Protein AF-0000000084344596 (afdb_homodimer)

Solvent-accessible surface area (backbone atoms only — not comparable to full-atom values): 40873 Å² total; per-residue (Å²): 112,59,73,43,74,40,93,34,70,82,60,33,38,21,48,36,32,37,38,30,37,49,42,24,38,24,34,32,33,82,80,70,73,87,58,81,43,78,51,22,16,25,41,52,50,47,77,39,87,41,11,35,58,41,41,46,48,64,74,57,41,60,88,37,85,69,61,22,33,26,32,24,23,29,44,28,49,50,57,67,45,34,63,81,50,85,37,54,67,48,53,36,41,42,65,71,45,71,67,51,18,51,52,56,32,53,47,44,68,33,91,50,34,35,64,24,38,24,53,35,31,44,39,48,58,28,86,46,57,90,65,43,39,35,45,48,55,64,53,89,39,47,66,53,36,37,51,53,49,51,53,36,38,50,54,40,21,72,41,62,74,43,69,54,51,29,34,40,45,42,91,22,37,61,44,91,40,38,62,58,24,48,43,73,65,70,39,52,26,36,30,62,32,40,34,45,35,57,82,70,59,53,88,51,80,32,25,56,88,61,53,36,58,72,67,35,30,27,76,46,66,44,62,93,69,53,24,30,31,45,43,32,48,38,60,33,42,75,40,26,62,52,79,61,40,57,67,90,38,71,63,17,40,30,29,59,62,29,32,70,58,56,50,54,58,56,48,48,59,55,49,50,32,43,76,65,48,23,48,41,20,32,40,34,20,44,28,33,56,39,38,76,70,51,75,43,76,51,16,55,74,82,13,38,68,20,42,49,50,51,54,57,60,48,67,80,47,59,59,37,57,30,33,67,63,59,48,40,39,36,51,51,47,58,76,30,44,47,76,44,73,74,52,83,47,32,32,34,38,46,55,71,65,91,67,94,69,87,63,54,54,46,21,38,36,44,73,54,90,40,62,78,30,37,36,34,38,75,85,66,51,76,36,68,24,52,86,20,30,35,70,42,70,68,52,69,42,46,35,36,56,94,110,58,74,43,75,40,92,35,69,80,62,32,36,22,50,34,31,37,38,30,36,52,42,24,37,24,36,32,36,82,79,71,73,89,57,80,43,77,49,24,16,25,42,51,50,48,78,38,87,41,10,35,59,40,43,45,48,63,74,58,40,60,88,38,84,67,61,22,34,26,31,25,24,28,44,28,49,49,55,65,45,35,63,82,50,87,38,54,68,49,54,35,40,41,66,71,45,70,66,51,19,48,51,58,32,53,47,45,68,32,90,50,34,36,64,25,38,22,53,34,30,42,40,49,58,28,87,46,56,90,65,43,39,36,45,47,53,65,52,87,39,48,66,52,36,38,50,53,50,50,55,34,40,51,54,42,21,70,42,63,74,43,69,54,51,28,33,40,45,41,90,22,38,60,44,92,41,38,62,58,25,46,41,74,66,69,40,52,27,36,30,62,31,40,33,47,35,58,82,71,59,54,88,49,80,32,26,57,89,61,55,35,58,73,65,35,30,26,76,45,67,44,63,94,70,53,24,30,30,46,42,32,48,38,59,33,43,74,39,25,63,52,80,60,38,55,66,88,36,72,62,18,40,30,27,60,61,28,32,69,58,55,50,53,59,57,47,48,58,56,47,50,31,42,77,67,48,21,48,40,20,31,40,33,20,44,27,33,55,42,38,76,72,51,74,42,76,50,17,54,72,83,13,37,68,20,40,47,50,52,55,58,61,49,68,80,46,60,60,36,57,31,35,68,63,57,48,38,38,36,49,50,47,58,75,30,43,48,78,44,73,73,51,81,47,31,32,34,37,45,55,70,64,91,66,92,68,89,64,54,53,44,20,38,36,43,74,56,90,40,62,77,30,38,36,34,40,74,86,66,52,76,38,67,24,52,86,20,29,35,72,39,70,68,51,69,40,48,33,34,58,93

Structure (mmCIF, N/CA/C/O backbone):
data_AF-0000000084344596-model_v1
#
loop_
_entity.id
_entity.type
_entity.pdbx_description
1 polymer 'Polysaccharide deacetylase'
#
loop_
_atom_site.group_PDB
_atom_site.id
_atom_site.type_symbol
_atom_site.label_atom_id
_atom_site.label_alt_id
_atom_site.label_comp_id
_atom_site.label_asym_id
_atom_site.label_entity_id
_atom_site.label_seq_id
_atom_site.pdbx_PDB_ins_code
_atom_site.Cartn_x
_atom_site.Cartn_y
_atom_site.Cartn_z
_atom_site.occupancy
_atom_site.B_iso_or_equiv
_atom_site.auth_seq_id
_atom_site.auth_comp_id
_atom_site.auth_asym_id
_atom_site.auth_atom_id
_atom_site.pdbx_PDB_model_num
ATOM 1 N N . MET A 1 1 ? -29.031 10.891 31.891 1 77.19 1 MET A N 1
ATOM 2 C CA . MET A 1 1 ? -28.688 11.203 30.516 1 77.19 1 MET A CA 1
ATOM 3 C C . MET A 1 1 ? -27.188 11.305 30.328 1 77.19 1 MET A C 1
ATOM 5 O O . MET A 1 1 ? -26.5 11.922 31.141 1 77.19 1 MET A O 1
ATOM 9 N N . ASN A 1 2 ? -26.625 10.523 29.375 1 89.06 2 ASN A N 1
ATOM 10 C CA . ASN A 1 2 ? -25.188 10.578 29.094 1 89.06 2 ASN A CA 1
ATOM 11 C C . ASN A 1 2 ? -24.875 11.555 27.969 1 89.06 2 ASN A C 1
ATOM 13 O O . ASN A 1 2 ? -25.5 11.508 26.906 1 89.06 2 ASN A O 1
ATOM 17 N N . ILE A 1 3 ? -24.156 12.633 28.344 1 94.69 3 ILE A N 1
ATOM 18 C CA . ILE A 1 3 ? -23.734 13.656 27.406 1 94.69 3 ILE A CA 1
ATOM 19 C C . ILE A 1 3 ? -22.219 13.578 27.219 1 94.69 3 ILE A C 1
ATOM 21 O O . ILE A 1 3 ? -21.469 13.5 28.188 1 94.69 3 ILE A O 1
ATOM 25 N N . GLU A 1 4 ? -21.812 13.547 25.984 1 96.31 4 GLU A N 1
ATOM 26 C CA . GLU A 1 4 ? -20.375 13.523 25.688 1 96.31 4 GLU A CA 1
ATOM 27 C C . GLU A 1 4 ? -19.984 14.727 24.828 1 96.31 4 GLU A C 1
ATOM 29 O O . GLU A 1 4 ? -20.766 15.203 24.016 1 96.31 4 GLU A O 1
ATOM 34 N N . ILE A 1 5 ? -18.844 15.266 25.094 1 97.56 5 ILE A N 1
ATOM 35 C CA . ILE A 1 5 ? -18.266 16.25 24.188 1 97.56 5 ILE A CA 1
ATOM 36 C C . ILE A 1 5 ? -17.625 15.547 22.984 1 97.56 5 ILE A C 1
ATOM 38 O O . ILE A 1 5 ? -16.766 14.68 23.156 1 97.56 5 ILE A O 1
ATOM 42 N N . CYS A 1 6 ? -18.062 15.922 21.828 1 98.31 6 CYS A N 1
ATOM 43 C CA . CYS A 1 6 ? -17.562 15.258 20.625 1 98.31 6 CYS A CA 1
ATOM 44 C C . CYS A 1 6 ? -16.094 15.562 20.391 1 98.31 6 CYS A C 1
ATOM 46 O O . CYS A 1 6 ? -15.633 16.672 20.688 1 98.31 6 CYS A O 1
ATOM 48 N N . LYS A 1 7 ? -15.383 14.664 19.844 1 98.25 7 LYS A N 1
ATOM 49 C CA . LYS A 1 7 ? -13.953 14.82 19.578 1 98.25 7 LYS A CA 1
ATOM 50 C C . LYS A 1 7 ? -13.703 16 18.641 1 98.25 7 LYS A C 1
ATOM 52 O O . LYS A 1 7 ? -12.75 16.766 18.844 1 98.25 7 LYS A O 1
ATOM 57 N N . TRP A 1 8 ? -14.625 16.031 17.625 1 98.81 8 TRP A N 1
ATOM 58 C CA . TRP A 1 8 ? -14.469 17.109 16.641 1 98.81 8 TRP A CA 1
ATOM 59 C C . TRP A 1 8 ? -15.766 17.906 16.516 1 98.81 8 TRP A C 1
ATOM 61 O O . TRP A 1 8 ? -16.844 17.406 16.844 1 98.81 8 TRP A O 1
ATOM 71 N N . TYR A 1 9 ? -15.594 19.078 16 1 98.19 9 TYR A N 1
ATOM 72 C CA . TYR A 1 9 ? -16.719 19.969 15.75 1 98.19 9 TYR A CA 1
ATOM 73 C C . TYR A 1 9 ? -17.75 19.297 14.852 1 98.19 9 TYR A C 1
ATOM 75 O O . TYR A 1 9 ? -17.406 18.641 13.867 1 98.19 9 TYR A O 1
ATOM 83 N N . ASN A 1 10 ? -19.078 19.328 15.242 1 97.38 10 ASN A N 1
ATOM 84 C CA . ASN A 1 10 ? -20.203 18.766 14.508 1 97.38 10 ASN A CA 1
ATOM 85 C C . ASN A 1 10 ? -20.188 17.234 14.531 1 97.38 10 ASN A C 1
ATOM 87 O O . ASN A 1 10 ? -20.859 16.594 13.719 1 97.38 10 ASN A O 1
ATOM 91 N N . ASN A 1 11 ? -19.359 16.672 15.359 1 97.88 11 ASN A N 1
ATOM 92 C CA . ASN A 1 11 ? -19.219 15.227 15.469 1 97.88 11 ASN A CA 1
ATOM 93 C C . ASN A 1 11 ? -18.797 14.602 14.148 1 97.88 11 ASN A C 1
ATOM 95 O O . ASN A 1 11 ? -19.297 13.539 13.766 1 97.88 11 ASN A O 1
ATOM 99 N N . VAL A 1 12 ? -17.969 15.297 13.492 1 98.44 12 VAL A N 1
ATOM 100 C CA . VAL A 1 12 ? -17.453 14.773 12.227 1 98.44 12 VAL A CA 1
ATOM 101 C C . VAL A 1 12 ? -16.438 13.672 12.484 1 98.44 12 VAL A C 1
ATOM 103 O O . VAL A 1 12 ? -16.031 13.453 13.633 1 98.44 12 VAL A O 1
ATOM 106 N N . ASP A 1 13 ? -16.078 13.031 11.398 1 98.56 13 ASP A N 1
ATOM 107 C CA . ASP A 1 13 ? -15.062 11.992 11.5 1 98.56 13 ASP A CA 1
ATOM 108 C C . ASP A 1 13 ? -13.672 12.602 11.609 1 98.56 13 ASP A C 1
ATOM 110 O O . ASP A 1 13 ? -12.852 12.156 12.422 1 98.56 13 ASP A O 1
ATOM 114 N N . SER A 1 14 ? -13.43 13.664 10.781 1 98.88 14 SER A N 1
ATOM 115 C CA . SER A 1 14 ? -12.094 14.258 10.789 1 98.88 14 SER A CA 1
ATOM 116 C C . SER A 1 14 ? -12.156 15.742 10.477 1 98.88 14 SER A C 1
ATOM 118 O O . SER A 1 14 ? -12.938 16.172 9.625 1 98.88 14 SER A O 1
ATOM 120 N N . PRO A 1 15 ? -11.383 16.5 11.172 1 98.88 15 PRO A N 1
ATOM 121 C CA . PRO A 1 15 ? -11.07 17.828 10.617 1 98.88 15 PRO A CA 1
ATOM 122 C C . PRO A 1 15 ? -10.125 17.766 9.422 1 98.88 15 PRO A C 1
ATOM 124 O O . PRO A 1 15 ? -9.25 16.891 9.375 1 98.88 15 PRO A O 1
ATOM 127 N N . VAL A 1 16 ? -10.336 18.625 8.484 1 98.94 16 VAL A N 1
ATOM 128 C CA . VAL A 1 16 ? -9.5 18.719 7.293 1 98.94 16 VAL A CA 1
ATOM 129 C C . VAL A 1 16 ? -8.844 20.094 7.219 1 98.94 16 VAL A C 1
ATOM 131 O O . VAL A 1 16 ? -9.531 21.109 7.199 1 98.94 16 VAL A O 1
ATOM 134 N N . LEU A 1 17 ? -7.562 20.047 7.227 1 98.88 17 LEU A N 1
ATOM 135 C CA . LEU A 1 17 ? -6.781 21.281 7.086 1 98.88 17 LEU A CA 1
ATOM 136 C C . LEU A 1 17 ? -6.004 21.281 5.773 1 98.88 17 LEU A C 1
ATOM 138 O O . LEU A 1 17 ? -5.445 20.25 5.375 1 98.88 17 LEU A O 1
ATOM 142 N N . PHE A 1 18 ? -6.039 22.406 5.086 1 98.88 18 PHE A N 1
ATOM 143 C CA . PHE A 1 18 ? -5.211 22.641 3.906 1 98.88 18 PHE A CA 1
ATOM 144 C C . PHE A 1 18 ? -4.078 23.609 4.219 1 98.88 18 PHE A C 1
ATOM 146 O O . PHE A 1 18 ? -4.281 24.812 4.246 1 98.88 18 PHE A O 1
ATOM 153 N N . PHE A 1 19 ? -2.924 23 4.445 1 98.81 19 PHE A N 1
ATOM 154 C CA . PHE A 1 19 ? -1.738 23.734 4.855 1 98.81 19 PHE A CA 1
ATOM 155 C C . PHE A 1 19 ? -0.842 24.031 3.656 1 98.81 19 PHE A C 1
ATOM 157 O O . PHE A 1 19 ? -0.402 23.109 2.965 1 98.81 19 PHE A O 1
ATOM 164 N N . ILE A 1 20 ? -0.57 25.281 3.436 1 98.75 20 ILE A N 1
ATOM 165 C CA . ILE A 1 20 ? 0.261 25.672 2.307 1 98.75 20 ILE A CA 1
ATOM 166 C C . ILE A 1 20 ? 1.472 26.453 2.809 1 98.75 20 ILE A C 1
ATOM 168 O O . ILE A 1 20 ? 1.323 27.531 3.391 1 98.75 20 ILE A O 1
ATOM 172 N N . ASP A 1 21 ? 2.607 25.922 2.498 1 97.94 21 ASP A N 1
ATOM 173 C CA . ASP A 1 21 ? 3.857 26.516 2.975 1 97.94 21 ASP A CA 1
ATOM 174 C C . ASP A 1 21 ? 4.348 27.609 2.029 1 97.94 21 ASP A C 1
ATOM 176 O O . ASP A 1 21 ? 4.152 27.516 0.815 1 97.94 21 ASP A O 1
ATOM 180 N N . ASP A 1 22 ? 4.953 28.672 2.617 1 96.81 22 ASP A N 1
ATOM 181 C CA . ASP A 1 22 ? 5.855 29.641 1.985 1 96.81 22 ASP A CA 1
ATOM 182 C C . ASP A 1 22 ? 5.09 30.594 1.067 1 96.81 22 ASP A C 1
ATOM 184 O O . ASP A 1 22 ? 5.555 30.906 -0.026 1 96.81 22 ASP A O 1
ATOM 188 N N . LEU A 1 23 ? 3.891 30.875 1.477 1 98 23 LEU A N 1
ATOM 189 C CA . LEU A 1 23 ? 3.404 32.125 0.925 1 98 23 LEU A CA 1
ATOM 190 C C . LEU A 1 23 ? 4.281 33.312 1.372 1 98 23 LEU A C 1
ATOM 192 O O . LEU A 1 23 ? 4.297 33.656 2.553 1 98 23 LEU A O 1
ATOM 196 N N . ALA A 1 24 ? 4.996 33.875 0.466 1 97.62 24 ALA A N 1
ATOM 197 C CA . ALA A 1 24 ? 6.023 34.875 0.785 1 97.62 24 ALA A CA 1
ATOM 198 C C . ALA A 1 24 ? 6.109 35.938 -0.3 1 97.62 24 ALA A C 1
ATOM 200 O O . ALA A 1 24 ? 5.676 35.719 -1.434 1 97.62 24 ALA A O 1
ATOM 201 N N . ASN A 1 25 ? 6.699 37.062 0.109 1 98 25 ASN A N 1
ATOM 202 C CA . ASN A 1 25 ? 6.977 38.094 -0.865 1 98 25 ASN A CA 1
ATOM 203 C C . ASN A 1 25 ? 8.211 37.781 -1.705 1 98 25 ASN A C 1
ATOM 205 O O . ASN A 1 25 ? 9.211 38.5 -1.646 1 98 25 ASN A O 1
ATOM 209 N N . VAL A 1 26 ? 8.008 36.719 -2.508 1 98.06 26 VAL A N 1
ATOM 210 C CA . VAL A 1 26 ? 9.141 36.188 -3.25 1 98.06 26 VAL A CA 1
ATOM 211 C C . VAL A 1 26 ? 8.711 35.875 -4.68 1 98.06 26 VAL A C 1
ATOM 213 O O . VAL A 1 26 ? 7.598 35.406 -4.914 1 98.06 26 VAL A O 1
ATOM 216 N N . TRP A 1 27 ? 9.539 36.188 -5.605 1 98.25 27 TRP A N 1
ATOM 217 C CA . TRP A 1 27 ? 9.43 35.812 -7.012 1 98.25 27 TRP A CA 1
ATOM 218 C C . TRP A 1 27 ? 10.75 35.25 -7.535 1 98.25 27 TRP A C 1
ATOM 220 O O . TRP A 1 27 ? 11.812 35.844 -7.312 1 98.25 27 TRP A O 1
ATOM 230 N N . VAL A 1 28 ? 10.703 34.094 -8.109 1 98 28 VAL A N 1
ATOM 231 C CA . VAL A 1 28 ? 11.859 33.469 -8.734 1 98 28 VAL A CA 1
ATOM 232 C C . VAL A 1 28 ? 11.664 33.406 -10.25 1 98 28 VAL A C 1
ATOM 234 O O . VAL A 1 28 ? 10.781 32.688 -10.734 1 98 28 VAL A O 1
ATOM 237 N N . ASP A 1 29 ? 12.508 34.031 -10.953 1 97.38 29 ASP A N 1
ATOM 238 C CA . ASP A 1 29 ? 12.367 34.156 -12.406 1 97.38 29 ASP A CA 1
ATOM 239 C C . ASP A 1 29 ? 13.047 33 -13.125 1 97.38 29 ASP A C 1
ATOM 241 O O . ASP A 1 29 ? 14.078 33.188 -13.773 1 97.38 29 ASP A O 1
ATOM 245 N N . ILE A 1 30 ? 12.391 31.891 -13.125 1 96.25 30 ILE A N 1
ATOM 246 C CA . ILE A 1 30 ? 12.953 30.641 -13.648 1 96.25 30 ILE A CA 1
ATOM 247 C C . ILE A 1 30 ? 13.227 30.797 -15.141 1 96.25 30 ILE A C 1
ATOM 249 O O . ILE A 1 30 ? 14.211 30.266 -15.656 1 96.25 30 ILE A O 1
ATOM 253 N N . ASN A 1 31 ? 12.422 31.531 -15.82 1 94.62 31 ASN A N 1
ATOM 254 C CA . ASN A 1 31 ? 12.539 31.656 -17.266 1 94.62 31 ASN A CA 1
ATOM 255 C C . ASN A 1 31 ? 13.391 32.844 -17.656 1 94.62 31 ASN A C 1
ATOM 257 O O . ASN A 1 31 ? 13.617 33.094 -18.844 1 94.62 31 ASN A O 1
ATOM 261 N N . ASN A 1 32 ? 13.805 33.625 -16.828 1 94.31 32 ASN A N 1
ATOM 262 C CA . ASN A 1 32 ? 14.688 34.781 -17.016 1 94.31 32 ASN A CA 1
ATOM 263 C C . ASN A 1 32 ? 14.117 35.781 -18 1 94.31 32 ASN A C 1
ATOM 265 O O . ASN A 1 32 ? 14.828 36.25 -18.891 1 94.31 32 ASN A O 1
ATOM 269 N N . ASN A 1 33 ? 12.906 36.062 -17.922 1 95.56 33 ASN A N 1
ATOM 270 C CA . ASN A 1 33 ? 12.289 36.969 -18.891 1 95.56 33 ASN A CA 1
ATOM 271 C C . ASN A 1 33 ? 11.812 38.25 -18.219 1 95.56 33 ASN A C 1
ATOM 273 O O . ASN A 1 33 ? 11.281 39.125 -18.875 1 95.56 33 ASN A O 1
ATOM 277 N N . GLY A 1 34 ? 11.922 38.312 -16.969 1 95.25 34 GLY A N 1
ATOM 278 C CA . GLY A 1 34 ? 11.609 39.562 -16.25 1 95.25 34 GLY A CA 1
ATOM 279 C C . GLY A 1 34 ? 10.133 39.688 -15.953 1 95.25 34 GLY A C 1
ATOM 280 O O . GLY A 1 34 ? 9.695 40.75 -15.461 1 95.25 34 GLY A O 1
ATOM 281 N N . LYS A 1 35 ? 9.445 38.688 -16.25 1 96 35 LYS A N 1
ATOM 282 C CA . LYS A 1 35 ? 8.016 38.688 -15.969 1 96 35 LYS A CA 1
ATOM 283 C C . LYS A 1 35 ? 7.621 37.5 -15.102 1 96 35 LYS A C 1
ATOM 285 O O . LYS A 1 35 ? 8.297 36.469 -15.109 1 96 35 LYS A O 1
ATOM 290 N N . ILE A 1 36 ? 6.52 37.688 -14.406 1 97.31 36 ILE A N 1
ATOM 291 C CA . ILE A 1 36 ? 6.043 36.594 -13.555 1 97.31 36 ILE A CA 1
ATOM 292 C C . ILE A 1 36 ? 5.273 35.594 -14.406 1 97.31 36 ILE A C 1
ATOM 294 O O . ILE A 1 36 ? 4.164 35.875 -14.867 1 97.31 36 ILE A O 1
ATOM 298 N N . ASP A 1 37 ? 5.801 34.438 -14.547 1 97.44 37 ASP A N 1
ATOM 299 C CA . ASP A 1 37 ? 5.141 33.312 -15.227 1 97.44 37 ASP A CA 1
ATOM 300 C C . ASP A 1 37 ? 4.457 32.375 -14.227 1 97.44 37 ASP A C 1
ATOM 302 O O . ASP A 1 37 ? 4.762 32.406 -13.031 1 97.44 37 ASP A O 1
ATOM 306 N N . LEU A 1 38 ? 3.592 31.594 -14.773 1 97.62 38 LEU A N 1
ATOM 307 C CA . LEU A 1 38 ? 2.896 30.641 -13.93 1 97.62 38 LEU A CA 1
ATOM 308 C C . LEU A 1 38 ? 3.887 29.719 -13.219 1 97.62 38 LEU A C 1
ATOM 310 O O . LEU A 1 38 ? 4.801 29.188 -13.844 1 97.62 38 LEU A O 1
ATOM 314 N N . GLY A 1 39 ? 3.693 29.625 -11.906 1 97.94 39 GLY A N 1
ATOM 315 C CA . GLY A 1 39 ? 4.523 28.734 -11.125 1 97.94 39 GLY A CA 1
ATOM 316 C C . GLY A 1 39 ? 5.734 29.406 -10.516 1 97.94 39 GLY A C 1
ATOM 317 O O . GLY A 1 39 ? 6.426 28.828 -9.68 1 97.94 39 GLY A O 1
ATOM 318 N N . GLU A 1 40 ? 5.996 30.656 -10.812 1 98.19 40 GLU A N 1
ATOM 319 C CA . GLU A 1 40 ? 7.223 31.312 -10.383 1 98.19 40 GLU A CA 1
ATOM 320 C C . GLU A 1 40 ? 6.984 32.156 -9.133 1 98.19 40 GLU A C 1
ATOM 322 O O . GLU A 1 40 ? 7.934 32.562 -8.461 1 98.19 40 GLU A O 1
ATOM 327 N N . ASP A 1 41 ? 5.777 32.438 -8.844 1 98.56 41 ASP A N 1
ATOM 328 C CA . ASP A 1 41 ? 5.398 33.375 -7.793 1 98.56 41 ASP A CA 1
ATOM 329 C C . ASP A 1 41 ? 5.152 32.656 -6.469 1 98.56 41 ASP A C 1
ATOM 331 O O . ASP A 1 41 ? 4.379 31.703 -6.41 1 98.56 41 ASP A O 1
ATOM 335 N N . TRP A 1 42 ? 5.773 33.125 -5.43 1 98.38 42 TRP A N 1
ATOM 336 C CA . TRP A 1 42 ? 5.488 32.625 -4.09 1 98.38 42 TRP A CA 1
ATOM 337 C C . TRP A 1 42 ? 4.535 33.562 -3.35 1 98.38 42 TRP A C 1
ATOM 339 O O . TRP A 1 42 ? 4.086 33.25 -2.244 1 98.38 42 TRP A O 1
ATOM 349 N N . GLY A 1 43 ? 4.234 34.75 -3.898 1 98.25 43 GLY A N 1
ATOM 350 C CA . GLY A 1 43 ? 3.365 35.75 -3.293 1 98.25 43 GLY A CA 1
ATOM 351 C C . GLY A 1 43 ? 3.705 37.156 -3.703 1 98.25 43 GLY A C 1
ATOM 352 O O . GLY A 1 43 ? 2.953 38.094 -3.41 1 98.25 43 GLY A O 1
ATOM 353 N N . TYR A 1 44 ? 4.785 37.344 -4.367 1 98.25 44 TYR A N 1
ATOM 354 C CA . TYR A 1 44 ? 5.258 38.656 -4.801 1 98.25 44 TYR A CA 1
ATOM 355 C C . TYR A 1 44 ? 4.277 39.281 -5.777 1 98.25 44 TYR A C 1
ATOM 357 O O . TYR A 1 44 ? 4.031 40.5 -5.723 1 98.25 44 TYR A O 1
ATOM 365 N N . GLY A 1 45 ? 3.775 38.469 -6.621 1 97.56 45 GLY A N 1
ATOM 366 C CA . GLY A 1 45 ? 2.879 38.969 -7.66 1 97.56 45 GLY A CA 1
ATOM 367 C C . GLY A 1 45 ? 1.493 39.312 -7.141 1 97.56 45 GLY A C 1
ATOM 368 O O . GLY A 1 45 ? 0.634 39.75 -7.898 1 97.56 45 GLY A O 1
ATOM 369 N N . LYS A 1 46 ? 1.21 39.062 -5.898 1 97.25 46 LYS A N 1
ATOM 370 C CA . LYS A 1 46 ? -0.048 39.406 -5.242 1 97.25 46 LYS A CA 1
ATOM 371 C C . LYS A 1 46 ? -1.238 38.812 -5.992 1 97.25 46 LYS A C 1
ATOM 373 O O . LYS A 1 46 ? -1.321 37.594 -6.184 1 97.25 46 LYS A O 1
ATOM 378 N N . ARG A 1 47 ? -2.055 39.562 -6.637 1 96 47 ARG A N 1
ATOM 379 C CA . ARG A 1 47 ? -3.248 39.031 -7.289 1 96 47 ARG A CA 1
ATOM 380 C C . ARG A 1 47 ? -3.184 39.219 -8.797 1 96 47 ARG A C 1
ATOM 382 O O . ARG A 1 47 ? -4.215 39.25 -9.469 1 96 47 ARG A O 1
ATOM 389 N N . GLU A 1 48 ? -2.062 39.312 -9.289 1 95.44 48 GLU A N 1
ATOM 390 C CA . GLU A 1 48 ? -1.91 39.438 -10.742 1 95.44 48 GLU A CA 1
ATOM 391 C C . GLU A 1 48 ? -2.324 38.125 -11.438 1 95.44 48 GLU A C 1
ATOM 393 O O . GLU A 1 48 ? -2.51 37.094 -10.781 1 95.44 48 GLU A O 1
ATOM 398 N N . GLU A 1 49 ? -2.436 38.188 -12.672 1 94.38 49 GLU A N 1
ATOM 399 C CA . GLU A 1 49 ? -3.002 37.094 -13.469 1 94.38 49 GLU A CA 1
ATOM 400 C C . GLU A 1 49 ? -2.217 35.812 -13.281 1 94.38 49 GLU A C 1
ATOM 402 O O . GLU A 1 49 ? -2.803 34.75 -13.094 1 94.38 49 GLU A O 1
ATOM 407 N N . ASN A 1 50 ? -0.921 35.875 -13.219 1 96.88 50 ASN A N 1
ATOM 408 C CA . ASN A 1 50 ? -0.094 34.688 -13.141 1 96.88 50 ASN A CA 1
ATOM 409 C C . ASN A 1 50 ? 0.417 34.438 -11.727 1 96.88 50 ASN A C 1
ATOM 411 O O . ASN A 1 50 ? 1.369 33.688 -11.523 1 96.88 50 ASN A O 1
ATOM 415 N N . SER A 1 51 ? -0.293 35.062 -10.82 1 98.25 51 SER A N 1
ATOM 416 C CA . SER A 1 51 ? 0.131 34.875 -9.438 1 98.25 51 SER A CA 1
ATOM 417 C C . SER A 1 51 ? -0.308 33.531 -8.906 1 98.25 51 SER A C 1
ATOM 419 O O . SER A 1 51 ? -1.288 32.938 -9.383 1 98.25 51 SER A O 1
ATOM 421 N N . SER A 1 52 ? 0.408 33.031 -7.934 1 98.56 52 SER A N 1
ATOM 422 C CA . SER A 1 52 ? 0.104 31.719 -7.348 1 98.56 52 SER A CA 1
ATOM 423 C C . SER A 1 52 ? -1.218 31.75 -6.59 1 98.56 52 SER A C 1
ATOM 425 O O . SER A 1 52 ? -1.965 30.766 -6.594 1 98.56 52 SER A O 1
ATOM 427 N N . LEU A 1 53 ? -1.493 32.844 -5.906 1 98.38 53 LEU A N 1
ATOM 428 C CA . LEU A 1 53 ? -2.756 32.938 -5.184 1 98.38 53 LEU A CA 1
ATOM 429 C C . LEU A 1 53 ? -3.938 32.875 -6.145 1 98.38 53 LEU A C 1
ATOM 431 O O . LEU A 1 53 ? -4.93 32.219 -5.871 1 98.38 53 LEU A O 1
ATOM 435 N N . ASN A 1 54 ? -3.824 33.594 -7.207 1 98 54 ASN A N 1
ATOM 436 C CA . ASN A 1 54 ? -4.863 33.531 -8.234 1 98 54 ASN A CA 1
ATOM 437 C C . ASN A 1 54 ? -5.047 32.125 -8.766 1 98 54 ASN A C 1
ATOM 439 O O . ASN A 1 54 ? -6.18 31.672 -8.961 1 98 54 ASN A O 1
ATOM 443 N N . TYR A 1 55 ? -4.004 31.5 -9.031 1 98.31 55 TYR A N 1
ATOM 444 C CA . TYR A 1 55 ? -4.055 30.125 -9.516 1 98.31 55 TYR A CA 1
ATOM 445 C C . TYR A 1 55 ? -4.75 29.219 -8.5 1 98.31 55 TYR A C 1
ATOM 447 O O . TYR A 1 55 ? -5.652 28.469 -8.859 1 98.31 55 TYR A O 1
ATOM 455 N N . LEU A 1 56 ? -4.352 29.312 -7.281 1 98.5 56 LEU A N 1
ATOM 456 C CA . LEU A 1 56 ? -4.938 28.5 -6.223 1 98.5 56 LEU A CA 1
ATOM 457 C C . LEU A 1 56 ? -6.445 28.703 -6.152 1 98.5 56 LEU A C 1
ATOM 459 O O . LEU A 1 56 ? -7.207 27.734 -6.141 1 98.5 56 LEU A O 1
ATOM 463 N N . GLU A 1 57 ? -6.879 29.906 -6.141 1 97.94 57 GLU A N 1
ATOM 464 C CA . GLU A 1 57 ? -8.289 30.234 -5.926 1 97.94 57 GLU A CA 1
ATOM 465 C C . GLU A 1 57 ? -9.133 29.875 -7.145 1 97.94 57 GLU A C 1
ATOM 467 O O . GLU A 1 57 ? -10.25 29.375 -7.008 1 97.94 57 GLU A O 1
ATOM 472 N N . ASN A 1 58 ? -8.555 30 -8.32 1 97.5 58 ASN A N 1
ATOM 473 C CA . ASN A 1 58 ? -9.367 29.859 -9.523 1 97.5 58 ASN A CA 1
ATOM 474 C C . ASN A 1 58 ? -9.258 28.438 -10.102 1 97.5 58 ASN A C 1
ATOM 476 O O . ASN A 1 58 ? -10.219 27.938 -10.672 1 97.5 58 ASN A O 1
ATOM 480 N N . GLU A 1 59 ? -8.125 27.891 -9.969 1 97.56 59 GLU A N 1
ATOM 481 C CA . GLU A 1 59 ? -7.91 26.594 -10.625 1 97.56 59 GLU A CA 1
ATOM 482 C C . GLU A 1 59 ? -8.164 25.438 -9.664 1 97.56 59 GLU A C 1
ATOM 484 O O . GLU A 1 59 ? -8.477 24.328 -10.094 1 97.56 59 GLU A O 1
ATO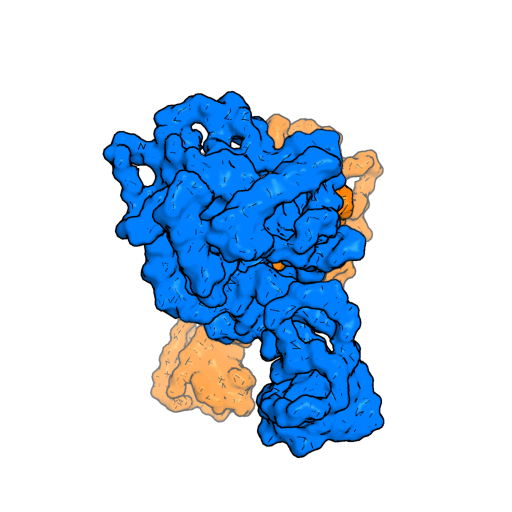M 489 N N . ILE A 1 60 ? -8.008 25.672 -8.414 1 97.81 60 ILE A N 1
ATOM 490 C CA . ILE A 1 60 ? -8.07 24.562 -7.48 1 97.81 60 ILE A CA 1
ATOM 491 C C . ILE A 1 60 ? -9.273 24.719 -6.551 1 97.81 60 ILE A C 1
ATOM 493 O O . ILE A 1 60 ? -10.141 23.859 -6.484 1 97.81 60 ILE A O 1
ATOM 497 N N . LEU A 1 61 ? -9.484 25.875 -5.949 1 97.94 61 LEU A N 1
ATOM 498 C CA . LEU A 1 61 ? -10.422 26.016 -4.844 1 97.94 61 LEU A CA 1
ATOM 499 C C . LEU A 1 61 ? -11.781 26.5 -5.344 1 97.94 61 LEU A C 1
ATOM 501 O O . LEU A 1 61 ? -12.758 26.5 -4.594 1 97.94 61 LEU A O 1
ATOM 505 N N . ASN A 1 62 ? -11.859 26.891 -6.562 1 95.56 62 ASN A N 1
ATOM 506 C CA . ASN A 1 62 ? -13.062 27.531 -7.078 1 95.56 62 ASN A CA 1
ATOM 507 C C . ASN A 1 62 ? -14.297 26.656 -6.883 1 95.56 62 ASN A C 1
ATOM 509 O O . ASN A 1 62 ? -15.383 27.156 -6.613 1 95.56 62 ASN A O 1
ATOM 513 N N . ASN A 1 63 ? -14.172 25.375 -6.918 1 93.69 63 ASN A N 1
ATOM 514 C CA . ASN A 1 63 ? -15.312 24.484 -6.785 1 93.69 63 ASN A CA 1
ATOM 515 C C . ASN A 1 63 ? -15.445 23.938 -5.363 1 93.69 63 ASN A C 1
ATOM 517 O O . ASN A 1 63 ? -16.25 23.031 -5.109 1 93.69 63 ASN A O 1
ATOM 521 N N . PHE A 1 64 ? -14.711 24.5 -4.5 1 97.31 64 PHE A N 1
ATOM 522 C CA . PHE A 1 64 ? -14.688 23.984 -3.139 1 97.31 64 PHE A CA 1
ATOM 523 C C . PHE A 1 64 ? -14.898 25.109 -2.125 1 97.31 64 PHE A C 1
ATOM 525 O O . PHE A 1 64 ? -13.977 25.469 -1.395 1 97.31 64 PHE A O 1
ATOM 532 N N . SER A 1 65 ? -16.094 25.469 -1.974 1 95 65 SER A N 1
ATOM 533 C CA . SER A 1 65 ? -16.438 26.656 -1.205 1 95 65 SER A CA 1
ATOM 534 C C . SER A 1 65 ? -16.219 26.422 0.288 1 95 65 SER A C 1
ATOM 536 O O . SER A 1 65 ? -16.031 27.391 1.043 1 95 65 SER A O 1
ATOM 538 N N . LYS A 1 66 ? -16.172 25.172 0.694 1 96.56 66 LYS A N 1
ATOM 539 C CA . LYS A 1 66 ? -16.062 24.891 2.123 1 96.56 66 LYS A CA 1
ATOM 540 C C . LYS A 1 66 ? -14.594 24.797 2.551 1 96.56 66 LYS A C 1
ATOM 542 O O . LYS A 1 66 ? -14.289 24.812 3.744 1 96.56 66 LYS A O 1
ATOM 547 N N . VAL A 1 67 ? -13.719 24.672 1.614 1 98.38 67 VAL A N 1
ATOM 548 C CA . VAL A 1 67 ? -12.312 24.422 1.922 1 98.38 67 VAL A CA 1
ATOM 549 C C . VAL A 1 67 ? -11.672 25.703 2.467 1 98.38 67 VAL A C 1
ATOM 551 O O . VAL A 1 67 ? -11.828 26.781 1.889 1 98.38 67 VAL A O 1
ATOM 554 N N . LYS A 1 68 ? -11.039 25.562 3.539 1 98.56 68 LYS A N 1
ATOM 555 C CA . LYS A 1 68 ? -10.25 26.625 4.145 1 98.56 68 LYS A CA 1
ATOM 556 C C . LYS A 1 68 ? -8.758 26.312 4.047 1 98.56 68 LYS A C 1
ATOM 558 O O . LYS A 1 68 ? -8.359 25.156 3.93 1 98.56 68 LYS A O 1
ATOM 563 N N . ALA A 1 69 ? -7.953 27.391 4.035 1 98.69 69 ALA A N 1
ATOM 564 C CA . ALA A 1 69 ? -6.512 27.188 3.92 1 98.69 69 ALA A CA 1
ATOM 565 C C . ALA A 1 69 ? -5.762 27.953 4.996 1 98.69 69 ALA A C 1
ATOM 567 O O . ALA A 1 69 ? -6.172 29.062 5.383 1 98.69 69 ALA A O 1
ATOM 568 N N . THR A 1 70 ? -4.766 27.359 5.52 1 98.88 70 THR A N 1
ATOM 569 C CA . THR A 1 70 ? -3.773 28.031 6.352 1 98.88 70 THR A CA 1
ATOM 570 C C . THR A 1 70 ? -2.457 28.188 5.598 1 98.88 70 THR A C 1
ATOM 572 O O . THR A 1 70 ? -1.83 27.203 5.207 1 98.88 70 THR A O 1
ATOM 575 N N . PHE A 1 71 ? -2.068 29.469 5.441 1 98.88 71 PHE A N 1
ATOM 576 C CA . PHE A 1 71 ? -0.812 29.781 4.777 1 98.88 71 PHE A CA 1
ATOM 577 C C . PHE A 1 71 ? 0.29 30.047 5.793 1 98.88 71 PHE A C 1
ATOM 579 O O . PHE A 1 71 ? 0.114 30.859 6.715 1 98.88 71 PHE A O 1
ATOM 586 N N . PHE A 1 72 ? 1.37 29.375 5.602 1 98.75 72 PHE A N 1
ATOM 587 C CA . PHE A 1 72 ? 2.537 29.641 6.438 1 98.75 72 PHE A CA 1
ATOM 588 C C . PHE A 1 72 ? 3.457 30.656 5.777 1 98.75 72 PHE A C 1
ATOM 590 O O . PHE A 1 72 ? 3.928 30.453 4.66 1 98.75 72 PHE A O 1
ATOM 597 N N . ILE A 1 73 ? 3.779 31.703 6.488 1 98.06 73 ILE A N 1
ATOM 598 C CA . ILE A 1 73 ? 4.445 32.812 5.828 1 98.06 73 ILE A CA 1
ATOM 599 C C . ILE A 1 73 ? 5.738 33.156 6.566 1 98.06 73 ILE A C 1
ATOM 601 O O . ILE A 1 73 ? 5.719 33.438 7.77 1 98.06 73 ILE A O 1
ATOM 605 N N . PRO A 1 74 ? 6.855 33.125 5.906 1 97.75 74 PRO A N 1
ATOM 606 C CA . PRO A 1 74 ? 8 33.875 6.43 1 97.75 74 PRO A CA 1
ATOM 607 C C . PRO A 1 74 ? 7.816 35.375 6.336 1 97.75 74 PRO A C 1
ATOM 609 O O . PRO A 1 74 ? 7.512 35.906 5.258 1 97.75 74 PRO A O 1
ATOM 612 N N . VAL A 1 75 ? 8.047 36.062 7.406 1 97.81 75 VAL A N 1
ATOM 613 C CA . VAL A 1 75 ? 7.645 37.469 7.453 1 97.81 75 VAL A CA 1
ATOM 614 C C . VAL A 1 75 ? 8.773 38.375 6.918 1 97.81 75 VAL A C 1
ATOM 616 O O . VAL A 1 75 ? 8.539 39.5 6.547 1 97.81 75 VAL A O 1
ATOM 619 N N . GLY A 1 76 ? 10 37.906 6.906 1 96.19 76 GLY A N 1
ATOM 620 C CA . GLY A 1 76 ? 11.156 38.656 6.441 1 96.19 76 GLY A CA 1
ATOM 621 C C . GLY A 1 76 ? 11.57 38.312 5.027 1 96.19 76 GLY A C 1
ATOM 622 O O . GLY A 1 76 ? 10.727 37.969 4.191 1 96.19 76 GLY A O 1
ATOM 623 N N . ILE A 1 77 ? 12.828 38.594 4.758 1 94.62 77 ILE A N 1
ATOM 624 C CA . ILE A 1 77 ? 13.414 38.25 3.469 1 94.62 77 ILE A CA 1
ATOM 625 C C . ILE A 1 77 ? 13.734 36.75 3.428 1 94.62 77 ILE A C 1
ATOM 627 O O . ILE A 1 77 ? 14.719 36.312 4.02 1 94.62 77 ILE A O 1
ATOM 631 N N . ARG A 1 78 ? 12.867 36.094 2.754 1 92.38 78 ARG A N 1
ATOM 632 C CA . ARG A 1 78 ? 13.07 34.656 2.604 1 92.38 78 ARG A CA 1
ATOM 633 C C . ARG A 1 78 ? 14.273 34.375 1.708 1 92.38 78 ARG A C 1
ATOM 635 O O . ARG A 1 78 ? 14.297 34.75 0.542 1 92.38 78 ARG A O 1
ATOM 642 N N . VAL A 1 79 ? 15.109 33.625 2.182 1 90.44 79 VAL A N 1
ATOM 643 C CA . VAL A 1 79 ? 16.328 33.375 1.424 1 90.44 79 VAL A CA 1
ATOM 644 C C . VAL A 1 79 ? 16.062 32.25 0.413 1 90.44 79 VAL A C 1
ATOM 646 O O . VAL A 1 79 ? 15.156 31.438 0.597 1 90.44 79 VAL A O 1
ATOM 649 N N . GLY A 1 80 ? 16.891 32.281 -0.63 1 91.75 80 GLY A N 1
ATOM 650 C CA . GLY A 1 80 ? 16.859 31.172 -1.567 1 91.75 80 GLY A CA 1
ATOM 651 C C . GLY A 1 80 ? 17.469 29.891 -1.011 1 91.75 80 GLY A C 1
ATOM 652 O O . GLY A 1 80 ? 17.516 29.703 0.206 1 91.75 80 GLY A O 1
ATOM 653 N N . VAL A 1 81 ? 17.797 29.016 -1.889 1 91.75 81 VAL A N 1
ATOM 654 C CA . VAL A 1 81 ? 18.281 27.719 -1.42 1 91.75 81 VAL A CA 1
ATOM 655 C C . VAL A 1 81 ? 19.781 27.625 -1.615 1 91.75 81 VAL A C 1
ATOM 657 O O . VAL A 1 81 ? 20.453 26.797 -0.989 1 91.75 81 VAL A O 1
ATOM 660 N N . ILE A 1 82 ? 20.297 28.562 -2.43 1 91.94 82 ILE A N 1
ATOM 661 C CA . ILE A 1 82 ? 21.734 28.516 -2.684 1 91.94 82 ILE A CA 1
ATOM 662 C C . ILE A 1 82 ? 22.312 29.938 -2.654 1 91.94 82 ILE A C 1
ATOM 664 O O . ILE A 1 82 ? 21.625 30.906 -2.98 1 91.94 82 ILE A O 1
ATOM 668 N N . LYS A 1 83 ? 23.594 30.172 -2.275 1 90.75 83 LYS A N 1
ATOM 669 C CA . LYS A 1 83 ? 24.25 31.453 -2.027 1 90.75 83 LYS A CA 1
ATOM 670 C C . LYS A 1 83 ? 24.422 32.25 -3.322 1 90.75 83 LYS A C 1
ATOM 672 O O . LYS A 1 83 ? 24.188 33.438 -3.355 1 90.75 83 LYS A O 1
ATOM 677 N N . ASN A 1 84 ? 24.891 31.672 -4.398 1 89.06 84 ASN A N 1
ATOM 678 C CA . ASN A 1 84 ? 25.094 32.344 -5.676 1 89.06 84 ASN A CA 1
ATOM 679 C C . ASN A 1 84 ? 24.234 31.734 -6.781 1 89.06 84 ASN A C 1
ATOM 681 O O . ASN A 1 84 ? 24.766 31.125 -7.719 1 89.06 84 ASN A O 1
ATOM 685 N N . PRO A 1 85 ? 22.969 32.094 -6.621 1 91.31 85 PRO A N 1
ATOM 686 C CA . PRO A 1 85 ? 22.094 31.469 -7.621 1 91.31 85 PRO A CA 1
ATOM 687 C C . PRO A 1 85 ? 22.234 32.125 -9 1 91.31 85 PRO A C 1
ATOM 689 O O . PRO A 1 85 ? 22.422 33.344 -9.102 1 91.31 85 PRO A O 1
ATOM 692 N N . LYS A 1 86 ? 22.094 31.266 -10.031 1 89.69 86 LYS A N 1
ATOM 693 C CA . LYS A 1 86 ? 22.094 31.766 -11.398 1 89.69 86 LYS A CA 1
ATOM 694 C C . LYS A 1 86 ? 20.734 32.344 -11.773 1 89.69 86 LYS A C 1
ATOM 696 O O . LYS A 1 86 ? 20.625 33.219 -12.633 1 89.69 86 LYS A O 1
ATOM 701 N N . ILE A 1 87 ? 19.734 31.859 -11.086 1 95.06 87 ILE A N 1
ATOM 702 C CA . ILE A 1 87 ? 18.375 32.281 -11.359 1 95.06 87 ILE A CA 1
ATOM 703 C C . ILE A 1 87 ? 18.031 33.5 -10.484 1 95.06 87 ILE A C 1
ATOM 705 O O . ILE A 1 87 ? 18.219 33.469 -9.266 1 95.06 87 ILE A O 1
ATOM 709 N N . LYS A 1 88 ? 17.562 34.469 -11.156 1 95.12 88 LYS A N 1
ATOM 710 C CA . LYS A 1 88 ? 17.234 35.719 -10.445 1 95.12 88 LYS A CA 1
ATOM 711 C C . LYS A 1 88 ? 16 35.531 -9.57 1 95.12 88 LYS A C 1
ATOM 713 O O . LYS A 1 88 ? 15.031 34.875 -9.977 1 95.12 88 LYS A O 1
ATOM 718 N N . SER A 1 89 ? 16.125 36.062 -8.336 1 95.81 89 SER A N 1
ATOM 719 C CA . SER A 1 89 ? 14.992 36.031 -7.402 1 95.81 89 SER A CA 1
ATOM 720 C C . SER A 1 89 ? 14.844 37.375 -6.66 1 95.81 89 SER A C 1
ATOM 722 O O . SER A 1 89 ? 15.836 38.062 -6.426 1 95.81 89 SER A O 1
ATOM 724 N N . ILE A 1 90 ? 13.656 37.75 -6.375 1 96.56 90 ILE A N 1
ATOM 725 C CA . ILE A 1 90 ? 13.328 38.906 -5.551 1 96.56 90 ILE A CA 1
ATOM 726 C C . ILE A 1 90 ? 12.656 38.438 -4.262 1 96.56 90 ILE A C 1
ATOM 728 O O . ILE A 1 90 ? 11.742 37.625 -4.293 1 96.56 90 ILE A O 1
ATOM 732 N N . SER A 1 91 ? 13.141 38.906 -3.164 1 97 91 SER A N 1
ATOM 733 C CA . SER A 1 91 ? 12.57 38.625 -1.854 1 97 91 SER A CA 1
ATOM 734 C C . SER A 1 91 ? 12.547 39.844 -0.97 1 97 91 SER A C 1
ATOM 736 O O . SER A 1 91 ? 13.562 40.531 -0.818 1 97 91 SER A O 1
ATOM 738 N N . LYS A 1 92 ? 11.391 40.156 -0.417 1 97.81 92 LYS A N 1
ATOM 739 C CA . LYS A 1 92 ? 11.227 41.344 0.431 1 97.81 92 LYS A CA 1
ATOM 740 C C . LYS A 1 92 ? 10.391 41 1.663 1 97.81 92 LYS A C 1
ATOM 742 O O . LYS A 1 92 ? 9.75 39.969 1.729 1 97.81 92 LYS A O 1
ATOM 747 N N . PHE A 1 93 ? 10.406 41.906 2.584 1 98 93 PHE A N 1
ATOM 748 C CA . PHE A 1 93 ? 9.555 41.812 3.77 1 98 93 PHE A CA 1
ATOM 749 C C . PHE A 1 93 ? 8.086 41.906 3.391 1 98 93 PHE A C 1
ATOM 751 O O . PHE A 1 93 ? 7.727 42.594 2.43 1 98 93 PHE A O 1
ATOM 758 N N . ILE A 1 94 ? 7.27 41.312 4.238 1 98.12 94 ILE A N 1
ATOM 759 C CA . ILE A 1 94 ? 5.844 41.344 3.938 1 98.12 94 ILE A CA 1
ATOM 760 C C . ILE A 1 94 ? 5.281 42.719 4.273 1 98.12 94 ILE A C 1
ATOM 762 O O . ILE A 1 94 ? 4.152 43.031 3.893 1 98.12 94 ILE A O 1
ATOM 766 N N . ASN A 1 95 ? 6.035 43.5 5.043 1 98 95 ASN A N 1
ATOM 767 C CA . ASN A 1 95 ? 5.605 44.844 5.375 1 98 95 ASN A CA 1
ATOM 768 C C . ASN A 1 95 ? 6.461 45.906 4.68 1 98 95 ASN A C 1
ATOM 770 O O . ASN A 1 95 ? 6.656 47 5.207 1 98 95 ASN A O 1
ATOM 774 N N . CYS A 1 96 ? 7.027 45.594 3.559 1 97.75 96 CYS A N 1
ATOM 775 C CA . CYS A 1 96 ? 7.992 46.469 2.891 1 97.75 96 CYS A CA 1
ATOM 776 C C . CYS A 1 96 ? 7.32 47.719 2.371 1 97.75 96 CYS A C 1
ATOM 778 O O . CYS A 1 96 ? 7.965 48.781 2.229 1 97.75 96 CYS A O 1
ATOM 780 N N . ASP A 1 97 ? 6.09 47.656 1.995 1 97.5 97 ASP A N 1
ATOM 781 C CA . ASP A 1 97 ? 5.344 48.844 1.529 1 97.5 97 ASP A CA 1
ATOM 782 C C . ASP A 1 97 ? 3.846 48.656 1.772 1 97.5 97 ASP A C 1
ATOM 784 O O . ASP A 1 97 ? 3.404 47.594 2.229 1 97.5 97 ASP A O 1
ATOM 788 N N . LYS A 1 98 ? 3.092 49.656 1.509 1 97.62 98 LYS A N 1
ATOM 789 C CA . LYS A 1 98 ? 1.666 49.688 1.826 1 97.62 98 LYS A CA 1
ATOM 790 C C . LYS A 1 98 ? 0.897 48.688 0.994 1 97.62 98 LYS A C 1
ATOM 792 O O . LYS A 1 98 ? -0.012 48 1.499 1 97.62 98 LYS A O 1
ATOM 797 N N . GLU A 1 99 ? 1.217 48.562 -0.199 1 97.31 99 GLU A N 1
ATOM 798 C CA . GLU A 1 99 ? 0.519 47.625 -1.099 1 97.31 99 GLU A CA 1
ATOM 799 C C . GLU A 1 99 ? 0.726 46.188 -0.679 1 97.31 99 GLU A C 1
ATOM 801 O O . GLU A 1 99 ? -0.221 45.406 -0.671 1 97.31 99 GLU A O 1
ATOM 806 N N . THR A 1 100 ? 1.91 45.875 -0.411 1 98 100 THR A N 1
ATOM 807 C CA . THR A 1 100 ? 2.234 44.531 0.035 1 98 100 THR A CA 1
ATOM 808 C C . THR A 1 100 ? 1.528 44.188 1.35 1 98 100 THR A C 1
ATOM 810 O O . THR A 1 100 ? 0.938 43.125 1.498 1 98 100 THR A O 1
ATOM 813 N N . LYS A 1 101 ? 1.564 45.094 2.25 1 98 101 LYS A N 1
ATOM 814 C CA . LYS A 1 101 ? 0.868 44.906 3.521 1 98 101 LYS A CA 1
ATOM 815 C C . LYS A 1 101 ? -0.617 44.625 3.301 1 98 101 LYS A C 1
ATOM 817 O O . LYS A 1 101 ? -1.185 43.719 3.914 1 98 101 LYS A O 1
ATOM 822 N N . LYS A 1 102 ? -1.156 45.469 2.457 1 98.06 102 LYS A N 1
ATOM 823 C CA . LYS A 1 102 ? -2.58 45.344 2.164 1 98.06 102 LYS A CA 1
ATOM 824 C C . LYS A 1 102 ? -2.898 43.969 1.571 1 98.06 102 LYS A C 1
ATOM 826 O O . LYS A 1 102 ? -3.943 43.375 1.869 1 98.06 102 LYS A O 1
ATOM 831 N N . PHE A 1 103 ? -2.096 43.531 0.718 1 98.12 103 PHE A N 1
ATOM 832 C CA . PHE A 1 103 ? -2.281 42.25 0.078 1 98.12 103 PHE A CA 1
ATOM 833 C C . PHE A 1 103 ? -2.322 41.125 1.115 1 98.12 103 PHE A C 1
ATOM 835 O O . PHE A 1 103 ? -3.297 40.375 1.188 1 98.12 103 PHE A O 1
ATOM 842 N N . PHE A 1 104 ? -1.351 41 1.938 1 98.5 104 PHE A N 1
ATOM 843 C CA . PHE A 1 104 ? -1.283 39.938 2.93 1 98.5 104 PHE A CA 1
ATOM 844 C C . PHE A 1 104 ? -2.41 40.062 3.945 1 98.5 104 PHE A C 1
ATOM 846 O O . PHE A 1 104 ? -3.01 39.062 4.348 1 98.5 104 PHE A O 1
ATOM 853 N N . LYS A 1 105 ? -2.658 41.25 4.324 1 98.31 105 LYS A N 1
ATOM 854 C CA . LYS A 1 105 ? -3.758 41.469 5.262 1 98.31 105 LYS A CA 1
ATOM 855 C C . LYS A 1 105 ? -5.086 41 4.668 1 98.31 105 LYS A C 1
ATOM 857 O O . LYS A 1 105 ? -5.914 40.438 5.375 1 98.31 105 LYS A O 1
ATOM 862 N N . SER A 1 106 ? -5.27 41.281 3.408 1 98 106 SER A N 1
ATOM 863 C CA . SER A 1 106 ? -6.52 40.875 2.754 1 98 106 SER A CA 1
ATOM 864 C C . SER A 1 106 ? -6.715 39.375 2.777 1 98 106 SER A C 1
ATOM 866 O O . SER A 1 106 ? -7.844 38.906 2.852 1 98 106 SER A O 1
ATOM 868 N N . ILE A 1 107 ? -5.641 38.656 2.701 1 97.88 107 ILE A N 1
ATOM 869 C CA . ILE A 1 107 ? -5.723 37.219 2.77 1 97.88 107 ILE A CA 1
ATOM 870 C C . ILE A 1 107 ? -6.145 36.781 4.172 1 97.88 107 ILE A C 1
ATOM 872 O O . ILE A 1 107 ? -7.062 35.969 4.332 1 97.88 107 ILE A O 1
ATOM 876 N N . ASN A 1 108 ? -5.559 37.312 5.113 1 97.31 108 ASN A N 1
ATOM 877 C CA . ASN A 1 108 ? -5.836 36.969 6.504 1 97.31 108 ASN A CA 1
ATOM 878 C C . ASN A 1 108 ? -7.242 37.375 6.918 1 97.31 108 ASN A C 1
ATOM 880 O O . ASN A 1 108 ? -7.836 36.781 7.812 1 97.31 108 ASN A O 1
ATOM 884 N N . ASP A 1 109 ? -7.73 38.438 6.316 1 96.81 109 ASP A N 1
ATOM 885 C CA . ASP A 1 109 ? -9.055 38.969 6.656 1 96.81 109 ASP A CA 1
ATOM 886 C C . ASP A 1 109 ? -10.148 38.125 6.008 1 96.81 109 ASP A C 1
ATOM 888 O O . ASP A 1 109 ? -11.32 38.219 6.379 1 96.81 109 ASP A O 1
ATOM 892 N N . ASN A 1 110 ? -9.773 37.375 5.023 1 96.06 110 ASN A N 1
ATOM 893 C CA . ASN A 1 110 ? -10.711 36.438 4.426 1 96.06 110 ASN A CA 1
ATOM 894 C C . ASN A 1 110 ? -11.047 35.281 5.383 1 96.06 110 ASN A C 1
ATOM 896 O O . ASN A 1 110 ? -10.148 34.562 5.824 1 96.06 110 ASN A O 1
ATOM 900 N N . PRO A 1 111 ? -12.273 35.094 5.684 1 94.69 111 PRO A N 1
ATOM 901 C CA . PRO A 1 111 ? -12.641 34.062 6.668 1 94.69 111 PRO A CA 1
ATOM 902 C C . PRO A 1 111 ? -12.258 32.656 6.227 1 94.69 111 PRO A C 1
ATOM 904 O O . PRO A 1 111 ? -12.25 31.734 7.043 1 94.69 111 PRO A O 1
ATOM 907 N N . LYS A 1 112 ? -11.898 32.469 5.004 1 97.06 112 LYS A N 1
ATOM 908 C CA . LYS A 1 112 ? -11.516 31.156 4.492 1 97.06 112 LYS A CA 1
ATOM 909 C C . LYS A 1 112 ? -10.031 30.891 4.723 1 97.06 112 LYS A C 1
ATOM 911 O O . LYS A 1 112 ? -9.57 29.75 4.578 1 97.06 112 LYS A O 1
ATOM 916 N N . TYR A 1 113 ? -9.398 31.953 5.059 1 98.31 113 TYR A N 1
ATOM 917 C CA . TYR A 1 113 ? -7.949 31.781 5.105 1 98.31 113 TYR A CA 1
ATOM 918 C C . TYR A 1 113 ? -7.395 32.219 6.457 1 98.31 113 TYR A C 1
ATOM 920 O O . TYR A 1 113 ? -8.07 32.906 7.223 1 98.31 113 TYR A O 1
ATOM 928 N N . GLU A 1 114 ? -6.281 31.656 6.734 1 98.56 114 GLU A N 1
ATOM 929 C CA . GLU A 1 114 ? -5.469 32.031 7.879 1 98.56 114 GLU A CA 1
ATOM 930 C C . GLU A 1 114 ? -4 32.188 7.492 1 98.56 114 GLU A C 1
ATOM 932 O O . GLU A 1 114 ? -3.469 31.375 6.734 1 98.56 114 GLU A O 1
ATOM 937 N N . ILE A 1 115 ? -3.418 33.25 7.984 1 98.75 115 ILE A N 1
ATOM 938 C CA . ILE A 1 115 ? -1.974 33.406 7.836 1 98.75 115 ILE A CA 1
ATOM 939 C C . ILE A 1 115 ? -1.281 32.969 9.133 1 98.75 115 ILE A C 1
ATOM 941 O O . ILE A 1 115 ? -1.542 33.531 10.195 1 98.75 115 ILE A O 1
ATOM 945 N N . ALA A 1 116 ? -0.431 32 9.055 1 98.75 116 ALA A N 1
ATOM 946 C CA . ALA A 1 116 ? 0.321 31.5 10.195 1 98.75 116 ALA A CA 1
ATOM 947 C C . ALA A 1 116 ? 1.81 31.797 10.047 1 98.75 116 ALA A C 1
ATOM 949 O O . ALA A 1 116 ? 2.285 32.094 8.953 1 98.75 116 ALA A O 1
ATOM 950 N N . TYR A 1 117 ? 2.494 31.734 11.156 1 98.62 117 TYR A N 1
ATOM 951 C CA . TYR A 1 117 ? 3.887 32.156 11.266 1 98.62 117 TYR A CA 1
ATOM 952 C C . TYR A 1 117 ? 4.828 31.062 10.781 1 98.62 117 TYR A C 1
ATOM 954 O O . TYR A 1 117 ? 4.668 29.891 11.141 1 98.62 117 TYR A O 1
ATOM 962 N N . HIS A 1 118 ? 5.797 31.422 9.945 1 98.19 118 HIS A N 1
ATOM 963 C CA . HIS A 1 118 ? 6.73 30.453 9.375 1 98.19 118 HIS A CA 1
ATOM 964 C C . HIS A 1 118 ? 8.164 30.953 9.453 1 98.19 118 HIS A C 1
ATOM 966 O O . HIS A 1 118 ? 8.977 30.688 8.562 1 98.19 118 HIS A O 1
ATOM 972 N N . GLY A 1 119 ? 8.438 31.828 10.438 1 96.69 119 GLY A N 1
ATOM 973 C CA . GLY A 1 119 ? 9.789 32.344 10.641 1 96.69 119 GLY A CA 1
ATOM 974 C C . GLY A 1 119 ? 10.023 33.688 9.992 1 96.69 119 GLY A C 1
ATOM 975 O O . GLY A 1 119 ? 9.078 34.375 9.594 1 96.69 119 GLY A O 1
ATOM 976 N N . THR A 1 120 ? 11.305 34.062 10.055 1 95.12 120 THR A N 1
ATOM 977 C CA . THR A 1 120 ? 11.695 35.344 9.523 1 95.12 120 THR A CA 1
ATOM 978 C C . THR A 1 120 ? 12.328 35.188 8.148 1 95.12 120 THR A C 1
ATOM 980 O O . THR A 1 120 ? 11.711 35.531 7.133 1 95.12 120 THR A O 1
ATOM 983 N N . THR A 1 121 ? 13.43 34.5 8.062 1 90.38 121 THR A N 1
ATOM 984 C CA . THR A 1 121 ? 14.156 34.375 6.801 1 90.38 121 THR A CA 1
ATOM 985 C C . THR A 1 121 ? 14.039 32.969 6.23 1 90.38 121 THR A C 1
ATOM 987 O O . THR A 1 121 ? 14.461 32.719 5.102 1 90.38 121 THR A O 1
ATOM 990 N N . HIS A 1 122 ? 13.539 32.094 6.906 1 87.88 122 HIS A N 1
ATOM 991 C CA . HIS A 1 122 ? 13.367 30.688 6.531 1 87.88 122 HIS A CA 1
ATOM 992 C C . HIS A 1 122 ? 14.648 29.906 6.762 1 87.88 122 HIS A C 1
ATOM 994 O O . HIS A 1 122 ? 14.602 28.703 7.016 1 87.88 122 HIS A O 1
ATOM 1000 N N . GLY A 1 123 ? 15.836 30.578 6.664 1 92.5 123 GLY A N 1
ATOM 1001 C CA . GLY A 1 123 ? 17.047 29.828 6.941 1 92.5 123 GLY A CA 1
ATOM 1002 C C . GLY A 1 123 ? 18.312 30.547 6.48 1 92.5 123 GLY A C 1
ATOM 1003 O O . GLY A 1 123 ? 18.328 31.781 6.422 1 92.5 123 GLY A O 1
ATOM 1004 N N . LYS A 1 124 ? 19.297 29.781 6.371 1 92.88 124 LYS A N 1
ATOM 1005 C CA . LYS A 1 124 ? 20.594 30.281 5.926 1 92.88 124 LYS A CA 1
ATOM 1006 C C . LYS A 1 124 ? 21.109 29.469 4.734 1 92.88 124 LYS A C 1
ATOM 1008 O O . LYS A 1 124 ? 20.984 28.25 4.703 1 92.88 124 LYS A O 1
ATOM 1013 N N . VAL A 1 125 ? 21.609 30.219 3.775 1 93.81 125 VAL A N 1
ATOM 1014 C CA . VAL A 1 125 ? 22.078 29.609 2.531 1 93.81 125 VAL A CA 1
ATOM 1015 C C . VAL A 1 125 ? 23.578 29.344 2.609 1 93.81 125 VAL A C 1
ATOM 1017 O O . VAL A 1 125 ? 24.297 30.078 3.289 1 93.81 125 VAL A O 1
ATOM 1020 N N . TYR A 1 126 ? 23.969 28.312 1.904 1 93.69 126 TYR A N 1
ATOM 1021 C CA . TYR A 1 126 ? 25.391 27.969 1.733 1 93.69 126 TYR A CA 1
ATOM 1022 C C . TYR A 1 126 ? 25.703 27.719 0.265 1 93.69 126 TYR A C 1
ATOM 1024 O O . TYR A 1 126 ? 24.906 28.031 -0.616 1 93.69 126 TYR A O 1
ATOM 1032 N N . ASP A 1 127 ? 26.938 27.25 0.034 1 90.56 127 ASP A N 1
ATOM 1033 C CA . ASP A 1 127 ? 27.375 27.078 -1.348 1 90.56 127 ASP A CA 1
ATOM 1034 C C . ASP A 1 127 ? 26.594 25.984 -2.055 1 90.56 127 ASP A C 1
ATOM 1036 O O . ASP A 1 127 ? 26.281 26.094 -3.244 1 90.56 127 ASP A O 1
ATOM 1040 N N . LYS A 1 128 ? 26.391 24.984 -1.316 1 87.62 128 LYS A N 1
ATOM 1041 C CA . LYS A 1 128 ? 25.609 23.891 -1.857 1 87.62 128 LYS A CA 1
ATOM 1042 C C . LYS A 1 128 ? 24.219 23.828 -1.22 1 87.62 128 LYS A C 1
ATOM 1044 O O . LYS A 1 128 ? 24.078 24.031 -0.012 1 87.62 128 LYS A O 1
ATOM 1049 N N . ALA A 1 129 ? 23.109 23.438 -2.016 1 88.06 129 ALA A N 1
ATOM 1050 C CA . ALA A 1 129 ? 21.719 23.375 -1.558 1 88.06 129 ALA A CA 1
ATOM 1051 C C . ALA A 1 129 ? 21.562 22.391 -0.414 1 88.06 129 ALA A C 1
ATOM 1053 O O . ALA A 1 129 ? 20.766 22.609 0.502 1 88.06 129 ALA A O 1
ATOM 1054 N N . LYS A 1 130 ? 22.219 21.281 -0.469 1 88.94 130 LYS A N 1
ATOM 1055 C CA . LYS A 1 130 ? 22.094 20.219 0.537 1 88.94 130 LYS A CA 1
ATOM 1056 C C . LYS A 1 130 ? 22.562 20.719 1.906 1 88.94 130 LYS A C 1
ATOM 1058 O O . LYS A 1 130 ? 22.219 20.125 2.932 1 88.94 130 LYS A O 1
ATOM 1063 N N . ASP A 1 131 ? 23.375 21.797 1.922 1 90.62 131 ASP A N 1
ATOM 1064 C CA . ASP A 1 131 ? 23.938 22.328 3.166 1 90.62 131 ASP A CA 1
ATOM 1065 C C . ASP A 1 131 ? 23.016 23.375 3.781 1 90.62 131 ASP A C 1
ATOM 1067 O O . ASP A 1 131 ? 23.312 23.922 4.844 1 90.62 131 ASP A O 1
ATOM 1071 N N . PHE A 1 132 ? 21.891 23.641 3.107 1 91.94 132 PHE A N 1
ATOM 1072 C CA . PHE A 1 132 ? 20.938 24.625 3.59 1 91.94 132 PHE A CA 1
ATOM 1073 C C . PHE A 1 132 ? 20.484 24.297 5.012 1 91.94 132 PHE A C 1
ATOM 1075 O O . PHE A 1 132 ? 20.234 23.141 5.34 1 91.94 132 PHE A O 1
ATOM 1082 N N . LYS A 1 133 ? 20.453 25.297 5.855 1 93.44 133 LYS A N 1
ATOM 1083 C CA . LYS A 1 133 ? 19.969 25.125 7.223 1 93.44 133 LYS A CA 1
ATOM 1084 C C . LYS A 1 133 ? 18.719 25.938 7.465 1 93.44 133 LYS A C 1
ATOM 1086 O O . LYS A 1 133 ? 18.656 27.125 7.121 1 93.44 133 LYS A O 1
ATOM 1091 N N . GLN A 1 134 ? 17.781 25.312 8.055 1 94.19 134 GLN A N 1
ATOM 1092 C CA . GLN A 1 134 ? 16.531 25.969 8.367 1 94.19 134 GLN A CA 1
ATOM 1093 C C . GLN A 1 134 ? 16.672 26.891 9.578 1 94.19 134 GLN A C 1
ATOM 1095 O O . GLN A 1 134 ? 17.547 26.672 10.422 1 94.19 134 GLN A O 1
ATOM 1100 N N . GLU A 1 135 ? 15.852 27.828 9.68 1 94.31 135 GLU A N 1
ATOM 1101 C CA . GLU A 1 135 ? 15.961 28.922 10.641 1 94.31 135 GLU A CA 1
ATOM 1102 C C . GLU A 1 135 ? 16.062 28.391 12.07 1 94.31 135 GLU A C 1
ATOM 1104 O O . GLU A 1 135 ? 16.953 28.781 12.828 1 94.31 135 GLU A O 1
ATOM 1109 N N . TRP A 1 136 ? 15.227 27.453 12.414 1 95.12 136 TRP A N 1
ATOM 1110 C CA . TRP A 1 136 ? 15.141 27 13.805 1 95.12 136 TRP A CA 1
ATOM 1111 C C . TRP A 1 136 ? 16.328 26.109 14.156 1 95.12 136 TRP A C 1
ATOM 1113 O O . TRP A 1 136 ? 16.609 25.875 15.336 1 95.12 136 TRP A O 1
ATOM 1123 N N . GLU A 1 137 ? 17 25.625 13.188 1 94.62 137 GLU A N 1
ATOM 1124 C CA . GLU A 1 137 ? 18.219 24.844 13.422 1 94.62 137 GLU A CA 1
ATOM 1125 C C . GLU A 1 137 ? 19.375 25.75 13.844 1 94.62 137 GLU A C 1
ATOM 1127 O O . GLU A 1 137 ? 20.375 25.281 14.383 1 94.62 137 GLU A O 1
ATOM 1132 N N . LEU A 1 138 ? 19.25 27.016 13.641 1 95.06 138 LEU A N 1
ATOM 1133 C CA . LEU A 1 138 ? 20.391 27.938 13.742 1 95.06 138 LEU A CA 1
ATOM 1134 C C . LEU A 1 138 ? 20.438 28.578 15.125 1 95.06 138 LEU A C 1
ATOM 1136 O O . LEU A 1 138 ? 21.422 29.234 15.461 1 95.06 138 LEU A O 1
ATOM 1140 N N . PHE A 1 139 ? 19.406 28.391 15.945 1 96.19 139 PHE A N 1
ATOM 1141 C CA . PHE A 1 139 ? 19.406 29.062 17.25 1 96.19 139 PHE A CA 1
ATOM 1142 C C . PHE A 1 139 ? 20.516 28.5 18.141 1 96.19 139 PHE A C 1
ATOM 1144 O O . PHE A 1 139 ? 20.625 27.297 18.312 1 96.19 139 PHE A O 1
ATOM 1151 N N . ASN A 1 140 ? 21.25 29.422 18.734 1 96.75 140 ASN A N 1
ATOM 1152 C CA . ASN A 1 140 ? 22.344 29 19.609 1 96.75 140 ASN A CA 1
ATOM 1153 C C . ASN A 1 140 ? 21.922 29.031 21.078 1 96.75 140 ASN A C 1
ATOM 1155 O O . ASN A 1 140 ? 22.641 28.531 21.953 1 96.75 140 ASN A O 1
ATOM 1159 N N . SER A 1 141 ? 20.781 29.578 21.312 1 97.75 141 SER A N 1
ATOM 1160 C CA . SER A 1 141 ? 20.25 29.656 22.672 1 97.75 141 SER A CA 1
ATOM 1161 C C . SER A 1 141 ? 18.75 29.891 22.656 1 97.75 141 SER A C 1
ATOM 1163 O O . SER A 1 141 ? 18.188 30.297 21.641 1 97.75 141 SER A O 1
ATOM 1165 N N . LEU A 1 142 ? 18.188 29.609 23.797 1 97.94 142 LEU A N 1
ATOM 1166 C CA . LEU A 1 142 ? 16.75 29.859 23.953 1 97.94 142 LEU A CA 1
ATOM 1167 C C . LEU A 1 142 ? 16.438 31.328 23.797 1 97.94 142 LEU A C 1
ATOM 1169 O O . LEU A 1 142 ? 15.461 31.688 23.125 1 97.94 142 LEU A O 1
ATOM 1173 N N . ASP A 1 143 ? 17.281 32.125 24.375 1 98.12 143 ASP A N 1
ATOM 1174 C CA . ASP A 1 143 ? 17.062 33.562 24.297 1 98.12 143 ASP A CA 1
ATOM 1175 C C . ASP A 1 143 ? 17.109 34.062 22.859 1 98.12 143 ASP A C 1
ATOM 1177 O O . ASP A 1 143 ? 16.312 34.906 22.453 1 98.12 143 ASP A O 1
ATOM 1181 N N . GLU A 1 144 ? 17.984 33.531 22.141 1 97.56 144 GLU A N 1
ATOM 1182 C CA . GLU A 1 144 ? 18.078 33.906 20.734 1 97.56 144 GLU A CA 1
ATOM 1183 C C . GLU A 1 144 ? 16.812 33.5 19.984 1 97.56 144 GLU A C 1
ATOM 1185 O O . GLU A 1 144 ? 16.297 34.281 19.172 1 97.56 144 GLU A O 1
ATOM 1190 N N . GLY A 1 145 ? 16.391 32.344 20.266 1 97.62 145 GLY A N 1
ATOM 1191 C CA . GLY A 1 145 ? 15.148 31.891 19.641 1 97.62 145 GLY A CA 1
ATOM 1192 C C . GLY A 1 145 ? 13.961 32.781 19.969 1 97.62 145 GLY A C 1
ATOM 1193 O O . GLY A 1 145 ? 13.242 33.219 19.078 1 97.62 145 GLY A O 1
ATOM 1194 N N . ILE A 1 146 ? 13.812 33.062 21.219 1 98.38 146 ILE A N 1
ATOM 1195 C CA . ILE A 1 146 ? 12.703 33.875 21.688 1 98.38 146 ILE A CA 1
ATOM 1196 C C . ILE A 1 146 ? 12.773 35.281 21.062 1 98.38 146 ILE A C 1
ATOM 1198 O O . ILE A 1 146 ? 11.773 35.781 20.562 1 98.38 146 ILE A O 1
ATOM 1202 N N . ASN A 1 147 ? 13.938 35.812 21.047 1 98.06 147 ASN A N 1
ATOM 1203 C CA . ASN A 1 147 ? 14.117 37.156 20.5 1 98.06 147 ASN A CA 1
ATOM 1204 C C . ASN A 1 147 ? 13.812 37.188 19 1 98.06 147 ASN A C 1
ATOM 1206 O O . ASN A 1 147 ? 13.188 38.125 18.516 1 98.06 147 ASN A O 1
ATOM 1210 N N . THR A 1 148 ? 14.312 36.25 18.328 1 97.38 148 THR A N 1
ATOM 1211 C CA . THR A 1 148 ? 14.07 36.156 16.891 1 97.38 148 THR A CA 1
ATOM 1212 C C . THR A 1 148 ? 12.578 36.031 16.594 1 97.38 148 THR A C 1
ATOM 1214 O O . THR A 1 148 ? 12.047 36.75 15.742 1 97.38 148 THR A O 1
ATOM 1217 N N . ILE A 1 149 ? 11.953 35.188 17.328 1 98.12 149 ILE A N 1
ATOM 1218 C CA . ILE A 1 149 ? 10.523 34.969 17.141 1 98.12 149 ILE A CA 1
ATOM 1219 C C . ILE A 1 149 ? 9.758 36.25 17.453 1 98.12 149 ILE A C 1
ATOM 1221 O O . ILE A 1 149 ? 8.859 36.656 16.703 1 98.12 149 ILE A O 1
ATOM 1225 N N . ASN A 1 150 ? 10.148 36.875 18.531 1 98.31 150 ASN A N 1
ATOM 1226 C CA . ASN A 1 150 ? 9.461 38.125 18.922 1 98.31 150 ASN A CA 1
ATOM 1227 C C . ASN A 1 150 ? 9.625 39.219 17.875 1 98.31 150 ASN A C 1
ATOM 1229 O O . ASN A 1 150 ? 8.688 39.969 17.609 1 98.31 150 ASN A O 1
ATOM 1233 N N . LYS A 1 151 ? 10.781 39.312 17.328 1 97.69 151 LYS A N 1
ATOM 1234 C CA . LYS A 1 151 ? 10.992 40.25 16.234 1 97.69 151 LYS A CA 1
ATOM 1235 C C . LYS A 1 151 ? 10.086 39.938 15.047 1 97.69 151 LYS A C 1
ATOM 1237 O O . LYS A 1 151 ? 9.492 40.844 14.453 1 97.69 151 LYS A O 1
ATOM 1242 N N . GLY A 1 152 ? 10.07 38.688 14.719 1 98 152 GLY A N 1
ATOM 1243 C CA . GLY A 1 152 ? 9.18 38.281 13.641 1 98 152 GLY A CA 1
ATOM 1244 C C . GLY A 1 152 ? 7.715 38.562 13.945 1 98 152 GLY A C 1
ATOM 1245 O O . GLY A 1 152 ? 6.961 38.969 13.062 1 98 152 GLY A O 1
ATOM 1246 N N . LYS A 1 153 ? 7.293 38.312 15.109 1 98.31 153 LYS A N 1
ATOM 1247 C CA . LYS A 1 153 ? 5.91 38.531 15.523 1 98.31 153 LYS A CA 1
ATOM 1248 C C . LYS A 1 153 ? 5.539 40 15.414 1 98.31 153 LYS A C 1
ATOM 1250 O O . LYS A 1 153 ? 4.395 40.344 15.109 1 98.31 153 LYS A O 1
ATOM 1255 N N . GLU A 1 154 ? 6.477 40.844 15.68 1 98.38 154 GLU A N 1
ATOM 1256 C CA . GLU A 1 154 ? 6.215 42.281 15.547 1 98.38 154 GLU A CA 1
ATOM 1257 C C . GLU A 1 154 ? 5.984 42.656 14.086 1 98.38 154 GLU A C 1
ATOM 1259 O O . GLU A 1 154 ? 5.137 43.5 13.797 1 98.38 154 GLU A O 1
ATOM 1264 N N . ILE A 1 155 ? 6.758 42.094 13.25 1 98.12 155 ILE A N 1
ATOM 1265 C CA . ILE A 1 155 ? 6.539 42.344 11.828 1 98.12 155 ILE A CA 1
ATOM 1266 C C . ILE A 1 155 ? 5.16 41.812 11.422 1 98.12 155 ILE A C 1
ATOM 1268 O O . ILE A 1 155 ? 4.43 42.5 10.703 1 98.12 155 ILE A O 1
ATOM 1272 N N . TYR A 1 156 ? 4.875 40.688 11.883 1 98.5 156 TYR A N 1
ATOM 1273 C CA . TYR A 1 156 ? 3.551 40.094 11.664 1 98.5 156 TYR A CA 1
ATOM 1274 C C . TYR A 1 156 ? 2.461 41.062 12.125 1 98.5 156 TYR A C 1
ATOM 1276 O O . TYR A 1 156 ? 1.531 41.375 11.367 1 98.5 156 TYR A O 1
ATOM 1284 N N . LYS A 1 157 ? 2.592 41.531 13.266 1 98.38 157 LYS A N 1
ATOM 1285 C CA . LYS A 1 157 ? 1.6 42.438 13.852 1 98.38 157 LYS A CA 1
ATOM 1286 C C . LYS A 1 157 ? 1.477 43.719 13.047 1 98.38 157 LYS A C 1
ATOM 1288 O O . LYS A 1 157 ? 0.381 44.25 12.906 1 98.38 157 LYS A O 1
ATOM 1293 N N . ASP A 1 158 ? 2.561 44.125 12.562 1 98.31 158 ASP A N 1
ATOM 1294 C CA . ASP A 1 158 ? 2.568 45.344 11.758 1 98.31 158 ASP A CA 1
ATOM 1295 C C . ASP A 1 158 ? 1.681 45.188 10.523 1 98.31 158 ASP A C 1
ATOM 1297 O O . ASP A 1 158 ? 1.088 46.188 10.055 1 98.31 158 ASP A O 1
ATOM 1301 N N . VAL A 1 159 ? 1.618 44.031 10.047 1 98.5 159 VAL A N 1
ATOM 1302 C CA . VAL A 1 159 ? 0.861 43.781 8.828 1 98.5 159 VAL A CA 1
ATOM 1303 C C . VAL A 1 159 ? -0.573 43.406 9.18 1 98.5 159 VAL A C 1
ATOM 1305 O O . VAL A 1 159 ? -1.523 43.875 8.562 1 98.5 159 VAL A O 1
ATOM 1308 N N . PHE A 1 160 ? -0.778 42.594 10.172 1 97.88 160 PHE A N 1
ATOM 1309 C CA . PHE A 1 160 ? -2.064 41.938 10.383 1 97.88 160 PHE A CA 1
ATOM 1310 C C . PHE A 1 160 ? -2.779 42.531 11.594 1 97.88 160 PHE A C 1
ATOM 1312 O O . PHE A 1 160 ? -3.934 42.188 11.859 1 97.88 160 PHE A O 1
ATOM 1319 N N . GLU A 1 161 ? -2.09 43.344 12.414 1 96.38 161 GLU A N 1
ATOM 1320 C CA . GLU A 1 161 ? -2.627 44.094 13.547 1 96.38 161 GLU A CA 1
ATOM 1321 C C . GLU A 1 161 ? -2.791 43.219 14.773 1 96.38 161 GLU A C 1
ATOM 1323 O O . GLU A 1 161 ? -3.182 43.688 15.844 1 96.38 161 GLU A O 1
ATOM 1328 N N . ASN A 1 162 ? -2.557 41.969 14.625 1 96 162 ASN A N 1
ATOM 1329 C CA . ASN A 1 162 ? -2.541 41 15.727 1 96 162 ASN A CA 1
ATOM 1330 C C . ASN A 1 162 ? -1.331 40.062 15.648 1 96 162 ASN A C 1
ATOM 1332 O O . ASN A 1 162 ? -0.671 40 14.609 1 96 162 ASN A O 1
ATOM 1336 N N . TYR A 1 163 ? -1.065 39.438 16.703 1 97.62 163 TYR A N 1
ATOM 1337 C CA . TYR A 1 163 ? 0.004 38.469 16.688 1 97.62 163 TYR A CA 1
ATOM 1338 C C . TYR A 1 163 ? -0.471 37.156 16.078 1 97.62 163 TYR A C 1
ATOM 1340 O O . TYR A 1 163 ? -1.669 36.844 16.078 1 97.62 163 TYR A O 1
ATOM 1348 N N . PRO A 1 164 ? 0.417 36.375 15.469 1 97.88 164 PRO A N 1
ATOM 1349 C CA . PRO A 1 164 ? 0.019 35.062 14.93 1 97.88 164 PRO A CA 1
ATOM 1350 C C . PRO A 1 164 ? -0.399 34.094 16.016 1 97.88 164 PRO A C 1
ATOM 1352 O O . PRO A 1 164 ? 0.189 34.062 17.094 1 97.88 164 PRO A O 1
ATOM 1355 N N . LYS A 1 165 ? -1.343 33.25 15.68 1 97.94 165 LYS A N 1
ATOM 1356 C CA . LYS A 1 165 ? -1.839 32.281 16.656 1 97.94 165 LYS A CA 1
ATOM 1357 C C . LYS A 1 165 ? -1.104 30.938 16.531 1 97.94 165 LYS A C 1
ATOM 1359 O O . LYS A 1 165 ? -1.063 30.156 17.484 1 97.94 165 LYS A O 1
ATOM 1364 N N . GLY A 1 166 ? -0.61 30.703 15.414 1 98.56 166 GLY A N 1
ATOM 1365 C CA . GLY A 1 166 ? 0.083 29.438 15.188 1 98.56 166 GLY A CA 1
ATOM 1366 C C . GLY A 1 166 ? 1.129 29.516 14.094 1 98.56 166 GLY A C 1
ATOM 1367 O O . GLY A 1 166 ? 1.366 30.594 13.531 1 98.56 166 GLY A O 1
ATOM 1368 N N . GLY A 1 167 ? 1.764 28.344 13.891 1 98.62 167 GLY A N 1
ATOM 1369 C CA . GLY A 1 167 ? 2.83 28.312 12.898 1 98.62 167 GLY A CA 1
ATOM 1370 C C . GLY A 1 167 ? 3.408 26.922 12.695 1 98.62 167 GLY A C 1
ATOM 1371 O O . GLY A 1 167 ? 2.785 25.922 13.055 1 98.62 167 GLY A O 1
ATOM 1372 N N . LYS A 1 168 ? 4.562 26.891 12.008 1 98.12 168 LYS A N 1
ATOM 1373 C CA . LYS A 1 168 ? 5.227 25.641 11.625 1 98.12 168 LYS A CA 1
ATOM 1374 C C . LYS A 1 168 ? 6.734 25.844 11.5 1 98.12 168 LYS A C 1
ATOM 1376 O O . LYS A 1 168 ? 7.195 26.906 11.078 1 98.12 168 LYS A O 1
ATOM 1381 N N . TYR A 1 169 ? 7.406 24.812 11.922 1 97.44 169 TYR A N 1
ATOM 1382 C CA . TYR A 1 169 ? 8.844 24.859 11.664 1 97.44 169 TYR A CA 1
ATOM 1383 C C . TYR A 1 169 ? 9.125 24.766 10.172 1 97.44 169 TYR A C 1
ATOM 1385 O O . TYR A 1 169 ? 8.562 23.938 9.469 1 97.44 169 TYR A O 1
ATOM 1393 N N . CYS A 1 170 ? 10.07 25.609 9.75 1 94.75 170 CYS A N 1
ATOM 1394 C CA . CYS A 1 170 ? 10.508 25.484 8.359 1 94.75 170 CYS A CA 1
ATOM 1395 C C . CYS A 1 170 ? 11.164 24.141 8.109 1 94.75 170 CYS A C 1
ATOM 1397 O O . CYS A 1 170 ? 12.039 23.719 8.867 1 94.75 170 CYS A O 1
ATOM 1399 N N . GLY A 1 171 ? 10.664 23.469 7.062 1 92.69 171 GLY A N 1
ATOM 1400 C CA . GLY A 1 171 ? 11.242 22.172 6.711 1 92.69 171 GLY A CA 1
ATOM 1401 C C . GLY A 1 171 ? 11.086 21.125 7.801 1 92.69 171 GLY A C 1
ATOM 1402 O O . GLY A 1 171 ? 11.758 20.109 7.785 1 92.69 171 GLY A O 1
ATOM 1403 N N . TYR A 1 172 ? 10.367 21.438 8.805 1 94.56 172 TYR A N 1
ATOM 1404 C CA . TYR A 1 172 ? 10.133 20.578 9.961 1 94.56 172 TYR A CA 1
ATOM 1405 C C . TYR A 1 172 ? 11.43 20.312 10.719 1 94.56 172 TYR A C 1
ATOM 1407 O O . TYR A 1 172 ? 11.586 19.281 11.367 1 94.56 172 TYR A O 1
ATOM 1415 N N . LYS A 1 173 ? 12.352 21.188 10.539 1 94.31 173 LYS A N 1
ATOM 1416 C CA . LYS A 1 173 ? 13.625 21.078 11.234 1 94.31 173 LYS A CA 1
ATOM 1417 C C . LYS A 1 173 ? 13.672 21.984 12.453 1 94.31 173 LYS A C 1
ATOM 1419 O O . LYS A 1 173 ? 13.18 23.125 12.414 1 94.31 173 LYS A O 1
ATOM 1424 N N . SER A 1 174 ? 14.211 21.406 13.516 1 94.38 174 SER A N 1
ATOM 1425 C CA . SER A 1 174 ? 14.297 22.141 14.773 1 94.38 174 SER A CA 1
ATOM 1426 C C . SER A 1 174 ? 15.5 21.688 15.594 1 94.38 174 SER A C 1
ATOM 1428 O O . SER A 1 174 ? 16.281 20.844 15.156 1 94.38 174 SER A O 1
ATOM 1430 N N . ASN A 1 175 ? 15.773 22.359 16.641 1 94.94 175 ASN A N 1
ATOM 1431 C CA . ASN A 1 175 ? 16.797 21.953 17.594 1 94.94 175 ASN A CA 1
ATOM 1432 C C . ASN A 1 175 ? 16.281 21.953 19.016 1 94.94 175 ASN A C 1
ATOM 1434 O O . ASN A 1 175 ? 15.062 21.969 19.234 1 94.94 175 ASN A O 1
ATOM 1438 N N . GLU A 1 176 ? 17.125 21.875 19.969 1 95.31 176 GLU A N 1
ATOM 1439 C CA . GLU A 1 176 ? 16.734 21.656 21.359 1 95.31 176 GLU A CA 1
ATOM 1440 C C . GLU A 1 176 ? 16.047 22.891 21.938 1 95.31 176 GLU A C 1
ATOM 1442 O O . GLU A 1 176 ? 15.359 22.812 22.953 1 95.31 176 GLU A O 1
ATOM 1447 N N . TYR A 1 177 ? 16.203 24.047 21.297 1 97.31 177 TYR A N 1
ATOM 1448 C CA . TYR A 1 177 ? 15.641 25.297 21.828 1 97.31 177 TYR A CA 1
ATOM 1449 C C . TYR A 1 177 ? 14.305 25.609 21.172 1 97.31 177 TYR A C 1
ATOM 1451 O O . TYR A 1 177 ? 13.57 26.484 21.656 1 97.31 177 TYR A O 1
ATOM 1459 N N . SER A 1 178 ? 13.992 24.938 20.125 1 97.31 178 SER A N 1
ATOM 1460 C CA . SER A 1 178 ? 12.891 25.312 19.25 1 97.31 178 SER A CA 1
ATOM 1461 C C . SER A 1 178 ? 11.547 25.203 19.953 1 97.31 178 SER A C 1
ATOM 1463 O O . SER A 1 178 ? 10.805 26.172 20.062 1 97.31 178 SER A O 1
ATOM 1465 N N . ASP A 1 179 ? 11.289 24.047 20.547 1 97.81 179 ASP A N 1
ATOM 1466 C CA . ASP A 1 179 ? 9.992 23.828 21.172 1 97.81 179 ASP A CA 1
ATOM 1467 C C . ASP A 1 179 ? 9.773 24.781 22.344 1 97.81 179 ASP A C 1
ATOM 1469 O O . ASP A 1 179 ? 8.688 25.344 22.5 1 97.81 179 ASP A O 1
ATOM 1473 N N . LYS A 1 180 ? 10.742 24.953 23.078 1 98.25 180 LYS A N 1
ATOM 1474 C CA . LYS A 1 180 ? 10.617 25.844 24.234 1 98.25 180 LYS A CA 1
ATOM 1475 C C . LYS A 1 180 ? 10.438 27.297 23.797 1 98.25 180 LYS A C 1
ATOM 1477 O O . LYS A 1 180 ? 9.727 28.062 24.453 1 98.25 180 LYS A O 1
ATOM 1482 N N . SER A 1 181 ? 11.109 27.656 22.766 1 98.44 181 SER A N 1
ATOM 1483 C CA . SER A 1 181 ? 10.938 29.016 22.266 1 98.44 181 SER A CA 1
ATOM 1484 C C . SER A 1 181 ? 9.5 29.266 21.812 1 98.44 181 SER A C 1
ATOM 1486 O O . SER A 1 181 ? 8.953 30.344 22.047 1 98.44 181 SER A O 1
ATOM 1488 N N . ILE A 1 182 ? 8.898 28.297 21.172 1 98.56 182 ILE A N 1
ATOM 1489 C CA . ILE A 1 182 ? 7.504 28.406 20.734 1 98.56 182 ILE A CA 1
ATOM 1490 C C . ILE A 1 182 ? 6.59 28.453 21.969 1 98.56 182 ILE A C 1
ATOM 1492 O O . ILE A 1 182 ? 5.676 29.281 22.031 1 98.56 182 ILE A O 1
ATOM 1496 N N . ASP A 1 183 ? 6.883 27.625 22.875 1 98.19 183 ASP A N 1
ATOM 1497 C CA . ASP A 1 183 ? 6.09 27.531 24.109 1 98.19 183 ASP A CA 1
ATOM 1498 C C . ASP A 1 183 ? 6.07 28.859 24.844 1 98.19 183 ASP A C 1
ATOM 1500 O O . ASP A 1 183 ? 5.055 29.234 25.438 1 98.19 183 ASP A O 1
ATOM 1504 N N . LEU A 1 184 ? 7.109 29.609 24.812 1 98 184 LEU A N 1
ATOM 1505 C CA . LEU A 1 184 ? 7.277 30.812 25.641 1 98 184 LEU A CA 1
ATOM 1506 C C . LEU A 1 184 ? 6.898 32.062 24.859 1 98 184 LEU A C 1
ATOM 1508 O O . LEU A 1 184 ? 6.953 33.188 25.391 1 98 184 LEU A O 1
ATOM 1512 N N . THR A 1 185 ? 6.523 31.922 23.656 1 97.94 185 THR A N 1
ATOM 1513 C CA . THR A 1 185 ? 6.289 33.125 22.859 1 97.94 185 THR A CA 1
ATOM 1514 C C . THR A 1 185 ? 4.816 33.219 22.469 1 97.94 185 THR A C 1
ATOM 1516 O O . THR A 1 185 ? 4.465 33.969 21.547 1 97.94 185 THR A O 1
ATOM 1519 N N . GLY A 1 186 ? 3.969 32.5 23.094 1 95.81 186 GLY A N 1
ATOM 1520 C CA . GLY A 1 186 ? 2.547 32.812 23.141 1 95.81 186 GLY A CA 1
ATOM 1521 C C . GLY A 1 186 ? 1.775 32.188 21.984 1 95.81 186 GLY A C 1
ATOM 1522 O O . GLY A 1 186 ? 0.66 32.625 21.672 1 95.81 186 GLY A O 1
ATOM 1523 N N . PHE A 1 187 ? 2.291 31.219 21.281 1 98.06 187 PHE A N 1
ATOM 1524 C CA . PHE A 1 187 ? 1.555 30.547 20.203 1 98.06 187 PHE A CA 1
ATOM 1525 C C . PHE A 1 187 ? 0.522 29.578 20.781 1 98.06 187 PHE A C 1
ATOM 1527 O O . PHE A 1 187 ? 0.781 28.906 21.781 1 98.06 187 PHE A O 1
ATOM 1534 N N . LEU A 1 188 ? -0.639 29.516 20.109 1 98.06 188 LEU A N 1
ATOM 1535 C CA . LEU A 1 188 ? -1.711 28.609 20.484 1 98.06 188 LEU A CA 1
ATOM 1536 C C . LEU A 1 188 ? -1.469 27.219 19.922 1 98.06 188 LEU A C 1
ATOM 1538 O O . LEU A 1 188 ? -1.822 26.219 20.547 1 98.06 188 LEU A O 1
ATOM 1542 N N . TRP A 1 189 ? -0.986 27.203 18.75 1 98.75 189 TRP A N 1
ATOM 1543 C CA . TRP A 1 189 ? -0.755 25.906 18.094 1 98.75 189 TRP A CA 1
ATOM 1544 C C . TRP A 1 189 ? 0.493 25.953 17.219 1 98.75 189 TRP A C 1
ATOM 1546 O O . TRP A 1 189 ? 0.969 27.031 16.859 1 98.75 189 TRP A O 1
ATOM 1556 N N . TRP A 1 190 ? 1.043 24.766 16.938 1 98.88 190 TRP A N 1
ATOM 1557 C CA . TRP A 1 190 ? 2.258 24.641 16.141 1 98.88 190 TRP A CA 1
ATOM 1558 C C . TRP A 1 190 ? 2.311 23.281 15.453 1 98.88 190 TRP A C 1
ATOM 1560 O O . TRP A 1 190 ? 1.891 22.266 16.016 1 98.88 190 TRP A O 1
ATOM 1570 N N . SER A 1 191 ? 2.744 23.25 14.219 1 98.56 191 SER A N 1
ATOM 1571 C CA . SER A 1 191 ? 3.043 22 13.539 1 98.56 191 SER A CA 1
ATOM 1572 C C . SER A 1 191 ? 4.535 21.688 13.578 1 98.56 191 SER A C 1
ATOM 1574 O O . SER A 1 191 ? 5.34 22.391 12.953 1 98.56 191 SER A O 1
ATOM 1576 N N . ARG A 1 192 ? 4.902 20.531 14.156 1 97.25 192 ARG A N 1
ATOM 1577 C CA . ARG A 1 192 ? 6.301 20.297 14.508 1 97.25 192 ARG A CA 1
ATOM 1578 C C . ARG A 1 192 ? 6.945 19.297 13.562 1 97.25 192 ARG A C 1
ATOM 1580 O O . ARG A 1 192 ? 8.164 19.328 13.344 1 97.25 192 ARG A O 1
ATOM 1587 N N . TYR A 1 193 ? 6.055 18.438 13.062 1 96.75 193 TYR A N 1
ATOM 1588 C CA . TYR A 1 193 ? 6.664 17.297 12.406 1 96.75 193 TYR A CA 1
ATOM 1589 C C . TYR A 1 193 ? 5.965 16.984 11.094 1 96.75 193 TYR A C 1
ATOM 1591 O O . TYR A 1 193 ? 4.789 17.312 10.914 1 96.75 193 TYR A O 1
ATOM 1599 N N . TRP A 1 194 ? 6.773 16.422 10.18 1 96.5 194 TRP A N 1
ATOM 1600 C CA . TRP A 1 194 ? 6.184 15.688 9.062 1 96.5 194 TRP A CA 1
ATOM 1601 C C . TRP A 1 194 ? 5.75 14.289 9.492 1 96.5 194 TRP A C 1
ATOM 1603 O O . TRP A 1 194 ? 6.418 13.305 9.188 1 96.5 194 TRP A O 1
ATOM 1613 N N . ASN A 1 195 ? 4.602 14.188 10.07 1 96 195 ASN A N 1
ATOM 1614 C CA . ASN A 1 195 ? 4.129 12.969 10.719 1 96 195 ASN A CA 1
ATOM 1615 C C . ASN A 1 195 ? 3.969 11.828 9.719 1 96 195 ASN A C 1
ATOM 1617 O O . ASN A 1 195 ? 4.27 10.672 10.039 1 96 195 ASN A O 1
ATOM 1621 N N . ARG A 1 196 ? 3.623 12.133 8.586 1 94.06 196 ARG A N 1
ATOM 1622 C CA . ARG A 1 196 ? 3.416 11.133 7.539 1 94.06 196 ARG A CA 1
ATOM 1623 C C . ARG A 1 196 ? 4.719 10.422 7.195 1 94.06 196 ARG A C 1
ATOM 1625 O O . ARG A 1 196 ? 4.699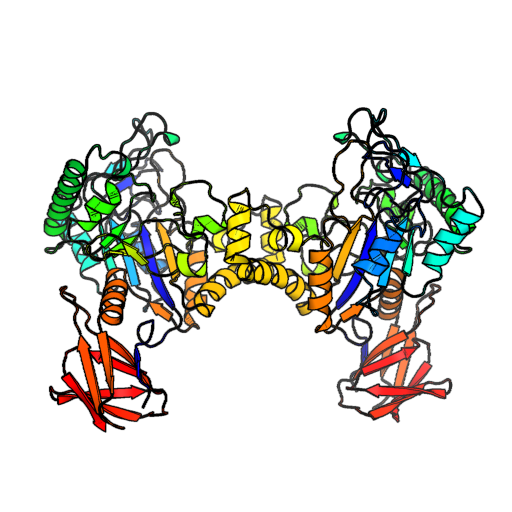 9.297 6.691 1 94.06 196 ARG A O 1
ATOM 1632 N N . GLY A 1 197 ? 5.785 11 7.461 1 91.94 197 GLY A N 1
ATOM 1633 C CA . GLY A 1 197 ? 7.09 10.461 7.113 1 91.94 197 GLY A CA 1
ATOM 1634 C C . GLY A 1 197 ? 7.398 9.148 7.805 1 91.94 197 GLY A C 1
ATOM 1635 O O . GLY A 1 197 ? 8.25 8.383 7.348 1 91.94 197 GLY A O 1
ATOM 1636 N N . ILE A 1 198 ? 6.734 8.875 8.867 1 87.25 198 ILE A N 1
ATOM 1637 C CA . ILE A 1 198 ? 6.953 7.648 9.625 1 87.25 198 ILE A CA 1
ATOM 1638 C C . ILE A 1 198 ? 6.598 6.441 8.766 1 87.25 198 ILE A C 1
ATOM 1640 O O . ILE A 1 198 ? 7.277 5.414 8.812 1 87.25 198 ILE A O 1
ATOM 1644 N N . GLU A 1 199 ? 5.586 6.562 7.988 1 83.25 199 GLU A N 1
ATOM 1645 C CA . GLU A 1 199 ? 5.16 5.484 7.105 1 83.25 199 GLU A CA 1
ATOM 1646 C C . GLU A 1 199 ? 6.184 5.242 5.996 1 83.25 199 GLU A C 1
ATOM 1648 O O . GLU A 1 199 ? 6.285 4.129 5.473 1 83.25 199 GLU A O 1
ATOM 1653 N N . GLU A 1 200 ? 6.863 6.242 5.652 1 76.62 200 GLU A N 1
ATOM 1654 C CA . GLU A 1 200 ? 7.812 6.191 4.547 1 76.62 200 GLU A CA 1
ATOM 1655 C C . GLU A 1 200 ? 9.219 5.863 5.039 1 76.62 200 GLU A C 1
ATOM 1657 O O . GLU A 1 200 ? 10.164 5.809 4.25 1 76.62 200 GLU A O 1
ATOM 1662 N N . ASN A 1 201 ? 9.406 5.547 6.238 1 68.19 201 ASN A N 1
ATOM 1663 C CA . ASN A 1 201 ? 10.664 5.172 6.879 1 68.19 201 ASN A CA 1
ATOM 1664 C C . ASN A 1 201 ? 11.727 6.254 6.707 1 68.19 201 ASN A C 1
ATOM 1666 O O . ASN A 1 201 ? 12.883 5.949 6.414 1 68.19 201 ASN A O 1
ATOM 1670 N N . HIS A 1 202 ? 11.203 7.363 6.82 1 68.19 202 HIS A N 1
ATOM 1671 C CA . HIS A 1 202 ? 12.172 8.453 6.805 1 68.19 202 HIS A CA 1
ATOM 1672 C C . HIS A 1 202 ? 13.008 8.461 8.086 1 68.19 202 HIS A C 1
ATOM 1674 O O . HIS A 1 202 ? 12.469 8.312 9.18 1 68.19 202 HIS A O 1
ATOM 1680 N N . GLU A 1 203 ? 14.234 8.133 8.016 1 61.06 203 GLU A N 1
ATOM 1681 C CA . GLU A 1 203 ? 15.141 8.023 9.156 1 61.06 203 GLU A CA 1
ATOM 1682 C C . GLU A 1 203 ? 15.461 9.398 9.742 1 61.06 203 GLU A C 1
ATOM 1684 O O . GLU A 1 203 ? 16.188 9.508 10.734 1 61.06 203 GLU A O 1
ATOM 1689 N N . ASP A 1 204 ? 14.734 10.336 9.328 1 69.12 204 ASP A N 1
ATOM 1690 C CA . ASP A 1 204 ? 15.172 11.664 9.75 1 69.12 204 ASP A CA 1
ATOM 1691 C C . ASP A 1 204 ? 14.32 12.172 10.914 1 69.12 204 ASP A C 1
ATOM 1693 O O . ASP A 1 204 ? 13.203 11.703 11.125 1 69.12 204 ASP A O 1
ATOM 1697 N N . ASP A 1 205 ? 14.875 12.992 11.695 1 81.62 205 ASP A N 1
ATOM 1698 C CA . ASP A 1 205 ? 14.305 13.586 12.906 1 81.62 205 ASP A CA 1
ATOM 1699 C C . ASP A 1 205 ? 13.078 14.43 12.57 1 81.62 205 ASP A C 1
ATOM 1701 O O . ASP A 1 205 ? 12.312 14.797 13.461 1 81.62 205 ASP A O 1
ATOM 1705 N N . ILE A 1 206 ? 12.758 14.586 11.297 1 90.5 206 ILE A N 1
ATOM 1706 C CA . ILE A 1 206 ? 11.695 15.508 10.914 1 90.5 206 ILE A CA 1
ATOM 1707 C C . ILE A 1 206 ? 10.336 14.844 11.125 1 90.5 206 ILE A C 1
ATOM 1709 O O . ILE A 1 206 ? 9.305 15.531 11.18 1 90.5 206 ILE A O 1
ATOM 1713 N N . CYS A 1 207 ? 10.352 13.57 11.328 1 91.81 207 CYS A N 1
ATOM 1714 C CA . CYS A 1 207 ? 9.086 12.844 11.367 1 91.81 207 CYS A CA 1
ATOM 1715 C C . CYS A 1 207 ? 8.594 12.68 12.797 1 91.81 207 CYS A C 1
ATOM 1717 O O . CYS A 1 207 ? 7.48 12.203 13.031 1 91.81 207 CYS A O 1
ATOM 1719 N N . GLY A 1 208 ? 9.312 13.102 13.734 1 90.56 208 GLY A N 1
ATOM 1720 C CA . GLY A 1 208 ? 8.953 12.883 15.125 1 90.56 208 GLY A CA 1
ATOM 1721 C C . GLY A 1 208 ? 9.289 11.484 15.609 1 90.56 208 GLY A C 1
ATOM 1722 O O . GLY A 1 208 ? 9.922 10.703 14.891 1 90.56 208 GLY A O 1
ATOM 1723 N N . LYS A 1 209 ? 8.93 11.195 16.859 1 88.81 209 LYS A N 1
ATOM 1724 C CA . LYS A 1 209 ? 9.344 9.93 17.484 1 88.81 209 LYS A CA 1
ATOM 1725 C C . LYS A 1 209 ? 8.133 9.102 17.891 1 88.81 209 LYS A C 1
ATOM 1727 O O . LYS A 1 209 ? 8.273 8.133 18.641 1 88.81 209 LYS A O 1
ATOM 1732 N N . ASP A 1 210 ? 6.957 9.539 17.469 1 92.75 210 ASP A N 1
ATOM 1733 C CA . ASP A 1 210 ? 5.75 8.758 17.719 1 92.75 210 ASP A CA 1
ATOM 1734 C C . ASP A 1 210 ? 5.508 7.742 16.609 1 92.75 210 ASP A C 1
ATOM 1736 O O . ASP A 1 210 ? 5.031 8.102 15.523 1 92.75 210 ASP A O 1
ATOM 1740 N N . TYR A 1 211 ? 5.672 6.535 16.922 1 88.62 211 TYR A N 1
ATOM 1741 C CA . TYR A 1 211 ? 5.641 5.512 15.891 1 88.62 211 TYR A CA 1
ATOM 1742 C C . TYR A 1 211 ? 4.273 4.84 15.828 1 88.62 211 TYR A C 1
ATOM 1744 O O . TYR A 1 211 ? 4.02 4.004 14.953 1 88.62 211 TYR A O 1
ATOM 1752 N N . ASP A 1 212 ? 3.334 5.172 16.75 1 91.62 212 ASP A N 1
ATOM 1753 C CA . ASP A 1 212 ? 1.941 4.746 16.672 1 91.62 212 ASP A CA 1
ATOM 1754 C C . ASP A 1 212 ? 1.146 5.652 15.727 1 91.62 212 ASP A C 1
ATOM 1756 O O . ASP A 1 212 ? 0.895 6.816 16.047 1 91.62 212 ASP A O 1
ATOM 1760 N N . LEU A 1 213 ? 0.729 5.074 14.672 1 92.06 213 LEU A N 1
ATOM 1761 C CA . LEU A 1 213 ? 0.093 5.887 13.641 1 92.06 213 LEU A CA 1
ATOM 1762 C C . LEU A 1 213 ? -1.168 6.555 14.18 1 92.06 213 LEU A C 1
ATOM 1764 O O . LEU A 1 213 ? -1.521 7.66 13.75 1 92.06 213 LEU A O 1
ATOM 1768 N N . ILE A 1 214 ? -1.862 5.969 15.125 1 95.06 214 ILE A N 1
ATOM 1769 C CA . ILE A 1 214 ? -3.098 6.523 15.672 1 95.06 214 ILE A CA 1
ATOM 1770 C C . ILE A 1 214 ? -2.785 7.766 16.5 1 95.06 214 ILE A C 1
ATOM 1772 O O . ILE A 1 214 ? -3.406 8.82 16.312 1 95.06 214 ILE A O 1
ATOM 1776 N N . THR A 1 215 ? -1.776 7.68 17.328 1 96.62 215 THR A N 1
ATOM 1777 C CA . THR A 1 215 ? -1.425 8.836 18.141 1 96.62 215 THR A CA 1
ATOM 1778 C C . THR A 1 215 ? -0.612 9.844 17.328 1 96.62 215 THR A C 1
ATOM 1780 O O . THR A 1 215 ? -0.71 11.055 17.547 1 96.62 215 THR A O 1
ATOM 1783 N N . ASN A 1 216 ? 0.118 9.383 16.344 1 96.38 216 ASN A N 1
ATOM 1784 C CA . ASN A 1 216 ? 0.973 10.234 15.516 1 96.38 216 ASN A CA 1
ATOM 1785 C C . ASN A 1 216 ? 0.152 11.18 14.648 1 96.38 216 ASN A C 1
ATOM 1787 O O . ASN A 1 216 ? 0.595 12.289 14.352 1 96.38 216 ASN A O 1
ATOM 1791 N N . TYR A 1 217 ? -1.038 10.703 14.273 1 97.75 217 TYR A N 1
ATOM 1792 C CA . TYR A 1 217 ? -1.864 11.492 13.359 1 97.75 217 TYR A CA 1
ATOM 1793 C C . TYR A 1 217 ? -2.973 12.211 14.117 1 97.75 217 TYR A C 1
ATOM 1795 O O . TYR A 1 217 ? -3.898 12.758 13.508 1 97.75 217 TYR A O 1
ATOM 1803 N N . ASP A 1 218 ? -2.838 12.203 15.438 1 98.38 218 ASP A N 1
ATOM 1804 C CA . ASP A 1 218 ? -3.787 12.938 16.266 1 98.38 218 ASP A CA 1
ATOM 1805 C C . ASP A 1 218 ? -3.139 14.18 16.875 1 98.38 218 ASP A C 1
ATOM 1807 O O . ASP A 1 218 ? -1.917 14.336 16.828 1 98.38 218 ASP A O 1
ATOM 1811 N N . VAL A 1 219 ? -3.982 15.062 17.312 1 98.62 219 VAL A N 1
ATOM 1812 C CA . VAL A 1 219 ? -3.482 16.266 17.984 1 98.62 219 VAL A CA 1
ATOM 1813 C C . VAL A 1 219 ? -2.811 15.891 19.297 1 98.62 219 VAL A C 1
ATOM 1815 O O . VAL A 1 219 ? -3.25 14.969 19.984 1 98.62 219 VAL A O 1
ATOM 1818 N N . LYS A 1 220 ? -1.754 16.578 19.594 1 98.12 220 LYS A N 1
ATOM 1819 C CA . LYS A 1 220 ? -1.049 16.469 20.875 1 98.12 220 LYS A CA 1
ATOM 1820 C C . LYS A 1 220 ? -0.757 17.859 21.453 1 98.12 220 LYS A C 1
ATOM 1822 O O . LYS A 1 220 ? -1.258 18.859 20.953 1 98.12 220 LYS A O 1
ATOM 1827 N N . PHE A 1 221 ? -0.182 17.812 22.594 1 98.25 221 PHE A N 1
ATOM 1828 C CA . PHE A 1 221 ? 0.22 19.062 23.234 1 98.25 221 PHE A CA 1
ATOM 1829 C C . PHE A 1 221 ? 1.7 19.031 23.594 1 98.25 221 PHE A C 1
ATOM 1831 O O . PHE A 1 221 ? 2.268 17.953 23.812 1 98.25 221 PHE A O 1
ATOM 1838 N N . PHE A 1 222 ? 2.314 20.172 23.625 1 97.62 222 PHE A N 1
ATOM 1839 C CA . PHE A 1 222 ? 3.689 20.25 24.109 1 97.62 222 PHE A CA 1
ATOM 1840 C C . PHE A 1 222 ? 3.936 21.547 24.859 1 97.62 222 PHE A C 1
ATOM 1842 O O . PHE A 1 222 ? 3.143 22.484 24.766 1 97.62 222 PHE A O 1
ATOM 1849 N N . GLY A 1 223 ? 4.957 21.562 25.734 1 97.06 223 GLY A N 1
ATOM 1850 C CA . GLY A 1 223 ? 5.34 22.734 26.484 1 97.06 223 GLY A CA 1
ATOM 1851 C C . GLY A 1 223 ? 4.52 22.922 27.75 1 97.06 223 GLY A C 1
ATOM 1852 O O . GLY A 1 223 ? 3.52 22.234 27.953 1 97.06 223 GLY A O 1
ATOM 1853 N N . GLU A 1 224 ? 4.898 23.812 28.547 1 95.88 224 GLU A N 1
ATOM 1854 C CA . GLU A 1 224 ? 4.215 24.125 29.797 1 95.88 224 GLU A CA 1
ATOM 1855 C C . GLU A 1 224 ? 2.883 24.828 29.547 1 95.88 224 GLU A C 1
ATOM 1857 O O . GLU A 1 224 ? 1.944 24.703 30.328 1 95.88 224 GLU A O 1
ATOM 1862 N N . ASN A 1 225 ? 2.811 25.438 28.422 1 95.62 225 ASN A N 1
ATOM 1863 C CA . ASN A 1 225 ? 1.614 26.203 28.094 1 95.62 225 ASN A CA 1
ATOM 1864 C C . ASN A 1 225 ? 0.652 25.391 27.219 1 95.62 225 ASN A C 1
ATOM 1866 O O . ASN A 1 225 ? -0.312 25.953 26.688 1 95.62 225 ASN A O 1
ATOM 1870 N N . HIS A 1 226 ? 0.909 24.203 26.984 1 96 226 HIS A N 1
ATOM 1871 C CA . HIS A 1 226 ? 0.034 23.266 26.281 1 96 226 HIS A CA 1
ATOM 1872 C C . HIS A 1 226 ? -0.273 23.75 24.875 1 96 226 HIS A C 1
ATOM 1874 O O . HIS A 1 226 ? -1.439 23.844 24.484 1 96 226 HIS A O 1
ATOM 1880 N N . VAL A 1 227 ? 0.778 24.062 24.125 1 98.38 227 VAL A N 1
ATOM 1881 C CA . VAL A 1 227 ? 0.623 24.406 22.719 1 98.38 227 VAL A CA 1
ATOM 1882 C C . VAL A 1 227 ? 0.057 23.219 21.953 1 98.38 227 VAL A C 1
ATOM 1884 O O . VAL A 1 227 ? 0.543 22.094 22.094 1 98.38 227 VAL A O 1
ATOM 1887 N N . VAL A 1 228 ? -0.997 23.469 21.234 1 98.69 228 VAL A N 1
ATOM 1888 C CA . VAL A 1 228 ? -1.605 22.391 20.469 1 98.69 228 VAL A CA 1
ATOM 1889 C C . VAL A 1 228 ? -0.688 22 19.297 1 98.69 228 VAL A C 1
ATOM 1891 O O . VAL A 1 228 ? -0.318 22.844 18.484 1 98.69 228 VAL A O 1
ATOM 1894 N N . ASP A 1 229 ? -0.274 20.766 19.25 1 98.81 229 ASP A N 1
ATOM 1895 C CA . ASP A 1 229 ? 0.543 20.219 18.172 1 98.81 229 ASP A CA 1
ATOM 1896 C C . ASP A 1 229 ? -0.328 19.594 17.094 1 98.81 229 ASP A C 1
ATOM 1898 O O . ASP A 1 229 ? -0.896 18.516 17.281 1 98.81 229 ASP A O 1
ATOM 1902 N N . ILE A 1 230 ? -0.408 20.234 15.953 1 98.88 230 ILE A N 1
ATOM 1903 C CA . ILE A 1 230 ? -1.23 19.75 14.852 1 98.88 230 ILE A CA 1
ATOM 1904 C C . ILE A 1 230 ? -0.373 18.922 13.898 1 98.88 230 ILE A C 1
ATOM 1906 O O . ILE A 1 230 ? 0.61 19.422 13.344 1 98.88 230 ILE A O 1
ATOM 1910 N N . PRO A 1 231 ? -0.747 17.688 13.641 1 98.62 231 PRO A N 1
ATOM 1911 C CA . PRO A 1 231 ? 0.092 16.797 12.828 1 98.62 231 PRO A CA 1
ATOM 1912 C C . PRO A 1 231 ? -0.038 17.078 11.336 1 98.62 231 PRO A C 1
ATOM 1914 O O . PRO A 1 231 ? -1.067 17.594 10.883 1 98.62 231 PRO A O 1
ATOM 1917 N N . SER A 1 232 ? 0.986 16.766 10.562 1 98.06 232 SER A N 1
ATOM 1918 C CA . SER A 1 232 ? 0.978 16.719 9.102 1 98.06 232 SER A CA 1
ATOM 1919 C C . SER A 1 232 ? 0.772 15.297 8.602 1 98.06 232 SER A C 1
ATOM 1921 O O . SER A 1 232 ? 1.677 14.469 8.688 1 98.06 232 SER A O 1
ATOM 1923 N N . THR A 1 233 ? -0.349 15.039 7.961 1 98.06 233 THR A N 1
ATOM 1924 C CA . THR A 1 233 ? -0.731 13.641 7.852 1 98.06 233 THR A CA 1
ATOM 1925 C C . THR A 1 233 ? -0.932 13.242 6.391 1 98.06 233 THR A C 1
ATOM 1927 O O . THR A 1 233 ? -1.021 12.055 6.07 1 98.06 233 THR A O 1
ATOM 1930 N N . LEU A 1 234 ? -0.969 14.227 5.465 1 97.88 234 LEU A N 1
ATOM 1931 C CA . LEU A 1 234 ? -1.275 13.906 4.074 1 97.88 234 LEU A CA 1
ATOM 1932 C C . LEU A 1 234 ? -0.509 14.82 3.127 1 97.88 234 LEU A C 1
ATOM 1934 O O . LEU A 1 234 ? -0.444 16.031 3.344 1 97.88 234 LEU A O 1
ATOM 1938 N N . SER A 1 235 ? 0.05 14.219 2.115 1 97.31 235 SER A N 1
ATOM 1939 C CA . SER A 1 235 ? 0.657 15.008 1.049 1 97.31 235 SER A CA 1
ATOM 1940 C C . SER A 1 235 ? -0.376 15.406 0.001 1 97.31 235 SER A C 1
ATOM 1942 O O . SER A 1 235 ? -1.176 14.578 -0.439 1 97.31 235 SER A O 1
ATOM 1944 N N . GLY A 1 236 ? -0.313 16.625 -0.372 1 98.12 236 GLY A N 1
ATOM 1945 C CA . GLY A 1 236 ? -1.184 17.031 -1.465 1 98.12 236 GLY A CA 1
ATOM 1946 C C . GLY A 1 236 ? -0.887 16.297 -2.764 1 98.12 236 GLY A C 1
ATOM 1947 O O . GLY A 1 236 ? -1.742 16.234 -3.648 1 98.12 236 GLY A O 1
ATOM 1948 N N . GLY A 1 237 ? 0.263 15.82 -2.904 1 97.88 237 GLY A N 1
ATOM 1949 C CA . GLY A 1 237 ? 0.682 15.109 -4.105 1 97.88 237 GLY A CA 1
ATOM 1950 C C . GLY A 1 237 ? 0.435 13.617 -4.031 1 97.88 237 GLY A C 1
ATOM 1951 O O . GLY A 1 237 ? 1.028 12.844 -4.789 1 97.88 237 GLY A O 1
ATOM 1952 N N . LEU A 1 238 ? -0.407 13.156 -3.16 1 96.94 238 LEU A N 1
ATOM 1953 C CA . LEU A 1 238 ? -0.652 11.742 -2.893 1 96.94 238 LEU A CA 1
ATOM 1954 C C . LEU A 1 238 ? -0.978 10.992 -4.18 1 96.94 238 LEU A C 1
ATOM 1956 O O . LEU A 1 238 ? -0.563 9.844 -4.355 1 96.94 238 LEU A O 1
ATOM 1960 N N . PHE A 1 239 ? -1.671 11.625 -5.148 1 97.44 239 PHE A N 1
ATOM 1961 C CA . PHE A 1 239 ? -2.176 10.945 -6.336 1 97.44 239 PHE A CA 1
ATOM 1962 C C . PHE A 1 239 ? -1.472 11.445 -7.59 1 97.44 239 PHE A C 1
ATOM 1964 O O . PHE A 1 239 ? -1.797 11.023 -8.703 1 97.44 239 PHE A O 1
ATOM 1971 N N . THR A 1 240 ? -0.564 12.336 -7.445 1 96.94 240 THR A N 1
ATOM 1972 C CA . THR A 1 240 ? 0.057 12.992 -8.586 1 96.94 240 THR A CA 1
ATOM 1973 C C . THR A 1 240 ? 0.673 11.969 -9.539 1 96.94 240 THR A C 1
ATOM 1975 O O . THR A 1 240 ? 0.432 12.008 -10.742 1 96.94 240 THR A O 1
ATOM 1978 N N . GLY A 1 241 ? 1.398 11 -9.031 1 93.81 241 GLY A N 1
ATOM 1979 C CA . GLY A 1 241 ? 2.053 10 -9.859 1 93.81 241 GLY A CA 1
ATOM 1980 C C . GLY A 1 241 ? 1.077 9.07 -10.547 1 93.81 241 GLY A C 1
ATOM 1981 O O . GLY A 1 241 ? 1.406 8.469 -11.57 1 93.81 241 GLY A O 1
ATOM 1982 N N . ILE A 1 242 ? -0.084 8.922 -10.008 1 94.12 242 ILE A N 1
ATOM 1983 C CA . ILE A 1 242 ? -1.1 8.031 -10.555 1 94.12 242 ILE A CA 1
ATOM 1984 C C . ILE A 1 242 ? -1.93 8.773 -11.602 1 94.12 242 ILE A C 1
ATOM 1986 O O . ILE A 1 242 ? -2.238 8.234 -12.664 1 94.12 242 ILE A O 1
ATOM 1990 N N . LEU A 1 243 ? -2.299 10.016 -11.305 1 94.81 243 LEU A N 1
ATOM 1991 C CA . LEU A 1 243 ? -3.166 10.805 -12.172 1 94.81 243 LEU A CA 1
ATOM 1992 C C . LEU A 1 243 ? -2.381 11.383 -13.344 1 94.81 243 LEU A C 1
ATOM 1994 O O . LEU A 1 243 ? -2.939 11.609 -14.422 1 94.81 243 LEU A O 1
ATOM 1998 N N . ASN A 1 244 ? -1.114 11.664 -13.078 1 91.69 244 ASN A N 1
ATOM 1999 C CA . ASN A 1 244 ? -0.223 12.195 -14.102 1 91.69 244 ASN A CA 1
ATOM 2000 C C . ASN A 1 244 ? 1.053 11.367 -14.219 1 91.69 244 ASN A C 1
ATOM 2002 O O . ASN A 1 244 ? 2.152 11.875 -13.992 1 91.69 244 ASN A O 1
ATOM 2006 N N . PRO A 1 245 ? 0.814 10.102 -14.648 1 86.75 245 PRO A N 1
ATOM 2007 C CA . PRO A 1 245 ? 1.992 9.227 -14.703 1 86.75 245 PRO A CA 1
ATOM 2008 C C . PRO A 1 245 ? 2.957 9.617 -15.828 1 86.75 245 PRO A C 1
ATOM 2010 O O . PRO A 1 245 ? 2.529 10.133 -16.859 1 86.75 245 PRO A O 1
ATOM 2013 N N . LYS A 1 246 ? 4.234 9.398 -15.539 1 83.94 246 LYS A N 1
ATOM 2014 C CA . LYS A 1 246 ? 5.227 9.523 -16.609 1 83.94 246 LYS A CA 1
ATOM 2015 C C . LYS A 1 246 ? 5.188 8.32 -17.531 1 83.94 246 LYS A C 1
ATOM 2017 O O . LYS A 1 246 ? 5.812 7.293 -17.266 1 83.94 246 LYS A O 1
ATOM 2022 N N . ILE A 1 247 ? 4.668 8.414 -18.672 1 81.19 247 ILE A N 1
ATOM 2023 C CA . ILE A 1 247 ? 4.352 7.285 -19.547 1 81.19 247 ILE A CA 1
ATOM 2024 C C . ILE A 1 247 ? 5.633 6.727 -20.156 1 81.19 247 ILE A C 1
ATOM 2026 O O . ILE A 1 247 ? 5.664 5.582 -20.609 1 81.19 247 ILE A O 1
ATOM 2030 N N . LYS A 1 248 ? 6.707 7.332 -20.031 1 83.19 248 LYS A N 1
ATOM 2031 C CA . LYS A 1 248 ? 7.957 6.84 -20.609 1 83.19 248 LYS A CA 1
ATOM 2032 C C . LYS A 1 248 ? 8.617 5.812 -19.703 1 83.19 248 LYS A C 1
ATOM 2034 O O . LYS A 1 248 ? 9.516 5.082 -20.125 1 83.19 248 LYS A O 1
ATOM 2039 N N . SER A 1 249 ? 8.141 5.734 -18.5 1 80.12 249 SER A N 1
ATOM 2040 C CA . SER A 1 249 ? 8.68 4.766 -17.547 1 80.12 249 SER A CA 1
ATOM 2041 C C . SER A 1 249 ? 7.746 3.574 -17.375 1 80.12 249 SER A C 1
ATOM 2043 O O . SER A 1 249 ? 6.531 3.701 -17.562 1 80.12 249 SER A O 1
ATOM 2045 N N . LEU A 1 250 ? 8.297 2.457 -17.141 1 78.31 250 LEU A N 1
ATOM 2046 C CA . LEU A 1 250 ? 7.504 1.259 -16.906 1 78.31 250 LEU A CA 1
ATOM 2047 C C . LEU A 1 250 ? 6.527 1.481 -15.75 1 78.31 250 LEU A C 1
ATOM 2049 O O . LEU A 1 250 ? 5.363 1.084 -15.836 1 78.31 250 LEU A O 1
ATOM 2053 N N . LYS A 1 251 ? 6.949 2.096 -14.828 1 82.81 251 LYS A N 1
ATOM 2054 C CA . LYS A 1 251 ? 6.094 2.414 -13.688 1 82.81 251 LYS A CA 1
ATOM 2055 C C . LYS A 1 251 ? 4.914 3.285 -14.117 1 82.81 251 LYS A C 1
ATOM 2057 O O . LYS A 1 251 ? 3.785 3.072 -13.664 1 82.81 251 LYS A O 1
ATOM 2062 N N . GLY A 1 252 ? 5.219 4.215 -14.875 1 84.38 252 GLY A N 1
ATOM 2063 C CA . GLY A 1 252 ? 4.168 5.09 -15.375 1 84.38 252 GLY A CA 1
ATOM 2064 C C . GLY A 1 252 ? 3.129 4.363 -16.203 1 84.38 252 GLY A C 1
ATOM 2065 O O . GLY A 1 252 ? 1.932 4.625 -16.078 1 84.38 252 GLY A O 1
ATOM 2066 N N . ILE A 1 253 ? 3.572 3.473 -16.953 1 82.31 253 ILE A N 1
ATOM 2067 C CA . ILE A 1 253 ? 2.678 2.686 -17.797 1 82.31 253 ILE A CA 1
ATOM 2068 C C . ILE A 1 253 ? 1.766 1.829 -16.922 1 82.31 253 ILE A C 1
ATOM 2070 O O . ILE A 1 253 ? 0.55 1.795 -17.125 1 82.31 253 ILE A O 1
ATOM 2074 N N . ILE A 1 254 ? 2.33 1.225 -16.016 1 84.75 254 ILE A N 1
ATOM 2075 C CA . ILE A 1 254 ? 1.573 0.359 -15.109 1 84.75 254 ILE A CA 1
ATOM 2076 C C . ILE A 1 254 ? 0.505 1.175 -14.383 1 84.75 254 ILE A C 1
ATOM 2078 O O . ILE A 1 254 ? -0.65 0.753 -14.297 1 84.75 254 ILE A O 1
ATOM 2082 N N . LYS A 1 255 ? 0.872 2.314 -13.977 1 86.69 255 LYS A N 1
ATOM 2083 C CA . LYS A 1 255 ? -0.061 3.174 -13.25 1 86.69 255 LYS A CA 1
ATOM 2084 C C . LYS A 1 255 ? -1.195 3.641 -14.164 1 86.69 255 LYS A C 1
ATOM 2086 O O . LYS A 1 255 ? -2.33 3.812 -13.711 1 86.69 255 LYS A O 1
ATOM 2091 N N . THR A 1 256 ? -0.844 3.807 -15.391 1 86.31 256 THR A N 1
ATOM 2092 C CA . THR A 1 256 ? -1.859 4.234 -16.344 1 86.31 256 THR A CA 1
ATOM 2093 C C . THR A 1 256 ? -2.871 3.123 -16.594 1 86.31 256 THR A C 1
ATOM 2095 O O . THR A 1 256 ? -4.082 3.357 -16.562 1 86.31 256 THR A O 1
ATOM 2098 N N . ILE A 1 257 ? -2.365 2.002 -16.719 1 85.69 257 ILE A N 1
ATOM 2099 C CA . ILE A 1 257 ? -3.209 0.873 -17.094 1 85.69 257 ILE A CA 1
ATOM 2100 C C . ILE A 1 257 ? -4 0.396 -15.875 1 85.69 257 ILE A C 1
ATOM 2102 O O . ILE A 1 257 ? -5.188 0.087 -15.984 1 85.69 257 ILE A O 1
ATOM 2106 N N . SER A 1 258 ? -3.381 0.389 -14.773 1 88.38 258 SER A N 1
ATOM 2107 C CA . SER A 1 258 ? -3.998 -0.109 -13.547 1 88.38 258 SER A CA 1
ATOM 2108 C C . SER A 1 258 ? -4.348 1.034 -12.602 1 88.38 258 SER A C 1
ATOM 2110 O O . SER A 1 258 ? -4.23 0.895 -11.383 1 88.38 258 SER A O 1
ATOM 2112 N N . LYS A 1 259 ? -4.766 2.115 -13.141 1 90.69 259 LYS A N 1
ATOM 2113 C CA . LYS A 1 259 ? -5.039 3.354 -12.414 1 90.69 259 LYS A CA 1
ATOM 2114 C C . LYS A 1 259 ? -6.078 3.135 -11.32 1 90.69 259 LYS A C 1
ATOM 2116 O O . LYS A 1 259 ? -5.879 3.547 -10.18 1 90.69 259 LYS A O 1
ATOM 2121 N N . PRO A 1 260 ? -7.141 2.389 -11.578 1 87.44 260 PRO A N 1
ATOM 2122 C CA . PRO A 1 260 ? -8.156 2.217 -10.539 1 87.44 260 PRO A CA 1
ATOM 2123 C C . PRO A 1 260 ? -7.617 1.509 -9.297 1 87.44 260 PRO A C 1
ATOM 2125 O O . PRO A 1 260 ? -7.984 1.857 -8.18 1 87.44 260 PRO A O 1
ATOM 2128 N N . TYR A 1 261 ? -6.734 0.646 -9.555 1 87.06 261 TYR A N 1
ATOM 2129 C CA . TYR A 1 261 ? -6.137 -0.089 -8.445 1 87.06 261 TYR A CA 1
ATOM 2130 C C . TYR A 1 261 ? -5.281 0.829 -7.582 1 87.06 261 TYR A C 1
ATOM 2132 O O . TYR A 1 261 ? -5.418 0.844 -6.355 1 87.06 261 TYR A O 1
ATOM 2140 N N . PHE A 1 262 ? -4.496 1.553 -8.195 1 90.12 262 PHE A N 1
ATOM 2141 C CA . PHE A 1 262 ? -3.572 2.414 -7.469 1 90.12 262 PHE A CA 1
ATOM 2142 C C . PHE A 1 262 ? -4.324 3.537 -6.762 1 90.12 262 PHE A C 1
ATOM 2144 O O . PHE A 1 262 ? -3.953 3.941 -5.66 1 90.12 262 PHE A O 1
ATOM 2151 N N . LEU A 1 263 ? -5.367 3.994 -7.379 1 92.81 263 LEU A N 1
ATOM 2152 C CA . LEU A 1 263 ? -6.188 5.023 -6.75 1 92.81 263 LEU A CA 1
ATOM 2153 C C . LEU A 1 263 ? -6.859 4.488 -5.492 1 92.81 263 LEU A C 1
ATOM 2155 O O . LEU A 1 263 ? -6.828 5.137 -4.441 1 92.81 263 LEU A O 1
ATOM 2159 N N . LYS A 1 264 ? -7.395 3.314 -5.602 1 89.38 264 LYS A N 1
ATOM 2160 C CA . LYS A 1 264 ? -8.062 2.705 -4.457 1 89.38 264 LYS A CA 1
ATOM 2161 C C . LYS A 1 264 ? -7.09 2.48 -3.303 1 89.38 264 LYS A C 1
ATOM 2163 O O . LYS A 1 264 ? -7.43 2.711 -2.141 1 89.38 264 LYS A O 1
ATOM 2168 N N . ASN A 1 265 ? -5.941 2.059 -3.656 1 88.31 265 ASN A N 1
ATOM 2169 C CA . ASN A 1 265 ? -4.914 1.814 -2.646 1 88.31 265 ASN A CA 1
ATOM 2170 C C . ASN A 1 265 ? -4.539 3.096 -1.907 1 88.31 265 ASN A C 1
ATOM 2172 O O . ASN A 1 265 ? -4.449 3.105 -0.679 1 88.31 265 ASN A O 1
ATOM 2176 N N . LYS A 1 266 ? -4.391 4.152 -2.586 1 92.88 266 LYS A N 1
ATOM 2177 C CA . LYS A 1 266 ? -4.027 5.422 -1.958 1 92.88 266 LYS A CA 1
ATOM 2178 C C . LYS A 1 266 ? -5.203 6.008 -1.183 1 92.88 266 LYS A C 1
ATOM 2180 O O . LYS A 1 266 ? -5.012 6.652 -0.148 1 92.88 266 LYS A O 1
ATOM 2185 N N . LEU A 1 267 ? -6.383 5.762 -1.648 1 94.31 267 LEU A N 1
ATOM 2186 C CA . LEU A 1 267 ? -7.566 6.254 -0.957 1 94.31 267 LEU A CA 1
ATOM 2187 C C . LEU A 1 267 ? -7.703 5.609 0.417 1 94.31 267 LEU A C 1
ATOM 2189 O O . LEU A 1 267 ? -8.242 6.215 1.344 1 94.31 267 LEU A O 1
ATOM 2193 N N . SER A 1 268 ? -7.18 4.41 0.532 1 91.88 268 SER A N 1
ATOM 2194 C CA . SER A 1 268 ? -7.254 3.713 1.811 1 91.88 268 SER A CA 1
ATOM 2195 C C . SER A 1 268 ? -6.496 4.469 2.898 1 91.88 268 SER A C 1
ATOM 2197 O O . SER A 1 268 ? -6.824 4.355 4.082 1 91.88 268 SER A O 1
ATOM 2199 N N . GLU A 1 269 ? -5.516 5.238 2.514 1 93.25 269 GLU A N 1
ATOM 2200 C CA . GLU A 1 269 ? -4.789 6.059 3.479 1 93.25 269 GLU A CA 1
ATOM 2201 C C . GLU A 1 269 ? -5.688 7.141 4.07 1 93.25 269 GLU A C 1
ATOM 2203 O O . GLU A 1 269 ? -5.625 7.422 5.27 1 93.25 269 GLU A O 1
ATOM 2208 N N . ILE A 1 270 ? -6.477 7.691 3.221 1 96.81 270 ILE A N 1
ATOM 2209 C CA . ILE A 1 270 ? -7.422 8.703 3.68 1 96.81 270 ILE A CA 1
ATOM 2210 C C . ILE A 1 270 ? -8.516 8.047 4.516 1 96.81 270 ILE A C 1
ATOM 2212 O O . ILE A 1 270 ? -8.898 8.57 5.566 1 96.81 270 ILE A O 1
ATOM 2216 N N . GLU A 1 271 ? -8.969 6.859 4.098 1 96.31 271 GLU A N 1
ATOM 2217 C CA . GLU A 1 271 ? -9.992 6.129 4.836 1 96.31 271 GLU A CA 1
ATOM 2218 C C . GLU A 1 271 ? -9.508 5.77 6.238 1 96.31 271 GLU A C 1
ATOM 2220 O O . GLU A 1 271 ? -10.289 5.762 7.191 1 96.31 271 GLU A O 1
ATOM 2225 N N . PHE A 1 272 ? -8.25 5.48 6.297 1 94.56 272 PHE A N 1
ATOM 2226 C CA . PHE A 1 272 ? -7.66 5.172 7.594 1 94.56 272 PHE A CA 1
ATOM 2227 C C . PHE A 1 272 ? -7.812 6.348 8.547 1 94.56 272 PHE A C 1
ATOM 2229 O O . PHE A 1 272 ? -8.172 6.168 9.719 1 94.56 272 PHE A O 1
ATOM 2236 N N . LEU A 1 273 ? -7.551 7.52 8.102 1 98 273 LEU A N 1
ATOM 2237 C CA . LEU A 1 273 ? -7.676 8.711 8.938 1 98 273 LEU A CA 1
ATOM 2238 C C . LEU A 1 273 ? -9.133 8.945 9.336 1 98 273 LEU A C 1
ATOM 2240 O O . LEU A 1 273 ? -9.422 9.219 10.5 1 98 273 LEU A O 1
ATOM 2244 N N . LEU A 1 274 ? -9.992 8.742 8.406 1 98.38 274 LEU A N 1
ATOM 2245 C CA . LEU A 1 274 ? -11.414 8.945 8.656 1 98.38 274 LEU A CA 1
ATOM 2246 C C . LEU A 1 274 ? -11.945 7.922 9.656 1 98.38 274 LEU A C 1
ATOM 2248 O O . LEU A 1 274 ? -12.609 8.289 10.633 1 98.38 274 LEU A O 1
ATOM 2252 N N . GLU A 1 275 ? -11.578 6.715 9.438 1 96.56 275 GLU A N 1
ATOM 2253 C CA . GLU A 1 275 ? -12.094 5.621 10.258 1 96.56 275 GLU A CA 1
ATOM 2254 C C . GLU A 1 275 ? -11.633 5.75 11.711 1 96.56 275 GLU A C 1
ATOM 2256 O O . GLU A 1 275 ? -12.344 5.348 12.633 1 96.56 275 GLU A O 1
ATOM 2261 N N . ASN A 1 276 ? -10.5 6.348 11.875 1 96.94 276 ASN A N 1
ATOM 2262 C CA . ASN A 1 276 ? -9.945 6.465 13.219 1 96.94 276 ASN A CA 1
ATOM 2263 C C . ASN A 1 276 ? -10.125 7.875 13.773 1 96.94 276 ASN A C 1
ATOM 2265 O O . ASN A 1 276 ? -9.555 8.211 14.82 1 96.94 276 ASN A O 1
ATOM 2269 N N . LYS A 1 277 ? -10.836 8.711 13.047 1 98.5 277 LYS A N 1
ATOM 2270 C CA . LYS A 1 277 ? -11.172 10.078 13.461 1 98.5 277 LYS A CA 1
ATOM 2271 C C . LYS A 1 277 ? -9.906 10.891 13.719 1 98.5 277 LYS A C 1
ATOM 2273 O O . LYS A 1 277 ? -9.789 11.555 14.758 1 98.5 277 LYS A O 1
ATOM 2278 N N . LEU A 1 278 ? -8.992 10.781 12.789 1 98.75 278 LEU A N 1
ATOM 2279 C CA . LEU A 1 278 ? -7.707 11.461 12.914 1 98.75 278 LEU A CA 1
ATOM 2280 C C . LEU A 1 278 ? -7.684 12.734 12.07 1 98.75 278 LEU A C 1
ATOM 2282 O O . LEU A 1 278 ? -8.609 12.992 11.297 1 98.75 278 LEU A O 1
ATOM 2286 N N . VAL A 1 279 ? -6.691 13.516 12.266 1 98.88 279 VAL A N 1
ATOM 2287 C CA . VAL A 1 279 ? -6.57 14.797 11.578 1 98.88 279 VAL A CA 1
ATOM 2288 C C . VAL A 1 279 ? -6.121 14.57 10.133 1 98.88 279 VAL A C 1
ATOM 2290 O O . VAL A 1 279 ? -5.207 13.781 9.883 1 98.88 279 VAL A O 1
ATOM 2293 N N . ILE A 1 280 ? -6.789 15.172 9.211 1 98.81 280 ILE A N 1
ATOM 2294 C CA . ILE A 1 280 ? -6.332 15.219 7.828 1 98.81 280 ILE A CA 1
ATOM 2295 C C . ILE A 1 280 ? -5.742 16.594 7.531 1 98.81 280 ILE A C 1
ATOM 2297 O O . ILE A 1 280 ? -6.477 17.562 7.34 1 98.81 280 ILE A O 1
ATOM 2301 N N . SER A 1 281 ? -4.484 16.688 7.523 1 98.81 281 SER A N 1
ATOM 2302 C CA . SER A 1 281 ? -3.785 17.922 7.203 1 98.81 281 SER A CA 1
ATOM 2303 C C . SER A 1 281 ? -2.996 17.797 5.906 1 98.81 281 SER A C 1
ATOM 2305 O O . SER A 1 281 ? -1.922 17.188 5.883 1 98.81 281 SER A O 1
ATOM 2307 N N . ILE A 1 282 ? -3.506 18.391 4.855 1 98.69 282 ILE A N 1
ATOM 2308 C CA . ILE A 1 282 ? -2.918 18.328 3.523 1 98.69 282 ILE A CA 1
ATOM 2309 C C . ILE A 1 282 ? -1.774 19.344 3.418 1 98.69 282 ILE A C 1
ATOM 2311 O O . ILE A 1 282 ? -1.958 20.531 3.693 1 98.69 282 ILE A O 1
ATOM 2315 N N . GLN A 1 283 ? -0.635 18.859 2.998 1 98.56 283 GLN A N 1
ATOM 2316 C CA . GLN A 1 283 ? 0.553 19.703 2.963 1 98.56 283 GLN A CA 1
ATOM 2317 C C . GLN A 1 283 ? 0.929 20.062 1.529 1 98.56 283 GLN A C 1
ATOM 2319 O O . GLN A 1 283 ? 1.041 19.188 0.672 1 98.56 283 GLN A O 1
ATOM 2324 N N . GLU A 1 284 ? 1.165 21.328 1.249 1 98.62 284 GLU A N 1
ATOM 2325 C CA . GLU A 1 284 ? 1.572 21.844 -0.054 1 98.62 284 GLU A CA 1
ATOM 2326 C C . GLU A 1 284 ? 2.52 23.031 0.094 1 98.62 284 GLU A C 1
ATOM 2328 O O . GLU A 1 284 ? 2.67 23.578 1.188 1 98.62 284 GLU A O 1
ATOM 2333 N N . HIS A 1 285 ? 3.176 23.328 -0.991 1 98.62 285 HIS A N 1
ATOM 2334 C CA . HIS A 1 285 ? 3.873 24.609 -1.149 1 98.62 285 HIS A CA 1
ATOM 2335 C C . HIS A 1 285 ? 3.191 25.469 -2.199 1 98.62 285 HIS A C 1
ATOM 2337 O O . HIS A 1 285 ? 2.504 24.969 -3.086 1 98.62 285 HIS A O 1
ATOM 2343 N N . MET A 1 286 ? 3.445 26.75 -2.086 1 98.06 286 MET A N 1
ATOM 2344 C CA . MET A 1 286 ? 2.779 27.719 -2.949 1 98.06 286 MET A CA 1
ATOM 2345 C C . MET A 1 286 ? 3.322 27.641 -4.371 1 98.06 286 MET A C 1
ATOM 2347 O O . MET A 1 286 ? 2.582 27.859 -5.336 1 98.06 286 MET A O 1
ATOM 2351 N N . SER A 1 287 ? 4.578 27.344 -4.461 1 98.25 287 SER A N 1
ATOM 2352 C CA . SER A 1 287 ? 5.234 27.422 -5.766 1 98.25 287 SER A CA 1
ATOM 2353 C C . SER A 1 287 ? 6.27 26.328 -5.934 1 98.25 287 SER A C 1
ATOM 2355 O O . SER A 1 287 ? 6.887 25.891 -4.961 1 98.25 287 SER A O 1
ATOM 2357 N N . PRO A 1 288 ? 6.414 25.906 -7.18 1 98 288 PRO A N 1
ATOM 2358 C CA . PRO A 1 288 ? 7.484 24.953 -7.461 1 98 288 PRO A CA 1
ATOM 2359 C C . PRO A 1 288 ? 8.844 25.625 -7.668 1 98 288 PRO A C 1
ATOM 2361 O O . PRO A 1 288 ? 9.867 24.938 -7.738 1 98 288 PRO A O 1
ATOM 2364 N N . ALA A 1 289 ? 8.961 26.875 -7.746 1 97.56 289 ALA A N 1
ATOM 2365 C CA . ALA A 1 289 ? 10.141 27.578 -8.234 1 97.56 289 ALA A CA 1
ATOM 2366 C C . ALA A 1 289 ? 11.211 27.672 -7.148 1 97.56 289 ALA A C 1
ATOM 2368 O O . ALA A 1 289 ? 10.945 28.188 -6.062 1 97.56 289 ALA A O 1
ATOM 2369 N N . ARG A 1 290 ? 12.367 27.219 -7.539 1 96.06 290 ARG A N 1
ATOM 2370 C CA . ARG A 1 290 ? 13.555 27.375 -6.699 1 96.06 290 ARG A CA 1
ATOM 2371 C C . ARG A 1 290 ? 14.664 28.094 -7.453 1 96.06 290 ARG A C 1
ATOM 2373 O O . ARG A 1 290 ? 14.773 27.969 -8.672 1 96.06 290 ARG A O 1
ATOM 2380 N N . ASP A 1 291 ? 15.469 28.75 -6.723 1 94.75 291 ASP A N 1
ATOM 2381 C CA . ASP A 1 291 ? 16.516 29.531 -7.367 1 94.75 291 ASP A CA 1
ATOM 2382 C C . ASP A 1 291 ? 17.703 28.641 -7.777 1 94.75 291 ASP A C 1
ATOM 2384 O O . ASP A 1 291 ? 18.641 29.109 -8.414 1 94.75 291 ASP A O 1
ATOM 2388 N N . ASP A 1 292 ? 17.672 27.391 -7.449 1 92.94 292 ASP A N 1
ATOM 2389 C CA . ASP A 1 292 ? 18.703 26.453 -7.914 1 92.94 292 ASP A CA 1
ATOM 2390 C C . ASP A 1 292 ? 18.219 25.672 -9.141 1 92.94 292 ASP A C 1
ATOM 2392 O O . ASP A 1 292 ? 18.891 24.766 -9.609 1 92.94 292 ASP A O 1
ATOM 2396 N N . GLY A 1 293 ? 17.016 25.922 -9.508 1 92.19 293 GLY A N 1
ATOM 2397 C CA . GLY A 1 293 ? 16.5 25.312 -10.727 1 92.19 293 GLY A CA 1
ATOM 2398 C C . GLY A 1 293 ? 15.734 24.031 -10.477 1 92.19 293 GLY A C 1
ATOM 2399 O O . GLY A 1 293 ? 15.094 23.5 -11.391 1 92.19 293 GLY A O 1
ATOM 2400 N N . LYS A 1 294 ? 15.789 23.516 -9.305 1 94.62 294 LYS A N 1
ATOM 2401 C CA . LYS A 1 294 ? 15.023 22.328 -8.969 1 94.62 294 LYS A CA 1
ATOM 2402 C C . LYS A 1 294 ? 13.57 22.672 -8.664 1 94.62 294 LYS A C 1
ATOM 2404 O O . LYS A 1 294 ? 13.219 23.844 -8.555 1 94.62 294 LYS A O 1
ATOM 2409 N N . ILE A 1 295 ? 12.758 21.656 -8.602 1 96.06 295 ILE A N 1
ATOM 2410 C CA . ILE A 1 295 ? 11.336 21.844 -8.344 1 96.06 295 ILE A CA 1
ATOM 2411 C C . ILE A 1 295 ? 11.039 21.594 -6.867 1 96.06 295 ILE A C 1
ATOM 2413 O O . ILE A 1 295 ? 11.484 20.594 -6.301 1 96.06 295 ILE A O 1
ATOM 2417 N N . GLN A 1 296 ? 10.383 22.531 -6.27 1 95.62 296 GLN A N 1
ATOM 2418 C CA . GLN A 1 296 ? 9.898 22.344 -4.902 1 95.62 296 GLN A CA 1
ATOM 2419 C C . GLN A 1 296 ? 8.664 21.438 -4.875 1 95.62 296 GLN A C 1
ATOM 2421 O O . GLN A 1 296 ? 7.641 21.766 -5.473 1 95.62 296 GLN A O 1
ATOM 2426 N N . ASN A 1 297 ? 8.797 20.359 -4.207 1 95.12 297 ASN A N 1
ATOM 2427 C CA . ASN A 1 297 ? 7.668 19.469 -4 1 95.12 297 ASN A CA 1
ATOM 2428 C C . ASN A 1 297 ? 7.383 19.25 -2.516 1 95.12 297 ASN A C 1
ATOM 2430 O O . ASN A 1 297 ? 8.305 19.281 -1.695 1 95.12 297 ASN A O 1
ATOM 2434 N N . PRO A 1 298 ? 6.137 19.016 -2.215 1 97.12 298 PRO A N 1
ATOM 2435 C CA . PRO A 1 298 ? 4.941 19.188 -3.043 1 97.12 298 PRO A CA 1
ATOM 2436 C C . PRO A 1 298 ? 4.609 20.641 -3.316 1 97.12 298 PRO A C 1
ATOM 2438 O O . PRO A 1 298 ? 5.113 21.531 -2.627 1 97.12 298 PRO A O 1
ATOM 2441 N N . ASN A 1 299 ? 3.811 20.906 -4.426 1 98.56 299 ASN A N 1
ATOM 2442 C CA . ASN A 1 299 ? 3.354 22.25 -4.727 1 98.56 299 ASN A CA 1
ATOM 2443 C C . ASN A 1 299 ? 2 22.25 -5.434 1 98.56 299 ASN A C 1
ATOM 2445 O O . ASN A 1 299 ? 1.622 21.25 -6.047 1 98.56 299 ASN A O 1
ATOM 2449 N N . ILE A 1 300 ? 1.318 23.359 -5.434 1 98.56 300 ILE A N 1
ATOM 2450 C CA . ILE A 1 300 ? -0.082 23.422 -5.84 1 98.56 300 ILE A CA 1
ATOM 2451 C C . ILE A 1 300 ? -0.184 23.312 -7.359 1 98.56 300 ILE A C 1
ATOM 2453 O O . ILE A 1 300 ? -1.258 23.031 -7.895 1 98.56 300 ILE A O 1
ATOM 2457 N N . PHE A 1 301 ? 0.89 23.531 -8.078 1 98.31 301 PHE A N 1
ATOM 2458 C CA . PHE A 1 301 ? 0.847 23.453 -9.539 1 98.31 301 PHE A CA 1
ATOM 2459 C C . PHE A 1 301 ? 0.981 22.016 -10.016 1 98.31 301 PHE A C 1
ATOM 2461 O O . PHE A 1 301 ? 0.128 21.516 -10.75 1 98.31 301 PHE A O 1
ATOM 2468 N N . THR A 1 302 ? 2.029 21.406 -9.5 1 97.69 302 THR A N 1
ATOM 2469 C CA . THR A 1 302 ? 2.287 20.031 -9.883 1 97.69 302 THR A CA 1
ATOM 2470 C C . THR A 1 302 ? 1.172 19.109 -9.391 1 97.69 302 THR A C 1
ATOM 2472 O O . THR A 1 302 ? 0.828 18.125 -10.055 1 97.69 302 THR A O 1
ATOM 2475 N N . ASP A 1 303 ? 0.571 19.5 -8.312 1 98.25 303 ASP A N 1
ATOM 2476 C CA . ASP A 1 303 ? -0.334 18.594 -7.613 1 98.25 303 ASP A CA 1
ATOM 2477 C C . ASP A 1 303 ? -1.791 19 -7.836 1 98.25 303 ASP A C 1
ATOM 2479 O O . ASP A 1 303 ? -2.686 18.516 -7.141 1 98.25 303 ASP A O 1
ATOM 2483 N N . LYS A 1 304 ? -2.057 19.828 -8.742 1 98.38 304 LYS A N 1
ATOM 2484 C CA . LYS A 1 304 ? -3.404 20.359 -8.938 1 98.38 304 LYS A CA 1
ATOM 2485 C C . LYS A 1 304 ? -4.426 19.234 -9.023 1 98.38 304 LYS A C 1
ATOM 2487 O O . LYS A 1 304 ? -5.406 19.219 -8.273 1 98.38 304 LYS A O 1
ATOM 2492 N N . ASP A 1 305 ? -4.223 18.281 -9.898 1 98 305 ASP A N 1
ATOM 2493 C CA . ASP A 1 305 ? -5.188 17.203 -10.109 1 98 305 ASP A CA 1
ATOM 2494 C C . ASP A 1 305 ? -5.328 16.344 -8.852 1 98 305 ASP A C 1
ATOM 2496 O O . ASP A 1 305 ? -6.426 15.891 -8.523 1 98 305 ASP A O 1
ATOM 2500 N N . SER A 1 306 ? -4.246 16.109 -8.203 1 98.44 306 SER A N 1
ATOM 2501 C CA . SER A 1 306 ? -4.273 15.352 -6.957 1 98.44 306 SER A CA 1
ATOM 2502 C C . SER A 1 306 ? -5.105 16.062 -5.898 1 98.44 306 SER A C 1
ATOM 2504 O O . SER A 1 306 ? -5.93 15.445 -5.219 1 98.44 306 SER A O 1
ATOM 2506 N N . LEU A 1 307 ? -4.883 17.328 -5.801 1 98.69 307 LEU A N 1
ATOM 2507 C CA . LEU A 1 307 ? -5.625 18.125 -4.836 1 98.69 307 LEU A CA 1
ATOM 2508 C C . LEU A 1 307 ? -7.121 18.078 -5.129 1 98.69 307 LEU A C 1
ATOM 2510 O O . LEU A 1 307 ? -7.926 17.859 -4.223 1 98.69 307 LEU A O 1
ATOM 2514 N N . ILE A 1 308 ? -7.426 18.266 -6.367 1 98.56 308 ILE A N 1
ATOM 2515 C CA . ILE A 1 308 ? -8.828 18.234 -6.77 1 98.56 308 ILE A CA 1
ATOM 2516 C C . ILE A 1 308 ? -9.422 16.859 -6.477 1 98.56 308 ILE A C 1
ATOM 2518 O O . ILE A 1 308 ? -10.547 16.75 -5.98 1 98.56 308 ILE A O 1
ATOM 2522 N N . TYR A 1 309 ? -8.68 15.836 -6.73 1 98.12 309 TYR A N 1
ATOM 2523 C CA . TYR A 1 309 ? -9.133 14.477 -6.473 1 98.12 309 TYR A CA 1
ATOM 2524 C C . TYR A 1 309 ? -9.391 14.258 -4.988 1 98.12 309 TYR A C 1
ATOM 2526 O O . TYR A 1 309 ? -10.422 13.695 -4.605 1 98.12 309 TYR A O 1
ATOM 2534 N N . ILE A 1 310 ? -8.477 14.68 -4.156 1 98.5 310 ILE A N 1
ATOM 2535 C CA . ILE A 1 310 ? -8.602 14.547 -2.709 1 98.5 310 ILE A CA 1
ATOM 2536 C C . ILE A 1 310 ? -9.844 15.297 -2.229 1 98.5 310 ILE A C 1
ATOM 2538 O O . ILE A 1 310 ? -10.672 14.734 -1.501 1 98.5 310 ILE A O 1
ATOM 2542 N N . LEU A 1 311 ? -9.977 16.531 -2.67 1 98.56 311 LEU A N 1
ATOM 2543 C CA . LEU A 1 311 ? -11.07 17.375 -2.211 1 98.56 311 LEU A CA 1
ATOM 2544 C C . LEU A 1 311 ? -12.414 16.844 -2.701 1 98.56 311 LEU A C 1
ATOM 2546 O O . LEU A 1 311 ? -13.406 16.906 -1.98 1 98.56 311 LEU A O 1
ATOM 2550 N N . ASN A 1 312 ? -12.445 16.297 -3.893 1 98.19 312 ASN A N 1
ATOM 2551 C CA . ASN A 1 312 ? -13.664 15.664 -4.391 1 98.19 312 ASN A CA 1
ATOM 2552 C C . ASN A 1 312 ? -14.039 14.43 -3.57 1 98.19 312 ASN A C 1
ATOM 2554 O O . ASN A 1 312 ? -15.211 14.211 -3.277 1 98.19 312 ASN A O 1
ATOM 2558 N N . TYR A 1 313 ? -13.062 13.672 -3.268 1 97.94 313 TYR A N 1
ATOM 2559 C CA . TYR A 1 313 ? -13.305 12.477 -2.459 1 97.94 313 TYR A CA 1
ATOM 2560 C C . TYR A 1 313 ? -13.875 12.852 -1.097 1 97.94 313 TYR A C 1
ATOM 2562 O O . TYR A 1 313 ? -14.805 12.203 -0.606 1 97.94 313 TYR A O 1
ATOM 2570 N N . LEU A 1 314 ? -13.391 13.891 -0.522 1 98.25 314 LEU A N 1
ATOM 2571 C CA . LEU A 1 314 ? -13.766 14.297 0.829 1 98.25 314 LEU A CA 1
ATOM 2572 C C . LEU A 1 314 ? -15.133 14.977 0.836 1 98.25 314 LEU A C 1
ATOM 2574 O O . LEU A 1 314 ? -15.75 15.117 1.893 1 98.25 314 LEU A O 1
ATOM 2578 N N . LYS A 1 315 ? -15.602 15.375 -0.303 1 96.38 315 LYS A N 1
ATOM 2579 C CA . LYS A 1 315 ? -16.891 16.047 -0.399 1 96.38 315 LYS A CA 1
ATOM 2580 C C . LYS A 1 315 ? -18.016 15.156 0.144 1 96.38 315 LYS A C 1
ATOM 2582 O O . LYS A 1 315 ? -19 15.648 0.691 1 96.38 315 LYS A O 1
ATOM 2587 N N . SER A 1 316 ? -17.828 13.891 -0.036 1 95.5 316 SER A N 1
ATOM 2588 C CA . SER A 1 316 ? -18.891 12.969 0.358 1 95.5 316 SER A CA 1
ATOM 2589 C C . SER A 1 316 ? -18.656 12.414 1.76 1 95.5 316 SER A C 1
ATOM 2591 O O . SER A 1 316 ? -19.422 11.586 2.244 1 95.5 316 SER A O 1
ATOM 2593 N N . LYS A 1 317 ? -17.641 12.898 2.354 1 97.94 317 LYS A N 1
ATOM 2594 C CA . LYS A 1 317 ? -17.297 12.391 3.678 1 97.94 317 LYS A CA 1
ATOM 2595 C C . LYS A 1 317 ? -17.766 13.344 4.773 1 97.94 317 LYS A C 1
ATOM 2597 O O . LYS A 1 317 ? -18.141 14.484 4.488 1 97.94 317 LYS A O 1
ATOM 2602 N N . ASN A 1 318 ? -17.859 12.852 5.992 1 98.19 318 ASN A N 1
ATOM 2603 C CA . ASN A 1 318 ? -18.234 13.641 7.152 1 98.19 318 ASN A CA 1
ATOM 2604 C C . ASN A 1 318 ? -17.031 14.359 7.766 1 98.19 318 ASN A C 1
ATOM 2606 O O . ASN A 1 318 ? -16.5 13.914 8.781 1 98.19 318 ASN A O 1
ATOM 2610 N N . VAL A 1 319 ? -16.719 15.547 7.148 1 98.75 319 VAL A N 1
ATOM 2611 C CA . VAL A 1 319 ? -15.5 16.219 7.566 1 98.75 319 VAL A CA 1
ATOM 2612 C C . VAL A 1 319 ? -15.797 17.672 7.898 1 98.75 319 VAL A C 1
ATOM 2614 O O . VAL A 1 319 ? -16.859 18.188 7.555 1 98.75 319 VAL A O 1
ATOM 2617 N N . TRP A 1 320 ? -14.898 18.328 8.633 1 98.56 320 TRP A N 1
ATOM 2618 C CA . TRP A 1 320 ? -14.906 19.734 9.016 1 98.56 320 TRP A CA 1
ATOM 2619 C C . TRP A 1 320 ? -13.672 20.453 8.484 1 98.56 320 TRP A C 1
ATOM 2621 O O . TRP A 1 320 ? -12.562 20.234 8.984 1 98.56 320 TRP A O 1
ATOM 2631 N N . TYR A 1 321 ? -13.906 21.234 7.402 1 98.81 321 TYR A N 1
ATOM 2632 C CA . TYR A 1 321 ? -12.797 22.062 6.922 1 98.81 321 TYR A CA 1
ATOM 2633 C C . TYR A 1 321 ? -12.539 23.234 7.863 1 98.81 321 TYR A C 1
ATOM 2635 O O . TYR A 1 321 ? -13.453 24 8.172 1 98.81 321 TYR A O 1
ATOM 2643 N N . CYS A 1 322 ? -11.305 23.359 8.297 1 98.62 322 CYS A N 1
ATOM 2644 C CA . CYS A 1 322 ? -11 24.391 9.273 1 98.62 322 CYS A CA 1
ATOM 2645 C C . CYS A 1 322 ? -9.555 24.859 9.141 1 98.62 322 CYS A C 1
ATOM 2647 O O . CYS A 1 322 ? -8.758 24.219 8.453 1 98.62 322 CYS A O 1
ATOM 2649 N N . THR A 1 323 ? -9.234 26 9.68 1 98.69 323 THR A N 1
ATOM 2650 C CA . THR A 1 323 ? -7.867 26.516 9.781 1 98.69 323 THR A CA 1
ATOM 2651 C C . THR A 1 323 ? -7.168 25.938 11.008 1 98.69 323 THR A C 1
ATOM 2653 O O . THR A 1 323 ? -7.793 25.266 11.828 1 98.69 323 THR A O 1
ATOM 2656 N N . GLY A 1 324 ? -5.875 26.234 11.078 1 98.75 324 GLY A N 1
ATOM 2657 C CA . GLY A 1 324 ? -5.141 25.797 12.258 1 98.75 324 GLY A CA 1
ATOM 2658 C C . GLY A 1 324 ? -5.703 26.344 13.547 1 98.75 324 GLY A C 1
ATOM 2659 O O . GLY A 1 324 ? -5.879 25.609 14.523 1 98.75 324 GLY A O 1
ATOM 2660 N N . THR A 1 325 ? -6.059 27.531 13.547 1 98.56 325 THR A N 1
ATOM 2661 C CA . THR A 1 325 ? -6.57 28.203 14.734 1 98.56 325 THR A CA 1
ATOM 2662 C C . THR A 1 325 ? -7.941 27.656 15.117 1 98.56 325 THR A C 1
ATOM 2664 O O . THR A 1 325 ? -8.203 27.406 16.297 1 98.56 325 THR A O 1
ATOM 2667 N N . GLU A 1 326 ? -8.75 27.5 14.125 1 98.44 326 GLU A N 1
ATOM 2668 C CA . GLU A 1 326 ? -10.078 26.953 14.406 1 98.44 326 GLU A CA 1
ATOM 2669 C C . GLU A 1 326 ? -9.984 25.578 15.062 1 98.44 326 GLU A C 1
ATOM 2671 O O . GLU A 1 326 ? -10.695 25.297 16.031 1 98.44 326 GLU A O 1
ATOM 2676 N N . LEU A 1 327 ? -9.133 24.812 14.547 1 98.81 327 LEU A N 1
ATOM 2677 C CA . LEU A 1 327 ? -8.953 23.484 15.133 1 98.81 327 LEU A CA 1
ATOM 2678 C C . LEU A 1 327 ? -8.406 23.594 16.547 1 98.81 327 LEU A C 1
ATOM 2680 O O . LEU A 1 327 ? -8.914 22.938 17.469 1 98.81 327 LEU A O 1
ATOM 2684 N N . ALA A 1 328 ? -7.406 24.328 16.719 1 98.75 328 ALA A N 1
ATOM 2685 C CA . ALA A 1 328 ? -6.75 24.469 18.016 1 98.75 328 ALA A CA 1
ATOM 2686 C C . ALA A 1 328 ? -7.723 24.969 19.078 1 98.75 328 ALA A C 1
ATOM 2688 O O . ALA A 1 328 ? -7.742 24.469 20.203 1 98.75 328 ALA A O 1
ATOM 2689 N N . GLU A 1 329 ? -8.477 25.938 18.719 1 98.38 329 GLU A N 1
ATOM 2690 C CA . GLU A 1 329 ? -9.438 26.5 19.672 1 98.38 329 GLU A CA 1
ATOM 2691 C C . GLU A 1 329 ? -10.469 25.453 20.094 1 98.38 329 GLU A C 1
ATOM 2693 O O . GLU A 1 329 ? -10.805 25.344 21.281 1 98.38 329 GLU A O 1
ATOM 2698 N N . TYR A 1 330 ? -10.93 24.75 19.125 1 98.5 330 TYR A N 1
ATOM 2699 C CA . TYR A 1 330 ? -11.883 23.688 19.469 1 98.5 330 TYR A CA 1
ATOM 2700 C C . TYR A 1 330 ? -11.258 22.688 20.422 1 98.5 330 TYR A C 1
ATOM 2702 O O . TYR A 1 330 ? -11.883 22.281 21.406 1 98.5 330 TYR A O 1
ATOM 2710 N N . VAL A 1 331 ? -10.086 22.266 20.125 1 98.44 331 VAL A N 1
ATOM 2711 C CA . VAL A 1 331 ? -9.391 21.266 20.922 1 98.44 331 VAL A CA 1
ATOM 2712 C C . VAL A 1 331 ? -9.18 21.781 22.344 1 98.44 331 VAL A C 1
ATOM 2714 O O . VAL A 1 331 ? -9.414 21.047 23.312 1 98.44 331 VAL A O 1
ATOM 2717 N N . LEU A 1 332 ? -8.75 22.953 22.453 1 97.81 332 LEU A N 1
ATOM 2718 C CA . LEU A 1 332 ? -8.516 23.547 23.766 1 97.81 332 LEU A CA 1
ATOM 2719 C C . LEU A 1 332 ? -9.812 23.625 24.562 1 97.81 332 LEU A C 1
ATOM 2721 O O . LEU A 1 332 ? -9.828 23.328 25.75 1 97.81 332 LEU A O 1
ATOM 2725 N N . LEU A 1 333 ? -10.812 24 23.922 1 97.19 333 LEU A N 1
ATOM 2726 C CA . LEU A 1 333 ? -12.109 24.062 24.594 1 97.19 333 LEU A CA 1
ATOM 2727 C C . LEU A 1 333 ? -12.547 22.688 25.062 1 97.19 333 LEU A C 1
ATOM 2729 O O . LEU A 1 333 ? -12.977 22.516 26.203 1 97.19 333 LEU A O 1
ATOM 2733 N N . ARG A 1 334 ? -12.508 21.797 24.156 1 97.12 334 ARG A N 1
ATOM 2734 C CA . ARG A 1 334 ? -12.93 20.422 24.438 1 97.12 334 ARG A CA 1
ATOM 2735 C C . ARG A 1 334 ? -12.195 19.859 25.656 1 97.12 334 ARG A C 1
ATOM 2737 O O . ARG A 1 334 ? -12.812 19.25 26.531 1 97.12 334 ARG A O 1
ATOM 2744 N N . GLU A 1 335 ? -10.867 20.156 25.688 1 96.31 335 GLU A N 1
ATOM 2745 C CA . GLU A 1 335 ? -10.016 19.578 26.719 1 96.31 335 GLU A CA 1
ATOM 2746 C C . GLU A 1 335 ? -10.219 20.281 28.062 1 96.31 335 GLU A C 1
ATOM 2748 O O . GLU A 1 335 ? -9.867 19.75 29.109 1 96.31 335 GLU A O 1
ATOM 2753 N N . ASN A 1 336 ? -10.844 21.406 28.047 1 96.38 336 ASN A N 1
ATOM 2754 C CA . ASN A 1 336 ? -10.969 22.188 29.281 1 96.38 336 ASN A CA 1
ATOM 2755 C C . ASN A 1 336 ? -12.43 22.359 29.688 1 96.38 336 ASN A C 1
ATOM 2757 O O . ASN A 1 336 ? -12.742 23.172 30.562 1 96.38 336 ASN A O 1
ATOM 2761 N N . THR A 1 337 ? -13.266 21.641 29.047 1 96.44 337 THR A N 1
ATOM 2762 C CA . THR A 1 337 ? -14.688 21.688 29.359 1 96.44 337 THR A CA 1
ATOM 2763 C C . THR A 1 337 ? -15.156 20.375 29.969 1 96.44 337 THR A C 1
ATOM 2765 O O . THR A 1 337 ? -14.766 19.297 29.516 1 96.44 337 THR A O 1
ATOM 2768 N N . SER A 1 338 ? -15.914 20.422 31.031 1 96.38 338 SER A N 1
ATOM 2769 C CA . SER A 1 338 ? -16.531 19.25 31.641 1 96.38 338 SER A CA 1
ATOM 2770 C C . SER A 1 338 ? -18.047 19.406 31.75 1 96.38 338 SER A C 1
ATOM 2772 O O . SER A 1 338 ? -18.547 20.531 31.797 1 96.38 338 SER A O 1
ATOM 2774 N N . ILE A 1 339 ? -18.672 18.312 31.734 1 95.75 339 ILE A N 1
ATOM 2775 C CA . ILE A 1 339 ? -20.125 18.281 31.844 1 95.75 339 ILE A CA 1
ATOM 2776 C C . ILE A 1 339 ? -20.547 17.531 33.094 1 95.75 339 ILE A C 1
ATOM 2778 O O . ILE A 1 339 ? -20.031 16.453 33.375 1 95.75 339 ILE A O 1
ATOM 2782 N N . LYS A 1 340 ? -21.375 18.109 33.844 1 95.25 340 LYS A N 1
ATOM 2783 C CA . LYS A 1 340 ? -21.969 17.469 35 1 95.25 340 LYS A CA 1
ATOM 2784 C C . LYS A 1 340 ? -23.484 17.391 34.875 1 95.25 340 LYS A C 1
ATOM 2786 O O . LYS A 1 340 ? -24.172 18.422 34.812 1 95.25 340 LYS A O 1
ATOM 2791 N N . THR A 1 341 ? -23.906 16.266 34.875 1 92.94 341 THR A N 1
ATOM 2792 C CA . THR A 1 341 ? -25.359 16.078 34.812 1 92.94 341 THR A CA 1
ATOM 2793 C C . THR A 1 341 ? -26.016 16.375 36.156 1 92.94 341 THR A C 1
ATOM 2795 O O . THR A 1 341 ? -25.562 15.898 37.188 1 92.94 341 THR A O 1
ATOM 2798 N N . ILE A 1 342 ? -27.047 17.156 36.125 1 93.12 342 ILE A N 1
ATOM 2799 C CA . ILE A 1 342 ? -27.797 17.5 37.344 1 93.12 342 ILE A CA 1
ATOM 2800 C C . ILE A 1 342 ? -29.031 16.594 37.469 1 93.12 342 ILE A C 1
ATOM 2802 O O . ILE A 1 342 ? -29.281 16.031 38.531 1 93.12 342 ILE A O 1
ATOM 2806 N N . ASN A 1 343 ? -29.844 16.484 36.469 1 90.56 343 ASN A N 1
ATOM 2807 C CA . ASN A 1 343 ? -30.984 15.57 36.344 1 90.56 343 ASN A CA 1
ATOM 2808 C C . ASN A 1 343 ? -31.219 15.148 34.906 1 90.56 343 ASN A C 1
ATOM 2810 O O . ASN A 1 343 ? -30.328 15.289 34.062 1 90.56 343 ASN A O 1
ATOM 2814 N N . GLU A 1 344 ? -32.406 14.664 34.594 1 88.38 344 GLU A N 1
ATOM 2815 C CA . GLU A 1 344 ? -32.688 14.062 33.312 1 88.38 344 GLU A CA 1
ATOM 2816 C C . GLU A 1 344 ? -32.719 15.109 32.188 1 88.38 344 GLU A C 1
ATOM 2818 O O . GLU A 1 344 ? -32.438 14.805 31.031 1 88.38 344 GLU A O 1
ATOM 2823 N N . ASN A 1 345 ? -32.969 16.328 32.531 1 91.94 345 ASN A N 1
ATOM 2824 C CA . ASN A 1 345 ? -33.156 17.344 31.484 1 91.94 345 ASN A CA 1
ATOM 2825 C C . ASN A 1 345 ? -32.219 18.531 31.703 1 91.94 345 ASN A C 1
ATOM 2827 O O . ASN A 1 345 ? -32.312 19.531 30.984 1 91.94 345 ASN A O 1
ATOM 2831 N N . THR A 1 346 ? -31.453 18.406 32.75 1 95.06 346 THR A N 1
ATOM 2832 C CA . THR A 1 346 ? -30.609 19.562 33.094 1 95.06 346 THR A CA 1
ATOM 2833 C C . THR A 1 346 ? -29.172 19.125 33.344 1 95.06 346 THR A C 1
ATOM 2835 O O . THR A 1 346 ? -28.922 18.094 33.969 1 95.06 346 THR A O 1
ATOM 2838 N N . PHE A 1 347 ? -28.203 19.891 32.844 1 95.88 347 PHE A N 1
ATOM 2839 C CA . PHE A 1 347 ? -26.781 19.641 33.094 1 95.88 347 PHE A CA 1
ATOM 2840 C C . PHE A 1 347 ? -26.016 20.953 33.156 1 95.88 347 PHE A C 1
ATOM 2842 O O . PHE A 1 347 ? -26.547 22.016 32.812 1 95.88 347 PHE A O 1
ATOM 2849 N N . GLU A 1 348 ? -24.828 20.859 33.688 1 96.38 348 GLU A N 1
ATOM 2850 C CA . GLU A 1 348 ? -23.969 22.016 33.875 1 96.38 348 GLU A CA 1
ATOM 2851 C C . GLU A 1 348 ? -22.688 21.875 33.062 1 96.38 348 GLU A C 1
ATOM 2853 O O . GLU A 1 348 ? -22.109 20.797 32.969 1 96.38 348 GLU A O 1
ATOM 2858 N N . ILE A 1 349 ? -22.297 23.016 32.375 1 95.81 349 ILE A N 1
ATOM 2859 C CA . ILE A 1 349 ? -21.016 23.094 31.672 1 95.81 349 ILE A CA 1
ATOM 2860 C C . ILE A 1 349 ? -20.031 23.906 32.5 1 95.81 349 ILE A C 1
ATOM 2862 O O . ILE A 1 349 ? -20.359 25 33 1 95.81 349 ILE A O 1
ATOM 2866 N N . ASN A 1 350 ? -18.891 23.281 32.688 1 95.88 350 ASN A N 1
ATOM 2867 C CA . ASN A 1 350 ? -17.781 23.969 33.344 1 95.88 350 ASN A CA 1
ATOM 2868 C C . ASN A 1 350 ? -16.578 24.109 32.406 1 95.88 350 ASN A C 1
ATOM 2870 O O . ASN A 1 350 ? -16.016 23.094 31.969 1 95.88 350 ASN A O 1
ATOM 2874 N N . ASN A 1 351 ? -16.219 25.328 32.062 1 94.69 351 ASN A N 1
ATOM 2875 C CA . ASN A 1 351 ? -15.07 25.625 31.219 1 94.69 351 ASN A CA 1
ATOM 2876 C C . ASN A 1 351 ? -13.953 26.297 32 1 94.69 351 ASN A C 1
ATOM 2878 O O . ASN A 1 351 ? -14.133 27.406 32.5 1 94.69 351 ASN A O 1
ATOM 2882 N N . ASN A 1 352 ? -12.773 25.703 32.031 1 93.62 352 ASN A N 1
ATOM 2883 C CA . ASN A 1 352 ? -11.641 26.203 32.812 1 93.62 352 ASN A CA 1
ATOM 2884 C C . ASN A 1 352 ? -10.539 26.734 31.906 1 93.62 352 ASN A C 1
ATOM 2886 O O . ASN A 1 352 ? -9.391 26.891 32.344 1 93.62 352 ASN A O 1
ATOM 2890 N N . LEU A 1 353 ? -10.875 27 30.656 1 92.88 353 LEU A N 1
ATOM 2891 C CA . LEU A 1 353 ? -9.859 27.484 29.734 1 92.88 353 LEU A CA 1
ATOM 2892 C C . LEU A 1 353 ? -9.469 28.922 30.047 1 92.88 353 LEU A C 1
ATOM 2894 O O . LEU A 1 353 ? -10.328 29.812 30.094 1 92.88 353 LEU A O 1
ATOM 2898 N N . ASN A 1 354 ? -8.148 29.125 30.359 1 88.69 354 ASN A N 1
ATOM 2899 C CA . ASN A 1 354 ? -7.621 30.438 30.656 1 88.69 354 ASN A CA 1
ATOM 2900 C C . ASN A 1 354 ? -6.883 31.047 29.469 1 88.69 354 ASN A C 1
ATOM 2902 O O . ASN A 1 354 ? -5.719 31.438 29.578 1 88.69 354 ASN A O 1
ATOM 2906 N N . LYS A 1 355 ? -7.367 30.922 28.281 1 90.62 355 LYS A N 1
ATOM 2907 C CA . LYS A 1 355 ? -6.809 31.484 27.047 1 90.62 355 LYS A CA 1
ATOM 2908 C C . LYS A 1 355 ? -7.875 32.219 26.25 1 90.62 355 LYS A C 1
ATOM 2910 O O . LYS A 1 355 ? -9.047 31.844 26.266 1 90.62 355 LYS A O 1
ATOM 2915 N N . GLU A 1 356 ? -7.414 33.219 25.688 1 87.81 356 GLU A N 1
ATOM 2916 C CA . GLU A 1 356 ? -8.336 33.938 24.828 1 87.81 356 GLU A CA 1
ATOM 2917 C C . GLU A 1 356 ? -8.523 33.25 23.484 1 87.81 356 GLU A C 1
ATOM 2919 O O . GLU A 1 356 ? -7.559 33 22.766 1 87.81 356 GLU A O 1
ATOM 2924 N N . ILE A 1 357 ? -9.797 32.875 23.266 1 91.94 357 ILE A N 1
ATOM 2925 C CA . ILE A 1 357 ? -10.109 32.219 22 1 91.94 357 ILE A CA 1
ATOM 2926 C C . ILE A 1 357 ? -11.266 32.969 21.312 1 91.94 357 ILE A C 1
ATOM 2928 O O . ILE A 1 357 ? -12.055 33.656 21.969 1 91.94 357 ILE A O 1
ATOM 2932 N N . ASN A 1 358 ? -11.305 32.812 20.016 1 90.38 358 ASN A N 1
ATOM 2933 C CA . ASN A 1 358 ? -12.336 33.5 19.234 1 90.38 358 ASN A CA 1
ATOM 2934 C C . ASN A 1 358 ? -13.586 32.625 19.094 1 90.38 358 ASN A C 1
ATOM 2936 O O . ASN A 1 358 ? -14.703 33.094 19.312 1 90.38 358 ASN A O 1
ATOM 2940 N N . ASN A 1 359 ? -13.406 31.438 18.719 1 91 359 ASN A N 1
ATOM 2941 C CA . ASN A 1 359 ? -14.516 30.5 18.578 1 91 359 ASN A CA 1
ATOM 2942 C C . ASN A 1 359 ? -14.734 29.688 19.859 1 91 359 ASN A C 1
ATOM 2944 O O . ASN A 1 359 ? -13.898 28.875 20.234 1 91 359 ASN A O 1
ATOM 2948 N N . LYS A 1 360 ? -15.945 29.766 20.469 1 93.81 360 LYS A N 1
ATOM 2949 C CA . LYS A 1 360 ? -16.172 29.203 21.797 1 93.81 360 LYS A CA 1
ATOM 2950 C C . LYS A 1 360 ? -17.172 28.047 21.719 1 93.81 360 LYS A C 1
ATOM 2952 O O . LYS A 1 360 ? -17.75 27.641 22.734 1 93.81 360 LYS A O 1
ATOM 2957 N N . PHE A 1 361 ? -17.312 27.578 20.562 1 96 361 PHE A N 1
ATOM 2958 C CA . PHE A 1 361 ? -18.328 26.562 20.406 1 96 361 PHE A CA 1
ATOM 2959 C C . PHE A 1 361 ? -17.734 25.172 20.594 1 96 361 PHE A C 1
ATOM 2961 O O . PHE A 1 361 ? -16.625 24.891 20.141 1 96 361 PHE A O 1
ATOM 2968 N N . ILE A 1 362 ? -18.469 24.297 21.266 1 97.19 362 ILE A N 1
ATOM 2969 C CA . ILE A 1 362 ? -18.188 22.859 21.344 1 97.19 362 ILE A CA 1
ATOM 2970 C C . ILE A 1 362 ? -19.406 22.078 20.875 1 97.19 362 ILE A C 1
ATOM 2972 O O . ILE A 1 362 ? -20.531 22.594 20.844 1 97.19 362 ILE A O 1
ATOM 2976 N N . THR A 1 363 ? -19.172 20.844 20.5 1 98 363 THR A N 1
ATOM 2977 C CA . THR A 1 363 ? -20.25 19.969 20.047 1 98 363 THR A CA 1
ATOM 2978 C C . THR A 1 363 ? -20.578 18.922 21.109 1 98 363 THR A C 1
ATOM 2980 O O . THR A 1 363 ? -19.688 18.203 21.594 1 98 363 THR A O 1
ATOM 2983 N N . LEU A 1 364 ? -21.828 18.812 21.516 1 97.31 364 LEU A N 1
ATOM 2984 C CA . LEU A 1 364 ? -22.297 17.812 22.469 1 97.31 364 LEU A CA 1
ATOM 2985 C C . LEU A 1 364 ? -23.125 16.75 21.766 1 97.31 364 LEU A C 1
ATOM 2987 O O . LEU A 1 364 ? -23.906 17.047 20.844 1 97.31 364 LEU A O 1
ATOM 2991 N N . LYS A 1 365 ? -22.922 15.5 22.141 1 96.75 365 LYS A N 1
ATOM 2992 C CA . LYS A 1 365 ? -23.734 14.367 21.672 1 96.75 365 LYS A CA 1
ATOM 2993 C C . LYS A 1 365 ? -24.5 13.727 22.828 1 96.75 365 LYS A C 1
ATOM 2995 O O . LYS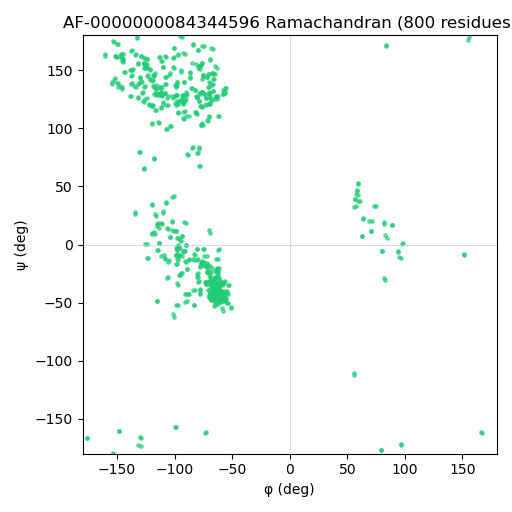 A 1 365 ? -23.922 13.43 23.875 1 96.75 365 LYS A O 1
ATOM 3000 N N . PHE A 1 366 ? -25.766 13.562 22.625 1 94.69 366 PHE A N 1
ATOM 3001 C CA . PHE A 1 366 ? -26.625 12.953 23.641 1 94.69 366 PHE A CA 1
ATOM 3002 C C . PHE A 1 366 ? -26.844 11.477 23.344 1 94.69 366 PHE A C 1
ATOM 3004 O O . PHE A 1 366 ? -27.031 11.086 22.188 1 94.69 366 PHE A O 1
ATOM 3011 N N . SER A 1 367 ? -26.828 10.656 24.375 1 91.44 367 SER A N 1
ATOM 3012 C CA . SER A 1 367 ? -27.062 9.219 24.219 1 91.44 367 SER A CA 1
ATOM 3013 C C . SER A 1 367 ? -28.516 8.938 23.844 1 91.44 367 SER A C 1
ATOM 3015 O O . SER A 1 367 ? -28.797 7.977 23.125 1 91.44 367 SER A O 1
ATOM 3017 N N . LYS A 1 368 ? -29.328 9.805 24.344 1 87.5 368 LYS A N 1
ATOM 3018 C CA . LYS A 1 368 ? -30.75 9.672 24.031 1 87.5 368 LYS A CA 1
ATOM 3019 C C . LYS A 1 368 ? -31.078 10.383 22.719 1 87.5 368 LYS A C 1
ATOM 3021 O O . LYS A 1 368 ? -30.438 11.375 22.359 1 87.5 368 LYS A O 1
ATOM 3026 N N . LYS A 1 369 ? -32.094 9.766 22 1 85.44 369 LYS A N 1
ATOM 3027 C CA . LYS A 1 369 ? -32.562 10.414 20.781 1 85.44 369 LYS A CA 1
ATOM 3028 C C . LYS A 1 369 ? -33.375 11.664 21.109 1 85.44 369 LYS A C 1
ATOM 3030 O O . LYS A 1 369 ? -34.469 11.586 21.641 1 85.44 369 LYS A O 1
ATOM 3035 N N . LEU A 1 370 ? -32.844 12.789 20.875 1 85.69 370 LEU A N 1
ATOM 3036 C CA . LEU A 1 370 ? -33.438 14.078 21.2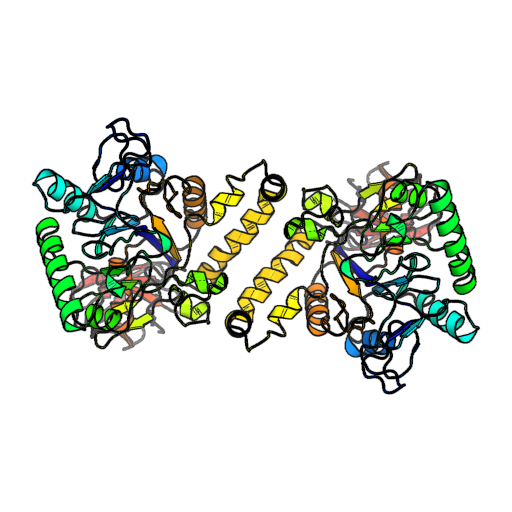19 1 85.69 370 LEU A CA 1
ATOM 3037 C C . LEU A 1 370 ? -33.656 14.914 19.953 1 85.69 370 LEU A C 1
ATOM 3039 O O . LEU A 1 370 ? -33.688 16.141 20.031 1 85.69 370 LEU A O 1
ATOM 3043 N N . ASP A 1 371 ? -33.969 14.289 18.938 1 85.44 371 ASP A N 1
ATOM 3044 C CA . ASP A 1 371 ? -34.062 15.008 17.672 1 85.44 371 ASP A CA 1
ATOM 3045 C C . ASP A 1 371 ? -35.219 16.016 17.719 1 85.44 371 ASP A C 1
ATOM 3047 O O . ASP A 1 371 ? -36.312 15.688 18.125 1 85.44 371 ASP A O 1
ATOM 3051 N N . ASN A 1 372 ? -34.938 17.25 17.438 1 88.38 372 ASN A N 1
ATOM 3052 C CA . ASN A 1 372 ? -35.844 18.375 17.297 1 88.38 372 ASN A CA 1
ATOM 3053 C C . ASN A 1 372 ? -36.219 18.969 18.656 1 88.38 372 ASN A C 1
ATOM 3055 O O . ASN A 1 372 ? -37.156 19.766 18.766 1 88.38 372 ASN A O 1
ATOM 3059 N N . LYS A 1 373 ? -35.438 18.688 19.641 1 92.5 373 LYS A N 1
ATOM 3060 C CA . LYS A 1 373 ? -35.562 19.359 20.922 1 92.5 373 LYS A CA 1
ATOM 3061 C C . LYS A 1 373 ? -34.656 20.578 21 1 92.5 373 LYS A C 1
ATOM 3063 O O . LYS A 1 373 ? -33.781 20.766 20.141 1 92.5 373 LYS A O 1
ATOM 3068 N N . LYS A 1 374 ? -34.969 21.391 22.016 1 95.56 374 LYS A N 1
ATOM 3069 C CA . LYS A 1 374 ? -34.188 22.609 22.188 1 95.56 374 LYS A CA 1
ATOM 3070 C C . LYS A 1 374 ? -33.469 22.609 23.516 1 95.56 374 LYS A C 1
ATOM 3072 O O . LYS A 1 374 ? -33.906 21.984 24.484 1 95.56 374 LYS A O 1
ATOM 3077 N N . LEU A 1 375 ? -32.312 23.203 23.453 1 94.94 375 LEU A N 1
ATOM 3078 C CA . LEU A 1 375 ? -31.484 23.406 24.641 1 94.94 375 LEU A CA 1
ATOM 3079 C C . LEU A 1 375 ? -31.391 24.891 24.984 1 94.94 375 LEU A C 1
ATOM 3081 O O . LEU A 1 375 ? -31.141 25.719 24.109 1 94.94 375 LEU A O 1
ATOM 3085 N N . LYS A 1 376 ? -31.688 25.203 26.25 1 95.56 376 LYS A N 1
ATOM 3086 C CA . LYS A 1 376 ? -31.609 26.578 26.719 1 95.56 376 LYS A CA 1
ATOM 3087 C C . LYS A 1 376 ? -30.484 26.75 27.75 1 95.56 376 LYS A C 1
ATOM 3089 O O . LYS A 1 376 ? -30.391 25.969 28.688 1 95.56 376 LYS A O 1
ATOM 3094 N N . ASP A 1 377 ? -29.703 27.781 27.453 1 92.75 377 ASP A N 1
ATOM 3095 C CA . ASP A 1 377 ? -28.641 28.016 28.438 1 92.75 377 ASP A CA 1
ATOM 3096 C C . ASP A 1 377 ? -29.062 29.062 29.453 1 92.75 377 ASP A C 1
ATOM 3098 O O . ASP A 1 377 ? -30.172 29.594 29.391 1 92.75 377 ASP A O 1
ATOM 3102 N N . SER A 1 378 ? -28.188 29.359 30.422 1 89.31 378 SER A N 1
ATOM 3103 C CA . SER A 1 378 ? -28.5 30.25 31.531 1 89.31 378 SER A CA 1
ATOM 3104 C C . SER A 1 378 ? -28.656 31.703 31.062 1 89.31 378 SER A C 1
ATOM 3106 O O . SER A 1 378 ? -29.281 32.5 31.75 1 89.31 378 SER A O 1
ATOM 3108 N N . LYS A 1 379 ? -28.156 32.031 29.891 1 92 379 LYS A N 1
ATOM 3109 C CA . LYS A 1 379 ? -28.281 33.375 29.344 1 92 379 LYS A CA 1
ATOM 3110 C C . LYS A 1 379 ? -29.531 33.5 28.484 1 92 379 LYS A C 1
ATOM 3112 O O . LYS A 1 379 ? -29.828 34.562 27.969 1 92 379 LYS A O 1
ATOM 3117 N N . GLY A 1 380 ? -30.156 32.469 28.297 1 91.06 380 GLY A N 1
ATOM 3118 C CA . GLY A 1 380 ? -31.391 32.5 27.547 1 91.06 380 GLY A CA 1
ATOM 3119 C C . GLY A 1 380 ? -31.219 32.094 26.094 1 91.06 380 GLY A C 1
ATOM 3120 O O . GLY A 1 380 ? -32.188 32.062 25.328 1 91.06 380 GLY A O 1
ATOM 3121 N N . ASN A 1 381 ? -30.016 31.75 25.688 1 93.38 381 ASN A N 1
ATOM 3122 C CA . ASN A 1 381 ? -29.797 31.281 24.312 1 93.38 381 ASN A CA 1
ATOM 3123 C C . ASN A 1 381 ? -30.406 29.906 24.078 1 93.38 381 ASN A C 1
ATOM 3125 O O . ASN A 1 381 ? -30.375 29.047 24.969 1 93.38 381 ASN A O 1
ATOM 3129 N N . ILE A 1 382 ? -30.984 29.812 22.906 1 95 382 ILE A N 1
ATOM 3130 C CA . ILE A 1 382 ? -31.641 28.562 22.547 1 95 382 ILE A CA 1
ATOM 3131 C C . ILE A 1 382 ? -30.859 27.891 21.406 1 95 382 ILE A C 1
ATOM 3133 O O . ILE A 1 382 ? -30.5 28.531 20.422 1 95 382 ILE A O 1
ATOM 3137 N N . TYR A 1 383 ? -30.578 26.609 21.594 1 95.12 383 TYR A N 1
ATOM 3138 C CA . TYR A 1 383 ? -29.875 25.797 20.609 1 95.12 383 TYR A CA 1
ATOM 3139 C C . TYR A 1 383 ? -30.75 24.641 20.141 1 95.12 383 TYR A C 1
ATOM 3141 O O . TYR A 1 383 ? -31.406 23.984 20.969 1 95.12 383 TYR A O 1
ATOM 3149 N N . LEU A 1 384 ? -30.766 24.391 18.922 1 94.56 384 LEU A N 1
ATOM 3150 C CA . LEU A 1 384 ? -31.547 23.281 18.359 1 94.56 384 LEU A CA 1
ATOM 3151 C C . LEU A 1 384 ? -30.703 22 18.328 1 94.56 384 LEU A C 1
ATOM 3153 O O . LEU A 1 384 ? -29.562 22.016 17.844 1 94.56 384 LEU A O 1
ATOM 3157 N N . ILE A 1 385 ? -31.25 20.953 18.844 1 94.06 385 ILE A N 1
ATOM 3158 C CA . ILE A 1 385 ? -30.594 19.656 18.797 1 94.06 385 ILE A CA 1
ATOM 3159 C C . ILE A 1 385 ? -31.016 18.922 17.516 1 94.06 385 ILE A C 1
ATOM 3161 O O . ILE A 1 385 ? -32.188 18.781 17.219 1 94.06 385 ILE A O 1
ATOM 3165 N N . ARG A 1 386 ? -29.969 18.5 16.719 1 92.44 386 ARG A N 1
ATOM 3166 C CA . ARG A 1 386 ? -30.203 17.734 15.508 1 92.44 386 ARG A CA 1
ATOM 3167 C C . ARG A 1 386 ? -29.406 16.422 15.523 1 92.44 386 ARG A C 1
ATOM 3169 O O . ARG A 1 386 ? -28.188 16.438 15.719 1 92.44 386 ARG A O 1
ATOM 3176 N N . ASN A 1 387 ? -30.094 15.359 15.344 1 92.88 387 ASN A N 1
ATOM 3177 C CA . ASN A 1 387 ? -29.453 14.047 15.359 1 92.88 387 ASN A CA 1
ATOM 3178 C C . ASN A 1 387 ? -28.719 13.797 16.672 1 92.88 387 ASN A C 1
ATOM 3180 O O . ASN A 1 387 ? -27.609 13.273 16.672 1 92.88 387 ASN A O 1
ATOM 3184 N N . SER A 1 388 ? -29.312 14.367 17.688 1 94.19 388 SER A N 1
ATOM 3185 C CA . SER A 1 388 ? -28.828 14.195 19.047 1 94.19 388 SER A CA 1
ATOM 3186 C C . SER A 1 388 ? -27.5 14.891 19.266 1 94.19 388 SER A C 1
ATOM 3188 O O . SER A 1 388 ? -26.719 14.516 20.156 1 94.19 388 SER A O 1
ATOM 3190 N N . ILE A 1 389 ? -27.188 15.867 18.375 1 96.44 389 ILE A N 1
ATOM 3191 C CA . ILE A 1 389 ? -25.969 16.656 18.469 1 96.44 389 ILE A CA 1
ATOM 3192 C C . ILE A 1 389 ? -26.312 18.141 18.516 1 96.44 389 ILE A C 1
ATOM 3194 O O . ILE A 1 389 ? -27.312 18.578 17.922 1 96.44 389 ILE A O 1
ATOM 3198 N N . VAL A 1 390 ? -25.547 18.922 19.266 1 96.62 390 VAL A N 1
ATOM 3199 C CA . VAL A 1 390 ? -25.781 20.359 19.328 1 96.62 390 VAL A CA 1
ATOM 3200 C C . VAL A 1 390 ? -24.453 21.094 19.531 1 96.62 390 VAL A C 1
ATOM 3202 O O . VAL A 1 390 ? -23.578 20.609 20.234 1 96.62 390 VAL A O 1
ATOM 3205 N N . ASN A 1 391 ? -24.281 22.141 18.812 1 96.75 391 ASN A N 1
ATOM 3206 C CA . ASN A 1 391 ? -23.172 23.062 19.047 1 96.75 391 ASN A CA 1
ATOM 3207 C C . ASN A 1 391 ? -23.562 24.203 19.984 1 96.75 391 ASN A C 1
ATOM 3209 O O . ASN A 1 391 ? -24.516 24.922 19.719 1 96.75 391 ASN A O 1
ATOM 3213 N N . ILE A 1 392 ? -22.844 24.359 21.031 1 96.19 392 ILE A N 1
ATOM 3214 C CA . ILE A 1 392 ? -23.156 25.391 22.016 1 96.19 392 ILE A CA 1
ATOM 3215 C C . ILE A 1 392 ? -21.891 26.172 22.359 1 96.19 392 ILE A C 1
ATOM 3217 O O . ILE A 1 392 ? -20.781 25.672 22.188 1 96.19 392 ILE A O 1
ATOM 3221 N N . GLU A 1 393 ? -22.125 27.328 22.781 1 94.19 393 GLU A N 1
ATOM 3222 C CA . GLU A 1 393 ? -21 28.078 23.359 1 94.19 393 GLU A CA 1
ATOM 3223 C C . GLU A 1 393 ? -20.578 27.484 24.703 1 94.19 393 GLU A C 1
ATOM 3225 O O . GLU A 1 393 ? -21.422 27.219 25.562 1 94.19 393 GLU A O 1
ATOM 3230 N N . SER A 1 394 ? -19.281 27.25 24.812 1 92.19 394 SER A N 1
ATOM 3231 C CA . SER A 1 394 ? -18.766 26.672 26.047 1 92.19 394 SER A CA 1
ATOM 3232 C C . SER A 1 394 ? -18.609 27.734 27.125 1 92.19 394 SER A C 1
ATOM 3234 O O . SER A 1 394 ? -17.484 28.172 27.406 1 92.19 394 SER A O 1
ATOM 3236 N N . VAL A 1 395 ? -19.625 28.094 27.719 1 89.62 395 VAL A N 1
ATOM 3237 C CA . VAL A 1 395 ? -19.656 29.047 28.828 1 89.62 395 VAL A CA 1
ATOM 3238 C C . VAL A 1 395 ? -20.219 28.375 30.078 1 89.62 395 VAL A C 1
ATOM 3240 O O . VAL A 1 395 ? -21.109 27.516 29.984 1 89.62 395 VAL A O 1
ATOM 3243 N N . ASN A 1 396 ? -19.562 28.781 31.188 1 93.25 396 ASN A N 1
ATOM 3244 C CA . ASN A 1 396 ? -20.016 28.219 32.438 1 93.25 396 ASN A CA 1
ATOM 3245 C C . ASN A 1 396 ? -21.5 28.5 32.688 1 93.25 396 ASN A C 1
ATOM 3247 O O . ASN A 1 396 ? -21.953 29.625 32.5 1 93.25 396 ASN A O 1
ATOM 3251 N N . GLY A 1 397 ? -22.203 27.438 33.062 1 93.75 397 GLY A N 1
ATOM 3252 C CA . GLY A 1 397 ? -23.609 27.641 33.375 1 93.75 397 GLY A CA 1
ATOM 3253 C C . GLY A 1 397 ? -24.438 26.375 33.219 1 93.75 397 GLY A C 1
ATOM 3254 O O . GLY A 1 397 ? -23.906 25.312 32.844 1 93.75 397 GLY A O 1
ATOM 3255 N N . VAL A 1 398 ? -25.703 26.516 33.531 1 95.38 398 VAL A N 1
ATOM 3256 C CA . VAL A 1 398 ? -26.641 25.406 33.5 1 95.38 398 VAL A CA 1
ATOM 3257 C C . VAL A 1 398 ? -27.438 25.453 32.188 1 95.38 398 VAL A C 1
ATOM 3259 O O . VAL A 1 398 ? -27.812 26.531 31.719 1 95.38 398 VAL A O 1
ATOM 3262 N N . LEU A 1 399 ? -27.562 24.312 31.625 1 95.56 399 LEU A N 1
ATOM 3263 C CA . LEU A 1 399 ? -28.375 24.156 30.422 1 95.56 399 LEU A CA 1
ATOM 3264 C C . LEU A 1 399 ? -29.547 23.203 30.656 1 95.56 399 LEU A C 1
ATOM 3266 O O . LEU A 1 399 ? -29.406 22.25 31.438 1 95.56 399 LEU A O 1
ATOM 3270 N N . GLN A 1 400 ? -30.688 23.484 30.016 1 95.25 400 GLN A N 1
ATOM 3271 C CA . GLN A 1 400 ? -31.891 22.688 30.188 1 95.25 400 GLN A CA 1
ATOM 3272 C C . GLN A 1 400 ? -32.469 22.25 28.844 1 95.25 400 GLN A C 1
ATOM 3274 O O . GLN A 1 400 ? -32.594 23.062 27.922 1 95.25 400 GLN A O 1
ATOM 3279 N N . ILE A 1 401 ? -32.75 21 28.75 1 94.06 401 ILE A N 1
ATOM 3280 C CA . ILE A 1 401 ? -33.438 20.484 27.562 1 94.06 401 ILE A CA 1
ATOM 3281 C C . ILE A 1 401 ? -34.906 20.812 27.656 1 94.06 401 ILE A C 1
ATOM 3283 O O . ILE A 1 401 ? -35.562 20.562 28.672 1 94.06 401 ILE A O 1
ATOM 3287 N N . LEU A 1 402 ? -35.375 21.359 26.641 1 91.5 402 LEU A N 1
ATOM 3288 C CA . LEU A 1 402 ? -36.781 21.734 26.578 1 91.5 402 LEU A CA 1
ATOM 3289 C C . LEU A 1 402 ? -37.594 20.672 25.828 1 91.5 402 LEU A C 1
ATOM 3291 O O . LEU A 1 402 ? -37.125 20.125 24.828 1 91.5 402 LEU A O 1
ATOM 3295 N N . MET B 1 1 ? -34.75 -18.609 -20.719 1 77.38 1 MET B N 1
ATOM 3296 C CA . MET B 1 1 ? -33.906 -18.781 -19.547 1 77.38 1 MET B CA 1
ATOM 3297 C C . MET B 1 1 ? -32.438 -18.516 -19.891 1 77.38 1 MET B C 1
ATOM 3299 O O . MET B 1 1 ? -31.953 -18.984 -20.922 1 77.38 1 MET B O 1
ATOM 3303 N N . ASN B 1 2 ? -31.797 -17.562 -19.188 1 89.06 2 ASN B N 1
ATOM 3304 C CA . ASN B 1 2 ? -30.391 -17.281 -19.422 1 89.06 2 ASN B CA 1
ATOM 3305 C C . ASN B 1 2 ? -29.484 -18.109 -18.516 1 89.06 2 ASN B C 1
ATOM 3307 O O . ASN B 1 2 ? -29.703 -18.172 -17.297 1 89.06 2 ASN B O 1
ATOM 3311 N N . ILE B 1 3 ? -28.703 -18.984 -19.156 1 94.69 3 ILE B N 1
ATOM 3312 C CA . ILE B 1 3 ? -27.734 -19.828 -18.469 1 94.69 3 ILE B CA 1
ATOM 3313 C C . ILE B 1 3 ? -26.312 -19.391 -18.812 1 94.69 3 ILE B C 1
ATOM 3315 O O . ILE B 1 3 ? -26 -19.172 -19.984 1 94.69 3 ILE B O 1
ATOM 3319 N N . GLU B 1 4 ? -25.531 -19.203 -17.781 1 96.31 4 GLU B N 1
ATOM 3320 C CA . GLU B 1 4 ? -24.141 -18.828 -18 1 96.31 4 GLU B CA 1
ATOM 3321 C C . GLU B 1 4 ? -23.188 -19.859 -17.375 1 96.31 4 GLU B C 1
ATOM 3323 O O . GLU B 1 4 ? -23.516 -20.469 -16.344 1 96.31 4 GLU B O 1
ATOM 3328 N N . ILE B 1 5 ? -22.109 -20.125 -18.031 1 97.56 5 ILE B N 1
ATOM 3329 C CA . ILE B 1 5 ? -21.047 -20.906 -17.422 1 97.56 5 ILE B CA 1
ATOM 3330 C C . ILE B 1 5 ? -20.219 -20.016 -16.484 1 97.56 5 ILE B C 1
ATOM 3332 O O . ILE B 1 5 ? -19.719 -18.969 -16.906 1 97.56 5 ILE B O 1
ATOM 3336 N N . CYS B 1 6 ? -20.125 -20.422 -15.25 1 98.31 6 CYS B N 1
ATOM 3337 C CA . CYS B 1 6 ? -19.422 -19.609 -14.266 1 98.31 6 CYS B CA 1
ATOM 3338 C C . CYS B 1 6 ? -17.938 -19.547 -14.578 1 98.31 6 CYS B C 1
ATOM 3340 O O . CYS B 1 6 ? -17.344 -20.516 -15.047 1 98.31 6 CYS B O 1
ATOM 3342 N N . LYS B 1 7 ? -17.328 -18.469 -14.273 1 98.25 7 LYS B N 1
ATOM 3343 C CA . LYS B 1 7 ? -15.906 -18.266 -14.516 1 98.25 7 LYS B CA 1
ATOM 3344 C C . LYS B 1 7 ? -15.07 -19.297 -13.773 1 98.25 7 LYS B C 1
ATOM 3346 O O . LYS B 1 7 ? -14.094 -19.828 -14.312 1 98.25 7 LYS B O 1
ATOM 3351 N N . TRP B 1 8 ? -15.539 -19.531 -12.5 1 98.81 8 TRP B N 1
ATOM 3352 C CA . TRP B 1 8 ? -14.805 -20.484 -11.68 1 98.81 8 TRP B CA 1
ATOM 3353 C C . TRP B 1 8 ? -15.742 -21.562 -11.141 1 98.81 8 TRP B C 1
ATOM 3355 O O . TRP B 1 8 ? -16.953 -21.359 -11.039 1 98.81 8 TRP B O 1
ATOM 3365 N N . TYR B 1 9 ? -15.125 -22.625 -10.766 1 98.25 9 TYR B N 1
ATOM 3366 C CA . TYR B 1 9 ? -15.844 -23.75 -10.18 1 98.25 9 TYR B CA 1
ATOM 3367 C C . TYR B 1 9 ? -16.641 -23.312 -8.953 1 98.25 9 TYR B C 1
ATOM 3369 O O . TYR B 1 9 ? -16.141 -22.547 -8.125 1 98.25 9 TYR B O 1
ATOM 3377 N N . ASN B 1 10 ? -17.984 -23.672 -8.867 1 97.38 10 ASN B N 1
ATOM 3378 C CA . ASN B 1 10 ? -18.891 -23.359 -7.766 1 97.38 10 ASN B CA 1
ATOM 3379 C C . ASN B 1 10 ? -19.25 -21.875 -7.723 1 97.38 10 ASN B C 1
ATOM 3381 O O . ASN B 1 10 ? -19.719 -21.391 -6.703 1 97.38 10 ASN B O 1
ATOM 3385 N N . ASN B 1 11 ? -18.906 -21.172 -8.758 1 97.88 11 ASN B N 1
ATOM 3386 C CA . ASN B 1 11 ? -19.188 -19.734 -8.844 1 97.88 11 ASN B CA 1
ATOM 3387 C C . ASN B 1 11 ? -18.484 -18.969 -7.727 1 97.88 11 ASN B C 1
ATOM 3389 O O . ASN B 1 11 ? -19.062 -18.062 -7.137 1 97.88 11 ASN B O 1
ATOM 3393 N N . VAL B 1 12 ? -17.328 -19.406 -7.434 1 98.44 12 VAL B N 1
ATOM 3394 C CA . VAL B 1 12 ? -16.562 -18.734 -6.395 1 98.44 12 VAL B CA 1
ATOM 3395 C C . VAL B 1 12 ? -15.992 -17.422 -6.945 1 98.44 12 VAL B C 1
ATOM 3397 O O . VAL B 1 12 ? -16.062 -17.156 -8.148 1 98.44 12 VAL B O 1
ATOM 3400 N N . ASP B 1 13 ? -15.445 -16.672 -6.016 1 98.56 13 ASP B N 1
ATOM 3401 C CA . ASP B 1 13 ? -14.805 -15.422 -6.414 1 98.56 13 ASP B CA 1
ATOM 3402 C C . ASP B 1 13 ? -13.43 -15.68 -7.02 1 98.56 13 ASP B C 1
ATOM 3404 O O . ASP B 1 13 ? -13.07 -15.078 -8.039 1 98.56 13 ASP B O 1
ATOM 3408 N N . SER B 1 14 ? -12.68 -16.609 -6.387 1 98.88 14 SER B N 1
ATOM 3409 C CA . SER B 1 14 ? -11.328 -16.875 -6.879 1 98.88 14 SER B CA 1
ATOM 3410 C C . SER B 1 14 ? -10.906 -18.312 -6.629 1 98.88 14 SER B C 1
ATOM 3412 O O . SER B 1 14 ? -11.227 -18.891 -5.582 1 98.88 14 SER B O 1
ATOM 3414 N N . PRO B 1 15 ? -10.266 -18.891 -7.582 1 98.88 15 PRO B N 1
ATOM 3415 C CA . PRO B 1 15 ? -9.477 -20.078 -7.23 1 98.88 15 PRO B CA 1
ATOM 3416 C C . PRO B 1 15 ? -8.219 -19.734 -6.434 1 98.88 15 PRO B C 1
ATOM 3418 O O . PRO B 1 15 ? -7.617 -18.672 -6.648 1 98.88 15 PRO B O 1
ATOM 3421 N N . VAL B 1 16 ? -7.875 -20.594 -5.508 1 98.94 16 VAL B N 1
ATOM 3422 C CA . VAL B 1 16 ? -6.684 -20.422 -4.68 1 98.94 16 VAL B CA 1
ATOM 3423 C C . VAL B 1 16 ? -5.73 -21.594 -4.891 1 98.94 16 VAL B C 1
ATOM 3425 O O . VAL B 1 16 ? -6.105 -22.75 -4.688 1 98.94 16 VAL B O 1
ATOM 3428 N N . LEU B 1 17 ? -4.586 -21.25 -5.34 1 98.88 17 LEU B N 1
ATOM 3429 C CA . LEU B 1 17 ? -3.529 -22.234 -5.527 1 98.88 17 LEU B CA 1
ATOM 3430 C C . LEU B 1 17 ? -2.377 -21.984 -4.559 1 98.88 17 LEU B C 1
ATOM 3432 O O . LEU B 1 17 ? -1.99 -20.844 -4.328 1 98.88 17 LEU B O 1
ATOM 3436 N N . PHE B 1 18 ? -1.877 -23.062 -3.951 1 98.88 18 PHE B N 1
ATOM 3437 C CA . PHE B 1 18 ? -0.666 -23.031 -3.141 1 98.88 18 PHE B CA 1
ATOM 3438 C C . PHE B 1 18 ? 0.49 -23.719 -3.863 1 98.88 18 PHE B C 1
ATOM 3440 O O . PHE B 1 18 ? 0.578 -24.938 -3.883 1 98.88 18 PHE B O 1
ATOM 3447 N N . PHE B 1 19 ? 1.312 -22.844 -4.457 1 98.81 19 PHE B N 1
ATOM 3448 C CA . PHE B 1 19 ? 2.424 -23.312 -5.285 1 98.81 19 PHE B CA 1
ATOM 3449 C C . PHE B 1 19 ? 3.721 -23.312 -4.484 1 98.81 19 PHE B C 1
ATOM 3451 O O . PHE B 1 19 ? 4.137 -22.281 -3.955 1 98.81 19 PHE B O 1
ATOM 3458 N N . ILE B 1 20 ? 4.348 -24.453 -4.422 1 98.75 20 ILE B N 1
ATOM 3459 C CA . ILE B 1 20 ? 5.59 -24.594 -3.668 1 98.75 20 ILE B CA 1
ATOM 3460 C C . ILE B 1 20 ? 6.703 -25.078 -4.59 1 98.75 20 ILE B C 1
ATOM 3462 O O . ILE B 1 20 ? 6.633 -26.188 -5.129 1 98.75 20 ILE B O 1
ATOM 3466 N N . ASP B 1 21 ? 7.711 -24.281 -4.676 1 97.94 21 ASP B N 1
ATOM 3467 C CA . ASP B 1 21 ? 8.82 -24.562 -5.574 1 97.94 21 ASP B CA 1
ATOM 3468 C C . ASP B 1 21 ? 9.859 -25.453 -4.898 1 97.94 21 ASP B C 1
ATOM 3470 O O . ASP B 1 21 ? 10.078 -25.359 -3.689 1 97.94 21 ASP B O 1
ATOM 3474 N N . ASP B 1 22 ? 10.461 -26.391 -5.695 1 96.81 22 ASP B N 1
ATOM 3475 C CA . ASP B 1 22 ? 11.734 -27.062 -5.449 1 96.81 22 ASP B CA 1
ATOM 3476 C C . ASP B 1 22 ? 11.586 -28.125 -4.367 1 96.81 22 ASP B C 1
ATOM 3478 O O . ASP B 1 22 ? 12.461 -28.281 -3.518 1 96.81 22 ASP B O 1
ATOM 3482 N N . LEU B 1 23 ? 10.43 -28.719 -4.348 1 98 23 LEU B N 1
ATOM 3483 C CA . LEU B 1 23 ? 10.484 -30.047 -3.717 1 98 23 LEU B CA 1
ATOM 3484 C C . LEU B 1 23 ? 11.414 -30.969 -4.484 1 98 23 LEU B C 1
ATOM 3486 O O . LEU B 1 23 ? 11.109 -31.375 -5.609 1 98 23 LEU B O 1
ATOM 3490 N N . ALA B 1 24 ? 12.516 -31.297 -3.904 1 97.62 24 ALA B N 1
ATOM 3491 C CA . ALA B 1 24 ? 13.586 -32.031 -4.602 1 97.62 24 ALA B CA 1
ATOM 3492 C C . ALA B 1 24 ? 14.297 -32.969 -3.658 1 97.62 24 ALA B C 1
ATOM 3494 O O . ALA B 1 24 ? 14.25 -32.812 -2.438 1 97.62 24 ALA B O 1
ATOM 3495 N N . ASN B 1 25 ? 14.969 -33.938 -4.289 1 98 25 ASN B N 1
ATOM 3496 C CA . ASN B 1 25 ? 15.805 -34.844 -3.516 1 98 25 ASN B CA 1
ATOM 3497 C C . ASN B 1 25 ? 17.141 -34.219 -3.141 1 98 25 ASN B C 1
ATOM 3499 O O . ASN B 1 25 ? 18.203 -34.656 -3.578 1 98 25 ASN B O 1
ATOM 3503 N N . VAL B 1 26 ? 16.969 -33.219 -2.279 1 98.12 26 VAL B N 1
ATOM 3504 C CA . VAL B 1 26 ? 18.125 -32.375 -1.95 1 98.12 26 VAL B CA 1
ATOM 3505 C C . VAL B 1 26 ? 18.156 -32.094 -0.448 1 98.12 26 VAL B 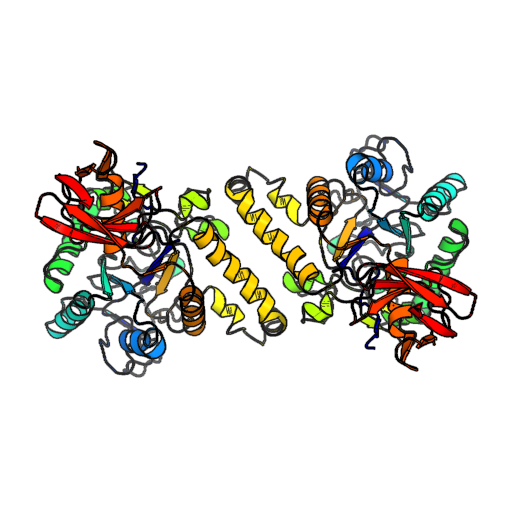C 1
ATOM 3507 O O . VAL B 1 26 ? 17.109 -31.906 0.174 1 98.12 26 VAL B O 1
ATOM 3510 N N . TRP B 1 27 ? 19.297 -32.156 0.125 1 98.25 27 TRP B N 1
ATOM 3511 C CA . TRP B 1 27 ? 19.578 -31.766 1.498 1 98.25 27 TRP B CA 1
ATOM 3512 C C . TRP B 1 27 ? 20.828 -30.875 1.557 1 98.25 27 TRP B C 1
ATOM 3514 O O . TRP B 1 27 ? 21.844 -31.188 0.955 1 98.25 27 TRP B O 1
ATOM 3524 N N . VAL B 1 28 ? 20.703 -29.734 2.154 1 98 28 VAL B N 1
ATOM 3525 C CA . VAL B 1 28 ? 21.812 -28.812 2.367 1 98 28 VAL B CA 1
ATOM 3526 C C . VAL B 1 28 ? 22.141 -28.719 3.857 1 98 28 VAL B C 1
ATOM 3528 O O . VAL B 1 28 ? 21.328 -28.219 4.645 1 98 28 VAL B O 1
ATOM 3531 N N . ASP B 1 29 ? 23.281 -29.094 4.215 1 97.38 29 ASP B N 1
ATOM 3532 C CA . ASP B 1 29 ? 23.688 -29.188 5.613 1 97.38 29 ASP B CA 1
ATOM 3533 C C . ASP B 1 29 ? 24.266 -27.859 6.109 1 97.38 29 ASP B C 1
ATOM 3535 O O . ASP B 1 29 ? 25.469 -27.766 6.355 1 97.38 29 ASP B O 1
ATOM 3539 N N . ILE B 1 30 ? 23.406 -26.953 6.371 1 96.31 30 ILE B N 1
ATOM 3540 C CA . ILE B 1 30 ? 23.797 -25.578 6.719 1 96.31 30 ILE B CA 1
ATOM 3541 C C . ILE B 1 30 ? 24.594 -25.594 8.023 1 96.31 30 ILE B C 1
ATOM 3543 O O . ILE B 1 30 ? 25.531 -24.812 8.188 1 96.31 30 ILE B O 1
ATOM 3547 N N . ASN B 1 31 ? 24.281 -26.453 8.922 1 94.62 31 ASN B N 1
ATOM 3548 C CA . ASN B 1 31 ? 24.906 -26.484 10.242 1 94.62 31 ASN B CA 1
ATOM 3549 C C . ASN B 1 31 ? 26.109 -27.422 10.266 1 94.62 31 ASN B C 1
ATOM 3551 O O . ASN B 1 31 ? 26.781 -27.531 11.297 1 94.62 31 ASN B O 1
ATOM 3555 N N . ASN B 1 32 ? 26.375 -28.125 9.312 1 94.31 32 ASN B N 1
ATOM 3556 C CA . ASN B 1 32 ? 27.531 -29 9.141 1 94.31 32 ASN B CA 1
ATOM 3557 C C . ASN B 1 32 ? 27.594 -30.062 10.227 1 94.31 32 ASN B C 1
ATOM 3559 O O . ASN B 1 32 ? 28.656 -30.312 10.797 1 94.31 32 ASN B O 1
ATOM 3563 N N . ASN B 1 33 ? 26.547 -30.641 10.562 1 95.56 33 ASN B N 1
ATOM 3564 C CA . ASN B 1 33 ? 26.531 -31.625 11.633 1 95.56 33 ASN B CA 1
ATOM 3565 C C . ASN B 1 33 ? 26.188 -33.031 11.109 1 95.56 33 ASN B C 1
ATOM 3567 O O . ASN B 1 33 ? 26.141 -33.969 11.875 1 95.56 33 ASN B O 1
ATOM 3571 N N . GLY B 1 34 ? 25.891 -33.125 9.914 1 95.06 34 GLY B N 1
ATOM 3572 C CA . GLY B 1 34 ? 25.656 -34.406 9.289 1 95.06 34 GLY B CA 1
ATOM 3573 C C . GLY B 1 34 ? 24.25 -34.938 9.5 1 95.06 34 GLY B C 1
ATOM 3574 O O . GLY B 1 34 ? 23.938 -36.094 9.141 1 95.06 34 GLY B O 1
ATOM 3575 N N . LYS B 1 35 ? 23.469 -34.094 10.047 1 95.94 35 LYS B N 1
ATOM 3576 C CA . LYS B 1 35 ? 22.078 -34.469 10.281 1 95.94 35 LYS B CA 1
ATOM 3577 C C . LYS B 1 35 ? 21.141 -33.438 9.648 1 95.94 35 LYS B C 1
ATOM 3579 O O . LYS B 1 35 ? 21.5 -32.281 9.461 1 95.94 35 LYS B O 1
ATOM 3584 N N . ILE B 1 36 ? 19.938 -33.938 9.359 1 97.31 36 ILE B N 1
ATOM 3585 C CA . ILE B 1 36 ? 18.953 -33.031 8.773 1 97.31 36 ILE B CA 1
ATOM 3586 C C . ILE B 1 36 ? 18.297 -32.188 9.867 1 97.31 36 ILE B C 1
ATOM 3588 O O . ILE B 1 36 ? 17.516 -32.719 10.672 1 97.31 36 ILE B O 1
ATOM 3592 N N . ASP B 1 37 ? 18.547 -30.938 9.875 1 97.5 37 ASP B N 1
ATOM 3593 C CA . ASP B 1 37 ? 17.906 -30 10.789 1 97.5 37 ASP B CA 1
ATOM 3594 C C . ASP B 1 37 ? 16.719 -29.312 10.117 1 97.5 37 ASP B C 1
ATOM 3596 O O . ASP B 1 37 ? 16.594 -29.328 8.891 1 97.5 37 ASP B O 1
ATOM 3600 N N . LEU B 1 38 ? 15.922 -28.734 10.961 1 97.69 38 LEU B N 1
ATOM 3601 C CA . LEU B 1 38 ? 14.766 -28.016 10.445 1 97.69 38 LEU B CA 1
ATOM 3602 C C . LEU B 1 38 ? 15.195 -26.922 9.469 1 97.69 38 LEU B C 1
ATOM 3604 O O . LEU B 1 38 ? 16.109 -26.156 9.766 1 97.69 38 LEU B O 1
ATOM 3608 N N . GLY B 1 39 ? 14.547 -26.938 8.312 1 97.94 39 GLY B N 1
ATOM 3609 C CA . GLY B 1 39 ? 14.82 -25.906 7.332 1 97.94 39 GLY B CA 1
ATOM 3610 C C . GLY B 1 39 ? 15.875 -26.297 6.32 1 97.94 39 GLY B C 1
ATOM 3611 O O . GLY B 1 39 ? 16.078 -25.594 5.328 1 97.94 39 GLY B O 1
ATOM 3612 N N . GLU B 1 40 ? 16.516 -27.406 6.457 1 98.19 40 GLU B N 1
ATOM 3613 C CA . GLU B 1 40 ? 17.641 -27.766 5.602 1 98.19 40 GLU B CA 1
ATOM 3614 C C . GLU B 1 40 ? 17.203 -28.703 4.48 1 98.19 40 GLU B C 1
ATOM 3616 O O . GLU B 1 40 ? 17.938 -28.906 3.512 1 98.19 40 GLU B O 1
ATOM 3621 N N . ASP B 1 41 ? 16.078 -29.297 4.602 1 98.56 41 ASP B N 1
ATOM 3622 C CA . ASP B 1 41 ? 15.602 -30.344 3.715 1 98.56 41 ASP B CA 1
ATOM 3623 C C . ASP B 1 41 ? 14.75 -29.766 2.586 1 98.56 41 ASP B C 1
ATOM 3625 O O . ASP B 1 41 ? 13.797 -29.031 2.836 1 98.56 41 ASP B O 1
ATOM 3629 N N . TRP B 1 42 ? 15.07 -30.125 1.372 1 98.44 42 TRP B N 1
ATOM 3630 C CA . TRP B 1 42 ? 14.227 -29.766 0.237 1 98.44 42 TRP B CA 1
ATOM 3631 C C . TRP B 1 42 ? 13.328 -30.938 -0.166 1 98.44 42 TRP B C 1
ATOM 3633 O O . TRP B 1 42 ? 12.461 -30.797 -1.028 1 98.44 42 TRP B O 1
ATOM 3643 N N . GLY B 1 43 ? 13.539 -32.125 0.403 1 98.25 43 GLY B N 1
ATOM 3644 C CA . GLY B 1 43 ? 12.781 -33.344 0.096 1 98.25 43 GLY B CA 1
ATOM 3645 C C . GLY B 1 43 ? 13.578 -34.594 0.308 1 98.25 43 GLY B C 1
ATOM 3646 O O . GLY B 1 43 ? 13.023 -35.719 0.259 1 98.25 43 GLY B O 1
ATOM 3647 N N . TYR B 1 44 ? 14.828 -34.5 0.557 1 98.25 44 TYR B N 1
ATOM 3648 C CA . TYR B 1 44 ? 15.727 -35.625 0.748 1 98.25 44 TYR B CA 1
ATOM 3649 C C . TYR B 1 44 ? 15.328 -36.438 1.976 1 98.25 44 TYR B C 1
ATOM 3651 O O . TYR B 1 44 ? 15.383 -37.656 1.961 1 98.25 44 TYR B O 1
ATOM 3659 N N . GLY B 1 45 ? 14.969 -35.75 2.969 1 97.56 45 GLY B N 1
ATOM 3660 C CA . GLY B 1 45 ? 14.633 -36.375 4.234 1 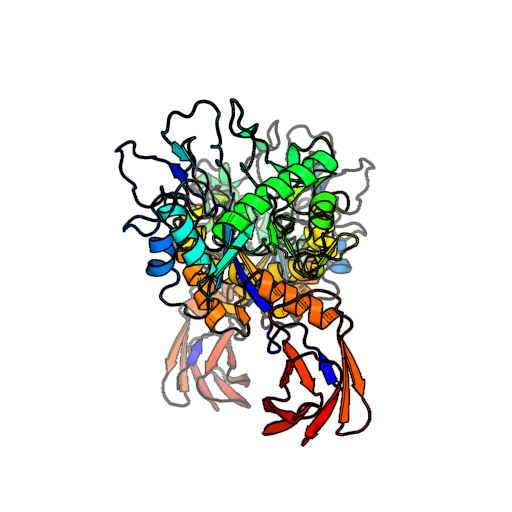97.56 45 GLY B CA 1
ATOM 3661 C C . GLY B 1 45 ? 13.281 -37.062 4.215 1 97.56 45 GLY B C 1
ATOM 3662 O O . GLY B 1 45 ? 12.867 -37.656 5.207 1 97.56 45 GLY B O 1
ATOM 3663 N N . LYS B 1 46 ? 12.531 -36.969 3.156 1 97.19 46 LYS B N 1
ATOM 3664 C CA . LYS B 1 46 ? 11.25 -37.656 2.965 1 97.19 46 LYS B CA 1
ATOM 3665 C C . LYS B 1 46 ? 10.289 -37.312 4.102 1 97.19 46 LYS B C 1
ATOM 3667 O O . LYS B 1 46 ? 9.992 -36.156 4.355 1 97.19 46 LYS B O 1
ATOM 3672 N N . ARG B 1 47 ? 9.93 -38.188 4.941 1 96.12 47 ARG B N 1
ATOM 3673 C CA . ARG B 1 47 ? 8.945 -37.906 5.984 1 96.12 47 ARG B CA 1
ATOM 3674 C C . ARG B 1 47 ? 9.562 -38.031 7.371 1 96.12 47 ARG B C 1
ATOM 3676 O O . ARG B 1 47 ? 8.867 -38.281 8.352 1 96.12 47 ARG B O 1
ATOM 3683 N N . GLU B 1 48 ? 10.789 -37.844 7.453 1 95.38 48 GLU B N 1
ATOM 3684 C CA . GLU B 1 48 ? 11.445 -37.844 8.758 1 95.38 48 GLU B CA 1
ATOM 3685 C C . GLU B 1 48 ? 10.992 -36.656 9.609 1 95.38 48 GLU B C 1
ATOM 3687 O O . GLU B 1 48 ? 10.352 -35.719 9.102 1 95.38 48 GLU B O 1
ATOM 3692 N N . GLU B 1 49 ? 11.32 -36.688 10.812 1 94.19 49 GLU B N 1
ATOM 3693 C CA . GLU B 1 49 ? 10.828 -35.719 11.805 1 94.19 49 GLU B CA 1
ATOM 3694 C C . GLU B 1 49 ? 11.172 -34.281 11.406 1 94.19 49 GLU B C 1
ATOM 3696 O O . GLU B 1 49 ? 10.328 -33.406 11.484 1 94.19 49 GLU B O 1
ATOM 3701 N N . ASN B 1 50 ? 12.344 -34.031 10.898 1 96.88 50 ASN B N 1
ATOM 3702 C CA . ASN B 1 50 ? 12.789 -32.688 10.586 1 96.88 50 ASN B CA 1
ATOM 3703 C C . ASN B 1 50 ? 12.703 -32.406 9.094 1 96.88 50 ASN B C 1
ATOM 3705 O O . ASN B 1 50 ? 13.32 -31.453 8.602 1 96.88 50 ASN B O 1
ATOM 3709 N N . SER B 1 51 ? 11.891 -33.219 8.453 1 98.31 51 SER B N 1
ATOM 3710 C CA . SER B 1 51 ? 11.75 -33 7.02 1 98.31 51 SER B CA 1
ATOM 3711 C C . SER B 1 51 ? 10.844 -31.828 6.73 1 98.31 51 SER B C 1
ATOM 3713 O O . SER B 1 51 ? 9.977 -31.484 7.543 1 98.31 51 SER B O 1
ATOM 3715 N N . SER B 1 52 ? 11.039 -31.188 5.594 1 98.56 52 SER B N 1
ATOM 3716 C CA . SER B 1 52 ? 10.242 -30.031 5.203 1 98.56 52 SER B CA 1
ATOM 3717 C C . SER B 1 52 ? 8.789 -30.422 4.945 1 98.56 52 SER B C 1
ATOM 3719 O O . SER B 1 52 ? 7.871 -29.656 5.254 1 98.56 52 SER B O 1
ATOM 3721 N N . LEU B 1 53 ? 8.57 -31.594 4.355 1 98.38 53 LEU B N 1
ATOM 3722 C CA . LEU B 1 53 ? 7.199 -32.031 4.109 1 98.38 53 LEU B CA 1
ATOM 3723 C C . LEU B 1 53 ? 6.445 -32.219 5.422 1 98.38 53 LEU B C 1
ATOM 3725 O O . LEU B 1 53 ? 5.285 -31.812 5.535 1 98.38 53 LEU B O 1
ATOM 3729 N N . ASN B 1 54 ? 7.094 -32.844 6.344 1 98 54 ASN B N 1
ATOM 3730 C CA . ASN B 1 54 ? 6.488 -32.969 7.664 1 98 54 ASN B CA 1
ATOM 3731 C C . ASN B 1 54 ? 6.156 -31.625 8.289 1 98 54 ASN B C 1
ATOM 3733 O O . ASN B 1 54 ? 5.082 -31.453 8.867 1 98 54 ASN B O 1
ATOM 3737 N N . TYR B 1 55 ? 7.043 -30.766 8.203 1 98.31 55 TYR B N 1
ATOM 3738 C CA . TYR B 1 55 ? 6.828 -29.422 8.734 1 98.31 55 TYR B CA 1
ATOM 3739 C C . TYR B 1 55 ? 5.629 -28.75 8.062 1 98.31 55 TYR B C 1
ATOM 3741 O O . TYR B 1 55 ? 4.75 -28.219 8.742 1 98.31 55 TYR B O 1
ATOM 3749 N N . LEU B 1 56 ? 5.582 -28.797 6.77 1 98.5 56 LEU B N 1
ATOM 3750 C CA . LEU B 1 56 ? 4.488 -28.203 6.012 1 98.5 56 LEU B CA 1
ATOM 3751 C C . LEU B 1 56 ? 3.145 -28.766 6.457 1 98.5 56 LEU B C 1
ATOM 3753 O O . LEU B 1 56 ? 2.215 -28.016 6.75 1 98.5 56 LEU B O 1
ATOM 3757 N N . GLU B 1 57 ? 3.029 -30.047 6.555 1 97.94 57 GLU B N 1
ATOM 3758 C CA . GLU B 1 57 ? 1.761 -30.703 6.824 1 97.94 57 GLU B CA 1
ATOM 3759 C C . GLU B 1 57 ? 1.325 -30.516 8.273 1 97.94 57 GLU B C 1
ATOM 3761 O O . GLU B 1 57 ? 0.14 -30.312 8.547 1 97.94 57 GLU B O 1
ATOM 3766 N N . ASN B 1 58 ? 2.281 -30.438 9.164 1 97.5 58 ASN B N 1
ATOM 3767 C CA . ASN B 1 58 ? 1.923 -30.422 10.578 1 97.5 58 ASN B CA 1
ATOM 3768 C C . ASN B 1 58 ? 1.883 -29.016 11.148 1 97.5 58 ASN B C 1
ATOM 3770 O O . ASN B 1 58 ? 1.099 -28.719 12.047 1 97.5 58 ASN B O 1
ATOM 3774 N N . GLU B 1 59 ? 2.725 -28.203 10.648 1 97.56 59 GLU B N 1
ATOM 3775 C CA . GLU B 1 59 ? 2.836 -26.875 11.25 1 97.56 59 GLU B CA 1
ATOM 3776 C C . GLU B 1 59 ? 1.998 -25.859 10.484 1 97.56 59 GLU B C 1
ATOM 3778 O O . GLU B 1 59 ? 1.599 -24.828 11.039 1 97.56 59 GLU B O 1
ATOM 3783 N N . ILE B 1 60 ? 1.768 -26.109 9.242 1 97.88 60 ILE B N 1
ATOM 3784 C CA . ILE B 1 60 ? 1.121 -25.078 8.43 1 97.88 60 ILE B CA 1
ATOM 3785 C C . ILE B 1 60 ? -0.248 -25.578 7.973 1 97.88 60 ILE B C 1
ATOM 3787 O O . ILE B 1 60 ? -1.268 -24.938 8.234 1 97.88 60 ILE B O 1
ATOM 3791 N N . LEU B 1 61 ? -0.375 -26.766 7.434 1 97.94 61 LEU B N 1
ATOM 3792 C CA . LEU B 1 61 ? -1.577 -27.172 6.719 1 97.94 61 LEU B CA 1
ATOM 3793 C C . LEU B 1 61 ? -2.52 -27.953 7.637 1 97.94 61 LEU B C 1
ATOM 3795 O O . LEU B 1 61 ? -3.668 -28.219 7.273 1 97.94 61 LEU B O 1
ATOM 3799 N N . ASN B 1 62 ? -2.084 -28.297 8.797 1 95.56 62 ASN B N 1
ATOM 3800 C CA . ASN B 1 62 ? -2.844 -29.188 9.664 1 95.56 62 ASN B CA 1
ATOM 3801 C C . ASN B 1 62 ? -4.238 -28.641 9.945 1 95.56 62 ASN B C 1
ATOM 3803 O O . ASN B 1 62 ? -5.199 -29.406 10.055 1 95.56 62 ASN B O 1
ATOM 3807 N N . ASN B 1 63 ? -4.43 -27.375 10 1 93.69 63 ASN B N 1
ATOM 3808 C CA . ASN B 1 63 ? -5.73 -26.781 10.312 1 93.69 63 ASN B CA 1
ATOM 3809 C C . ASN B 1 63 ? -6.465 -26.344 9.047 1 93.69 63 ASN B C 1
ATOM 3811 O O . ASN B 1 63 ? -7.5 -25.688 9.117 1 93.69 63 ASN B O 1
ATOM 3815 N N . PHE B 1 64 ? -5.961 -26.766 7.941 1 97.31 64 PHE B N 1
ATOM 3816 C CA . PHE B 1 64 ? -6.543 -26.312 6.684 1 97.31 64 PHE B CA 1
ATOM 3817 C C . PHE B 1 64 ? -6.812 -27.484 5.758 1 97.31 64 PHE B C 1
ATOM 3819 O O . PHE B 1 64 ? -6.129 -27.656 4.746 1 97.31 64 PHE B O 1
ATOM 3826 N N . SER B 1 65 ? -7.859 -28.125 6.008 1 94.88 65 SER B N 1
ATOM 3827 C CA . SER B 1 65 ? -8.148 -29.391 5.359 1 94.88 65 SER B CA 1
ATOM 3828 C C . SER B 1 65 ? -8.523 -29.203 3.893 1 94.88 65 SER B C 1
ATOM 3830 O O . SER B 1 65 ? -8.375 -30.109 3.08 1 94.88 65 SER B O 1
ATOM 3832 N N . LYS B 1 66 ? -8.914 -27.984 3.543 1 96.62 66 LYS B N 1
ATOM 3833 C CA . LYS B 1 66 ? -9.367 -27.75 2.176 1 96.62 66 LYS B CA 1
ATOM 3834 C C . LYS B 1 66 ? -8.219 -27.328 1.277 1 96.62 66 LYS B C 1
ATOM 3836 O O . LYS B 1 66 ? -8.344 -27.312 0.051 1 96.62 66 LYS B O 1
ATOM 3841 N N . VAL B 1 67 ? -7.109 -26.969 1.862 1 98.38 67 VAL B N 1
ATOM 3842 C CA . VAL B 1 67 ? -6 -26.406 1.104 1 98.38 67 VAL B CA 1
ATOM 3843 C C . VAL B 1 67 ? -5.301 -27.516 0.314 1 98.38 67 VAL B C 1
ATOM 3845 O O . VAL B 1 67 ? -4.984 -28.562 0.861 1 98.38 67 VAL B O 1
ATOM 3848 N N . LYS B 1 68 ? -5.121 -27.266 -0.914 1 98.56 68 LYS B N 1
ATOM 3849 C CA . LYS B 1 68 ? -4.355 -28.141 -1.802 1 98.56 68 LYS B CA 1
ATOM 3850 C C . LYS B 1 68 ? -3.041 -27.484 -2.213 1 98.56 68 LYS B C 1
ATOM 3852 O O . LYS B 1 68 ? -2.924 -26.25 -2.203 1 98.56 68 LYS B O 1
ATOM 3857 N N . ALA B 1 69 ? -2.041 -28.328 -2.51 1 98.69 69 ALA B N 1
ATOM 3858 C CA . ALA B 1 69 ? -0.744 -27.781 -2.891 1 98.69 69 ALA B CA 1
ATOM 3859 C C . ALA B 1 69 ? -0.245 -28.391 -4.191 1 98.69 69 ALA B C 1
ATOM 3861 O O . ALA B 1 69 ? -0.484 -29.578 -4.457 1 98.69 69 ALA B O 1
ATOM 3862 N N . THR B 1 70 ? 0.324 -27.578 -5.012 1 98.88 70 THR B N 1
ATOM 3863 C CA . THR B 1 70 ? 1.098 -28.031 -6.164 1 98.88 70 THR B CA 1
ATOM 3864 C C . THR B 1 70 ? 2.592 -27.844 -5.918 1 98.88 70 THR B C 1
ATOM 3866 O O . THR B 1 70 ? 3.055 -26.719 -5.711 1 98.88 70 THR B O 1
ATOM 3869 N N . PHE B 1 71 ? 3.309 -28.969 -5.973 1 98.88 71 PHE B N 1
ATOM 3870 C CA . PHE B 1 71 ? 4.758 -28.938 -5.793 1 98.88 71 PHE B CA 1
ATOM 3871 C C . PHE B 1 71 ? 5.473 -28.984 -7.137 1 98.88 71 PHE B C 1
ATOM 3873 O O . PHE B 1 71 ? 5.195 -29.844 -7.969 1 98.88 71 PHE B O 1
ATOM 3880 N N . PHE B 1 72 ? 6.352 -28.047 -7.301 1 98.75 72 PHE B N 1
ATOM 3881 C CA . PHE B 1 72 ? 7.188 -28.062 -8.5 1 98.75 72 PHE B CA 1
ATOM 3882 C C . PHE B 1 72 ? 8.492 -28.797 -8.234 1 98.75 72 PHE B C 1
ATOM 3884 O O . PHE B 1 72 ? 9.25 -28.438 -7.328 1 98.75 72 PHE B O 1
ATOM 3891 N N . ILE B 1 73 ? 8.812 -29.766 -9.07 1 98.06 73 ILE B N 1
ATOM 3892 C CA . ILE B 1 73 ? 9.922 -30.641 -8.727 1 98.06 73 ILE B CA 1
ATOM 3893 C C . ILE B 1 73 ? 10.922 -30.688 -9.883 1 98.06 73 ILE B C 1
ATOM 3895 O O . ILE B 1 73 ? 10.555 -31 -11.016 1 98.06 73 ILE B O 1
ATOM 3899 N N . PRO B 1 74 ? 12.148 -30.359 -9.633 1 97.75 74 PRO B N 1
ATOM 3900 C CA . PRO B 1 74 ? 13.188 -30.828 -10.547 1 97.75 74 PRO B CA 1
ATOM 3901 C C . PRO B 1 74 ? 13.422 -32.344 -10.461 1 97.75 74 PRO B C 1
ATOM 3903 O O . PRO B 1 74 ? 13.633 -32.875 -9.375 1 97.75 74 PRO B O 1
ATOM 3906 N N . VAL B 1 75 ? 13.445 -33 -11.57 1 97.81 75 VAL B N 1
ATOM 3907 C CA . VAL B 1 75 ? 13.398 -34.469 -11.539 1 97.81 75 VAL B CA 1
ATOM 3908 C C . VAL B 1 75 ? 14.812 -35.031 -11.461 1 97.81 75 VAL B C 1
ATOM 3910 O O . VAL B 1 75 ? 15.008 -36.188 -11.086 1 97.81 75 VAL B O 1
ATOM 3913 N N . GLY B 1 76 ? 15.836 -34.281 -11.852 1 96.31 76 GLY B N 1
ATOM 3914 C CA . GLY B 1 76 ? 17.219 -34.719 -11.844 1 96.31 76 GLY B CA 1
ATOM 3915 C C . GLY B 1 76 ? 18 -34.219 -10.641 1 96.31 76 GLY B C 1
ATOM 3916 O O . GLY B 1 76 ? 17.438 -34.062 -9.555 1 96.31 76 GLY B O 1
ATOM 3917 N N . ILE B 1 77 ? 19.297 -34.188 -10.836 1 94.81 77 ILE B N 1
ATOM 3918 C CA . ILE B 1 77 ? 20.188 -33.656 -9.812 1 94.81 77 ILE B CA 1
ATOM 3919 C C . ILE B 1 77 ? 20.125 -32.125 -9.82 1 94.81 77 ILE B C 1
ATOM 3921 O O . ILE B 1 77 ? 20.719 -31.469 -10.688 1 94.81 77 ILE B O 1
ATOM 3925 N N . ARG B 1 78 ? 19.406 -31.641 -8.859 1 92.62 78 ARG B N 1
ATOM 3926 C CA . ARG B 1 78 ? 19.297 -30.188 -8.727 1 92.62 78 ARG B CA 1
ATOM 3927 C C . ARG B 1 78 ? 20.625 -29.578 -8.289 1 92.62 78 ARG B C 1
ATOM 3929 O O . ARG B 1 78 ? 21.141 -29.891 -7.219 1 92.62 78 ARG B O 1
ATOM 3936 N N . VAL B 1 79 ? 21.047 -28.703 -8.992 1 90.69 79 VAL B N 1
ATOM 3937 C CA . VAL B 1 79 ? 22.344 -28.094 -8.695 1 90.69 79 VAL B CA 1
ATOM 3938 C C . VAL B 1 79 ? 22.188 -27.047 -7.605 1 90.69 79 VAL B C 1
ATOM 3940 O O . VAL B 1 79 ? 21.094 -26.484 -7.418 1 90.69 79 VAL B O 1
ATOM 3943 N N . GLY B 1 80 ? 23.297 -26.812 -6.922 1 91.69 80 GLY B N 1
ATOM 3944 C CA . GLY B 1 80 ? 23.312 -25.703 -5.98 1 91.69 80 GLY B CA 1
ATOM 3945 C C . GLY B 1 80 ? 23.375 -24.359 -6.66 1 91.69 80 GLY B C 1
ATOM 3946 O O . GLY B 1 80 ? 22.953 -24.203 -7.809 1 91.69 80 GLY B O 1
ATOM 3947 N N . VAL B 1 81 ? 23.75 -23.375 -5.902 1 91.62 81 VAL B N 1
ATOM 3948 C CA . VAL B 1 81 ? 23.719 -22.031 -6.453 1 91.62 81 VAL B CA 1
ATOM 3949 C C . VAL B 1 81 ? 25.125 -21.562 -6.777 1 91.62 81 VAL B C 1
ATOM 3951 O O . VAL B 1 81 ? 25.312 -20.609 -7.535 1 91.62 81 VAL B O 1
ATOM 3954 N N . ILE B 1 82 ? 26.109 -22.312 -6.246 1 91.75 82 ILE B N 1
ATOM 3955 C CA . ILE B 1 82 ? 27.484 -21.906 -6.492 1 91.75 82 ILE B CA 1
ATOM 3956 C C . ILE B 1 82 ? 28.344 -23.141 -6.785 1 91.75 82 ILE B C 1
ATOM 3958 O O . ILE B 1 82 ? 28.062 -24.219 -6.285 1 91.75 82 ILE B O 1
ATOM 3962 N N . LYS B 1 83 ? 29.422 -23.062 -7.59 1 90.5 83 LYS B N 1
ATOM 3963 C CA . LYS B 1 83 ? 30.234 -24.156 -8.109 1 90.5 83 LYS B CA 1
ATOM 3964 C C . LYS B 1 83 ? 31.031 -24.828 -6.996 1 90.5 83 LYS B C 1
ATOM 3966 O O . LYS B 1 83 ? 31.125 -26.062 -6.938 1 90.5 83 LYS B O 1
ATOM 3971 N N . ASN B 1 84 ? 31.703 -24.109 -6.125 1 89 84 ASN B N 1
ATOM 3972 C CA . ASN B 1 84 ? 32.5 -24.656 -5.031 1 89 84 ASN B CA 1
ATOM 3973 C C . ASN B 1 84 ? 31.953 -24.219 -3.674 1 89 84 ASN B C 1
ATOM 3975 O O . ASN B 1 84 ? 32.594 -23.453 -2.957 1 89 84 ASN B O 1
ATOM 3979 N N . PRO B 1 85 ? 30.844 -24.891 -3.389 1 91.19 85 PRO B N 1
ATOM 3980 C CA . PRO B 1 85 ? 30.234 -24.453 -2.127 1 91.19 85 PRO B CA 1
ATOM 3981 C C . PRO B 1 85 ? 30.984 -24.969 -0.902 1 91.19 85 PRO B C 1
ATOM 3983 O O . PRO B 1 85 ? 31.5 -26.078 -0.92 1 91.19 85 PRO B O 1
ATOM 3986 N N . LYS B 1 86 ? 30.984 -24.109 0.134 1 90.19 86 LYS B N 1
ATOM 3987 C CA . LYS B 1 86 ? 31.578 -24.516 1.404 1 90.19 86 LYS B CA 1
ATOM 3988 C C . LYS B 1 86 ? 30.609 -25.391 2.199 1 90.19 86 LYS B C 1
ATOM 3990 O O . LYS B 1 86 ? 31.031 -26.203 3.02 1 90.19 86 LYS B O 1
ATOM 3995 N N . ILE B 1 87 ? 29.359 -25.219 1.936 1 95.06 87 ILE B N 1
ATOM 3996 C CA . ILE B 1 87 ? 28.328 -25.969 2.646 1 95.06 87 ILE B CA 1
ATOM 3997 C C . ILE B 1 87 ? 28.016 -27.25 1.894 1 95.06 87 ILE B C 1
ATOM 3999 O O . ILE B 1 87 ? 27.75 -27.234 0.688 1 95.06 87 ILE B O 1
ATOM 4003 N N . LYS B 1 88 ? 28.062 -28.281 2.631 1 95.12 88 LYS B N 1
ATOM 4004 C CA . LYS B 1 88 ? 27.812 -29.594 2.033 1 95.12 88 LYS B CA 1
ATOM 4005 C C . LYS B 1 88 ? 26.344 -29.75 1.64 1 95.12 88 LYS B C 1
ATOM 4007 O O . LYS B 1 88 ? 25.453 -29.344 2.379 1 95.12 88 LYS B O 1
ATOM 4012 N N . SER B 1 89 ? 26.172 -30.297 0.416 1 95.81 89 SER B N 1
ATOM 4013 C CA . SER B 1 89 ? 24.828 -30.594 -0.065 1 95.81 89 SER B CA 1
ATOM 4014 C C . SER B 1 89 ? 24.766 -31.938 -0.762 1 95.81 89 SER B C 1
ATOM 4016 O O . SER B 1 89 ? 25.75 -32.406 -1.348 1 95.81 89 SER B O 1
ATOM 4018 N N . ILE B 1 90 ? 23.672 -32.625 -0.621 1 96.69 90 ILE B N 1
ATOM 4019 C CA . ILE B 1 90 ? 23.375 -33.875 -1.328 1 96.69 90 ILE B CA 1
ATOM 4020 C C . ILE B 1 90 ? 22.203 -33.656 -2.283 1 96.69 90 ILE B C 1
ATOM 4022 O O . ILE B 1 90 ? 21.188 -33.094 -1.904 1 96.69 90 ILE B O 1
ATOM 4026 N N . SER B 1 91 ? 22.391 -34.031 -3.5 1 96.94 91 SER B N 1
ATOM 4027 C CA . SER B 1 91 ? 21.359 -33.938 -4.523 1 96.94 91 SER B CA 1
ATOM 4028 C C . SER B 1 91 ? 21.328 -35.188 -5.391 1 96.94 91 SER B C 1
ATOM 4030 O O . SER B 1 91 ? 22.359 -35.625 -5.91 1 96.94 91 SER B O 1
ATOM 4032 N N . LYS B 1 92 ? 20.156 -35.781 -5.531 1 97.81 92 LYS B N 1
ATOM 4033 C CA . LYS B 1 92 ? 20 -37 -6.316 1 97.81 92 LYS B CA 1
ATOM 4034 C C . LYS B 1 92 ? 18.734 -36.969 -7.172 1 97.81 92 LYS B C 1
ATOM 4036 O O . LYS B 1 92 ? 17.891 -36.094 -6.973 1 97.81 92 LYS B O 1
ATOM 4041 N N . PHE B 1 93 ? 18.656 -37.875 -8.086 1 98 93 PHE B N 1
ATOM 4042 C CA . PHE B 1 93 ? 17.453 -38.062 -8.898 1 98 93 PHE B CA 1
ATOM 4043 C C . PHE B 1 93 ? 16.281 -38.469 -8.047 1 98 93 PHE B C 1
ATOM 4045 O O . PHE B 1 93 ? 16.438 -39.188 -7.055 1 98 93 PHE B O 1
ATOM 4052 N N . ILE B 1 94 ? 15.094 -38.094 -8.539 1 98.06 94 ILE B N 1
ATOM 4053 C CA . ILE B 1 94 ? 13.914 -38.469 -7.77 1 98.06 94 ILE B CA 1
ATOM 4054 C C . ILE B 1 94 ? 13.625 -39.969 -7.953 1 98.06 94 ILE B C 1
ATOM 4056 O O . ILE B 1 94 ? 12.812 -40.531 -7.219 1 98.06 94 ILE B O 1
ATOM 4060 N N . ASN B 1 95 ? 14.234 -40.562 -8.961 1 98 95 ASN B N 1
ATOM 4061 C CA . ASN B 1 95 ? 14.055 -42 -9.188 1 98 95 ASN B CA 1
ATOM 4062 C C . ASN B 1 95 ? 15.328 -42.781 -8.883 1 98 95 ASN B C 1
ATOM 4064 O O . ASN B 1 95 ? 15.586 -43.812 -9.5 1 98 95 ASN B O 1
ATOM 4068 N N . CYS B 1 96 ? 16.141 -42.312 -8 1 97.75 96 CYS B N 1
ATOM 4069 C CA . CYS B 1 96 ? 17.453 -42.875 -7.746 1 97.75 96 CYS B CA 1
ATOM 4070 C C . CYS B 1 96 ? 17.328 -44.25 -7.074 1 97.75 96 CYS B C 1
ATOM 4072 O O . CYS B 1 96 ? 18.219 -45.094 -7.199 1 97.75 96 CYS B O 1
ATOM 4074 N N . ASP B 1 97 ? 16.328 -44.469 -6.293 1 97.44 97 ASP B N 1
ATOM 4075 C CA . ASP B 1 97 ? 16.094 -45.75 -5.645 1 97.44 97 ASP B CA 1
ATOM 4076 C C . ASP B 1 97 ? 14.609 -45.969 -5.348 1 97.44 97 ASP B C 1
ATOM 4078 O O . ASP B 1 97 ? 13.805 -45.062 -5.582 1 97.44 97 ASP B O 1
ATOM 4082 N N . LYS B 1 98 ? 14.258 -47.125 -4.883 1 97.62 98 LYS B N 1
ATOM 4083 C CA . LYS B 1 98 ? 12.859 -47.5 -4.691 1 97.62 98 LYS B CA 1
ATOM 4084 C C . LYS B 1 98 ? 12.203 -46.656 -3.602 1 97.62 98 LYS B C 1
ATOM 4086 O O . LYS B 1 98 ? 11.047 -46.25 -3.736 1 97.62 98 LYS B O 1
ATOM 4091 N N . GLU B 1 99 ? 12.883 -46.406 -2.594 1 97.25 99 GLU B N 1
ATOM 4092 C CA . GLU B 1 99 ? 12.344 -45.656 -1.472 1 97.25 99 GLU B CA 1
ATOM 4093 C C . GLU B 1 99 ? 12.031 -44.219 -1.876 1 97.25 99 GLU B C 1
ATOM 4095 O O . GLU B 1 99 ? 10.977 -43.688 -1.525 1 97.25 99 GLU B O 1
ATOM 4100 N N . THR B 1 100 ? 12.93 -43.625 -2.527 1 98 100 THR B N 1
ATOM 4101 C CA . THR B 1 100 ? 12.75 -42.25 -3 1 98 100 THR B CA 1
ATOM 4102 C C . THR B 1 100 ? 11.578 -42.188 -3.979 1 98 100 THR B C 1
ATOM 4104 O O . THR B 1 100 ? 10.727 -41.281 -3.865 1 98 100 THR B O 1
ATOM 4107 N N . LYS B 1 101 ? 11.516 -43.062 -4.879 1 97.94 101 LYS B N 1
ATOM 4108 C CA . LYS B 1 101 ? 10.406 -43.125 -5.824 1 97.94 101 LYS B CA 1
ATOM 4109 C C . LYS B 1 101 ? 9.07 -43.219 -5.094 1 97.94 101 LYS B C 1
ATOM 4111 O O . LYS B 1 101 ? 8.125 -42.5 -5.43 1 97.94 101 LYS B O 1
ATOM 4116 N N . LYS B 1 102 ? 9.07 -44.094 -4.156 1 98 102 LYS B N 1
ATOM 4117 C CA . LYS B 1 102 ? 7.848 -44.312 -3.385 1 98 102 LYS B CA 1
ATOM 4118 C C . LYS B 1 102 ? 7.434 -43.031 -2.66 1 98 102 LYS B C 1
ATOM 4120 O O . LYS B 1 102 ? 6.246 -42.719 -2.559 1 98 102 LYS B O 1
ATOM 4125 N N . PHE B 1 103 ? 8.352 -42.375 -2.123 1 98.06 103 PHE B N 1
ATOM 4126 C CA . PHE B 1 103 ? 8.094 -41.125 -1.402 1 98.06 103 PHE B CA 1
ATOM 4127 C C . PHE B 1 103 ? 7.426 -40.125 -2.311 1 98.06 103 PHE B C 1
ATOM 4129 O O . PHE B 1 103 ? 6.336 -39.625 -2.008 1 98.06 103 PHE B O 1
ATOM 4136 N N . PHE B 1 104 ? 7.988 -39.781 -3.412 1 98.5 104 PHE B N 1
ATOM 4137 C CA . PHE B 1 104 ? 7.449 -38.781 -4.32 1 98.5 104 PHE B CA 1
ATOM 4138 C C . PHE B 1 104 ? 6.105 -39.219 -4.887 1 98.5 104 PHE B C 1
ATOM 4140 O O . PHE B 1 104 ? 5.18 -38.438 -5.016 1 98.5 104 PHE B O 1
ATOM 4147 N N . LYS B 1 105 ? 6.035 -40.469 -5.195 1 98.31 105 LYS B N 1
ATOM 4148 C CA . LYS B 1 105 ? 4.77 -41 -5.703 1 98.31 105 LYS B CA 1
ATOM 4149 C C . LYS B 1 105 ? 3.658 -40.844 -4.672 1 98.31 105 LYS B C 1
ATOM 4151 O O . LYS B 1 105 ? 2.521 -40.531 -5.023 1 98.31 105 LYS B O 1
ATOM 4156 N N . SER B 1 106 ? 3.98 -41.062 -3.438 1 97.94 106 SER B N 1
ATOM 4157 C CA . SER B 1 106 ? 2.982 -40.969 -2.377 1 97.94 106 SER B CA 1
ATOM 4158 C C . SER B 1 106 ? 2.428 -39.562 -2.268 1 97.94 106 SER B C 1
ATOM 4160 O O . SER B 1 106 ? 1.261 -39.375 -1.919 1 97.94 106 SER B O 1
ATOM 4162 N N . ILE B 1 107 ? 3.244 -38.625 -2.545 1 97.81 107 ILE B N 1
ATOM 4163 C CA . ILE B 1 107 ? 2.791 -37.219 -2.521 1 97.81 107 ILE B CA 1
ATOM 4164 C C . ILE B 1 107 ? 1.823 -36.969 -3.676 1 97.81 107 ILE B C 1
ATOM 4166 O O . ILE B 1 107 ? 0.739 -36.438 -3.477 1 97.81 107 ILE B O 1
ATOM 4170 N N . ASN B 1 108 ? 2.164 -37.406 -4.789 1 97.25 108 ASN B N 1
ATOM 4171 C CA . ASN B 1 108 ? 1.35 -37.219 -5.98 1 97.25 108 ASN B CA 1
ATOM 4172 C C . ASN B 1 108 ? 0.029 -37.969 -5.895 1 97.25 108 ASN B C 1
ATOM 4174 O O . ASN B 1 108 ? -0.966 -37.562 -6.496 1 97.25 108 ASN B O 1
ATOM 4178 N N . ASP B 1 109 ? 0.058 -39.062 -5.207 1 96.75 109 ASP B N 1
ATOM 4179 C CA . ASP B 1 109 ? -1.136 -39.906 -5.086 1 96.75 109 ASP B CA 1
ATOM 4180 C C . ASP B 1 109 ? -2.109 -39.312 -4.062 1 96.75 109 ASP B C 1
ATOM 4182 O O . ASP B 1 109 ? -3.271 -39.719 -4.004 1 96.75 109 ASP B O 1
ATOM 4186 N N . ASN B 1 110 ? -1.606 -38.469 -3.24 1 96.06 110 ASN B N 1
ATOM 4187 C CA . ASN B 1 110 ? -2.479 -37.75 -2.312 1 96.06 110 ASN B CA 1
ATOM 4188 C C . ASN B 1 110 ? -3.393 -36.781 -3.045 1 96.06 110 ASN B C 1
ATOM 4190 O O . ASN B 1 110 ? -2.916 -35.875 -3.748 1 96.06 110 ASN B O 1
ATOM 4194 N N . PRO B 1 111 ? -4.664 -36.875 -2.875 1 94.75 111 PRO B N 1
ATOM 4195 C CA . PRO B 1 111 ? -5.59 -36.031 -3.623 1 94.75 111 PRO B CA 1
ATOM 4196 C C . PRO B 1 111 ? -5.434 -34.562 -3.287 1 94.75 111 PRO B C 1
ATOM 4198 O O . PRO B 1 111 ? -5.926 -33.688 -4.02 1 94.75 111 PRO B O 1
ATOM 4201 N N . LYS B 1 112 ? -4.73 -34.219 -2.264 1 97.06 112 LYS B N 1
ATOM 4202 C CA . LYS B 1 112 ? -4.527 -32.844 -1.865 1 97.06 112 LYS B CA 1
ATOM 4203 C C . LYS B 1 112 ? -3.322 -32.25 -2.582 1 97.06 112 LYS B C 1
ATOM 4205 O O . LYS B 1 112 ? -3.127 -31.016 -2.557 1 97.06 112 LYS B O 1
ATOM 4210 N N . TYR B 1 113 ? -2.598 -33.125 -3.178 1 98.25 113 TYR B N 1
ATOM 4211 C CA . TYR B 1 113 ? -1.339 -32.625 -3.715 1 98.25 113 TYR B CA 1
ATOM 4212 C C . TYR B 1 113 ? -1.204 -32.938 -5.195 1 98.25 113 TYR B C 1
ATOM 4214 O O . TYR B 1 113 ? -1.912 -33.812 -5.707 1 98.25 113 TYR B O 1
ATOM 4222 N N . GLU B 1 114 ? -0.435 -32.156 -5.82 1 98.56 114 GLU B N 1
ATOM 4223 C CA . GLU B 1 114 ? 0 -32.406 -7.191 1 98.56 114 GLU B CA 1
ATOM 4224 C C . GLU B 1 114 ? 1.501 -32.156 -7.344 1 98.56 114 GLU B C 1
ATOM 4226 O O . GLU B 1 114 ? 2.045 -31.219 -6.789 1 98.56 114 GLU B O 1
ATOM 4231 N N . ILE B 1 115 ? 2.129 -33.062 -8.047 1 98.75 115 ILE B N 1
ATOM 4232 C CA . ILE B 1 115 ? 3.521 -32.844 -8.414 1 98.75 115 ILE B CA 1
ATOM 4233 C C . ILE B 1 115 ? 3.598 -32.344 -9.852 1 98.75 115 ILE B C 1
ATOM 4235 O O . ILE B 1 115 ? 3.109 -33 -10.781 1 98.75 115 ILE B O 1
ATOM 4239 N N . ALA B 1 116 ? 4.176 -31.203 -10.031 1 98.75 116 ALA B N 1
ATOM 4240 C CA . ALA B 1 116 ? 4.336 -30.578 -11.336 1 98.75 116 ALA B CA 1
ATOM 4241 C C . ALA B 1 116 ? 5.809 -30.5 -11.734 1 98.75 116 ALA B C 1
ATOM 4243 O O . ALA B 1 116 ? 6.695 -30.625 -10.883 1 98.75 116 ALA B O 1
ATOM 4244 N N . TYR B 1 117 ? 6.039 -30.312 -13 1 98.62 117 TYR B N 1
ATOM 4245 C CA . TYR B 1 117 ? 7.367 -30.391 -13.602 1 98.62 117 TYR B CA 1
ATOM 4246 C C . TYR B 1 117 ? 8.125 -29.078 -13.422 1 98.62 117 TYR B C 1
ATOM 4248 O O . TYR B 1 117 ? 7.566 -28 -13.633 1 98.62 117 TYR B O 1
ATOM 4256 N N . HIS B 1 118 ? 9.391 -29.141 -12.984 1 98.19 118 HIS B N 1
ATOM 4257 C CA . HIS B 1 118 ? 10.195 -27.953 -12.734 1 98.19 118 HIS B CA 1
ATOM 4258 C C . HIS B 1 118 ? 11.594 -28.109 -13.32 1 98.19 118 HIS B C 1
ATOM 4260 O O . HIS B 1 118 ? 12.562 -27.594 -12.758 1 98.19 118 HIS B O 1
ATOM 4266 N N . GLY B 1 119 ? 11.703 -28.922 -14.383 1 96.75 119 GLY B N 1
ATOM 4267 C CA . GLY B 1 119 ? 12.984 -29.094 -15.062 1 96.75 119 GLY B CA 1
ATOM 4268 C C . GLY B 1 119 ? 13.75 -30.328 -14.594 1 96.75 119 GLY B C 1
ATOM 4269 O O . GLY B 1 119 ? 13.195 -31.188 -13.898 1 96.75 119 GLY B O 1
ATOM 4270 N N . THR B 1 120 ? 14.977 -30.375 -15.094 1 95.25 120 THR B N 1
ATOM 4271 C CA . THR B 1 120 ? 15.828 -31.516 -14.789 1 95.25 120 THR B CA 1
ATOM 4272 C C . THR B 1 120 ? 16.844 -31.156 -13.703 1 95.25 120 THR B C 1
ATOM 4274 O O . THR B 1 120 ? 16.734 -31.625 -12.562 1 95.25 120 THR B O 1
ATOM 4277 N N . THR B 1 121 ? 17.672 -30.188 -13.961 1 90.62 121 THR B N 1
ATOM 4278 C CA . THR B 1 121 ? 18.75 -29.844 -13.031 1 90.62 121 THR B CA 1
ATOM 4279 C C . THR B 1 121 ? 18.5 -28.484 -12.391 1 90.62 121 THR B C 1
ATOM 4281 O O . THR B 1 121 ? 19.203 -28.078 -11.469 1 90.62 121 THR B O 1
ATOM 4284 N N . HIS B 1 122 ? 17.594 -27.781 -12.82 1 88.19 122 HIS B N 1
ATOM 4285 C CA . HIS B 1 122 ? 17.234 -26.453 -12.344 1 88.19 122 HIS B CA 1
ATOM 4286 C C . HIS B 1 122 ? 18.125 -25.391 -12.977 1 88.19 122 HIS B C 1
ATOM 4288 O O . HIS B 1 122 ? 17.703 -24.234 -13.156 1 88.19 122 HIS B O 1
ATOM 4294 N N . GLY B 1 123 ? 19.375 -25.719 -13.312 1 92.62 123 GLY B N 1
ATOM 4295 C CA . GLY B 1 123 ? 20.219 -24.719 -13.961 1 92.62 123 GLY B CA 1
ATOM 4296 C C . GLY B 1 123 ? 21.688 -25.109 -13.992 1 92.62 123 GLY B C 1
ATOM 4297 O O . GLY B 1 123 ? 22.031 -26.281 -13.977 1 92.62 123 GLY B O 1
ATOM 4298 N N . LYS B 1 124 ? 22.438 -24.109 -14.211 1 92.88 124 LYS B N 1
ATOM 4299 C CA . LYS B 1 124 ? 23.891 -24.266 -14.266 1 92.88 124 LYS B CA 1
ATOM 4300 C C . LYS B 1 124 ? 24.578 -23.312 -13.289 1 92.88 124 LYS B C 1
ATOM 4302 O O . LYS B 1 124 ? 24.188 -22.141 -13.172 1 92.88 124 LYS B O 1
ATOM 4307 N N . VAL B 1 125 ? 25.547 -23.875 -12.602 1 93.75 125 VAL B N 1
ATOM 4308 C CA . VAL B 1 125 ? 26.25 -23.125 -11.562 1 93.75 125 VAL B CA 1
ATOM 4309 C C . VAL B 1 125 ? 27.516 -22.5 -12.148 1 93.75 125 VAL B C 1
ATOM 4311 O O . VAL B 1 125 ? 28.125 -23.062 -13.062 1 93.75 125 VAL B O 1
ATOM 4314 N N . TYR B 1 126 ? 27.859 -21.359 -11.594 1 93.5 126 TYR B N 1
ATOM 4315 C CA . TYR B 1 126 ? 29.109 -20.672 -11.898 1 93.5 126 TYR B CA 1
ATOM 4316 C C . TYR B 1 126 ? 29.859 -20.297 -10.625 1 93.5 126 TYR B C 1
ATOM 4318 O O . TYR B 1 126 ? 29.5 -20.75 -9.531 1 93.5 126 TYR B O 1
ATOM 4326 N N . ASP B 1 127 ? 30.938 -19.547 -10.789 1 90.31 127 ASP B N 1
ATOM 4327 C CA . ASP B 1 127 ? 31.766 -19.219 -9.641 1 90.31 127 ASP B CA 1
ATOM 4328 C C . ASP B 1 127 ? 31.031 -18.328 -8.656 1 90.31 127 ASP B C 1
ATOM 4330 O O . ASP B 1 127 ? 31.188 -18.453 -7.441 1 90.31 127 ASP B O 1
ATOM 4334 N N . LYS B 1 128 ? 30.328 -17.438 -9.242 1 87.62 128 LYS B N 1
ATOM 4335 C CA . LYS B 1 128 ? 29.531 -16.531 -8.414 1 87.62 128 LYS B CA 1
ATOM 4336 C C . LYS B 1 128 ? 28.031 -16.844 -8.539 1 87.62 128 LYS B C 1
ATOM 4338 O O . LYS B 1 128 ? 27.547 -17.125 -9.633 1 87.62 128 LYS B O 1
ATOM 4343 N N . ALA B 1 129 ? 27.234 -16.688 -7.402 1 87.62 129 ALA B N 1
ATOM 4344 C CA . ALA B 1 129 ? 25.797 -16.984 -7.359 1 87.62 129 ALA B CA 1
ATOM 4345 C C . ALA B 1 129 ? 25.031 -16.109 -8.336 1 87.62 129 ALA B C 1
ATOM 4347 O O . ALA B 1 129 ? 24.047 -16.547 -8.938 1 87.62 129 ALA B O 1
ATOM 4348 N N . LYS B 1 130 ? 25.391 -14.859 -8.445 1 88.75 130 LYS B N 1
ATOM 4349 C CA . LYS B 1 130 ? 24.688 -13.914 -9.305 1 88.75 130 LYS B CA 1
ATOM 4350 C C . LYS B 1 130 ? 24.75 -14.336 -10.773 1 88.75 130 LYS B C 1
ATOM 4352 O O . LYS B 1 130 ? 23.969 -13.883 -11.594 1 88.75 130 LYS B O 1
ATOM 4357 N N . ASP B 1 131 ? 25.75 -15.203 -11.109 1 90.31 131 ASP B N 1
ATOM 4358 C CA . ASP B 1 131 ? 25.953 -15.633 -12.484 1 90.31 131 ASP B CA 1
ATOM 4359 C C . ASP B 1 131 ? 25.156 -16.906 -12.797 1 90.31 131 ASP B C 1
ATOM 4361 O O . ASP B 1 131 ? 25.188 -17.406 -13.922 1 90.31 131 ASP B O 1
ATOM 4365 N N . PHE B 1 132 ? 24.438 -17.391 -11.789 1 91.75 132 PHE B N 1
ATOM 4366 C CA . PHE B 1 132 ? 23.641 -18.594 -11.953 1 91.75 132 PHE B CA 1
ATOM 4367 C C . PHE B 1 132 ? 22.672 -18.453 -13.117 1 91.75 132 PHE B C 1
ATOM 4369 O O . PHE B 1 132 ? 22.031 -17.406 -13.273 1 91.75 132 PHE B O 1
ATOM 4376 N N . LYS B 1 133 ? 22.578 -19.453 -13.938 1 93.31 133 LYS B N 1
ATOM 4377 C CA . LYS B 1 133 ? 21.625 -19.469 -15.047 1 93.31 133 LYS B CA 1
ATOM 4378 C C . LYS B 1 133 ? 20.609 -20.578 -14.875 1 93.31 133 LYS B C 1
ATOM 4380 O O . LYS B 1 133 ? 20.953 -21.719 -14.578 1 93.31 133 LYS B O 1
ATOM 4385 N N . GLN B 1 134 ? 19.406 -20.219 -15.078 1 94.25 134 GLN B N 1
ATOM 4386 C CA . GLN B 1 134 ? 18.312 -21.188 -14.969 1 94.25 134 GLN B CA 1
ATOM 4387 C C . GLN B 1 134 ? 18.25 -22.094 -16.188 1 94.25 134 GLN B C 1
ATOM 4389 O O . GLN B 1 134 ? 18.719 -21.719 -17.266 1 94.25 134 GLN B O 1
ATOM 4394 N N . GLU B 1 135 ? 17.703 -23.219 -16.047 1 94.44 135 GLU B N 1
ATOM 4395 C CA . GLU B 1 135 ? 17.734 -24.281 -17.047 1 94.44 135 GLU B CA 1
ATOM 4396 C C . GLU B 1 135 ? 17.203 -23.797 -18.391 1 94.44 135 GLU B C 1
ATOM 4398 O O . GLU B 1 135 ? 17.844 -24 -19.422 1 94.44 135 GLU B O 1
ATOM 4403 N N . TRP B 1 136 ? 16.094 -23.109 -18.391 1 95.19 136 TRP B N 1
ATOM 4404 C CA . TRP B 1 136 ? 15.445 -22.766 -19.641 1 95.19 136 TRP B CA 1
ATOM 4405 C C . TRP B 1 136 ? 16.188 -21.625 -20.344 1 95.19 136 TRP B C 1
ATOM 4407 O O . TRP B 1 136 ? 15.969 -21.375 -21.531 1 95.19 136 TRP B O 1
ATOM 4417 N N . GLU B 1 137 ? 17.016 -20.969 -19.641 1 94.56 137 GLU B N 1
ATOM 4418 C CA . GLU B 1 137 ? 17.844 -19.922 -20.25 1 94.56 137 GLU B CA 1
ATOM 4419 C C . GLU B 1 137 ? 18.969 -20.547 -21.078 1 94.56 137 GLU B C 1
ATOM 4421 O O . GLU B 1 137 ? 19.562 -19.859 -21.906 1 94.56 137 GLU B O 1
ATOM 4426 N N . LEU B 1 138 ? 19.25 -21.781 -20.891 1 95.12 138 LEU B N 1
ATOM 4427 C CA . LEU B 1 138 ? 20.453 -22.406 -21.422 1 95.12 138 LEU B CA 1
ATOM 4428 C C . LEU B 1 138 ? 20.203 -23.062 -22.766 1 95.12 138 LEU B C 1
ATOM 4430 O O . LEU B 1 138 ? 21.125 -23.484 -23.453 1 95.12 138 LEU B O 1
ATOM 4434 N N . PHE B 1 139 ? 18.938 -23.172 -23.172 1 96.19 139 PHE B N 1
ATOM 4435 C CA . PHE B 1 139 ? 18.641 -23.875 -24.406 1 96.19 139 PHE B CA 1
ATOM 4436 C C . PHE B 1 139 ? 19.203 -23.109 -25.609 1 96.19 139 PHE B C 1
ATOM 4438 O O . PHE B 1 139 ? 18.938 -21.922 -25.766 1 96.19 139 PHE B O 1
ATOM 4445 N N . ASN B 1 140 ? 19.891 -23.844 -26.469 1 96.75 140 ASN B N 1
ATOM 4446 C CA . ASN B 1 140 ? 20.484 -23.203 -27.656 1 96.75 140 ASN B CA 1
ATOM 4447 C C . ASN B 1 140 ? 19.594 -23.406 -28.891 1 96.75 140 ASN B C 1
ATOM 4449 O O . ASN B 1 140 ? 19.828 -22.781 -29.922 1 96.75 140 ASN B O 1
ATOM 4453 N N . SER B 1 141 ? 18.625 -24.219 -28.734 1 97.69 141 SER B N 1
ATOM 4454 C CA . SER B 1 141 ? 17.688 -24.469 -29.828 1 97.69 141 SER B CA 1
ATOM 4455 C C . SER B 1 141 ? 16.375 -25.062 -29.312 1 97.69 141 SER B C 1
ATOM 4457 O O . SER B 1 141 ? 16.312 -25.531 -28.172 1 97.69 141 SER B O 1
ATOM 4459 N N . LEU B 1 142 ? 15.414 -25 -30.172 1 97.94 142 LEU B N 1
ATOM 4460 C CA . LEU B 1 142 ? 14.117 -25.578 -29.828 1 97.94 142 LEU B CA 1
ATOM 4461 C C . LEU B 1 142 ? 14.234 -27.094 -29.641 1 97.94 142 LEU B C 1
ATOM 4463 O O . LEU B 1 142 ? 13.68 -27.641 -28.688 1 97.94 142 LEU B O 1
ATOM 4467 N N . ASP B 1 143 ? 15.008 -27.688 -30.5 1 98.12 143 ASP B N 1
ATOM 4468 C CA . ASP B 1 143 ? 15.188 -29.125 -30.422 1 98.12 143 ASP B CA 1
ATOM 4469 C C . ASP B 1 143 ? 15.844 -29.531 -29.094 1 98.12 143 ASP B C 1
ATOM 4471 O O . ASP B 1 143 ? 15.461 -30.531 -28.484 1 98.12 143 ASP B O 1
ATOM 4475 N N . GLU B 1 144 ? 16.75 -28.781 -28.719 1 97.56 144 GLU B N 1
ATOM 4476 C CA . GLU B 1 144 ? 17.406 -29.047 -27.438 1 97.56 144 GLU B CA 1
ATOM 4477 C C . GLU B 1 144 ? 16.422 -28.938 -26.281 1 97.56 144 GLU B C 1
ATOM 4479 O O . GLU B 1 144 ? 16.422 -29.766 -25.375 1 97.56 144 GLU B O 1
ATOM 4484 N N . GLY B 1 145 ? 15.656 -27.906 -26.344 1 97.62 145 GLY B N 1
ATOM 4485 C CA . GLY B 1 145 ? 14.625 -27.75 -25.312 1 97.62 145 GLY B CA 1
ATOM 4486 C C . GLY B 1 145 ? 13.656 -28.906 -25.25 1 97.62 145 GLY B C 1
ATOM 4487 O O . GLY B 1 145 ? 13.422 -29.469 -24.188 1 97.62 145 GLY B O 1
ATOM 4488 N N . ILE B 1 146 ? 13.172 -29.281 -26.391 1 98.38 146 ILE B N 1
ATOM 4489 C CA . ILE B 1 146 ? 12.203 -30.375 -26.484 1 98.38 146 ILE B CA 1
ATOM 4490 C C . ILE B 1 146 ? 12.828 -31.672 -25.984 1 98.38 146 ILE B C 1
ATOM 4492 O O . ILE B 1 146 ? 12.211 -32.406 -25.188 1 98.38 146 ILE B O 1
ATOM 4496 N N . ASN B 1 147 ? 14.016 -31.906 -26.375 1 98.12 147 ASN B N 1
ATOM 4497 C CA . ASN B 1 147 ? 14.688 -33.125 -25.984 1 98.12 147 ASN B CA 1
ATOM 4498 C C . ASN B 1 147 ? 14.938 -33.188 -24.484 1 98.12 147 ASN B C 1
ATOM 4500 O O . ASN B 1 147 ? 14.75 -34.219 -23.844 1 98.12 147 ASN B O 1
ATOM 4504 N N . THR B 1 148 ? 15.391 -32.125 -23.969 1 97.44 148 THR B N 1
ATOM 4505 C CA . THR B 1 148 ? 15.648 -32.031 -22.547 1 97.44 148 THR B CA 1
ATOM 4506 C C . THR B 1 148 ? 14.359 -32.281 -21.75 1 97.44 148 THR B C 1
ATOM 4508 O O . THR B 1 148 ? 14.344 -33.062 -20.797 1 97.44 148 THR B O 1
ATOM 4511 N N . ILE B 1 149 ? 13.336 -31.641 -22.188 1 98.12 149 ILE B N 1
ATOM 4512 C CA . ILE B 1 149 ? 12.047 -31.766 -21.516 1 98.12 149 ILE B CA 1
ATOM 4513 C C . ILE B 1 149 ? 11.562 -33.219 -21.594 1 98.12 149 ILE B C 1
ATOM 4515 O O . ILE B 1 149 ? 11.102 -33.781 -20.609 1 98.12 149 ILE B O 1
ATOM 4519 N N . ASN B 1 150 ? 11.703 -33.781 -22.766 1 98.31 150 ASN B N 1
ATOM 4520 C CA . ASN B 1 150 ? 11.242 -35.156 -22.938 1 98.31 150 ASN B CA 1
ATOM 4521 C C . ASN B 1 150 ? 12.023 -36.125 -22.062 1 98.31 150 ASN B C 1
ATOM 4523 O O . ASN B 1 150 ? 11.445 -37.062 -21.516 1 98.31 150 ASN B O 1
ATOM 4527 N N . LYS B 1 151 ? 13.281 -35.906 -21.953 1 97.69 151 LYS B N 1
ATOM 4528 C CA . LYS B 1 151 ? 14.078 -36.719 -21.047 1 97.69 151 LYS B CA 1
ATOM 4529 C C . LYS B 1 151 ? 13.578 -36.594 -19.609 1 97.69 151 LYS B C 1
ATOM 4531 O O . LYS B 1 151 ? 13.461 -37.594 -18.891 1 97.69 151 LYS B O 1
ATOM 4536 N N . GLY B 1 152 ? 13.375 -35.375 -19.234 1 98 152 GLY B N 1
ATOM 4537 C CA . GLY B 1 152 ? 12.844 -35.156 -17.906 1 98 152 GLY B CA 1
ATOM 4538 C C . GLY B 1 152 ? 11.477 -35.781 -17.688 1 98 152 GLY B C 1
ATOM 4539 O O . GLY B 1 152 ? 11.195 -36.312 -16.625 1 98 152 GLY B O 1
ATOM 4540 N N . LYS B 1 153 ? 10.633 -35.688 -18.641 1 98.31 153 LYS B N 1
ATOM 4541 C CA . LYS B 1 153 ? 9.289 -36.25 -18.562 1 98.31 153 LYS B CA 1
ATOM 4542 C C . LYS B 1 153 ? 9.352 -37.781 -18.391 1 98.31 153 LYS B C 1
ATOM 4544 O O . LYS B 1 153 ? 8.5 -38.375 -17.734 1 98.31 153 LYS B O 1
ATOM 4549 N N . GLU B 1 154 ? 10.32 -38.375 -19 1 98.31 154 GLU B N 1
ATOM 4550 C CA . GLU B 1 154 ? 10.477 -39.812 -18.844 1 98.31 154 GLU B CA 1
ATOM 4551 C C . GLU B 1 154 ? 10.859 -40.188 -17.422 1 98.31 154 GLU B C 1
ATOM 4553 O O . GLU B 1 154 ? 10.398 -41.188 -16.891 1 98.31 154 GLU B O 1
ATOM 4558 N N . ILE B 1 155 ? 11.703 -39.406 -16.859 1 98.06 155 ILE B N 1
ATOM 4559 C CA . ILE B 1 155 ? 12.055 -39.625 -15.469 1 98.06 155 ILE B CA 1
ATOM 4560 C C . ILE B 1 155 ? 10.812 -39.438 -14.594 1 98.06 155 ILE B C 1
ATOM 4562 O O . ILE B 1 155 ? 10.562 -40.25 -13.688 1 98.06 155 ILE B O 1
ATOM 4566 N N . TYR B 1 156 ? 10.117 -38.406 -14.883 1 98.5 156 TYR B N 1
ATOM 4567 C CA . TYR B 1 156 ? 8.859 -38.188 -14.195 1 98.5 156 TYR B CA 1
ATOM 4568 C C . TYR B 1 156 ? 7.945 -39.406 -14.289 1 98.5 156 TYR B C 1
ATOM 4570 O O . TYR B 1 156 ? 7.438 -39.875 -13.273 1 98.5 156 TYR B O 1
ATOM 4578 N N . LYS B 1 157 ? 7.777 -39.875 -15.422 1 98.38 157 LYS B N 1
ATOM 4579 C CA . LYS B 1 157 ? 6.895 -41 -15.664 1 98.38 157 LYS B CA 1
ATOM 4580 C C . LYS B 1 157 ? 7.375 -42.25 -14.93 1 98.38 157 LYS B C 1
ATOM 4582 O O . LYS B 1 157 ? 6.562 -43.062 -14.438 1 98.38 157 LYS B O 1
ATOM 4587 N N . ASP B 1 158 ? 8.617 -42.375 -14.867 1 98.31 158 ASP B N 1
ATOM 4588 C CA . ASP B 1 158 ? 9.203 -43.531 -14.172 1 98.31 158 ASP B CA 1
ATOM 4589 C C . ASP B 1 158 ? 8.781 -43.531 -12.703 1 98.31 158 ASP B C 1
ATOM 4591 O O . ASP B 1 158 ? 8.641 -44.594 -12.102 1 98.31 158 ASP B O 1
ATOM 4595 N N . VAL B 1 159 ? 8.617 -42.406 -12.172 1 98.44 159 VAL B N 1
ATOM 4596 C CA . VAL B 1 159 ? 8.281 -42.281 -10.758 1 98.44 159 VAL B CA 1
ATOM 4597 C C . VAL B 1 159 ? 6.77 -42.281 -10.578 1 98.44 159 VAL B C 1
ATOM 4599 O O . VAL B 1 159 ? 6.234 -42.969 -9.711 1 98.44 159 VAL B O 1
ATOM 4602 N N . PHE B 1 160 ? 6.043 -41.594 -11.406 1 97.88 160 PHE B N 1
ATOM 4603 C CA . PHE B 1 160 ? 4.645 -41.281 -11.133 1 97.88 160 PHE B CA 1
ATOM 4604 C C . PHE B 1 160 ? 3.727 -42.094 -12.047 1 97.88 160 PHE B C 1
ATOM 4606 O O . PHE B 1 160 ? 2.504 -42.062 -11.891 1 97.88 160 PHE B O 1
ATOM 4613 N N . GLU B 1 161 ? 4.266 -42.75 -13.109 1 96.38 161 GLU B N 1
ATOM 4614 C CA . GLU B 1 161 ? 3.576 -43.656 -14.016 1 96.38 161 GLU B CA 1
ATOM 4615 C C . GLU B 1 161 ? 2.785 -42.875 -15.07 1 96.38 161 GLU B C 1
ATOM 4617 O O . GLU B 1 161 ? 2.174 -43.469 -15.953 1 96.38 161 GLU B O 1
ATOM 4622 N N . ASN B 1 162 ? 2.738 -41.594 -14.953 1 95.94 162 ASN B N 1
ATOM 4623 C CA . ASN B 1 162 ? 2.143 -40.719 -15.953 1 95.94 162 ASN B CA 1
ATOM 4624 C C . ASN B 1 162 ? 3.041 -39.531 -16.25 1 95.94 162 ASN B C 1
ATOM 4626 O O . ASN B 1 162 ? 3.967 -39.25 -15.492 1 95.94 162 ASN B O 1
ATOM 4630 N N . TYR B 1 163 ? 2.787 -38.906 -17.297 1 97.56 163 TYR B N 1
ATOM 4631 C CA . TYR B 1 163 ? 3.52 -37.656 -17.625 1 97.56 163 TYR B CA 1
ATOM 4632 C C . TYR B 1 163 ? 2.979 -36.5 -16.828 1 97.56 163 TYR B C 1
ATOM 4634 O O . TYR B 1 163 ? 1.817 -36.5 -16.406 1 97.56 163 TYR B O 1
ATOM 4642 N N . PRO B 1 164 ? 3.805 -35.5 -16.531 1 97.88 164 PRO B N 1
ATOM 4643 C CA . PRO B 1 164 ? 3.314 -34.312 -15.82 1 97.88 164 PRO B CA 1
ATOM 4644 C C . PRO B 1 164 ? 2.322 -33.5 -16.656 1 97.88 164 PRO B C 1
ATOM 4646 O O . PRO B 1 164 ? 2.479 -33.406 -17.875 1 97.88 164 PRO B O 1
ATOM 4649 N N . LYS B 1 165 ? 1.369 -32.906 -15.969 1 97.88 165 LYS B N 1
ATOM 4650 C CA . LYS B 1 165 ? 0.348 -32.125 -16.672 1 97.88 165 LYS B CA 1
ATOM 4651 C C . LYS B 1 165 ? 0.731 -30.656 -16.75 1 97.88 165 LYS B C 1
ATOM 4653 O O . LYS B 1 165 ? 0.241 -29.938 -17.625 1 97.88 165 LYS B O 1
ATOM 4658 N N . GLY B 1 166 ? 1.506 -30.25 -15.867 1 98.56 166 GLY B N 1
ATOM 4659 C CA . GLY B 1 166 ? 1.907 -28.844 -15.844 1 98.56 166 GLY B CA 1
ATOM 4660 C C . GLY B 1 166 ? 3.252 -28.625 -15.18 1 98.56 166 GLY B C 1
ATOM 4661 O O . GLY B 1 166 ? 3.912 -29.578 -14.766 1 98.56 166 GLY B O 1
ATOM 4662 N N . GLY B 1 167 ? 3.619 -27.312 -15.156 1 98.69 167 GLY B N 1
ATOM 4663 C CA . GLY B 1 167 ? 4.918 -26.984 -14.586 1 98.69 167 GLY B CA 1
ATOM 4664 C C . GLY B 1 167 ? 5.176 -25.484 -14.531 1 98.69 167 GLY B C 1
ATOM 4665 O O . GLY B 1 167 ? 4.242 -24.688 -14.625 1 98.69 167 GLY B O 1
ATOM 4666 N N . LYS B 1 168 ? 6.449 -25.141 -14.289 1 98.12 168 LYS B N 1
ATOM 4667 C CA . LYS B 1 168 ? 6.875 -23.75 -14.094 1 98.12 168 LYS B CA 1
ATOM 4668 C C . LYS B 1 168 ? 8.336 -23.562 -14.508 1 98.12 168 LYS B C 1
ATOM 4670 O O . LYS B 1 168 ? 9.156 -24.469 -14.312 1 98.12 168 LYS B O 1
ATOM 4675 N N . TYR B 1 169 ? 8.539 -22.438 -15.102 1 97.5 169 TYR B N 1
ATOM 4676 C CA . TYR B 1 169 ? 9.938 -22.125 -15.359 1 97.5 169 TYR B CA 1
ATOM 4677 C C . TYR B 1 169 ? 10.695 -21.906 -14.055 1 97.5 169 TYR B C 1
ATOM 4679 O O . TYR B 1 169 ? 10.219 -21.203 -13.156 1 97.5 169 TYR B O 1
ATOM 4687 N N . CYS B 1 170 ? 11.891 -22.453 -14.023 1 94.81 170 CYS B N 1
ATOM 4688 C CA . CYS B 1 170 ? 12.742 -22.188 -12.875 1 94.81 170 CYS B CA 1
ATOM 4689 C C . CYS B 1 170 ? 13.102 -20.703 -12.797 1 94.81 170 CYS B C 1
ATOM 4691 O O . CYS B 1 170 ? 13.531 -20.109 -13.789 1 94.81 170 CYS B O 1
ATOM 4693 N N . GLY B 1 171 ? 12.844 -20.125 -11.625 1 92.75 171 GLY B N 1
ATOM 4694 C CA . GLY B 1 171 ? 13.172 -18.719 -11.438 1 92.75 171 GLY B CA 1
ATOM 4695 C C . GLY B 1 171 ? 12.398 -17.797 -12.359 1 92.75 171 GLY B C 1
ATOM 4696 O O . GLY B 1 171 ? 12.758 -16.641 -12.531 1 92.75 171 GLY B O 1
ATOM 4697 N N . TYR B 1 172 ? 11.477 -18.312 -13.07 1 94.69 172 TYR B N 1
ATOM 4698 C CA . TYR B 1 172 ? 10.664 -17.594 -14.039 1 94.69 172 TYR B CA 1
ATOM 4699 C C . TYR B 1 172 ? 11.523 -17.062 -15.188 1 94.69 172 TYR B C 1
ATOM 4701 O O . TYR B 1 172 ? 11.188 -16.062 -15.812 1 94.69 172 TYR B O 1
ATOM 4709 N N . LYS B 1 173 ? 12.633 -17.672 -15.359 1 94.44 173 LYS B N 1
ATOM 4710 C CA . LYS B 1 173 ? 13.531 -17.297 -16.453 1 94.44 173 LYS B CA 1
ATOM 4711 C C . LYS B 1 173 ? 13.375 -18.219 -17.641 1 94.44 173 LYS B C 1
ATOM 4713 O O . LYS B 1 173 ? 13.219 -19.438 -17.484 1 94.44 173 LYS B O 1
ATOM 4718 N N . SER B 1 174 ? 13.344 -17.578 -18.797 1 94.56 174 SER B N 1
ATOM 4719 C CA . SER B 1 174 ? 13.156 -18.312 -20.031 1 94.56 174 SER B CA 1
ATOM 4720 C C . SER B 1 174 ? 13.859 -17.625 -21.203 1 94.56 174 SER B C 1
ATOM 4722 O O . SER B 1 174 ? 14.523 -16.609 -21.016 1 94.56 174 SER B O 1
ATOM 4724 N N . ASN B 1 175 ? 13.898 -18.25 -22.312 1 95.12 175 ASN B N 1
ATOM 4725 C CA . ASN B 1 175 ? 14.406 -17.641 -23.547 1 95.12 175 ASN B CA 1
ATOM 4726 C C . ASN B 1 175 ? 13.438 -17.828 -24.703 1 95.12 175 ASN B C 1
ATOM 4728 O O . ASN B 1 175 ? 12.273 -18.172 -24.5 1 95.12 175 ASN B O 1
ATOM 4732 N N . GLU B 1 176 ? 13.867 -17.609 -25.875 1 95.38 176 GLU B N 1
ATOM 4733 C CA . GLU B 1 176 ? 12.977 -17.547 -27.031 1 95.38 176 GLU B CA 1
ATOM 4734 C C . GLU B 1 176 ? 12.453 -18.938 -27.406 1 95.38 176 GLU B C 1
ATOM 4736 O O . GLU B 1 176 ? 11.469 -19.062 -28.125 1 95.38 176 GLU B O 1
ATOM 4741 N N . TYR B 1 177 ? 13.102 -19.984 -26.891 1 97.31 177 TYR B N 1
ATOM 4742 C CA . TYR B 1 177 ? 12.711 -21.344 -27.266 1 97.31 177 TYR B CA 1
ATOM 4743 C C . TYR B 1 177 ? 11.797 -21.953 -26.203 1 97.31 177 TYR B C 1
ATOM 4745 O O . TYR B 1 177 ? 11.188 -23 -26.422 1 97.31 177 TYR B O 1
ATOM 4753 N N . SER B 1 178 ? 11.711 -21.328 -25.078 1 97.38 178 SER B N 1
ATOM 4754 C CA . SER B 1 178 ? 11.109 -21.922 -23.891 1 97.38 178 SER B CA 1
ATOM 4755 C C . SER B 1 178 ? 9.617 -22.172 -24.094 1 97.38 178 SER B C 1
ATOM 4757 O O . SER B 1 178 ? 9.148 -23.312 -23.984 1 97.38 178 SER B O 1
ATOM 4759 N N . ASP B 1 179 ? 8.898 -21.141 -24.5 1 97.81 179 ASP B N 1
ATOM 4760 C CA . ASP B 1 179 ? 7.449 -21.281 -24.641 1 97.81 179 ASP B CA 1
ATOM 4761 C C . ASP B 1 179 ? 7.09 -22.312 -25.688 1 97.81 179 ASP B C 1
ATOM 4763 O O . ASP B 1 179 ? 6.199 -23.141 -25.484 1 97.81 179 ASP B O 1
ATOM 4767 N N . LYS B 1 180 ? 7.758 -22.266 -26.734 1 98.25 180 LYS B N 1
ATOM 4768 C CA . LYS B 1 180 ? 7.465 -23.219 -27.812 1 98.25 180 LYS B CA 1
ATOM 4769 C C . LYS B 1 180 ? 7.809 -24.641 -27.406 1 98.25 180 LYS B C 1
ATOM 4771 O O . LYS B 1 180 ? 7.121 -25.594 -27.797 1 98.25 180 LYS B O 1
ATOM 4776 N N . SER B 1 181 ? 8.867 -24.797 -26.688 1 98.44 181 SER B N 1
ATOM 4777 C CA . SER B 1 181 ? 9.219 -26.125 -26.219 1 98.44 181 SER B CA 1
ATOM 4778 C C . SER B 1 181 ? 8.133 -26.703 -25.297 1 98.44 181 SER B C 1
ATOM 4780 O O . SER B 1 181 ? 7.82 -27.891 -25.375 1 98.44 181 SER B O 1
ATOM 4782 N N . ILE B 1 182 ? 7.57 -25.891 -24.453 1 98.56 182 ILE B N 1
ATOM 4783 C CA . ILE B 1 182 ? 6.488 -26.312 -23.578 1 98.56 182 ILE B CA 1
ATOM 4784 C C . ILE B 1 182 ? 5.25 -26.641 -24.406 1 98.56 182 ILE B C 1
ATOM 4786 O O . ILE B 1 182 ? 4.609 -27.672 -24.188 1 98.56 182 ILE B O 1
ATOM 4790 N N . ASP B 1 183 ? 4.977 -25.797 -25.328 1 98.25 183 ASP B N 1
ATOM 4791 C CA . ASP B 1 183 ? 3.814 -25.953 -26.203 1 98.25 183 ASP B CA 1
ATOM 4792 C C . ASP B 1 183 ? 3.871 -27.281 -26.953 1 98.25 183 ASP B C 1
ATOM 4794 O O . ASP B 1 183 ? 2.842 -27.922 -27.156 1 98.25 183 ASP B O 1
ATOM 4798 N N . LEU B 1 184 ? 5.004 -27.75 -27.312 1 98 184 LEU B N 1
ATOM 4799 C CA . LEU B 1 184 ? 5.172 -28.906 -28.188 1 98 184 LEU B CA 1
ATOM 4800 C C . LEU B 1 184 ? 5.402 -30.172 -27.375 1 98 184 LEU B C 1
ATOM 4802 O O . LEU B 1 184 ? 5.523 -31.266 -27.953 1 98 184 LEU B O 1
ATOM 4806 N N . THR B 1 185 ? 5.449 -30.062 -26.109 1 97.88 185 THR B N 1
ATOM 4807 C CA . THR B 1 185 ? 5.801 -31.25 -25.328 1 97.88 185 THR B CA 1
ATOM 4808 C C . THR B 1 185 ? 4.621 -31.703 -24.484 1 97.88 185 THR B C 1
ATOM 4810 O O . THR B 1 185 ? 4.797 -32.469 -23.531 1 97.88 185 THR B O 1
ATOM 4813 N N . GLY B 1 186 ? 3.457 -31.219 -24.75 1 95.75 186 GLY B N 1
ATOM 4814 C CA . GLY B 1 186 ? 2.229 -31.859 -24.297 1 95.75 186 GLY B CA 1
ATOM 4815 C C . GLY B 1 186 ? 1.771 -31.406 -22.938 1 95.75 186 GLY B C 1
ATOM 4816 O O . GLY B 1 186 ? 0.966 -32.062 -22.281 1 95.75 186 GLY B O 1
ATOM 4817 N N . PHE B 1 187 ? 2.246 -30.297 -22.391 1 98.06 187 PHE B N 1
ATOM 4818 C CA . PHE B 1 187 ? 1.779 -29.781 -21.109 1 98.06 187 PHE B CA 1
ATOM 4819 C C . PHE B 1 187 ? 0.409 -29.141 -21.25 1 98.06 187 PHE B C 1
ATOM 4821 O O . PHE B 1 187 ? 0.135 -28.469 -22.25 1 98.06 187 PHE B O 1
ATOM 4828 N N . LEU B 1 188 ? -0.42 -29.312 -20.203 1 98 188 LEU B N 1
ATOM 4829 C CA . LEU B 1 188 ? -1.746 -28.703 -20.156 1 98 188 LEU B CA 1
ATOM 4830 C C . LEU B 1 188 ? -1.67 -27.266 -19.656 1 98 188 LEU B C 1
ATOM 4832 O O . LEU B 1 188 ? -2.445 -26.406 -20.078 1 98 188 LEU B O 1
ATOM 4836 N N . TRP B 1 189 ? -0.833 -27.078 -18.719 1 98.75 189 TRP B N 1
ATOM 4837 C CA . TRP B 1 189 ? -0.714 -25.75 -18.141 1 98.75 189 TRP B CA 1
ATOM 4838 C C . TRP B 1 189 ? 0.729 -25.453 -17.75 1 98.75 189 TRP B C 1
ATOM 4840 O O . TRP B 1 189 ? 1.546 -26.375 -17.625 1 98.75 189 TRP B O 1
ATOM 4850 N N . TRP B 1 190 ? 1.037 -24.172 -17.609 1 98.88 190 TRP B N 1
ATOM 4851 C CA . TRP B 1 190 ? 2.383 -23.703 -17.281 1 98.88 190 TRP B CA 1
ATOM 4852 C C . TRP B 1 190 ? 2.342 -22.344 -16.594 1 98.88 190 TRP B C 1
ATOM 4854 O O . TRP B 1 190 ? 1.527 -21.5 -16.953 1 98.88 190 TRP B O 1
ATOM 4864 N N . SER B 1 191 ? 3.141 -22.156 -15.586 1 98.56 191 SER B N 1
ATOM 4865 C CA . SER B 1 191 ? 3.344 -20.844 -14.992 1 98.56 191 SER B CA 1
ATOM 4866 C C . SER B 1 191 ? 4.605 -20.188 -15.539 1 98.56 191 SER B C 1
ATOM 4868 O O . SER B 1 191 ? 5.719 -20.641 -15.273 1 98.56 191 SER B O 1
ATOM 4870 N N . ARG B 1 192 ? 4.449 -19 -16.172 1 97.31 192 ARG B N 1
ATOM 4871 C CA . ARG B 1 192 ? 5.539 -18.453 -16.969 1 97.31 192 ARG B CA 1
ATOM 4872 C C . ARG B 1 192 ? 6.215 -17.281 -16.266 1 97.31 192 ARG B C 1
ATOM 4874 O O . ARG B 1 192 ? 7.398 -17.016 -16.484 1 97.31 192 ARG B O 1
ATOM 4881 N N . TYR B 1 193 ? 5.379 -16.641 -15.445 1 96.75 193 TYR B N 1
ATOM 4882 C CA . TYR B 1 193 ? 5.883 -15.352 -14.992 1 96.75 193 TYR B CA 1
ATOM 4883 C C . TYR B 1 193 ? 5.625 -15.156 -13.508 1 96.75 193 TYR B C 1
ATOM 4885 O O . TYR B 1 193 ? 4.695 -15.75 -12.945 1 96.75 193 TYR B O 1
ATOM 4893 N N . TRP B 1 194 ? 6.535 -14.383 -12.906 1 96.56 194 TRP B N 1
ATOM 4894 C CA . TRP B 1 194 ? 6.203 -13.766 -11.617 1 96.56 194 TRP B CA 1
ATOM 4895 C C . TRP B 1 194 ? 5.32 -12.539 -11.82 1 96.56 194 TRP B C 1
ATOM 4897 O O . TRP B 1 194 ? 5.793 -11.406 -11.719 1 96.56 194 TRP B O 1
ATOM 4907 N N . ASN B 1 195 ? 4.047 -12.734 -11.945 1 96 195 ASN B N 1
ATOM 4908 C CA . ASN B 1 195 ? 3.098 -11.695 -12.336 1 96 195 ASN B CA 1
ATOM 4909 C C . ASN B 1 195 ? 3.027 -10.586 -11.297 1 96 195 ASN B C 1
ATOM 4911 O O . ASN B 1 195 ? 2.916 -9.406 -11.648 1 96 195 ASN B O 1
ATOM 4915 N N . ARG B 1 196 ? 3.186 -10.914 -10.125 1 93.94 196 ARG B N 1
ATOM 4916 C CA . ARG B 1 196 ? 3.117 -9.953 -9.023 1 93.94 196 ARG B CA 1
ATOM 4917 C C . ARG B 1 196 ? 4.242 -8.93 -9.125 1 93.94 196 ARG B C 1
ATOM 4919 O O . ARG B 1 196 ? 4.129 -7.824 -8.586 1 93.94 196 ARG B O 1
ATOM 4926 N N . GLY B 1 197 ? 5.262 -9.25 -9.773 1 91.88 197 GLY B N 1
ATOM 4927 C CA . GLY B 1 197 ? 6.434 -8.391 -9.875 1 91.88 197 GLY B CA 1
ATOM 4928 C C . GLY B 1 197 ? 6.152 -7.078 -10.578 1 91.88 197 GLY B C 1
ATOM 4929 O O . GLY B 1 197 ? 6.898 -6.109 -10.406 1 91.88 197 GLY B O 1
ATOM 4930 N N . ILE B 1 198 ? 5.109 -7.016 -11.328 1 87.25 198 ILE B N 1
ATOM 4931 C CA . ILE B 1 198 ? 4.746 -5.809 -12.062 1 87.25 198 ILE B CA 1
ATOM 4932 C C . ILE B 1 198 ? 4.43 -4.684 -11.078 1 87.25 198 ILE B C 1
ATOM 4934 O O . ILE B 1 198 ? 4.789 -3.525 -11.312 1 87.25 198 ILE B O 1
ATOM 4938 N N . GLU B 1 199 ? 3.82 -5.02 -10 1 83.19 199 GLU B N 1
ATOM 4939 C CA . GLU B 1 199 ? 3.48 -4.035 -8.977 1 83.19 199 GLU B CA 1
ATOM 4940 C C . GLU B 1 199 ? 4.734 -3.508 -8.281 1 83.19 199 GLU B C 1
ATOM 4942 O O . GLU B 1 199 ? 4.742 -2.387 -7.766 1 83.19 199 GLU B O 1
ATOM 4947 N N . GLU B 1 200 ? 5.707 -4.297 -8.242 1 76.56 200 GLU B N 1
ATOM 4948 C CA . GLU B 1 200 ? 6.938 -3.975 -7.527 1 76.56 200 GLU B CA 1
ATOM 4949 C C . GLU B 1 200 ? 7.965 -3.334 -8.461 1 76.56 200 GLU B C 1
ATOM 4951 O O . GLU B 1 200 ? 9.086 -3.025 -8.039 1 76.56 200 GLU B O 1
ATOM 4956 N N . ASN B 1 201 ? 7.652 -3.027 -9.633 1 68.19 201 ASN B N 1
ATOM 4957 C CA . ASN B 1 201 ? 8.477 -2.383 -10.641 1 68.19 201 ASN B CA 1
ATOM 4958 C C . ASN B 1 201 ? 9.766 -3.166 -10.898 1 68.19 201 ASN B C 1
ATOM 4960 O O . ASN B 1 201 ? 10.844 -2.58 -11.008 1 68.19 201 ASN B O 1
ATOM 4964 N N . HIS B 1 202 ? 9.523 -4.383 -10.875 1 68 202 HIS B N 1
ATOM 4965 C CA . HIS B 1 202 ? 10.672 -5.199 -11.242 1 68 202 HIS B CA 1
ATOM 4966 C C . HIS B 1 202 ? 10.992 -5.059 -12.727 1 68 202 HIS B C 1
ATOM 4968 O O . HIS B 1 202 ? 10.086 -5.07 -13.562 1 68 202 HIS B O 1
ATOM 4974 N N . GLU B 1 203 ? 12.062 -4.449 -13.062 1 60.97 203 GLU B N 1
ATOM 4975 C CA . GLU B 1 203 ? 12.477 -4.172 -14.438 1 60.97 203 GLU B CA 1
ATOM 4976 C C . GLU B 1 203 ? 12.875 -5.453 -15.164 1 60.97 203 GLU B C 1
ATOM 4978 O O . GLU B 1 203 ? 13.195 -5.426 -16.359 1 60.97 203 GLU B O 1
ATOM 4983 N N . ASP B 1 204 ? 12.609 -6.523 -14.562 1 69.75 204 ASP B N 1
ATOM 4984 C CA . ASP B 1 204 ? 13.164 -7.73 -15.172 1 69.75 204 ASP B CA 1
ATOM 4985 C C . ASP B 1 204 ? 12.109 -8.469 -15.984 1 69.75 204 ASP B C 1
ATOM 4987 O O . ASP B 1 204 ? 10.906 -8.281 -15.773 1 69.75 204 ASP B O 1
ATOM 4991 N N . ASP B 1 205 ? 12.516 -9.164 -16.969 1 81.88 205 ASP B N 1
ATOM 4992 C CA . ASP B 1 205 ? 11.711 -9.922 -17.922 1 81.88 205 ASP B CA 1
ATOM 4993 C C . ASP B 1 205 ? 10.922 -11.023 -17.219 1 81.88 205 ASP B C 1
ATOM 4995 O O . ASP B 1 205 ? 10 -11.594 -17.797 1 81.88 205 ASP B O 1
ATOM 4999 N N . ILE B 1 206 ? 11.117 -11.203 -15.914 1 90.69 206 ILE B N 1
ATOM 5000 C CA . ILE B 1 206 ? 10.516 -12.336 -15.227 1 90.69 206 ILE B CA 1
ATOM 5001 C C . ILE B 1 206 ? 9.047 -12.031 -14.922 1 90.69 206 ILE B C 1
ATOM 5003 O O . ILE B 1 206 ? 8.266 -12.945 -14.648 1 90.69 206 ILE B O 1
ATOM 5007 N N . CYS B 1 207 ? 8.68 -10.805 -15.078 1 92 207 CYS B N 1
ATOM 5008 C CA . CYS B 1 207 ? 7.344 -10.414 -14.648 1 92 207 CYS B CA 1
ATOM 5009 C C . CYS B 1 207 ? 6.363 -10.438 -15.812 1 92 207 CYS B C 1
ATOM 5011 O O . CYS B 1 207 ? 5.16 -10.258 -15.625 1 92 207 CYS B O 1
ATOM 5013 N N . GLY B 1 208 ? 6.789 -10.711 -16.953 1 90.88 208 GLY B N 1
ATOM 5014 C CA . GLY B 1 208 ? 5.93 -10.648 -18.125 1 90.88 208 GLY B CA 1
ATOM 5015 C C . GLY B 1 208 ? 5.727 -9.242 -18.641 1 90.88 208 GLY B C 1
ATOM 5016 O O . GLY B 1 208 ? 6.359 -8.297 -18.172 1 90.88 208 GLY B O 1
ATOM 5017 N N . LYS B 1 209 ? 4.891 -9.109 -19.688 1 88.94 209 LYS B N 1
ATOM 5018 C CA . LYS B 1 209 ? 4.75 -7.816 -20.359 1 88.94 209 LYS B CA 1
ATOM 5019 C C . LYS B 1 209 ? 3.309 -7.316 -20.281 1 88.94 209 LYS B C 1
ATOM 5021 O O . LYS B 1 209 ? 2.939 -6.375 -20.984 1 88.94 209 LYS B O 1
ATOM 5026 N N . ASP B 1 210 ? 2.49 -7.992 -19.484 1 92.88 210 ASP B N 1
ATOM 5027 C CA . ASP B 1 210 ? 1.122 -7.531 -19.281 1 92.88 210 ASP B CA 1
ATOM 5028 C C . ASP B 1 210 ? 1.044 -6.562 -18.094 1 92.88 210 ASP B C 1
ATOM 5030 O O . ASP B 1 210 ? 1.075 -6.984 -16.938 1 92.88 210 ASP B O 1
ATOM 5034 N N . TYR B 1 211 ? 0.8 -5.363 -18.406 1 88.81 211 TYR B N 1
ATOM 5035 C CA . TYR B 1 211 ? 0.882 -4.336 -17.375 1 88.81 211 TYR B CA 1
ATOM 5036 C C . TYR B 1 211 ? -0.498 -4.016 -16.812 1 88.81 211 TYR B C 1
ATOM 5038 O O . TYR B 1 211 ? -0.624 -3.238 -15.859 1 88.81 211 TYR B O 1
ATOM 5046 N N . ASP B 1 212 ? -1.588 -4.605 -17.359 1 91.94 212 ASP B N 1
ATOM 5047 C CA . ASP B 1 212 ? -2.926 -4.52 -16.781 1 91.94 212 ASP B CA 1
ATOM 5048 C C . ASP B 1 212 ? -3.109 -5.551 -15.672 1 91.94 212 ASP B C 1
ATOM 5050 O O . ASP B 1 212 ? -3.164 -6.754 -15.938 1 91.94 212 ASP B O 1
ATOM 5054 N N . LEU B 1 213 ? -3.26 -5.047 -14.516 1 92.25 213 LEU B N 1
ATOM 5055 C CA . LEU B 1 213 ? -3.291 -5.949 -13.375 1 92.25 213 LEU B CA 1
ATOM 5056 C C . LEU B 1 213 ? -4.465 -6.918 -13.477 1 92.25 213 LEU B C 1
ATOM 5058 O O . LEU B 1 213 ? -4.375 -8.055 -13.008 1 92.25 213 LEU B O 1
ATOM 5062 N N . ILE B 1 214 ? -5.555 -6.559 -14.102 1 95.19 214 ILE B N 1
ATOM 5063 C CA . ILE B 1 214 ? -6.73 -7.414 -14.219 1 95.19 214 ILE B CA 1
ATOM 5064 C C . ILE B 1 214 ? -6.43 -8.578 -15.156 1 95.19 214 ILE B C 1
ATOM 5066 O O . ILE B 1 214 ? -6.68 -9.742 -14.812 1 95.19 214 ILE B O 1
ATOM 5070 N N . THR B 1 215 ? -5.816 -8.289 -16.266 1 96.75 215 THR B N 1
ATOM 5071 C CA . THR B 1 215 ? -5.5 -9.367 -17.203 1 96.75 215 THR B CA 1
ATOM 5072 C C . THR B 1 215 ? -4.242 -10.109 -16.766 1 96.75 215 THR B C 1
ATOM 5074 O O . THR B 1 215 ? -4.121 -11.312 -17 1 96.75 215 THR B O 1
ATOM 5077 N N . ASN B 1 216 ? -3.348 -9.445 -16.078 1 96.44 216 ASN B N 1
ATOM 5078 C CA . ASN B 1 216 ? -2.084 -10.031 -15.641 1 96.44 216 ASN B CA 1
ATOM 5079 C C . ASN B 1 216 ? -2.299 -11.109 -14.586 1 96.44 216 ASN B C 1
ATOM 5081 O O . ASN B 1 216 ? -1.527 -12.07 -14.5 1 96.44 216 ASN B O 1
ATOM 5085 N N . TYR B 1 217 ? -3.355 -10.914 -13.797 1 97.81 217 TYR B N 1
ATOM 5086 C CA . TYR B 1 217 ? -3.602 -11.836 -12.695 1 97.81 217 TYR B CA 1
ATOM 5087 C C . TYR B 1 217 ? -4.691 -12.844 -13.055 1 97.81 217 TYR B C 1
ATOM 5089 O O . TYR B 1 217 ? -5.188 -13.57 -12.188 1 97.81 217 TYR B O 1
ATOM 5097 N N . ASP B 1 218 ? -5.031 -12.852 -14.336 1 98.44 218 ASP B N 1
ATOM 5098 C CA . ASP B 1 218 ? -6.004 -13.828 -14.828 1 98.44 218 ASP B CA 1
ATOM 5099 C C . ASP B 1 218 ? -5.324 -14.906 -15.664 1 98.44 218 ASP B C 1
ATOM 5101 O O . ASP B 1 218 ? -4.164 -14.75 -16.062 1 98.44 218 ASP B O 1
ATOM 5105 N N . VAL B 1 219 ? -6.023 -16 -15.828 1 98.69 219 VAL B N 1
ATOM 5106 C CA . VAL B 1 219 ? -5.504 -17.078 -16.672 1 98.69 219 VAL B CA 1
ATOM 5107 C C . VAL B 1 219 ? -5.441 -16.609 -18.125 1 98.69 219 VAL B C 1
ATOM 5109 O O . VAL B 1 219 ? -6.301 -15.852 -18.578 1 98.69 219 VAL B O 1
ATOM 5112 N N . LYS B 1 220 ? -4.418 -17.031 -18.812 1 98.19 220 LYS B N 1
ATOM 5113 C CA . LYS B 1 220 ? -4.242 -16.828 -20.234 1 98.19 220 LYS B CA 1
ATOM 5114 C C . LYS B 1 220 ? -3.842 -18.109 -20.938 1 98.19 220 LYS B C 1
ATOM 5116 O O . LYS B 1 220 ? -3.881 -19.188 -20.344 1 98.19 220 LYS B O 1
ATOM 5121 N N . PHE B 1 221 ? -3.703 -17.984 -22.203 1 98.25 221 PHE B N 1
ATOM 5122 C CA . PHE B 1 221 ? -3.26 -19.109 -23 1 98.25 221 PHE B CA 1
ATOM 5123 C C . PHE B 1 221 ? -2.049 -18.734 -23.859 1 98.25 221 PHE B C 1
ATOM 5125 O O . PHE B 1 221 ? -1.872 -17.578 -24.219 1 98.25 221 PHE B O 1
ATOM 5132 N N . PHE B 1 222 ? -1.234 -19.719 -24.156 1 97.69 222 PHE B N 1
ATOM 5133 C CA . PHE B 1 222 ? -0.134 -19.469 -25.078 1 97.69 222 PHE B CA 1
ATOM 5134 C C . PHE B 1 222 ? 0.143 -20.719 -25.922 1 97.69 222 PHE B C 1
ATOM 5136 O O . PHE B 1 222 ? -0.321 -21.812 -25.594 1 97.69 222 PHE B O 1
ATOM 5143 N N . GLY B 1 223 ? 0.778 -20.5 -27.078 1 97.06 223 GLY B N 1
ATOM 5144 C CA . GLY B 1 223 ? 1.145 -21.594 -27.984 1 97.06 223 GLY B CA 1
ATOM 5145 C C . GLY B 1 223 ? 0.01 -22.016 -28.891 1 97.06 223 GLY B C 1
ATOM 5146 O O . GLY B 1 223 ? -1.133 -21.594 -28.719 1 97.06 223 GLY B O 1
ATOM 5147 N N . GLU B 1 224 ? 0.293 -22.828 -29.797 1 95.81 224 GLU B N 1
ATOM 5148 C CA . GLU B 1 224 ? -0.684 -23.359 -30.75 1 95.81 224 GLU B CA 1
ATOM 5149 C C . GLU B 1 224 ? -1.631 -24.344 -30.078 1 95.81 224 GLU B C 1
ATOM 5151 O O . GLU B 1 224 ? -2.783 -24.484 -30.484 1 95.81 224 GLU B O 1
ATOM 5156 N N . ASN B 1 225 ? -1.171 -24.906 -29.016 1 95.56 225 ASN B N 1
ATOM 5157 C CA . ASN B 1 225 ? -1.956 -25.922 -28.328 1 95.56 225 ASN B CA 1
ATOM 5158 C C . ASN B 1 225 ? -2.725 -25.328 -27.141 1 95.56 225 ASN B C 1
ATOM 5160 O O . ASN B 1 225 ? -3.293 -26.078 -26.344 1 95.56 225 ASN B O 1
ATOM 5164 N N . HIS B 1 226 ? -2.686 -24.094 -26.969 1 96 226 HIS B N 1
ATOM 5165 C CA . HIS B 1 226 ? -3.459 -23.375 -25.969 1 96 226 HIS B CA 1
ATOM 5166 C C . HIS B 1 226 ? -3.137 -23.859 -24.562 1 96 226 HIS B C 1
ATOM 5168 O O . HIS B 1 226 ? -4.039 -24.203 -23.797 1 96 226 HIS B O 1
ATOM 5174 N N . VAL B 1 227 ? -1.853 -23.859 -24.25 1 98.38 227 VAL B N 1
ATOM 5175 C CA . VAL B 1 227 ? -1.425 -24.172 -22.891 1 98.38 227 VAL B CA 1
ATOM 5176 C C . VAL B 1 227 ? -1.961 -23.109 -21.922 1 98.38 227 VAL B C 1
ATOM 5178 O O . VAL B 1 227 ? -1.838 -21.906 -22.172 1 98.38 227 VAL B O 1
ATOM 5181 N N . VAL B 1 228 ? -2.613 -23.594 -20.891 1 98.69 228 VAL B N 1
ATOM 5182 C CA . VAL B 1 228 ? -3.158 -22.656 -19.906 1 98.69 228 VAL B CA 1
ATOM 5183 C C . VAL B 1 228 ? -2.021 -22 -19.125 1 98.69 228 VAL B C 1
ATOM 5185 O O . VAL B 1 228 ? -1.193 -22.688 -18.531 1 98.69 228 VAL B O 1
ATOM 5188 N N . ASP B 1 229 ? -1.938 -20.703 -19.172 1 98.81 229 ASP B N 1
ATOM 5189 C CA . ASP B 1 229 ? -0.957 -19.922 -18.422 1 98.81 229 ASP B CA 1
ATOM 5190 C C . ASP B 1 229 ? -1.522 -19.484 -17.062 1 98.81 229 ASP B C 1
ATOM 5192 O O . ASP B 1 229 ? -2.379 -18.594 -17.016 1 98.81 229 ASP B O 1
ATOM 5196 N N . ILE B 1 230 ? -1.046 -20.078 -16 1 98.88 230 ILE B N 1
ATOM 5197 C CA . ILE B 1 230 ? -1.531 -19.75 -14.672 1 98.88 230 ILE B CA 1
ATOM 5198 C C . ILE B 1 230 ? -0.624 -18.703 -14.031 1 98.88 230 ILE B C 1
ATOM 5200 O O . ILE B 1 230 ? 0.58 -18.922 -13.883 1 98.88 230 ILE B O 1
ATOM 5204 N N . PRO B 1 231 ? -1.184 -17.594 -13.609 1 98.69 231 PRO B N 1
ATOM 5205 C CA . PRO B 1 231 ? -0.356 -16.5 -13.094 1 98.69 231 PRO B CA 1
ATOM 5206 C C . PRO B 1 231 ? 0.108 -16.719 -11.664 1 98.69 231 PRO B C 1
ATOM 5208 O O . PRO B 1 231 ? -0.547 -17.453 -10.906 1 98.69 231 PRO B O 1
ATOM 5211 N N . SER B 1 232 ? 1.227 -16.141 -11.273 1 98.12 232 SER B N 1
ATOM 5212 C CA . SER B 1 232 ? 1.713 -16.031 -9.906 1 98.12 232 SER B CA 1
ATOM 5213 C C . SER B 1 232 ? 1.359 -14.672 -9.297 1 98.12 232 SER B C 1
ATOM 5215 O O . SER B 1 232 ? 1.949 -13.656 -9.656 1 98.12 232 SER B O 1
ATOM 5217 N N . THR B 1 233 ? 0.49 -14.672 -8.305 1 98.06 233 THR B N 1
ATOM 5218 C CA . THR B 1 233 ? -0.156 -13.398 -8.008 1 98.06 233 THR B CA 1
ATOM 5219 C C . THR B 1 233 ? 0.075 -13 -6.555 1 98.06 233 THR B C 1
ATOM 5221 O O . THR B 1 233 ? -0.177 -11.859 -6.172 1 98.06 233 THR B O 1
ATOM 5224 N N . LEU B 1 234 ? 0.595 -13.914 -5.723 1 97.88 234 LEU B N 1
ATOM 5225 C CA . LEU B 1 234 ? 0.718 -13.625 -4.301 1 97.88 234 LEU B CA 1
ATOM 5226 C C . LEU B 1 234 ? 1.961 -14.281 -3.713 1 97.88 234 LEU B C 1
ATOM 5228 O O . LEU B 1 234 ? 2.23 -15.453 -3.98 1 97.88 234 LEU B O 1
ATOM 5232 N N . SER B 1 235 ? 2.678 -13.5 -2.943 1 97.31 235 SER B N 1
ATOM 5233 C CA . SER B 1 235 ? 3.785 -14.07 -2.184 1 97.31 235 SER B CA 1
ATOM 5234 C C . SER B 1 235 ? 3.305 -14.664 -0.865 1 97.31 235 SER B C 1
ATOM 5236 O O . SER B 1 235 ? 2.543 -14.031 -0.133 1 97.31 235 SER B O 1
ATOM 5238 N N . GLY B 1 236 ? 3.783 -15.828 -0.588 1 98.12 236 GLY B N 1
ATOM 5239 C CA . GLY B 1 236 ? 3.467 -16.391 0.718 1 98.12 236 GLY B CA 1
ATOM 5240 C C . GLY B 1 236 ? 4.008 -15.555 1.867 1 98.12 236 GLY B C 1
ATOM 5241 O O . GLY B 1 236 ? 3.52 -15.656 2.996 1 98.12 236 GLY B O 1
ATOM 5242 N N . GLY B 1 237 ? 4.984 -14.789 1.628 1 97.88 237 GLY B N 1
ATOM 5243 C CA . GLY B 1 237 ? 5.605 -13.953 2.643 1 97.88 237 GLY B CA 1
ATOM 5244 C C . GLY B 1 237 ? 4.996 -12.562 2.727 1 97.88 237 GLY B C 1
ATOM 5245 O O . GLY B 1 237 ? 5.605 -11.641 3.27 1 97.88 237 GLY B O 1
ATOM 5246 N N . LEU B 1 238 ? 3.814 -12.367 2.225 1 96.94 238 LEU B N 1
ATOM 5247 C CA . LEU B 1 238 ? 3.158 -11.07 2.117 1 96.94 238 LEU B CA 1
ATOM 5248 C C . LEU B 1 238 ? 3.123 -10.367 3.471 1 96.94 238 LEU B C 1
ATOM 5250 O O . LEU B 1 238 ? 3.279 -9.141 3.543 1 96.94 238 LEU B O 1
ATOM 5254 N N . PHE B 1 239 ? 2.971 -11.094 4.582 1 97.38 239 PHE B N 1
ATOM 5255 C CA . PHE B 1 239 ? 2.756 -10.508 5.898 1 97.38 239 PHE B CA 1
ATOM 5256 C C . PHE B 1 239 ? 3.945 -10.773 6.812 1 97.38 239 PHE B C 1
ATOM 5258 O O . PHE B 1 239 ? 3.93 -10.398 7.984 1 97.38 239 PHE B O 1
ATOM 5265 N N . THR B 1 240 ? 4.941 -11.414 6.328 1 96.94 240 THR B N 1
ATOM 5266 C CA . THR B 1 240 ? 6.059 -11.852 7.156 1 96.94 240 THR B CA 1
ATOM 5267 C C . THR B 1 240 ? 6.699 -10.664 7.875 1 96.94 240 THR B C 1
ATOM 5269 O O . THR B 1 240 ? 6.906 -10.711 9.094 1 96.94 240 THR B O 1
ATOM 5272 N N . GLY B 1 241 ? 6.934 -9.57 7.195 1 93.88 241 GLY B N 1
ATOM 5273 C CA . GLY B 1 241 ? 7.57 -8.406 7.785 1 93.88 241 GLY B CA 1
ATOM 5274 C C . GLY B 1 241 ? 6.699 -7.703 8.805 1 93.88 241 GLY B C 1
ATOM 5275 O O . GLY B 1 241 ? 7.207 -6.98 9.672 1 93.88 241 GLY B O 1
ATOM 5276 N N . ILE B 1 242 ? 5.43 -7.883 8.711 1 94.12 242 ILE B N 1
ATOM 5277 C CA . ILE B 1 242 ? 4.484 -7.238 9.617 1 94.12 242 ILE B CA 1
ATOM 5278 C C . ILE B 1 242 ? 4.27 -8.117 10.852 1 94.12 242 ILE B C 1
ATOM 5280 O O . ILE B 1 242 ? 4.223 -7.613 11.977 1 94.12 242 ILE B O 1
ATOM 5284 N N . LEU B 1 243 ? 4.137 -9.406 10.664 1 94.75 243 LEU B N 1
ATOM 5285 C CA . LEU B 1 243 ? 3.838 -10.344 11.742 1 94.75 243 LEU B CA 1
ATOM 5286 C C . LEU B 1 243 ? 5.094 -10.664 12.539 1 94.75 243 LEU B C 1
ATOM 5288 O O . LEU B 1 243 ? 5.016 -10.977 13.734 1 94.75 243 LEU B O 1
ATOM 5292 N N . ASN B 1 244 ? 6.219 -10.648 11.844 1 91.75 244 ASN B N 1
ATOM 5293 C CA . ASN B 1 244 ? 7.512 -10.898 12.477 1 91.75 244 ASN B CA 1
ATOM 5294 C C . ASN B 1 244 ? 8.508 -9.781 12.172 1 91.75 244 ASN B C 1
ATOM 5296 O O . ASN B 1 244 ? 9.547 -10.023 11.555 1 91.75 244 ASN B O 1
ATOM 5300 N N . PRO B 1 245 ? 8.133 -8.609 12.719 1 86.75 245 PRO B N 1
ATOM 5301 C CA . PRO B 1 245 ? 9.008 -7.484 12.398 1 86.75 245 PRO B CA 1
ATOM 5302 C C . PRO B 1 245 ? 10.367 -7.578 13.094 1 86.75 245 PRO B C 1
ATOM 5304 O O . PRO B 1 245 ? 10.477 -8.148 14.18 1 86.75 245 PRO B O 1
ATOM 5307 N N . LYS B 1 246 ? 11.375 -7.082 12.391 1 84.5 246 LYS B N 1
ATOM 5308 C CA . LYS B 1 246 ? 12.68 -6.922 13.031 1 84.5 246 LYS B CA 1
ATOM 5309 C C . LYS B 1 246 ? 12.68 -5.719 13.977 1 84.5 246 LYS B C 1
ATOM 5311 O O . LYS B 1 246 ? 12.914 -4.59 13.547 1 84.5 246 LYS B O 1
ATOM 5316 N N . ILE B 1 247 ? 12.594 -5.883 15.188 1 80.75 247 ILE B N 1
ATOM 5317 C CA . ILE B 1 247 ? 12.336 -4.828 16.172 1 80.75 247 ILE B CA 1
ATOM 5318 C C . ILE B 1 247 ? 13.578 -3.947 16.312 1 80.75 247 ILE B C 1
ATOM 5320 O O . ILE B 1 247 ? 13.477 -2.801 16.75 1 80.75 247 ILE B O 1
ATOM 5324 N N . LYS B 1 248 ? 14.609 -4.324 15.766 1 82 248 LYS B N 1
ATOM 5325 C CA . LYS B 1 248 ? 15.828 -3.529 15.891 1 82 248 LYS B CA 1
ATOM 5326 C C . LYS B 1 248 ? 15.859 -2.404 14.859 1 82 248 LYS B C 1
ATOM 5328 O O . LYS B 1 248 ? 16.641 -1.462 14.984 1 82 248 LYS B O 1
ATOM 5333 N N . SER B 1 249 ? 15.023 -2.463 13.953 1 79.69 249 SER B N 1
ATOM 5334 C CA . SER B 1 249 ? 14.945 -1.432 12.922 1 79.69 249 SER B CA 1
ATOM 5335 C C . SER B 1 249 ? 13.75 -0.512 13.148 1 79.69 249 SER B C 1
ATOM 5337 O O . SER B 1 249 ? 12.75 -0.923 13.734 1 79.69 249 SER B O 1
ATOM 5339 N N . LEU B 1 250 ? 13.93 0.709 12.812 1 78.31 250 LEU B N 1
ATOM 5340 C CA . LEU B 1 250 ? 12.828 1.664 12.914 1 78.31 250 LEU B CA 1
ATOM 5341 C C . LEU B 1 250 ? 11.602 1.162 12.156 1 78.31 250 LEU B C 1
ATOM 5343 O O . LEU B 1 250 ? 10.477 1.271 12.656 1 78.31 250 LEU B O 1
ATOM 5347 N N . LYS B 1 251 ? 11.797 0.631 11.102 1 83.25 251 LYS B N 1
ATOM 5348 C CA . LYS B 1 251 ? 10.703 0.063 10.32 1 83.25 251 LYS B CA 1
ATOM 5349 C C . LYS B 1 251 ? 9.992 -1.047 11.086 1 83.25 251 LYS B C 1
ATOM 5351 O O . LYS B 1 251 ? 8.766 -1.136 11.062 1 83.25 251 LYS B O 1
ATOM 5356 N N . GLY B 1 252 ? 10.766 -1.84 11.648 1 84.62 252 GLY B N 1
ATOM 5357 C CA . GLY B 1 252 ? 10.195 -2.92 12.438 1 84.62 252 GLY B CA 1
ATOM 5358 C C . GLY B 1 252 ? 9.359 -2.43 13.609 1 84.62 252 GLY B C 1
ATOM 5359 O O . GLY B 1 252 ? 8.297 -2.975 13.891 1 84.62 252 GLY B O 1
ATOM 5360 N N . ILE B 1 253 ? 9.797 -1.406 14.188 1 82.12 253 ILE B N 1
ATOM 5361 C CA . ILE B 1 253 ? 9.086 -0.822 15.32 1 82.12 253 ILE B CA 1
ATOM 5362 C C . ILE B 1 253 ? 7.754 -0.246 14.852 1 82.12 253 ILE B C 1
ATOM 5364 O O . ILE B 1 253 ? 6.711 -0.493 15.461 1 82.12 253 ILE B O 1
ATOM 5368 N N . ILE B 1 254 ? 7.793 0.432 13.844 1 84.69 254 ILE B N 1
ATOM 5369 C CA . ILE B 1 254 ? 6.59 1.052 13.297 1 84.69 254 ILE B CA 1
ATOM 5370 C C . ILE B 1 254 ? 5.566 -0.027 12.953 1 84.69 254 ILE B C 1
ATOM 5372 O O . ILE B 1 254 ? 4.383 0.098 13.281 1 84.69 254 ILE B O 1
ATOM 5376 N N . LYS B 1 255 ? 6.047 -1.055 12.398 1 86.56 255 LYS B N 1
ATOM 5377 C CA . LYS B 1 255 ? 5.156 -2.145 12.008 1 86.56 255 LYS B CA 1
ATOM 5378 C C . LYS B 1 255 ? 4.555 -2.828 13.227 1 86.56 255 LYS B C 1
ATOM 5380 O O . LYS B 1 255 ? 3.408 -3.285 13.195 1 86.56 255 LYS B O 1
ATOM 5385 N N . THR B 1 256 ? 5.344 -2.861 14.242 1 86.12 256 THR B N 1
ATOM 5386 C CA . THR B 1 256 ? 4.859 -3.48 15.469 1 86.12 256 THR B CA 1
ATOM 5387 C C . THR B 1 256 ? 3.758 -2.635 16.109 1 86.12 256 THR B C 1
ATOM 5389 O O . THR B 1 256 ? 2.705 -3.156 16.469 1 86.12 256 THR B O 1
ATOM 5392 N N . ILE B 1 257 ? 3.979 -1.416 16.094 1 85.44 257 ILE B N 1
ATOM 5393 C CA . ILE B 1 257 ? 3.066 -0.509 16.781 1 85.44 257 ILE B CA 1
ATOM 5394 C C . ILE B 1 257 ? 1.815 -0.292 15.938 1 85.44 257 ILE B C 1
ATOM 5396 O O . ILE B 1 257 ? 0.699 -0.273 16.453 1 85.44 257 ILE B O 1
ATOM 5400 N N . SER B 1 258 ? 2.01 -0.204 14.695 1 88.12 258 SER B N 1
ATOM 5401 C CA . SER B 1 258 ? 0.906 0.079 13.781 1 88.12 258 SER B CA 1
ATOM 5402 C C . SER B 1 258 ? 0.533 -1.155 12.969 1 88.12 258 SER B C 1
ATOM 5404 O O . SER B 1 258 ? 0.175 -1.046 11.789 1 88.12 258 SER B O 1
ATOM 5406 N N . LYS B 1 259 ? 0.617 -2.273 13.57 1 90.88 259 LYS B N 1
ATOM 5407 C CA . LYS B 1 259 ? 0.417 -3.572 12.938 1 90.88 259 LYS B CA 1
ATOM 5408 C C . LYS B 1 259 ? -0.957 -3.656 12.273 1 90.88 259 LYS B C 1
ATOM 5410 O O . LYS B 1 259 ? -1.072 -4.062 11.117 1 90.88 259 LYS B O 1
ATOM 5415 N N . PRO B 1 260 ? -2.016 -3.176 12.898 1 87.25 260 PRO B N 1
ATOM 5416 C CA . PRO B 1 260 ? -3.336 -3.301 12.281 1 87.25 260 PRO B CA 1
ATOM 5417 C C . PRO B 1 260 ? -3.441 -2.537 10.961 1 87.25 260 PRO B C 1
ATOM 5419 O O . PRO B 1 260 ? -4.074 -3.014 10.016 1 87.25 260 PRO B O 1
ATOM 5422 N N . TYR B 1 261 ? -2.77 -1.479 10.945 1 86.81 261 TYR B N 1
ATOM 5423 C CA . TYR B 1 261 ? -2.783 -0.668 9.734 1 86.81 261 TYR B CA 1
ATOM 5424 C C . TYR B 1 261 ? -2.082 -1.389 8.586 1 86.81 261 TYR B C 1
ATOM 5426 O O . TYR B 1 261 ? -2.623 -1.486 7.484 1 86.81 261 TYR B O 1
ATOM 5434 N N . PHE B 1 262 ? -0.986 -1.883 8.852 1 90 262 PHE B N 1
ATOM 5435 C CA . PHE B 1 262 ? -0.193 -2.525 7.809 1 90 262 PHE B CA 1
ATOM 5436 C C . PHE B 1 262 ? -0.846 -3.828 7.359 1 90 262 PHE B C 1
ATOM 5438 O O . PHE B 1 262 ? -0.797 -4.176 6.176 1 90 262 PHE B O 1
ATOM 5445 N N . LEU B 1 263 ? -1.456 -4.488 8.281 1 92.94 263 LEU B N 1
ATOM 5446 C CA . LEU B 1 263 ? -2.17 -5.715 7.93 1 92.94 263 LEU B CA 1
ATOM 5447 C C . LEU B 1 263 ? -3.342 -5.414 7.004 1 92.94 263 LEU B C 1
ATOM 5449 O O . LEU B 1 263 ? -3.514 -6.074 5.977 1 92.94 263 LEU B O 1
ATOM 5453 N N . LYS B 1 264 ? -4.07 -4.395 7.34 1 89.38 264 LYS B N 1
ATOM 5454 C CA . LYS B 1 264 ? -5.219 -4.016 6.52 1 89.38 264 LYS B CA 1
ATOM 5455 C C . LYS B 1 264 ? -4.781 -3.617 5.113 1 89.38 264 LYS B C 1
ATOM 5457 O O . LYS B 1 264 ? -5.434 -3.975 4.129 1 89.38 264 LYS B O 1
ATOM 5462 N N . ASN B 1 265 ? -3.723 -2.924 5.07 1 88.31 265 ASN B N 1
ATOM 5463 C CA . ASN B 1 265 ? -3.197 -2.486 3.783 1 88.31 265 ASN B CA 1
ATOM 5464 C C . ASN B 1 265 ? -2.805 -3.67 2.904 1 88.31 265 ASN B C 1
ATOM 5466 O O . ASN B 1 265 ? -3.143 -3.711 1.721 1 88.31 265 ASN B O 1
ATOM 5470 N N . LYS B 1 266 ? -2.184 -4.629 3.441 1 92.81 266 LYS B N 1
ATOM 5471 C CA . LYS B 1 266 ? -1.766 -5.797 2.67 1 92.81 266 LYS B CA 1
ATOM 5472 C C . LYS B 1 266 ? -2.959 -6.68 2.322 1 92.81 266 LYS B C 1
ATOM 5474 O O . LYS B 1 266 ? -2.988 -7.301 1.259 1 92.81 266 LYS B O 1
ATOM 5479 N N . LEU B 1 267 ? -3.926 -6.711 3.186 1 94.38 267 LEU B N 1
ATOM 5480 C CA . LEU B 1 267 ? -5.121 -7.504 2.926 1 94.38 267 LEU B CA 1
ATOM 5481 C C . LEU B 1 267 ? -5.875 -6.969 1.712 1 94.38 267 LEU B C 1
ATOM 5483 O O . LEU B 1 267 ? -6.535 -7.73 1.002 1 94.38 267 LEU B O 1
ATOM 5487 N N . SER B 1 268 ? -5.734 -5.684 1.478 1 91.88 268 SER B N 1
ATOM 5488 C CA . SER B 1 268 ? -6.414 -5.078 0.336 1 91.88 268 SER B CA 1
ATOM 5489 C C . SER B 1 268 ? -5.922 -5.676 -0.979 1 91.88 268 SER B C 1
ATOM 5491 O O . SER B 1 268 ? -6.656 -5.695 -1.97 1 91.88 268 SER B O 1
ATOM 5493 N N . GLU B 1 269 ? -4.707 -6.176 -0.993 1 93.12 269 GLU B N 1
ATOM 5494 C CA . GLU B 1 269 ? -4.188 -6.836 -2.186 1 93.12 269 GLU B CA 1
ATOM 5495 C C . GLU B 1 269 ? -4.945 -8.125 -2.477 1 93.12 269 GLU B C 1
ATOM 5497 O O . GLU B 1 269 ? -5.238 -8.438 -3.635 1 93.12 269 GLU B O 1
ATOM 5502 N N . ILE B 1 270 ? -5.227 -8.812 -1.434 1 96.81 270 ILE B N 1
ATOM 5503 C CA . ILE B 1 270 ? -5.996 -10.047 -1.583 1 96.81 270 ILE B CA 1
ATOM 5504 C C . ILE B 1 270 ? -7.438 -9.711 -1.965 1 96.81 270 ILE B C 1
ATOM 5506 O O . ILE B 1 270 ? -8.016 -10.359 -2.838 1 96.81 270 ILE B O 1
ATOM 5510 N N . GLU B 1 271 ? -7.98 -8.648 -1.364 1 96.31 271 GLU B N 1
ATOM 5511 C CA . GLU B 1 271 ? -9.336 -8.219 -1.678 1 96.31 271 GLU B CA 1
ATOM 5512 C C . GLU B 1 271 ? -9.469 -7.82 -3.145 1 96.31 271 GLU B C 1
ATOM 5514 O O . GLU B 1 271 ? -10.508 -8.055 -3.768 1 96.31 271 GLU B O 1
ATOM 5519 N N . PHE B 1 272 ? -8.414 -7.23 -3.617 1 94.69 272 PHE B N 1
ATOM 5520 C CA . PHE B 1 272 ? -8.398 -6.852 -5.023 1 94.69 272 PHE B CA 1
ATOM 5521 C C . PHE B 1 272 ? -8.586 -8.07 -5.918 1 94.69 272 PHE B C 1
ATOM 5523 O O . PHE B 1 272 ? -9.359 -8.039 -6.875 1 94.69 272 PHE B O 1
ATOM 5530 N N . LEU B 1 273 ? -7.91 -9.125 -5.637 1 98 273 LEU B N 1
ATOM 5531 C CA . LEU B 1 273 ? -8.023 -10.352 -6.418 1 98 273 LEU B CA 1
ATOM 5532 C C . LEU B 1 273 ? -9.422 -10.945 -6.305 1 98 273 LEU B C 1
ATOM 5534 O O . LEU B 1 273 ? -10.016 -11.336 -7.309 1 98 273 LEU B O 1
ATOM 5538 N N . LEU B 1 274 ? -9.938 -10.922 -5.129 1 98.38 274 LEU B N 1
ATOM 5539 C CA . LEU B 1 274 ? -11.266 -11.469 -4.883 1 98.38 274 LEU B CA 1
ATOM 5540 C C . LEU B 1 274 ? -12.344 -10.656 -5.594 1 98.38 274 LEU B C 1
ATOM 5542 O O . LEU B 1 274 ? -13.188 -11.211 -6.297 1 98.38 274 LEU B O 1
ATOM 5546 N N . GLU B 1 275 ? -12.219 -9.383 -5.457 1 96.69 275 GLU B N 1
ATOM 5547 C CA . GLU B 1 275 ? -13.234 -8.477 -6.004 1 96.69 275 GLU B CA 1
ATOM 5548 C C . GLU B 1 275 ? -13.281 -8.555 -7.527 1 96.69 275 GLU B C 1
ATOM 5550 O O . GLU B 1 275 ? -14.336 -8.375 -8.133 1 96.69 275 GLU B O 1
ATOM 5555 N N . ASN B 1 276 ? -12.172 -8.875 -8.094 1 97 276 ASN B N 1
ATOM 5556 C CA . ASN B 1 276 ? -12.094 -8.914 -9.555 1 97 276 ASN B CA 1
ATOM 5557 C C . ASN B 1 276 ? -12.102 -10.344 -10.078 1 97 276 ASN B C 1
ATOM 5559 O O . ASN B 1 276 ? -11.875 -10.578 -11.266 1 97 276 ASN B O 1
ATOM 5563 N N . LYS B 1 277 ? -12.305 -11.305 -9.188 1 98.5 277 LYS B N 1
ATOM 5564 C CA . LYS B 1 277 ? -12.422 -12.719 -9.516 1 98.5 277 LYS B CA 1
ATOM 5565 C C . LYS B 1 277 ? -11.172 -13.219 -10.234 1 98.5 277 LYS B C 1
ATOM 5567 O O . LYS B 1 277 ? -11.258 -13.875 -11.273 1 98.5 277 LYS B O 1
ATOM 5572 N N . LEU B 1 278 ? -10.047 -12.852 -9.68 1 98.75 278 LEU B N 1
ATOM 5573 C CA . LEU B 1 278 ? -8.758 -13.203 -10.258 1 98.75 278 LEU B CA 1
ATOM 5574 C C . LEU B 1 278 ? -8.141 -14.391 -9.531 1 98.75 278 LEU B C 1
ATOM 5576 O O . LEU B 1 278 ? -8.648 -14.828 -8.5 1 98.75 278 LEU B O 1
ATOM 5580 N N . VAL B 1 279 ? -7.117 -14.914 -10.094 1 98.88 279 VAL B N 1
ATOM 5581 C CA . VAL B 1 279 ? -6.461 -16.094 -9.547 1 98.88 279 VAL B CA 1
ATOM 5582 C C . VAL B 1 279 ? -5.609 -15.703 -8.336 1 98.88 279 VAL B C 1
ATOM 5584 O O . VAL B 1 279 ? -4.875 -14.719 -8.383 1 98.88 279 VAL B O 1
ATOM 5587 N N . ILE B 1 280 ? -5.75 -16.422 -7.27 1 98.81 280 ILE B N 1
ATOM 5588 C CA . ILE B 1 280 ? -4.848 -16.297 -6.125 1 98.81 280 ILE B CA 1
ATOM 5589 C C . ILE B 1 280 ? -3.879 -17.469 -6.109 1 98.81 280 ILE B C 1
ATOM 5591 O O . ILE B 1 280 ? -4.246 -18.578 -5.719 1 98.81 280 ILE B O 1
ATOM 5595 N N . SER B 1 281 ? -2.715 -17.25 -6.535 1 98.81 281 SER B N 1
ATOM 5596 C CA . SER B 1 281 ? -1.672 -18.266 -6.531 1 98.81 281 SER B CA 1
ATOM 5597 C C . SER B 1 281 ? -0.539 -17.891 -5.582 1 98.81 281 SER B C 1
ATOM 5599 O O . SER B 1 281 ? 0.298 -17.047 -5.902 1 98.81 281 SER B O 1
ATOM 5601 N N . ILE B 1 282 ? -0.483 -18.547 -4.445 1 98.75 282 ILE B N 1
ATOM 5602 C CA . ILE B 1 282 ? 0.495 -18.297 -3.395 1 98.75 282 ILE B CA 1
ATOM 5603 C C . ILE B 1 282 ? 1.811 -18.984 -3.73 1 98.75 282 ILE B C 1
ATOM 5605 O O . ILE B 1 282 ? 1.836 -20.203 -3.973 1 98.75 282 ILE B O 1
ATOM 5609 N N . GLN B 1 283 ? 2.871 -18.234 -3.711 1 98.56 283 GLN B N 1
ATOM 5610 C CA . GLN B 1 283 ? 4.164 -18.766 -4.125 1 98.56 283 GLN B CA 1
ATOM 5611 C C . GLN B 1 283 ? 5.09 -18.953 -2.926 1 98.56 283 GLN B C 1
ATOM 5613 O O . GLN B 1 283 ? 5.281 -18.031 -2.127 1 98.56 283 GLN B O 1
ATOM 5618 N N . GLU B 1 284 ? 5.703 -20.125 -2.799 1 98.69 284 GLU B N 1
ATOM 5619 C CA . GLU B 1 284 ? 6.648 -20.469 -1.74 1 98.69 284 GLU B CA 1
ATOM 5620 C C . GLU B 1 284 ? 7.742 -21.391 -2.256 1 98.69 284 GLU B C 1
ATOM 5622 O O . GLU B 1 284 ? 7.637 -21.938 -3.359 1 98.69 284 GLU B O 1
ATOM 5627 N N . HIS B 1 285 ? 8.781 -21.469 -1.48 1 98.62 285 HIS B N 1
ATOM 5628 C CA . HIS B 1 285 ? 9.781 -22.516 -1.629 1 98.62 285 HIS B CA 1
ATOM 5629 C C . HIS B 1 285 ? 9.742 -23.484 -0.449 1 98.62 285 HIS B C 1
ATOM 5631 O O . HIS B 1 285 ? 9.289 -23.125 0.641 1 98.62 285 HIS B O 1
ATOM 5637 N N . MET B 1 286 ? 10.25 -24.656 -0.689 1 98.12 286 MET B N 1
ATOM 5638 C CA . MET B 1 286 ? 10.188 -25.719 0.305 1 98.12 286 MET B CA 1
ATOM 5639 C C . MET B 1 286 ? 11.148 -25.453 1.458 1 98.12 286 MET B C 1
ATOM 5641 O O . MET B 1 286 ? 10.852 -25.797 2.605 1 98.12 286 MET B O 1
ATOM 5645 N N . SER B 1 287 ? 12.242 -24.859 1.126 1 98.25 287 SER B N 1
ATOM 5646 C CA . SER B 1 287 ? 13.305 -24.719 2.121 1 98.25 287 SER B CA 1
ATOM 5647 C C . SER B 1 287 ? 14.031 -23.375 1.973 1 98.25 287 SER B C 1
ATOM 5649 O O . SER B 1 287 ? 14.148 -22.859 0.865 1 98.25 287 SER B O 1
ATOM 5651 N N . PRO B 1 288 ? 14.484 -22.875 3.107 1 97.94 288 PRO B N 1
ATOM 5652 C CA . PRO B 1 288 ? 15.32 -21.672 3.045 1 97.94 288 PRO B CA 1
ATOM 5653 C C . PRO B 1 288 ? 16.781 -21.984 2.738 1 97.94 288 PRO B C 1
ATOM 5655 O O . PRO B 1 288 ? 17.562 -21.078 2.475 1 97.94 288 PRO B O 1
ATOM 5658 N N . ALA B 1 289 ? 17.219 -23.172 2.721 1 97.5 289 ALA B N 1
ATOM 5659 C CA . ALA B 1 289 ? 18.625 -23.547 2.742 1 97.5 289 ALA B CA 1
ATOM 5660 C C . ALA B 1 289 ? 19.25 -23.438 1.35 1 97.5 289 ALA B C 1
ATOM 5662 O O . ALA B 1 289 ? 18.75 -24.031 0.392 1 97.5 289 ALA B O 1
ATOM 5663 N N . ARG B 1 290 ? 20.328 -22.703 1.332 1 96.06 290 ARG B N 1
ATOM 5664 C CA . ARG B 1 290 ? 21.141 -22.609 0.129 1 96.06 290 ARG B CA 1
ATOM 5665 C C . ARG B 1 290 ? 22.594 -22.984 0.419 1 96.06 290 ARG B C 1
ATOM 5667 O O . ARG B 1 290 ? 23.078 -22.797 1.532 1 96.06 290 ARG B O 1
ATOM 5674 N N . ASP B 1 291 ? 23.234 -23.453 -0.565 1 94.69 291 ASP B N 1
ATOM 5675 C CA . ASP B 1 291 ? 24.609 -23.922 -0.354 1 94.69 291 ASP B CA 1
ATOM 5676 C C . ASP B 1 291 ? 25.594 -22.75 -0.344 1 94.69 291 ASP B C 1
ATOM 5678 O O . ASP B 1 291 ? 26.781 -22.953 -0.106 1 94.69 291 ASP B O 1
ATOM 5682 N N . ASP B 1 292 ? 25.156 -21.562 -0.577 1 92.75 292 ASP B N 1
ATOM 5683 C CA . ASP B 1 292 ? 26.016 -20.391 -0.455 1 92.75 292 ASP B CA 1
ATOM 5684 C C . ASP B 1 292 ? 25.812 -19.688 0.892 1 92.75 292 ASP B C 1
ATOM 5686 O O . ASP B 1 292 ? 26.375 -18.625 1.14 1 92.75 292 ASP B O 1
ATOM 5690 N N . GLY B 1 293 ? 24.906 -20.203 1.631 1 92.19 293 GLY B N 1
ATOM 5691 C CA . GLY B 1 293 ? 24.719 -19.688 2.977 1 92.19 293 GLY B CA 1
ATOM 5692 C C . GLY B 1 293 ? 23.609 -18.656 3.062 1 92.19 293 GLY B C 1
ATOM 5693 O O . GLY B 1 293 ? 23.219 -18.25 4.16 1 92.19 293 GLY B O 1
ATOM 5694 N N . LYS B 1 294 ? 23.141 -18.188 1.972 1 94.56 294 LYS B N 1
ATOM 5695 C CA . LYS B 1 294 ? 22.031 -17.234 1.975 1 94.56 294 LYS B CA 1
ATOM 5696 C C . LYS B 1 294 ? 20.703 -17.938 2.172 1 94.56 294 LYS B C 1
ATOM 5698 O O . LYS B 1 294 ? 20.625 -19.172 2.125 1 94.56 294 LYS B O 1
ATOM 5703 N N . ILE B 1 295 ? 19.688 -17.156 2.441 1 96 295 ILE B N 1
ATOM 5704 C CA . ILE B 1 295 ? 18.359 -17.703 2.68 1 96 295 ILE B CA 1
ATOM 5705 C C . ILE B 1 295 ? 17.516 -17.594 1.409 1 96 295 ILE B C 1
ATOM 5707 O O . ILE B 1 295 ? 17.484 -16.547 0.77 1 96 295 ILE B O 1
ATOM 5711 N N . GLN B 1 296 ? 16.938 -18.688 1.03 1 95.56 296 GLN B N 1
ATOM 5712 C CA . GLN B 1 296 ? 15.984 -18.688 -0.073 1 95.56 296 GLN B CA 1
ATOM 5713 C C . GLN B 1 296 ? 14.641 -18.109 0.363 1 95.56 296 GLN B C 1
ATOM 5715 O O . GLN B 1 296 ? 13.984 -18.656 1.257 1 95.56 296 GLN B O 1
ATOM 5720 N N . ASN B 1 297 ? 14.273 -17.062 -0.256 1 95.12 297 ASN B N 1
ATOM 5721 C CA . ASN B 1 297 ? 12.953 -16.484 -0.027 1 95.12 297 ASN B CA 1
ATOM 5722 C C . ASN B 1 297 ? 12.141 -16.406 -1.317 1 95.12 297 ASN B C 1
ATOM 5724 O O . ASN B 1 297 ? 12.703 -16.25 -2.402 1 95.12 297 ASN B O 1
ATOM 5728 N N . PRO B 1 298 ? 10.852 -16.484 -1.166 1 97.12 298 PRO B N 1
ATOM 5729 C CA . PRO B 1 298 ? 10.086 -16.891 0.013 1 97.12 298 PRO B CA 1
ATOM 5730 C C . PRO B 1 298 ? 10.242 -18.391 0.32 1 97.12 298 PRO B C 1
ATOM 5732 O O . PRO B 1 298 ? 10.695 -19.156 -0.535 1 97.12 298 PRO B O 1
ATOM 5735 N N . ASN B 1 299 ? 9.938 -18.797 1.627 1 98.56 299 ASN B N 1
ATOM 5736 C CA . ASN B 1 299 ? 9.953 -20.203 2.006 1 98.56 299 ASN B CA 1
ATOM 5737 C C . ASN B 1 299 ? 8.977 -20.484 3.139 1 98.56 299 ASN B C 1
ATOM 5739 O O . ASN B 1 299 ? 8.609 -19.594 3.893 1 98.56 299 ASN B O 1
ATOM 5743 N N . ILE B 1 300 ? 8.625 -21.734 3.322 1 98.56 300 ILE B N 1
ATOM 5744 C CA . ILE B 1 300 ? 7.516 -22.125 4.184 1 98.56 300 ILE B CA 1
ATOM 5745 C C . ILE B 1 300 ? 7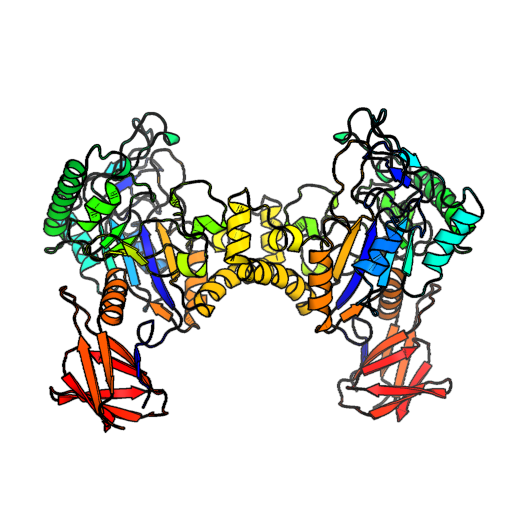.918 -21.969 5.648 1 98.56 300 ILE B C 1
ATOM 5747 O O . ILE B 1 300 ? 7.062 -21.938 6.535 1 98.56 300 ILE B O 1
ATOM 5751 N N . PHE B 1 301 ? 9.188 -21.891 5.938 1 98.31 301 PHE B N 1
ATOM 5752 C CA . PHE B 1 301 ? 9.633 -21.781 7.32 1 98.31 301 PHE B CA 1
ATOM 5753 C C . PHE B 1 301 ? 9.57 -20.328 7.785 1 98.31 301 PHE B C 1
ATOM 5755 O O . PHE B 1 301 ? 8.93 -20.016 8.789 1 98.31 301 PHE B O 1
ATOM 5762 N N . THR B 1 302 ? 10.203 -19.5 6.961 1 97.75 302 THR B N 1
ATOM 5763 C CA . THR B 1 302 ? 10.234 -18.078 7.289 1 97.75 302 THR B CA 1
ATOM 5764 C C . THR B 1 302 ? 8.828 -17.484 7.246 1 97.75 302 THR B C 1
ATOM 5766 O O . THR B 1 302 ? 8.508 -16.578 8.031 1 97.75 302 THR B O 1
ATOM 5769 N N . ASP B 1 303 ? 8.008 -18.062 6.434 1 98.31 303 ASP B N 1
ATOM 5770 C CA . ASP B 1 303 ? 6.73 -17.422 6.133 1 98.31 303 ASP B CA 1
ATOM 5771 C C . ASP B 1 303 ? 5.578 -18.156 6.824 1 98.31 303 ASP B C 1
ATOM 5773 O O . ASP B 1 303 ? 4.41 -17.922 6.5 1 98.31 303 ASP B O 1
ATOM 5777 N N . LYS B 1 304 ? 5.852 -18.984 7.73 1 98.38 304 LYS B N 1
ATOM 5778 C CA . LYS B 1 304 ? 4.828 -19.812 8.359 1 98.38 304 LYS B CA 1
ATOM 5779 C C . LYS B 1 304 ? 3.654 -18.953 8.836 1 98.38 304 LYS B C 1
ATOM 5781 O O . LYS B 1 304 ? 2.506 -19.219 8.469 1 98.38 304 LYS B O 1
ATOM 5786 N N . ASP B 1 305 ? 3.916 -17.953 9.625 1 98.06 305 ASP B N 1
ATOM 5787 C CA . ASP B 1 305 ? 2.854 -17.141 10.195 1 98.06 305 ASP B CA 1
ATOM 5788 C C . ASP B 1 305 ? 2.088 -16.391 9.102 1 98.06 305 ASP B C 1
ATOM 5790 O O . ASP B 1 305 ? 0.87 -16.219 9.195 1 98.06 305 ASP B O 1
ATOM 5794 N N . SER B 1 306 ? 2.785 -15.922 8.141 1 98.44 306 SER B N 1
ATOM 5795 C CA . SER B 1 306 ? 2.148 -15.25 7.008 1 98.44 306 SER B CA 1
ATOM 5796 C C . SER B 1 306 ? 1.202 -16.203 6.273 1 98.44 306 SER B C 1
ATOM 5798 O O . SER B 1 306 ? 0.069 -15.82 5.957 1 98.44 306 SER B O 1
ATOM 5800 N N . LEU B 1 307 ? 1.669 -17.375 6.055 1 98.69 307 LEU B N 1
ATOM 5801 C CA . LEU B 1 307 ? 0.855 -18.375 5.371 1 98.69 307 LEU B CA 1
ATOM 5802 C C . LEU B 1 307 ? -0.412 -18.672 6.164 1 98.69 307 LEU B C 1
ATOM 5804 O O . LEU B 1 307 ? -1.512 -18.672 5.605 1 98.69 307 LEU B O 1
ATOM 5808 N N . ILE B 1 308 ? -0.222 -18.875 7.422 1 98.56 308 ILE B N 1
ATOM 5809 C CA . ILE B 1 308 ? -1.359 -19.172 8.289 1 98.56 308 ILE B CA 1
ATOM 5810 C C . ILE B 1 308 ? -2.332 -17.984 8.281 1 98.56 308 ILE B C 1
ATOM 5812 O O . ILE B 1 308 ? -3.549 -18.188 8.211 1 98.56 308 ILE B O 1
ATOM 5816 N N . TYR B 1 309 ? -1.811 -16.812 8.305 1 98.12 309 TYR B N 1
ATOM 5817 C CA . TYR B 1 309 ? -2.643 -15.609 8.281 1 98.12 309 TYR B CA 1
ATOM 5818 C C . TYR B 1 309 ? -3.441 -15.523 6.984 1 98.12 309 TYR B C 1
ATOM 5820 O O . TYR B 1 309 ? -4.645 -15.25 7.008 1 98.12 309 TYR B O 1
ATOM 5828 N N . ILE B 1 310 ? -2.801 -15.742 5.871 1 98.56 310 ILE B N 1
ATOM 5829 C CA . ILE B 1 310 ? -3.449 -15.711 4.562 1 98.56 310 ILE B CA 1
ATOM 5830 C C . ILE B 1 310 ? -4.562 -16.75 4.512 1 98.56 310 ILE B C 1
ATOM 5832 O O . ILE B 1 310 ? -5.695 -16.438 4.137 1 98.56 310 ILE B O 1
ATOM 5836 N N . LEU B 1 311 ? -4.23 -17.953 4.922 1 98.56 311 LEU B N 1
ATOM 5837 C CA . LEU B 1 311 ? -5.18 -19.062 4.836 1 98.56 311 LEU B CA 1
ATOM 5838 C C . LEU B 1 311 ? -6.355 -18.844 5.777 1 98.56 311 LEU B C 1
ATOM 5840 O O . LEU B 1 311 ? -7.496 -19.172 5.441 1 98.56 311 LEU B O 1
ATOM 5844 N N . ASN B 1 312 ? -6.109 -18.266 6.934 1 98.19 312 ASN B N 1
ATOM 5845 C CA . ASN B 1 312 ? -7.199 -17.938 7.844 1 98.19 312 ASN B CA 1
ATOM 5846 C C . ASN B 1 312 ? -8.109 -16.859 7.258 1 98.19 312 ASN B C 1
ATOM 5848 O O . ASN B 1 312 ? -9.336 -16.938 7.395 1 98.19 312 ASN B O 1
ATOM 5852 N N . TYR B 1 313 ? -7.508 -15.898 6.676 1 97.94 313 TYR B N 1
ATOM 5853 C CA . TYR B 1 313 ? -8.289 -14.844 6.051 1 97.94 313 TYR B CA 1
ATOM 5854 C C . TYR B 1 313 ? -9.188 -15.398 4.953 1 97.94 313 TYR B C 1
ATOM 5856 O O . TYR B 1 313 ? -10.352 -15.016 4.84 1 97.94 313 TYR B O 1
ATOM 5864 N N . LEU B 1 314 ? -8.695 -16.312 4.195 1 98.25 314 LEU B N 1
ATOM 5865 C CA . LEU B 1 314 ? -9.398 -16.859 3.037 1 98.25 314 LEU B CA 1
ATOM 5866 C C . LEU B 1 314 ? -10.477 -17.844 3.471 1 98.25 314 LEU B C 1
ATOM 5868 O O . LEU B 1 314 ? -11.367 -18.188 2.691 1 98.25 314 LEU B O 1
ATOM 5872 N N . LYS B 1 315 ? -10.414 -18.297 4.676 1 96.38 315 LYS B N 1
ATOM 5873 C CA . LYS B 1 315 ? -11.391 -19.25 5.184 1 96.38 315 LYS B CA 1
ATOM 5874 C C . LYS B 1 315 ? -12.805 -18.688 5.098 1 96.38 315 LYS B C 1
ATOM 5876 O O . LYS B 1 315 ? -13.773 -19.438 4.91 1 96.38 315 LYS B O 1
ATOM 5881 N N . SER B 1 316 ? -12.891 -17.406 5.262 1 95.5 316 SER B N 1
ATOM 5882 C CA . SER B 1 316 ? -14.211 -16.781 5.297 1 95.5 316 SER B CA 1
ATOM 5883 C C . SER B 1 316 ? -14.609 -16.266 3.924 1 95.5 316 SER B C 1
ATOM 5885 O O . SER B 1 316 ? -15.672 -15.648 3.771 1 95.5 316 SER B O 1
ATOM 5887 N N . LYS B 1 317 ? -13.789 -16.516 2.994 1 97.94 317 LYS B N 1
ATOM 5888 C CA . LYS B 1 317 ? -14.055 -15.992 1.657 1 97.94 317 LYS B CA 1
ATOM 5889 C C . LYS B 1 317 ? -14.617 -17.078 0.747 1 97.94 317 LYS B C 1
ATOM 5891 O O . LYS B 1 317 ? -14.586 -18.266 1.089 1 97.94 317 LYS B O 1
ATOM 5896 N N . ASN B 1 318 ? -15.258 -16.672 -0.331 1 98.19 318 ASN B N 1
ATOM 5897 C CA . ASN B 1 318 ? -15.805 -17.594 -1.324 1 98.19 318 ASN B CA 1
ATOM 5898 C C . ASN B 1 318 ? -14.758 -18.016 -2.342 1 98.19 318 ASN B C 1
ATOM 5900 O O . ASN B 1 318 ? -14.719 -17.5 -3.459 1 98.19 318 ASN B O 1
ATOM 5904 N N . VAL B 1 319 ? -13.969 -19.078 -1.924 1 98.69 319 VAL B N 1
ATOM 5905 C CA . VAL B 1 319 ? -12.836 -19.453 -2.766 1 98.69 319 VAL B CA 1
ATOM 5906 C C . VAL B 1 319 ? -12.867 -20.953 -3.035 1 98.69 319 VAL B C 1
ATOM 5908 O O . VAL B 1 319 ? -13.594 -21.688 -2.367 1 98.69 319 VAL B O 1
ATOM 5911 N N . TRP B 1 320 ? -12.133 -21.391 -4.07 1 98.56 320 TRP B N 1
ATOM 5912 C CA . TRP B 1 320 ? -11.93 -22.781 -4.477 1 98.56 320 TRP B CA 1
ATOM 5913 C C . TRP B 1 320 ? -10.453 -23.141 -4.43 1 98.56 320 TRP B C 1
ATOM 5915 O O . TRP B 1 320 ? -9.664 -22.703 -5.27 1 98.56 320 TRP B O 1
ATOM 5925 N N . TYR B 1 321 ? -10.109 -23.922 -3.361 1 98.81 321 TYR B N 1
ATOM 5926 C CA . TYR B 1 321 ? -8.742 -24.438 -3.324 1 98.81 321 TYR B CA 1
ATOM 5927 C C . TYR B 1 321 ? -8.547 -25.547 -4.344 1 98.81 321 TYR B C 1
ATOM 5929 O O . TYR B 1 321 ? -9.297 -26.531 -4.352 1 98.81 321 TYR B O 1
ATOM 5937 N N . CYS B 1 322 ? -7.555 -25.406 -5.195 1 98.62 322 CYS B N 1
ATOM 5938 C CA . CYS B 1 322 ? -7.363 -26.375 -6.262 1 98.62 322 CYS B CA 1
ATOM 5939 C C . CYS B 1 322 ? -5.891 -26.484 -6.652 1 98.62 322 CYS B C 1
ATOM 5941 O O . CYS B 1 322 ? -5.082 -25.641 -6.258 1 98.62 322 CYS B O 1
ATOM 5943 N N . THR B 1 323 ? -5.5 -27.531 -7.332 1 98.69 323 THR B N 1
ATOM 5944 C CA . THR B 1 323 ? -4.176 -27.703 -7.918 1 98.69 323 THR B CA 1
ATOM 5945 C C . THR B 1 323 ? -4.098 -27.031 -9.281 1 98.69 323 THR B C 1
ATOM 5947 O O . THR B 1 323 ? -5.109 -26.562 -9.812 1 98.69 323 THR B O 1
ATOM 5950 N N . GLY B 1 324 ? -2.865 -27 -9.805 1 98.75 324 GLY B N 1
ATOM 5951 C CA . GLY B 1 324 ? -2.711 -26.453 -11.141 1 98.75 324 GLY B CA 1
ATOM 5952 C C . GLY B 1 324 ? -3.529 -27.188 -12.188 1 98.75 324 GLY B C 1
ATOM 5953 O O . GLY B 1 324 ? -4.199 -26.562 -13.008 1 98.75 324 GLY B O 1
ATOM 5954 N N . THR B 1 325 ? -3.576 -28.422 -12.109 1 98.62 325 THR B N 1
ATOM 5955 C CA . THR B 1 325 ? -4.289 -29.25 -13.078 1 98.62 325 THR B CA 1
ATOM 5956 C C . THR B 1 325 ? -5.797 -29.062 -12.945 1 98.62 325 THR B C 1
ATOM 5958 O O . THR B 1 325 ? -6.504 -28.922 -13.945 1 98.62 325 THR B O 1
ATOM 5961 N N . GLU B 1 326 ? -6.23 -29.047 -11.711 1 98.44 326 GLU B N 1
ATOM 5962 C CA . GLU B 1 326 ? -7.66 -28.859 -11.5 1 98.44 326 GLU B CA 1
ATOM 5963 C C . GLU B 1 326 ? -8.133 -27.531 -12.094 1 98.44 326 GLU B C 1
ATOM 5965 O O . GLU B 1 326 ? -9.18 -27.484 -12.75 1 98.44 326 GLU B O 1
ATOM 5970 N N . LEU B 1 327 ? -7.367 -26.562 -11.875 1 98.81 327 LEU B N 1
ATOM 5971 C CA . LEU B 1 327 ? -7.727 -25.266 -12.43 1 98.81 327 LEU B CA 1
ATOM 5972 C C . LEU B 1 327 ? -7.691 -25.297 -13.953 1 98.81 327 LEU B C 1
ATOM 5974 O O . LEU B 1 327 ? -8.625 -24.828 -14.617 1 98.81 327 LEU B O 1
ATOM 5978 N N . ALA B 1 328 ? -6.66 -25.781 -14.477 1 98.75 328 ALA B N 1
ATOM 5979 C CA . ALA B 1 328 ? -6.473 -25.812 -15.922 1 98.75 328 ALA B CA 1
ATOM 5980 C C . ALA B 1 328 ? -7.598 -26.594 -16.609 1 98.75 328 ALA B C 1
ATOM 5982 O O . ALA B 1 328 ? -8.125 -26.156 -17.625 1 98.75 328 ALA B O 1
ATOM 5983 N N . GLU B 1 329 ? -7.93 -27.703 -16.062 1 98.38 329 GLU B N 1
ATOM 5984 C CA . GLU B 1 329 ? -8.992 -28.516 -16.641 1 98.38 329 GLU B CA 1
ATOM 5985 C C . GLU B 1 329 ? -10.32 -27.766 -16.641 1 98.38 329 GLU B C 1
ATOM 5987 O O . GLU B 1 329 ? -11.055 -27.797 -17.625 1 98.38 329 GLU B O 1
ATOM 5992 N N . TYR B 1 330 ? -10.594 -27.156 -15.547 1 98.5 330 TYR B N 1
ATOM 5993 C CA . TYR B 1 330 ? -11.828 -26.375 -15.5 1 98.5 330 TYR B CA 1
ATOM 5994 C C . TYR B 1 330 ? -11.828 -25.297 -16.578 1 98.5 330 TYR B C 1
ATOM 5996 O O . TYR B 1 330 ? -12.828 -25.109 -17.266 1 98.5 330 TYR B O 1
ATOM 6004 N N . VAL B 1 331 ? -10.758 -24.578 -16.672 1 98.5 331 VAL B N 1
ATOM 6005 C CA . VAL B 1 331 ? -10.641 -23.469 -17.625 1 98.5 331 VAL B CA 1
ATOM 6006 C C . VAL B 1 331 ? -10.82 -24 -19.047 1 98.5 331 VAL B C 1
ATOM 6008 O O . VAL B 1 331 ? -11.547 -23.406 -19.844 1 98.5 331 VAL B O 1
ATOM 6011 N N . LEU B 1 332 ? -10.18 -25.047 -19.344 1 97.81 332 LEU B N 1
ATOM 6012 C CA . LEU B 1 332 ? -10.273 -25.625 -20.672 1 97.81 332 LEU B CA 1
ATOM 6013 C C . LEU B 1 332 ? -11.711 -26.047 -20.969 1 97.81 332 LEU B C 1
ATOM 6015 O O . LEU B 1 332 ? -12.211 -25.828 -22.078 1 97.81 332 LEU B O 1
ATOM 6019 N N . LEU B 1 333 ? -12.312 -26.625 -20.047 1 97.19 333 LEU B N 1
ATOM 6020 C CA . LEU B 1 333 ? -13.695 -27.031 -20.234 1 97.19 333 LEU B CA 1
ATOM 6021 C C . LEU B 1 333 ? -14.594 -25.828 -20.453 1 97.19 333 LEU B C 1
ATOM 6023 O O . LEU B 1 333 ? -15.406 -25.812 -21.391 1 97.19 333 LEU B O 1
ATOM 6027 N N . ARG B 1 334 ? -14.461 -24.891 -19.594 1 97.19 334 ARG B N 1
ATOM 6028 C CA . ARG B 1 334 ? -15.273 -23.688 -19.656 1 97.19 334 ARG B CA 1
ATOM 6029 C C . ARG B 1 334 ? -15.156 -23.016 -21.031 1 97.19 334 ARG B C 1
ATOM 6031 O O . ARG B 1 334 ? -16.156 -22.625 -21.625 1 97.19 334 ARG B O 1
ATOM 6038 N N . GLU B 1 335 ? -13.898 -22.984 -21.531 1 96.31 335 GLU B N 1
ATOM 6039 C CA . GLU B 1 335 ? -13.617 -22.266 -22.766 1 96.31 335 GLU B CA 1
ATOM 6040 C C . GLU B 1 335 ? -14.086 -23.047 -23.984 1 96.31 335 GLU B C 1
ATOM 6042 O O . GLU B 1 335 ? -14.266 -22.484 -25.078 1 96.31 335 GLU B O 1
ATOM 6047 N N . ASN B 1 336 ? -14.375 -24.297 -23.812 1 96.38 336 ASN B N 1
ATOM 6048 C CA . ASN B 1 336 ? -14.711 -25.141 -24.953 1 96.38 336 ASN B CA 1
ATOM 6049 C C . ASN B 1 336 ? -16.141 -25.672 -24.859 1 96.38 336 ASN B C 1
ATOM 6051 O O . ASN B 1 336 ? -16.531 -26.562 -25.609 1 96.38 336 ASN B O 1
ATOM 6055 N N . THR B 1 337 ? -16.859 -25.156 -23.922 1 96.44 337 THR B N 1
ATOM 6056 C CA . THR B 1 337 ? -18.25 -25.562 -23.734 1 96.44 337 THR B CA 1
ATOM 6057 C C . THR B 1 337 ? -19.188 -24.422 -24.109 1 96.44 337 THR B C 1
ATOM 6059 O O . THR B 1 337 ? -18.938 -23.266 -23.766 1 96.44 337 THR B O 1
ATOM 6062 N N . SER B 1 338 ? -20.219 -24.688 -24.828 1 96.38 338 SER B N 1
ATOM 6063 C CA . SER B 1 338 ? -21.281 -23.719 -25.141 1 96.38 338 SER B CA 1
ATOM 6064 C C . SER B 1 338 ? -22.641 -24.25 -24.75 1 96.38 338 SER B C 1
ATOM 6066 O O . SER B 1 338 ? -22.844 -25.469 -24.656 1 96.38 338 SER B O 1
ATOM 6068 N N . ILE B 1 339 ? -23.484 -23.344 -24.469 1 95.69 339 ILE B N 1
ATOM 6069 C CA . ILE B 1 339 ? -24.859 -23.672 -24.062 1 95.69 339 ILE B CA 1
ATOM 6070 C C . ILE B 1 339 ? -25.844 -23.109 -25.078 1 95.69 339 ILE B C 1
ATOM 6072 O O . ILE B 1 339 ? -25.734 -21.938 -25.484 1 95.69 339 ILE B O 1
ATOM 6076 N N . LYS B 1 340 ? -26.703 -23.891 -25.5 1 95.12 340 LYS B N 1
ATOM 6077 C CA . LYS B 1 340 ? -27.797 -23.469 -26.375 1 95.12 340 LYS B CA 1
ATOM 6078 C C . LYS B 1 340 ? -29.156 -23.734 -25.734 1 95.12 340 LYS B C 1
ATOM 6080 O O . LYS B 1 340 ? -29.516 -24.891 -25.484 1 95.12 340 LYS B O 1
ATOM 6085 N N . THR B 1 341 ? -29.797 -22.75 -25.562 1 92.94 341 THR B N 1
ATOM 6086 C CA . THR B 1 341 ? -31.125 -22.891 -25 1 92.94 341 THR B CA 1
ATOM 6087 C C . THR B 1 341 ? -32.125 -23.406 -26.047 1 92.94 341 THR B C 1
ATOM 6089 O O . THR B 1 341 ? -32.188 -22.875 -27.156 1 92.94 341 THR B O 1
ATOM 6092 N N . ILE B 1 342 ? -32.875 -24.406 -25.672 1 93.12 342 ILE B N 1
ATOM 6093 C CA . ILE B 1 342 ? -33.875 -24.984 -26.562 1 93.12 342 ILE B CA 1
ATOM 6094 C C . ILE B 1 342 ? -35.25 -24.406 -26.219 1 93.12 342 ILE B C 1
ATOM 6096 O O . ILE B 1 342 ? -36 -23.953 -27.109 1 93.12 342 ILE B O 1
ATOM 6100 N N . ASN B 1 343 ? -35.688 -24.438 -25 1 90.69 343 ASN B N 1
ATOM 6101 C CA . ASN B 1 343 ? -36.906 -23.828 -24.484 1 90.69 343 ASN B CA 1
ATOM 6102 C C . ASN B 1 343 ? -36.719 -23.406 -23.031 1 90.69 343 ASN B C 1
ATOM 6104 O O . ASN B 1 343 ? -35.594 -23.281 -22.531 1 90.69 343 ASN B O 1
ATOM 6108 N N . GLU B 1 344 ? -37.812 -23.203 -22.312 1 88.25 344 GLU B N 1
ATOM 6109 C CA . GLU B 1 344 ? -37.781 -22.609 -20.969 1 88.25 344 GLU B CA 1
ATOM 6110 C C . GLU B 1 344 ? -37.156 -23.594 -19.969 1 88.25 344 GLU B C 1
ATOM 6112 O O . GLU B 1 344 ? -36.594 -23.172 -18.953 1 88.25 344 GLU B O 1
ATOM 6117 N N . ASN B 1 345 ? -37.25 -24.859 -20.25 1 92 345 ASN B N 1
ATOM 6118 C CA . ASN B 1 345 ? -36.812 -25.828 -19.25 1 92 345 ASN B CA 1
ATOM 6119 C C . ASN B 1 345 ? -35.75 -26.781 -19.828 1 92 345 ASN B C 1
ATOM 6121 O O . ASN B 1 345 ? -35.344 -27.734 -19.156 1 92 345 ASN B O 1
ATOM 6125 N N . THR B 1 346 ? -35.438 -26.531 -21.078 1 95.12 346 THR B N 1
ATOM 6126 C CA . THR B 1 346 ? -34.5 -27.453 -21.719 1 95.12 346 THR B CA 1
ATOM 6127 C C . THR B 1 346 ? -33.375 -26.703 -22.422 1 95.12 346 THR B C 1
ATOM 6129 O O . THR B 1 346 ? -33.625 -25.672 -23.047 1 95.12 346 THR B O 1
ATOM 6132 N N . PHE B 1 347 ? -32.156 -27.188 -22.312 1 95.88 347 PHE B N 1
ATOM 6133 C CA . PHE B 1 347 ? -31 -26.625 -23.016 1 95.88 347 PHE B CA 1
ATOM 6134 C C . PHE B 1 347 ? -30 -27.703 -23.391 1 95.88 347 PHE B C 1
ATOM 6136 O O . PHE B 1 347 ? -30.109 -28.844 -22.922 1 95.88 347 PHE B O 1
ATOM 6143 N N . GLU B 1 348 ? -29.125 -27.359 -24.297 1 96.38 348 GLU B N 1
ATOM 6144 C CA . GLU B 1 348 ? -28.125 -28.297 -24.812 1 96.38 348 GLU B CA 1
ATOM 6145 C C . GLU B 1 348 ? -26.719 -27.812 -24.484 1 96.38 348 GLU B C 1
ATOM 6147 O O . GLU B 1 348 ? -26.422 -26.625 -24.562 1 96.38 348 GLU B O 1
ATOM 6152 N N . ILE B 1 349 ? -25.859 -28.797 -24.016 1 95.75 349 ILE B N 1
ATOM 6153 C CA . ILE B 1 349 ? -24.438 -28.547 -23.797 1 95.75 349 ILE B CA 1
ATOM 6154 C C . ILE B 1 349 ? -23.625 -29.125 -24.953 1 95.75 349 ILE 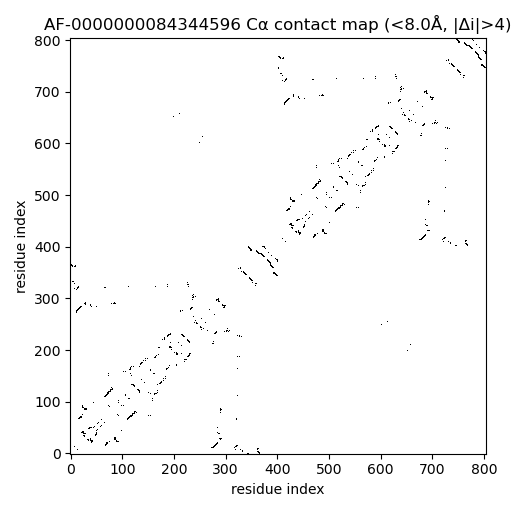B C 1
ATOM 6156 O O . ILE B 1 349 ? -23.844 -30.281 -25.344 1 95.75 349 ILE B O 1
ATOM 6160 N N . ASN B 1 350 ? -22.828 -28.25 -25.5 1 95.88 350 ASN B N 1
ATOM 6161 C CA . ASN B 1 350 ? -21.875 -28.672 -26.516 1 95.88 350 ASN B CA 1
ATOM 6162 C C . ASN B 1 350 ? -20.438 -28.469 -26.062 1 95.88 350 ASN B C 1
ATOM 6164 O O . ASN B 1 350 ? -20.016 -27.344 -25.797 1 95.88 350 ASN B O 1
ATOM 6168 N N . ASN B 1 351 ? -19.688 -29.562 -25.906 1 94.81 351 ASN B N 1
ATOM 6169 C CA . ASN B 1 351 ? -18.281 -29.531 -25.516 1 94.81 351 ASN B CA 1
ATOM 6170 C C . ASN B 1 351 ? -17.375 -29.953 -26.672 1 94.81 351 ASN B C 1
ATOM 6172 O O . ASN B 1 351 ? -17.453 -31.094 -27.141 1 94.81 351 ASN B O 1
ATOM 6176 N N . ASN B 1 352 ? -16.453 -29.094 -27.062 1 93.75 352 ASN B N 1
ATOM 6177 C CA . ASN B 1 352 ? -15.578 -29.344 -28.203 1 93.75 352 ASN B CA 1
ATOM 6178 C C . ASN B 1 352 ? -14.133 -29.547 -27.766 1 93.75 352 ASN B C 1
ATOM 6180 O O . ASN B 1 352 ? -13.211 -29.438 -28.562 1 93.75 352 ASN B O 1
ATOM 6184 N N . LEU B 1 353 ? -13.945 -29.844 -26.5 1 93.06 353 LEU B N 1
ATOM 6185 C CA . LEU B 1 353 ? -12.586 -30.031 -26 1 93.06 353 LEU B CA 1
ATOM 6186 C C . LEU B 1 353 ? -11.992 -31.344 -26.5 1 93.06 353 LEU B C 1
ATOM 6188 O O . LEU B 1 353 ? -12.578 -32.406 -26.281 1 93.06 353 LEU B O 1
ATOM 6192 N N . ASN B 1 354 ? -10.844 -31.234 -27.234 1 88.69 354 ASN B N 1
ATOM 6193 C CA . ASN B 1 354 ? -10.148 -32.406 -27.766 1 88.69 354 ASN B CA 1
ATOM 6194 C C . ASN B 1 354 ? -8.938 -32.75 -26.922 1 88.69 354 ASN B C 1
ATOM 6196 O O . ASN B 1 354 ? -7.824 -32.875 -27.438 1 88.69 354 ASN B O 1
ATOM 6200 N N . LYS B 1 355 ? -9 -32.688 -25.625 1 90.62 355 LYS B N 1
ATOM 6201 C CA . LYS B 1 355 ? -7.938 -33.031 -24.688 1 90.62 355 LYS B CA 1
ATOM 6202 C C . LYS B 1 355 ? -8.461 -33.969 -23.609 1 90.62 355 LYS B C 1
ATOM 6204 O O . LYS B 1 355 ? -9.617 -33.875 -23.203 1 90.62 355 LYS B O 1
ATOM 6209 N N . GLU B 1 356 ? -7.602 -34.812 -23.281 1 87.88 356 GLU B N 1
ATOM 6210 C CA . GLU B 1 356 ? -7.969 -35.688 -22.188 1 87.88 356 GLU B CA 1
ATOM 6211 C C . GLU B 1 356 ? -7.852 -35 -20.828 1 87.88 356 GLU B C 1
ATOM 6213 O O . GLU B 1 356 ? -6.785 -34.469 -20.484 1 87.88 356 GLU B O 1
ATOM 6218 N N . ILE B 1 357 ? -9.016 -34.938 -20.172 1 92.06 357 ILE B N 1
ATOM 6219 C CA . ILE B 1 357 ? -9.008 -34.312 -18.844 1 92.06 357 ILE B CA 1
ATOM 6220 C C . ILE B 1 357 ? -9.648 -35.281 -17.828 1 92.06 357 ILE B C 1
ATOM 6222 O O . ILE B 1 357 ? -10.422 -36.156 -18.219 1 92.06 357 ILE B O 1
ATOM 6226 N N . ASN B 1 358 ? -9.266 -35.094 -16.578 1 90.38 358 ASN B N 1
ATOM 6227 C CA . ASN B 1 358 ? -9.773 -35.969 -15.531 1 90.38 358 ASN B CA 1
ATOM 6228 C C . ASN B 1 358 ? -11.078 -35.438 -14.938 1 90.38 358 ASN B C 1
ATOM 6230 O O . ASN B 1 358 ? -12.047 -36.188 -14.773 1 90.38 358 ASN B O 1
ATOM 6234 N N . ASN B 1 359 ? -11.078 -34.219 -14.609 1 91.12 359 ASN B N 1
ATOM 6235 C CA . ASN B 1 359 ? -12.266 -33.562 -14.055 1 91.12 359 ASN B CA 1
ATOM 6236 C C . ASN B 1 359 ? -13.102 -32.906 -15.148 1 91.12 359 ASN B C 1
ATOM 6238 O O . ASN B 1 359 ? -12.664 -31.922 -15.758 1 91.12 359 ASN B O 1
ATOM 6242 N N . LYS B 1 360 ? -14.398 -33.281 -15.297 1 93.94 360 LYS B N 1
ATOM 6243 C CA . LYS B 1 360 ? -15.203 -32.844 -16.422 1 93.94 360 LYS B CA 1
ATOM 6244 C C . LYS B 1 360 ? -16.359 -31.969 -15.969 1 93.94 360 LYS B C 1
ATOM 6246 O O . LYS B 1 360 ? -17.328 -31.75 -16.703 1 93.94 360 LYS B O 1
ATOM 6251 N N . PHE B 1 361 ? -16.203 -31.5 -14.812 1 96 361 PHE B N 1
ATOM 6252 C CA . PHE B 1 361 ? -17.328 -30.75 -14.258 1 96 361 PHE B CA 1
ATOM 6253 C C . PHE B 1 361 ? -17.188 -29.266 -14.578 1 96 361 PHE B C 1
ATOM 6255 O O . PHE B 1 361 ? -16.094 -28.703 -14.508 1 96 361 PHE B O 1
ATOM 6262 N N . ILE B 1 362 ? -18.281 -28.609 -14.922 1 97.19 362 ILE B N 1
ATOM 6263 C CA . ILE B 1 362 ? -18.406 -27.156 -15.031 1 97.19 362 ILE B CA 1
ATOM 6264 C C . ILE B 1 362 ? -19.547 -26.672 -14.148 1 97.19 362 ILE B C 1
ATOM 6266 O O . ILE B 1 362 ? -20.422 -27.453 -13.758 1 97.19 362 ILE B O 1
ATOM 6270 N N . THR B 1 363 ? -19.516 -25.406 -13.812 1 97.94 363 THR B N 1
ATOM 6271 C CA . THR B 1 363 ? -20.547 -24.797 -12.992 1 97.94 363 THR B CA 1
ATOM 6272 C C . THR B 1 363 ? -21.453 -23.906 -13.844 1 97.94 363 THR B C 1
ATOM 6274 O O . THR B 1 363 ? -20.984 -23.031 -14.57 1 97.94 363 THR B O 1
ATOM 6277 N N . LEU B 1 364 ? -22.75 -24.109 -13.773 1 97.25 364 LEU B N 1
ATOM 6278 C CA . LEU B 1 364 ? -23.734 -23.297 -14.461 1 97.25 364 LEU B CA 1
ATOM 6279 C C . LEU B 1 364 ? -24.516 -22.422 -13.477 1 97.25 364 LEU B C 1
ATOM 6281 O O . LEU B 1 364 ? -24.844 -22.875 -12.375 1 97.25 364 LEU B O 1
ATOM 6285 N N . LYS B 1 365 ? -24.75 -21.188 -13.859 1 96.69 365 LYS B N 1
ATOM 6286 C CA . LYS B 1 365 ? -25.594 -20.266 -13.109 1 96.69 365 LYS B CA 1
ATOM 6287 C C . LYS B 1 365 ? -26.828 -19.875 -13.906 1 96.69 365 LYS B C 1
ATOM 6289 O O . LYS B 1 365 ? -26.734 -19.5 -15.07 1 96.69 365 LYS B O 1
ATOM 6294 N N . PHE B 1 366 ? -27.969 -20.016 -13.281 1 94.69 366 PHE B N 1
ATOM 6295 C CA . PHE B 1 366 ? -29.234 -19.688 -13.922 1 94.69 366 PHE B CA 1
ATOM 6296 C C . PHE B 1 366 ? -29.688 -18.297 -13.516 1 94.69 366 PHE B C 1
ATOM 6298 O O . PHE B 1 366 ? -29.562 -17.906 -12.359 1 94.69 366 PHE B O 1
ATOM 6305 N N . SER B 1 367 ? -30.234 -17.531 -14.445 1 91.31 367 SER B N 1
ATOM 6306 C CA . SER B 1 367 ? -30.734 -16.188 -14.164 1 91.31 367 SER B CA 1
ATOM 6307 C C . SER B 1 367 ? -31.984 -16.25 -13.297 1 91.31 367 SER B C 1
ATOM 6309 O O . SER B 1 367 ? -32.219 -15.344 -12.5 1 91.31 367 SER B O 1
ATOM 6311 N N . LYS B 1 368 ? -32.688 -17.312 -13.508 1 87.44 368 LYS B N 1
ATOM 6312 C CA . LYS B 1 368 ? -33.906 -17.5 -12.711 1 87.44 368 LYS B CA 1
ATOM 6313 C C . LYS B 1 368 ? -33.594 -18.203 -11.391 1 87.44 368 LYS B C 1
ATOM 6315 O O . LYS B 1 368 ? -32.625 -18.984 -11.312 1 87.44 368 LYS B O 1
ATOM 6320 N N . LYS B 1 369 ? -34.406 -17.828 -10.383 1 85.38 369 LYS B N 1
ATOM 6321 C CA . LYS B 1 369 ? -34.281 -18.516 -9.102 1 85.38 369 LYS B CA 1
ATOM 6322 C C . LYS B 1 369 ? -34.812 -19.938 -9.188 1 85.38 369 LYS B C 1
ATOM 6324 O O . LYS B 1 369 ? -36.031 -20.141 -9.312 1 85.38 369 LYS B O 1
ATOM 6329 N N . LEU B 1 370 ? -34 -20.891 -9.195 1 85.44 370 LEU B N 1
ATOM 6330 C CA . LEU B 1 370 ? -34.344 -22.297 -9.359 1 85.44 370 LEU B CA 1
ATOM 6331 C C . LEU B 1 370 ? -33.906 -23.094 -8.133 1 85.44 370 LEU B C 1
ATOM 6333 O O . LEU B 1 370 ? -33.656 -24.297 -8.242 1 85.44 370 LEU B O 1
ATOM 6337 N N . ASP B 1 371 ? -33.969 -22.5 -7.031 1 85.44 371 ASP B N 1
ATOM 6338 C CA . ASP B 1 371 ? -33.469 -23.172 -5.836 1 85.44 371 ASP B CA 1
ATOM 6339 C C . ASP B 1 371 ? -34.281 -24.438 -5.531 1 85.44 371 ASP B C 1
ATOM 6341 O O . ASP B 1 371 ? -35.531 -24.391 -5.52 1 85.44 371 ASP B O 1
ATOM 6345 N N . ASN B 1 372 ? -33.656 -25.547 -5.406 1 88.19 372 ASN B N 1
ATOM 6346 C CA . ASN B 1 372 ? -34.156 -26.844 -5.012 1 88.19 372 ASN B CA 1
ATOM 6347 C C . ASN B 1 372 ? -34.812 -27.578 -6.184 1 88.19 372 ASN B C 1
ATOM 6349 O O . ASN B 1 372 ? -35.531 -28.562 -5.996 1 88.19 372 ASN B O 1
ATOM 6353 N N . LYS B 1 373 ? -34.531 -27.156 -7.375 1 92.38 373 LYS B N 1
ATOM 6354 C CA . LYS B 1 373 ? -34.906 -27.891 -8.57 1 92.38 373 LYS B CA 1
ATOM 6355 C C . LYS B 1 373 ? -33.812 -28.859 -9 1 92.38 373 LYS B C 1
ATOM 6357 O O . LYS B 1 373 ? -32.719 -28.828 -8.477 1 92.38 373 LYS B O 1
ATOM 6362 N N . LYS B 1 374 ? -34.281 -29.781 -9.875 1 95.5 374 LYS B N 1
ATOM 6363 C CA . LYS B 1 374 ? -33.312 -30.781 -10.344 1 95.5 374 LYS B CA 1
ATOM 6364 C C . LYS B 1 374 ? -33.094 -30.656 -11.852 1 95.5 374 LYS B C 1
ATOM 6366 O O . LYS B 1 374 ? -33.969 -30.203 -12.586 1 95.5 374 LYS B O 1
ATOM 6371 N N . LEU B 1 375 ? -31.891 -30.969 -12.188 1 94.81 375 LEU B N 1
ATOM 6372 C CA . LEU B 1 375 ? -31.5 -31.016 -13.594 1 94.81 375 LEU B CA 1
ATOM 6373 C C . LEU B 1 375 ? -31.188 -32.438 -14.008 1 94.81 375 LEU B C 1
ATOM 6375 O O . LEU B 1 375 ? -30.469 -33.156 -13.305 1 94.81 375 LEU B O 1
ATOM 6379 N N . LYS B 1 376 ? -31.797 -32.875 -15.133 1 95.62 376 LYS B N 1
ATOM 6380 C CA . LYS B 1 376 ? -31.562 -34.219 -15.648 1 95.62 376 LYS B CA 1
ATOM 6381 C C . LYS B 1 376 ? -30.859 -34.156 -17 1 95.62 376 LYS B C 1
ATOM 6383 O O . LYS B 1 376 ? -31.266 -33.406 -17.891 1 95.62 376 LYS B O 1
ATOM 6388 N N . ASP B 1 377 ? -29.781 -34.938 -17.062 1 92.88 377 ASP B N 1
ATOM 6389 C CA . ASP B 1 377 ? -29.094 -34.969 -18.344 1 92.88 377 ASP B CA 1
ATOM 6390 C C . ASP B 1 377 ? -29.578 -36.125 -19.203 1 92.88 377 ASP B C 1
ATOM 6392 O O . ASP B 1 377 ? -30.438 -36.906 -18.781 1 92.88 377 ASP B O 1
ATOM 6396 N N . SER B 1 378 ? -29.047 -36.25 -20.422 1 89.38 378 SER B N 1
ATOM 6397 C CA . SER B 1 378 ? -29.484 -37.25 -21.406 1 89.38 378 SER B CA 1
ATOM 6398 C C . SER B 1 378 ? -29.125 -38.656 -20.953 1 89.38 378 SER B C 1
ATOM 6400 O O . SER B 1 378 ? -29.719 -39.625 -21.438 1 89.38 378 SER B O 1
ATOM 6402 N N . LYS B 1 379 ? -28.188 -38.812 -20.047 1 91.88 379 LYS B N 1
ATOM 6403 C CA . LYS B 1 379 ? -27.781 -40.125 -19.531 1 91.88 379 LYS B CA 1
ATOM 6404 C C . LYS B 1 379 ? -28.594 -40.5 -18.297 1 91.88 379 LYS B C 1
ATOM 6406 O O . LYS B 1 379 ? -28.438 -41.594 -17.766 1 91.88 379 LYS B O 1
ATOM 6411 N N . GLY B 1 380 ? -29.359 -39.656 -17.859 1 91.06 380 GLY B N 1
ATOM 6412 C CA . GLY B 1 380 ? -30.219 -39.938 -16.734 1 91.06 380 GLY B CA 1
ATOM 6413 C C . GLY B 1 380 ? -29.656 -39.438 -15.406 1 91.06 380 GLY B C 1
ATOM 6414 O O . GLY B 1 380 ? -30.281 -39.594 -14.359 1 91.06 380 GLY B O 1
ATOM 6415 N N . ASN B 1 381 ? -28.5 -38.812 -15.414 1 93.44 381 ASN B N 1
ATOM 6416 C CA . ASN B 1 381 ? -27.953 -38.25 -14.188 1 93.44 381 ASN B CA 1
ATOM 6417 C C . ASN B 1 381 ? -28.766 -37.031 -13.695 1 93.44 381 ASN B C 1
ATOM 6419 O O . ASN B 1 381 ? -29.234 -36.25 -14.5 1 93.44 381 ASN B O 1
ATOM 6423 N N . ILE B 1 382 ? -28.922 -37.031 -12.391 1 95.12 382 ILE B N 1
ATOM 6424 C CA . ILE B 1 382 ? -29.688 -35.969 -11.781 1 95.12 382 ILE B CA 1
ATOM 6425 C C . ILE B 1 382 ? -28.766 -35.062 -10.953 1 95.12 382 ILE B C 1
ATOM 6427 O O . ILE B 1 382 ? -27.938 -35.562 -10.188 1 95.12 382 ILE B O 1
ATOM 6431 N N . TYR B 1 383 ? -28.859 -33.812 -11.219 1 95.25 383 TYR B N 1
ATOM 6432 C CA . TYR B 1 383 ? -28.094 -32.812 -10.492 1 95.25 383 TYR B CA 1
ATOM 6433 C C . TYR B 1 383 ? -29.016 -31.859 -9.711 1 95.25 383 TYR B C 1
ATOM 6435 O O . TYR B 1 383 ? -30.047 -31.422 -10.234 1 95.25 383 TYR B O 1
ATOM 6443 N N . LEU B 1 384 ? -28.672 -31.562 -8.531 1 94.62 384 LEU B N 1
ATOM 6444 C CA . LEU B 1 384 ? -29.453 -30.641 -7.703 1 94.62 384 LEU B CA 1
ATOM 6445 C C . LEU B 1 384 ? -28.984 -29.203 -7.898 1 94.62 384 LEU B C 1
ATOM 6447 O O . LEU B 1 384 ? -27.781 -28.922 -7.844 1 94.62 384 LEU B O 1
ATOM 6451 N N . ILE B 1 385 ? -29.906 -28.344 -8.117 1 94.25 385 ILE B N 1
ATOM 6452 C CA . ILE B 1 385 ? -29.609 -26.922 -8.242 1 94.25 385 ILE B CA 1
ATOM 6453 C C . ILE B 1 385 ? -29.719 -26.25 -6.871 1 94.25 385 ILE B C 1
ATOM 6455 O O . ILE B 1 385 ? -30.734 -26.406 -6.184 1 94.25 385 ILE B O 1
ATOM 6459 N N . ARG B 1 386 ? -28.656 -25.594 -6.441 1 94.62 386 ARG B N 1
ATOM 6460 C CA . ARG B 1 386 ? -28.641 -24.844 -5.191 1 94.62 386 ARG B CA 1
ATOM 6461 C C . ARG B 1 386 ? -28.25 -23.391 -5.426 1 94.62 386 ARG B C 1
ATOM 6463 O O . ARG B 1 386 ? -27.203 -23.125 -6.02 1 94.62 386 ARG B O 1
ATOM 6470 N N . ASN B 1 387 ? -29.016 -22.453 -4.996 1 93.31 387 ASN B N 1
ATOM 6471 C CA . ASN B 1 387 ? -28.781 -21.016 -5.172 1 93.31 387 ASN B CA 1
ATOM 6472 C C . ASN B 1 387 ? -28.609 -20.656 -6.648 1 93.31 387 ASN B C 1
ATOM 6474 O O . ASN B 1 387 ? -27.719 -19.891 -7.008 1 93.31 387 ASN B O 1
ATOM 6478 N N . SER B 1 388 ? -29.328 -21.422 -7.465 1 94.25 388 SER B N 1
ATOM 6479 C CA . SER B 1 388 ? -29.406 -21.203 -8.906 1 94.25 388 SER B CA 1
ATOM 6480 C C . SER B 1 388 ? -28.094 -21.562 -9.594 1 94.25 388 SER B C 1
ATOM 6482 O O . SER B 1 388 ? -27.781 -21.062 -10.672 1 94.25 388 SER B O 1
ATOM 6484 N N . ILE B 1 389 ? -27.281 -22.391 -8.898 1 96.38 389 ILE B N 1
ATOM 6485 C CA . ILE B 1 389 ? -26.016 -22.875 -9.422 1 96.38 389 ILE B CA 1
ATOM 6486 C C . ILE B 1 389 ? -26 -24.391 -9.414 1 96.38 389 ILE B C 1
ATOM 6488 O O . ILE B 1 389 ? -26.594 -25.016 -8.539 1 96.38 389 ILE B O 1
ATOM 6492 N N . VAL B 1 390 ? -25.328 -25 -10.422 1 96.69 390 VAL B N 1
ATOM 6493 C CA . VAL B 1 390 ? -25.234 -26.453 -10.469 1 96.69 390 VAL B CA 1
ATOM 6494 C C . VAL B 1 390 ? -23.922 -26.859 -11.133 1 96.69 390 VAL B C 1
ATOM 6496 O O . VAL B 1 390 ? -23.469 -26.219 -12.078 1 96.69 390 VAL B O 1
ATOM 6499 N N . ASN B 1 391 ? -23.25 -27.812 -10.555 1 96.75 391 ASN B N 1
ATOM 6500 C CA . ASN B 1 391 ? -22.094 -28.453 -11.188 1 96.75 391 ASN B CA 1
ATOM 6501 C C . ASN B 1 391 ? -22.5 -29.688 -11.984 1 96.75 391 ASN B C 1
ATOM 6503 O O . ASN B 1 391 ? -23.109 -30.609 -11.445 1 96.75 391 ASN B O 1
ATOM 6507 N N . ILE B 1 392 ? -22.156 -29.688 -13.234 1 96.19 392 ILE B N 1
ATOM 6508 C CA . ILE B 1 392 ? -22.531 -30.812 -14.086 1 96.19 392 ILE B CA 1
ATOM 6509 C C . ILE B 1 392 ? -21.328 -31.281 -14.883 1 96.19 392 ILE B C 1
ATOM 6511 O O . ILE B 1 392 ? -20.375 -30.531 -15.078 1 96.19 392 ILE B O 1
ATOM 6515 N N . GLU B 1 393 ? -21.391 -32.469 -15.258 1 94.25 393 GLU B N 1
ATOM 6516 C CA . GLU B 1 393 ? -20.391 -32.969 -16.203 1 94.25 393 GLU B CA 1
ATOM 6517 C C . GLU B 1 393 ? -20.609 -32.344 -17.594 1 94.25 393 GLU B C 1
ATOM 6519 O O . GLU B 1 393 ? -21.734 -32.344 -18.094 1 94.25 393 GLU B O 1
ATOM 6524 N N . SER B 1 394 ? -19.531 -31.812 -18.125 1 92.38 394 SER B N 1
ATOM 6525 C CA . SER B 1 394 ? -19.609 -31.188 -19.453 1 92.38 394 SER B CA 1
ATOM 6526 C C . SER B 1 394 ? -19.578 -32.25 -20.562 1 92.38 394 SER B C 1
ATOM 6528 O O . SER B 1 394 ? -18.562 -32.406 -21.219 1 92.38 394 SER B O 1
ATOM 6530 N N . VAL B 1 395 ? -20.641 -32.844 -20.766 1 89.94 395 VAL B N 1
ATOM 6531 C CA . VAL B 1 395 ? -20.812 -33.844 -21.828 1 89.94 395 VAL B CA 1
ATOM 6532 C C . VAL B 1 395 ? -21.906 -33.375 -22.797 1 89.94 395 VAL B C 1
ATOM 6534 O O . VAL B 1 395 ? -22.891 -32.75 -22.375 1 89.94 395 VAL B O 1
ATOM 6537 N N . ASN B 1 396 ? -21.594 -33.656 -24.078 1 93.31 396 ASN B N 1
ATOM 6538 C CA . ASN B 1 396 ? -22.578 -33.281 -25.078 1 93.31 396 ASN B CA 1
ATOM 6539 C C . ASN B 1 396 ? -23.938 -33.938 -24.812 1 93.31 396 ASN B C 1
ATOM 6541 O O . ASN B 1 396 ? -24 -35.125 -24.531 1 93.31 396 ASN B O 1
ATOM 6545 N N . GLY B 1 397 ? -24.953 -33.094 -24.891 1 93.94 397 GLY B N 1
ATOM 6546 C CA . GLY B 1 397 ? -26.281 -33.625 -24.688 1 93.94 397 GLY B CA 1
ATOM 6547 C C . GLY B 1 397 ? -27.281 -32.594 -24.203 1 93.94 397 GLY B C 1
ATOM 6548 O O . GLY B 1 397 ? -26.938 -31.422 -24 1 93.94 397 GLY B O 1
ATOM 6549 N N . VAL B 1 398 ? -28.516 -33.062 -24.094 1 95.56 398 VAL B N 1
ATOM 6550 C CA . VAL B 1 398 ? -29.625 -32.188 -23.688 1 95.56 398 VAL B CA 1
ATOM 6551 C C . VAL B 1 398 ? -29.891 -32.375 -22.203 1 95.56 398 VAL B C 1
ATOM 6553 O O . VAL B 1 398 ? -29.828 -33.5 -21.672 1 95.56 398 VAL B O 1
ATOM 6556 N N . LEU B 1 399 ? -30.094 -31.266 -21.562 1 95.62 399 LEU B N 1
ATOM 6557 C CA . LEU B 1 399 ? -30.453 -31.266 -20.141 1 95.62 399 LEU B CA 1
ATOM 6558 C C . LEU B 1 399 ? -31.828 -30.609 -19.938 1 95.62 399 LEU B C 1
ATOM 6560 O O . LEU B 1 399 ? -32.188 -29.703 -20.672 1 95.62 399 LEU B O 1
ATOM 6564 N N . GLN B 1 400 ? -32.562 -31.141 -18.953 1 95.25 400 GLN B N 1
ATOM 6565 C CA . GLN B 1 400 ? -33.906 -30.656 -18.656 1 95.25 400 GLN B CA 1
ATOM 6566 C C . GLN B 1 400 ? -34.062 -30.297 -17.188 1 95.25 400 GLN B C 1
ATOM 6568 O O . GLN B 1 400 ? -33.656 -31.062 -16.312 1 95.25 400 GLN B O 1
ATOM 6573 N N . ILE B 1 401 ? -34.594 -29.156 -16.953 1 94.12 401 ILE B N 1
ATOM 6574 C CA . ILE B 1 401 ? -34.938 -28.766 -15.586 1 94.12 401 ILE B CA 1
ATOM 6575 C C . ILE B 1 401 ? -36.25 -29.453 -15.18 1 94.12 401 ILE B C 1
ATOM 6577 O O . ILE B 1 401 ? -37.25 -29.406 -15.906 1 94.12 401 ILE B O 1
ATOM 6581 N N . LEU B 1 402 ? -36.188 -30.031 -14.086 1 91.62 402 LEU B N 1
ATOM 6582 C CA . LEU B 1 402 ? -37.344 -30.734 -13.562 1 91.62 402 LEU B CA 1
ATOM 6583 C C . LEU B 1 402 ? -38.094 -29.875 -12.539 1 91.62 402 LEU B C 1
ATOM 6585 O O . LEU B 1 402 ? -37.469 -29.172 -11.742 1 91.62 402 LEU B O 1
#

Organism: NCBI:txid1533

Radius of gyration: 33.63 Å; Cα contacts (8 Å, |Δi|>4): 1861; chains: 2; bounding box: 70×97×68 Å

pLDDT: mean 95.03, std 4.96, range [60.97, 98.94]

Sequence (804 aa):
MNIEICKWYNNVDSPVLFFIDDLANVWVDINNNGKIDLGEDWGYGKREENSSLNYLENEILNNFSKVKATFFIPVGIRVGVIKNPKIKSISKFINCDKETKKFFKSINDNPKYEIAYHGTTHGKVYDKAKDFKQEWELFNSLDEGINTINKGKEIYKDVFENYPKGGKYCGYKSNEYSDKSIDLTGFLWWSRYWNRGIEENHEDDICGKDYDLITNYDVKFFGENHVVDIPSTLSGGLFTGILNPKIKSLKGIIKTISKPYFLKNKLSEIEFLLENKLVISIQEHMSPARDDGKIQNPNIFTDKDSLIYILNYLKSKNVWYCTGTELAEYVLLRENTSIKTINENTFEINNNLNKEINNKFITLKFSKKLDNKKLKDSKGNIYLIRNSIVNIESVNGVLQILMNIEICKWYNNVDSPVLFFIDDLANVWVDINNNGKIDLGEDWGYGKREENSSLNYLENEILNNFSKVKATFFIPVGIRVGVIKNPKIKSISKFINCDKETKKFFKSINDNPKYEIAYHGTTHGKVYDKAKDFKQEWELFNSLDEGINTINKGKEIYKDVFENYPKGGKYCGYKSNEYSDKSIDLTGFLWWSRYWNRGIEENHEDDICGKDYDLITNYDVKFFGENHVVDIPSTLSGGLFTGILNPKIKSLKGIIKTISKPYFLKNKLSEIEFLLENKLVISIQEHMSPARDDGKIQNPNIFTDKDSLIYILNYLKSKNVWYCTGTELAEYVLLRENTSIKTINENTFEINNNLNKEINNKFITLKFSKKLDNKKLKDSKGNIYLIRNSIVNIESVNGVLQIL

Secondary structure (DSSP, 8-state):
--EEE-SSGGG-SEEEEEEEE---SEEE-TT-SSS--TT-BSSTTTTSTT-HHHHIIIIIGGG-TT--EEEEE--S----SSSS-SS-EEE--TTSSHHHHHHHHHHHHSTTEEEEE--SS-EE--SSGGG-EEGGGG--SHHHHHHHHHHHHHHHHHHHSS---EEE-GGG---TTHHHHHHTTT-SEEE---GGGGTTT--SGGG-S---HHHHTS-EEETTTTEEE----EETTTTHHHHS--TTSHHHHHHHHTHHHHHHHHHHHHHHHHHTT--EEEEEES--B-TTSPBPSS-TTTTHHHHHHHHHHHHTS-EEE--HHHHHHHHHHHHTEEEEE-SSSEEEEEE---S--S--EEEEEESS--TT-EEE-TTS-EEE-BTTEEEEE--SEEEEE-/--EEE-SSGGG-SEEEEEEEE---SEEE-TT-SSS--TT-BSSTTTTSTT-HHHHIIIIIGGG-TT--EEEEE--S----SSSS-SS-EEE--TTSSHHHHHHHHHHHHSTTEEEEE--SS-EE--SSGGG-EEGGGS-SSHHHHHHHHHHHHHHHHHHHSS---EEE-GGG---TTHHHHHHTTT-SEEE---GGGGTTT--SGGG-S---HHHHTS-EEETTTTEEE----EETTTTHHHHS--TTSHHHHHHHHTHHHHHHHHHHHHHHHHHTT--EEEEEES--B-TTSPBPSS-TTTTHHHHHHHHHHHHTS-EEE--HHHHHHHHHHHHTEEEEE-SSSEEEEEE---S--S--EEEEEESS--TT-EEE-TT--EEE-BTTEEEEE--SEEEEE-

Nearest PDB structures (foldseek):
  3rxz-assembly1_B  TM=6.604E-01  e=4.534E-09  Mycolicibacterium smegmatis MC2 155
  8t0j-assembly1_A  TM=6.817E-01  e=6.393E-07  Salmonella enterica subsp. enterica serovar Typhimurium
  4wcj-assembly1_A  TM=7.301E-01  e=8.129E-04  Ammonifex degensii KC4
  4u10-assembly2_B  TM=4.990E-01  e=3.058E-04  Aggregatibacter actinomycetemcomitans
  5bu6-assembly1_A  TM=4.963E-01  e=5.082E-03  Bordetella bronchiseptica RB50

Foldseek 3Di:
DDKAFAQDFPNFLAAEEEEAEELFLKFWQLPPPPDGAAQGESCVCQCDPRHLVVCCCPQFCVVPPQAAYEYEYAQAFADFLADDFPIDMDGGGCPRDDVSLVRVLVQCPPQRYHYAYAFHHQFDHYHDSVPTDGDQAPDPDLVSLLVRVVVRQVSVCVRNVHGGQEHEYRVLDHDPNNQVSCQPNHHQAYARAACQCLVVVPVDCRNPDDNPNLVSQAWAFDDPNGRIHHYAHAELQLCLCLVPPDCVDPSSVCSPVCVVVSVVVSVVSVVVCSVSSGYHYYYAYSGLDGSNSGGDPPHCVSRSVSSNVVSVVCVPGRYRRDYPQVRSLQNLQSVQWDKADDDDFKIWIDGPDPDDHDDQKTKMADPDQPAQKWKAWPVGDIWGAHRRMTIDGRDTGMMGID/DDKAFAPDFPNFLAAEAEEAEELFLKFWALPPPPDGAAQGESCVCQCDPRHLVVCCCPQFCVVPPQAAYEYEYAQAFADFLADDFPIDMDGGGCPRDDVSLVRVLVQCPPQRYHYAYAFHHQFDHYHDSVPTDGDQAPDPDLVSLLVRVVVRQVSVCVRNVHGGQEHEYRVLDHDPNNQVSCQPNHHQAYARAACQCLVVVPVDCRNPDDNPNLVSQAWAFDDPNTRIHHYAHAELQLCLCLVPPDCVDPSSVCSPVCVVVSVVVSVVSVVVCSVSSGYHYYYAYSGLDGSNSGGDPPHCVSRSVSSNVVSVVCVPGRYRRDYPQVRSLQNLQSVQWDKADDDDFKIWIDGDRPDDHDDQKTKMADPDQPAQKWKAWPVGDIWGAHRRMTIDGRDTGMMGID

InterPro domains:
  IPR011330 Glycoside hydrolase/deacetylase, beta/alpha-barrel [SSF88713] (66-331)